Protein AF-A0A3B3TDN0-F1 (afdb_monomer)

Solvent-accessible surface area (backbone atoms only — not comparable to full-atom values): 48874 Å² total; per-residue (Å²): 137,77,86,81,90,76,86,78,76,86,70,89,74,78,90,79,88,88,84,92,84,77,95,64,88,78,55,64,66,62,50,51,54,50,50,52,50,50,50,57,51,49,53,49,51,53,53,50,52,59,52,48,62,58,48,75,76,50,67,83,87,54,47,68,63,51,48,54,54,48,52,52,52,52,51,53,49,54,50,53,52,50,51,54,50,49,53,50,51,52,51,49,53,52,52,49,50,52,49,51,52,51,50,48,53,50,47,51,60,49,67,74,47,90,70,72,96,70,90,81,92,76,87,83,88,84,87,87,84,90,80,89,81,89,84,84,89,84,88,86,84,87,89,83,89,78,87,77,92,88,85,86,58,61,73,60,55,51,49,53,52,53,49,53,50,49,52,51,52,48,52,50,52,54,51,52,52,52,50,54,49,51,54,51,52,52,53,53,51,51,52,51,49,53,51,51,52,51,50,50,54,50,49,50,53,53,50,51,51,50,53,50,52,53,48,53,52,50,51,52,50,50,51,50,51,52,50,49,55,48,50,60,48,49,54,47,51,53,48,51,53,50,50,54,52,48,53,53,47,52,50,50,51,52,51,52,49,53,52,50,53,53,49,52,50,53,52,50,52,51,54,48,52,50,50,53,52,52,50,51,50,54,49,50,51,52,52,50,50,52,51,52,52,50,50,52,51,52,52,51,49,50,50,51,49,51,52,48,49,53,48,50,48,55,45,48,55,52,38,71,73,53,80,81,87,89,90,90,86,91,84,72,77,70,72,57,55,62,54,51,56,55,52,50,53,50,49,52,54,52,50,53,53,50,50,52,52,49,53,50,52,50,50,52,51,51,52,51,52,50,52,50,52,51,50,51,51,51,51,51,50,50,53,52,49,53,50,51,51,51,51,50,51,49,51,52,51,50,51,51,51,53,50,51,52,51,51,51,51,50,53,48,52,51,47,52,53,51,51,52,51,50,49,53,51,51,50,53,50,51,56,62,66,72,49,87,86,80,87,86,88,82,90,85,88,80,90,85,89,86,85,90,81,90,86,82,87,88,83,94,77,69,74,70,65,69,65,69,74,75,78,76,86,89,86,80,89,80,87,82,89,83,86,87,88,87,88,89,77,60,56,68,76,69,56,54,53,54,52,47,53,43,50,55,48,52,50,53,49,52,52,49,51,50,53,56,69,70,62,65,80,98,75,80,81,58,66,69,58,53,54,52,48,53,55,52,51,53,52,40,53,59,57,61,74,70,62,82,88,84,50,48,87,86,85,89,84,89,85,89,54,86,64,47,62,55,53,49,48,50,50,48,50,49,52,48,50,50,50,48,50,50,50,52,51,48,54,53,48,51,52,48,52,50,49,51,50,52,52,49,51,51,49,53,52,52,51,61,66,68,63,77,74,76,90,59,93,74,56,54,59,60,52,49,50,51,51,52,52,48,53,50,48,51,52,52,50,50,52,51,50,52,52,50,50,54,51,51,50,52,52,52,53,49,49,52,52,47,52,56,48,49,52,54,51,48,54,51,46,65,72,61,40,63,67,66,56,56,50,47,48,52,50,50,50,53,36,46,54,52,26,48,51,33,50,48,52,39,50,49,52,49,51,53,49,48,46,68,69,68,42,52,67,56,53,51,51,50,50,53,51,50,54,57,55,71,68,75,60,90,76,71,82,64,60,57,57,58,48,51,57,50,49,54,53,48,50,49,53,47,52,53,51,48,55,54,48,51,56,50,42,55,50,35,49,56,53,25,44,66,50,70,62,82,68,89,79,92,85,78,98,65,85,85,84,81,78,92,68,91,85,80,88,82,88,85,85,83,84,85,82,79,87,75,90,78,91,78,81,85,83,137

InterPro domains:
  IPR019528 Pericentrin/AKAP-450 centrosomal targeting domain [PF10495] (687-768)
  IPR028745 A-kinase anchor protein 9/Pericentrin [PTHR44981] (24-793)
  IPR060214 A-kinase anchor protein 9, C-terminal domain [PF27603] (34-81)

Organism: NCBI:txid1676925

Foldseek 3Di:
DDDDDDDDDPDDDDDDDDDDDDDDPPDVLVVVLVVLVVVLVVVLVVLVVVLVVVLVVDDDPCSVVSVVVSVVVSVVSVVVSVVVSVVVVVVVVVVVVVVVVVVVVVVVVCVVDPDDDDDDDDDDDDDDDDDDDDDDDDDDDDDDDDDDDDPDCPVVVVVVVVVVVVVVVVVVVVVVVVVVVVVVVVVVVVVVVVVVVVVVVVVVVVVVVVVVVVVVVVVVVVVVVVVVVVVVVVVVVVVVVVVVVVVVVVVVVVVVVVVVVVVVVVVVVVVVVVVVVVVVVVVVVVVVVVVVVVVVVVVVVVVVVVVVVVVVVVVVVVVVVVDDDDDDDDDPDPVVVVVVVVVVVVVVVVVVVVVVVVVVVVVVVVVVVVVVVVVVVVVVVVVVVVVVVVVVVVVVVVVVVVVVVVVVVVVVVVVVVVVVVVVVVVVVVVVVVPPDDDDDDDDDDDDDDDDDDDDDDDDDDPVPPVVVPPPPDDDDDDDDDDDDDDDDDWDDDVLVVLVVVLVVLVVVLVVLVVVQVVPDDDDDDPVVSVVVSVVSVVVSVVSVVPDDDDDDDDDDDDDDDPVCVVVVVVVVVVVVVVVVVVVVVVVVVVVVVVVVVVVVVVVVVVVVVVPPPDDDPPVVVVVVVVVVVVVVVVVVVVVVVVVVVVVVVVVVVVVVVVVVVVVVVVVVVVVVPPVVVVVVVVVLVVLVVLLVVLVVVLVVLVVVLCCLVVCVVVVVVVVVVVVVVVVPDDDDPVVVVVVVVVVVVSVVVSVVSNVVSVVVSVVSVVVSCVSVVVDDDDDDPDDDPDPPPPPPDDDDDDDDDDDDDDDDDDDD

Radius of gyration: 64.22 Å; Cα contacts (8 Å, |Δi|>4): 72; chains: 1; bounding box: 139×117×232 Å

Secondary structure (DSSP, 8-state):
-----------------------S---HHHHHHHHHHHHHHHHHHHHHHHHHHHHTTS-TTSHHHHHHHHHHHHHHHHHHHHHHHHHHHHHHHHHHHHHHHHHHHHHHHHHT-SS------------------------------------SSHHHHHHHHHHHHHHHHHHHHHHHHHHHHHHHHHHHHHHHHHHHHHHHHHHHHHHHHHHHHHHHHHHHHHHHHHHHHHHHHHHHHHHHHHHHHHHHHHHHHHHHHHHHHHHHHHHHHHHHHHHHHHHHHHHHHHHHHHHHHHHHHHHHHHHHHHHHHHHHHHHHHHHHSS----------SSHHHHHHHHHHHHHHHHHHHHHHHHHHHHHHHHHHHHHHHHHHHHHHHHHHHHHHHHHHHHHHHHHHHHHHHHHHHHHHHHHHHHHHHHHHHHHHHHHHHSSPP---PPPP-----------------SHHHHTTSSSSS-------------------HHHHHHHHHHHHHHHHHHHHHHHHHTS-SSS---HHHHHHHHHHHHHHHHHHTTPPP-----------STTHHHHHHHHHHHHHHHHHHHHHHHHHHHHHHHHHHHHHHHHHHHHHHHSTTS--TTTHHHHHHHHHHHHHHHHHHHHHHHHHHHHHHHHHHHHHHHHHHHHHHHHHHHHTS-HHHHHHHHHHHHHHHHHHHHHHHHHHHHHHHHHHHTTHHHHHHHHHHHHHHHT-----THHHHHHHHHHHHHHHHHHHHHHHHHHHHHHHHHHHHHHHT--------------SSS----------------------

Mean predicted aligned error: 26.66 Å

Sequence (812 aa):
MDGPHKVMNISVYVFHQSGQSGEGATDWRAELLRAVQQVLVSERGVLKSALYARLEQLDTSDVVVHLNQLERRLSEQEAQHREAVEILRGAERRSLLMEVQQLRSQMQLVQQEPGQIKISVLRPAQSPSPGERDRQEGQGTPSGAGASQDLRGLPADRMVLDELKGELAQTKLELETTLKAQHKYLKALESLRSEVTEKVAEVDRLTEALASEQRKSRELQWAFEKEKCKRDKNEKQEQEELEDLRLALEEQQSRVAQLSESLEQQQGLTAQLQRDVDTGRAQLSRVQSRASELRVQLESARARALELAGALERERETRQQRGAGDPEAEEGAQSTGALLEALQVQLEEKHGRLVHLVEEVERYKLEASQAELQREEDERANRINTQQEQEAQLKVLQAKVKELQRLVLQLQQEKNRLENKVEELQASARHAEAGDPKETPWPIASTQEDPWKGESQPSDRTRDWVLRQKVSDVLTADSGTGSPEAPAGGATPAESQHVAAIVNRLQLIATKIRSMVNRMPVDEVDSKALVWLQGSVQNVISLVQQLPAIPPVPESAMASGPSSSLTERLLRQNAELTGFVSRLTEEKNDLRNSLLRLEEEQRVHRQRCLGMGEQTSRRAMDDQAALSALLSSEREAWARERNRLQKSLRQAEAEVSRLRAEIRTDSLRDVAGPEADTAALKRIYGKYLRAESFRKALIYQKKYLLLLLGGFQECEEATLSLIARMGGRPLHSGLEAISQRRRGFTRFRSAVRVSIALTRMRFLVRRWQRATGSGSSSSSSVNRNGLAQIAGKAAGNRINLRLREVSLSGRE

Structure (mmCIF, N/CA/C/O backbone):
data_AF-A0A3B3TDN0-F1
#
_entry.id   AF-A0A3B3TDN0-F1
#
loop_
_atom_site.group_PDB
_atom_site.id
_atom_site.type_symbol
_atom_site.label_atom_id
_atom_site.label_alt_id
_atom_site.label_comp_id
_atom_site.label_asym_id
_atom_site.label_entity_id
_atom_site.label_seq_id
_atom_site.pdbx_PDB_ins_code
_atom_site.Cartn_x
_atom_site.Cartn_y
_atom_site.Cartn_z
_atom_site.occupancy
_atom_site.B_iso_or_equiv
_atom_site.auth_seq_id
_atom_site.auth_comp_id
_atom_site.auth_asym_id
_atom_site.auth_atom_id
_atom_site.pdbx_PDB_model_num
ATOM 1 N N . MET A 1 1 ? -3.583 56.925 -57.279 1.00 33.59 1 MET A N 1
ATOM 2 C CA . MET A 1 1 ? -3.386 56.294 -58.594 1.00 33.59 1 MET A CA 1
ATOM 3 C C . MET A 1 1 ? -3.416 54.798 -58.375 1.00 33.59 1 MET A C 1
ATOM 5 O O . MET A 1 1 ? -2.425 54.227 -57.949 1.00 33.59 1 MET A O 1
ATOM 9 N N . ASP A 1 2 ? -4.641 54.290 -58.476 1.00 30.94 2 ASP A N 1
ATOM 10 C CA . ASP A 1 2 ? -5.100 52.984 -58.952 1.00 30.94 2 ASP A CA 1
ATOM 11 C C . ASP A 1 2 ? -4.292 51.718 -58.637 1.00 30.94 2 ASP A C 1
ATOM 13 O O . ASP A 1 2 ? -3.135 51.560 -59.014 1.00 30.94 2 ASP A O 1
ATOM 17 N N . GLY A 1 3 ? -4.982 50.774 -57.982 1.00 34.97 3 GLY A N 1
ATOM 18 C CA . GLY A 1 3 ? -4.559 49.380 -57.837 1.00 34.97 3 GLY A CA 1
ATOM 19 C C . GLY A 1 3 ? -4.574 48.600 -59.171 1.00 34.97 3 GLY A C 1
ATOM 20 O O . GLY A 1 3 ? -4.688 49.216 -60.228 1.00 34.97 3 GLY A O 1
ATOM 21 N N . PRO A 1 4 ? -4.510 47.249 -59.163 1.00 49.69 4 PRO A N 1
ATOM 22 C CA . PRO A 1 4 ? -5.375 46.437 -58.311 1.00 49.69 4 PRO A CA 1
ATOM 23 C C . PRO A 1 4 ? -4.741 45.190 -57.667 1.00 49.69 4 PRO A C 1
ATOM 25 O O . PRO A 1 4 ? -3.684 44.682 -58.032 1.00 49.69 4 PRO A O 1
ATOM 28 N N . HIS A 1 5 ? -5.509 44.685 -56.704 1.00 46.38 5 HIS A N 1
ATOM 29 C CA . HIS A 1 5 ? -5.606 43.312 -56.232 1.00 46.38 5 HIS A CA 1
ATOM 30 C C . HIS A 1 5 ? -5.145 42.228 -57.222 1.00 46.38 5 HIS A C 1
ATOM 32 O O . HIS A 1 5 ? -5.687 42.097 -58.319 1.00 46.38 5 HIS A O 1
ATOM 38 N N . LYS A 1 6 ? -4.281 41.325 -56.745 1.00 31.88 6 LYS A N 1
ATOM 39 C CA . LYS A 1 6 ? -4.328 39.912 -57.135 1.00 31.88 6 LYS A CA 1
ATOM 40 C C . LYS A 1 6 ? -4.029 39.033 -55.927 1.00 31.88 6 LYS A C 1
ATOM 42 O O . LYS A 1 6 ? -2.892 38.872 -55.497 1.00 31.88 6 LYS A O 1
ATOM 47 N N . VAL A 1 7 ? -5.111 38.486 -55.385 1.00 43.72 7 VAL A N 1
ATOM 48 C CA . VAL A 1 7 ? -5.113 37.264 -54.584 1.00 43.72 7 VAL A CA 1
ATOM 49 C C . VAL A 1 7 ? -4.435 36.188 -55.429 1.00 43.72 7 VAL A C 1
ATOM 51 O O . VAL A 1 7 ? -4.955 35.825 -56.482 1.00 43.72 7 VAL A O 1
ATOM 54 N N . MET A 1 8 ? -3.268 35.703 -55.009 1.00 33.34 8 MET A N 1
ATOM 55 C CA . MET A 1 8 ? -2.635 34.562 -55.665 1.00 33.34 8 MET A CA 1
ATOM 56 C C . MET A 1 8 ? -3.014 33.303 -54.889 1.00 33.34 8 MET A C 1
ATOM 58 O O . MET A 1 8 ? -2.340 32.885 -53.950 1.00 33.34 8 MET A O 1
ATOM 62 N N . ASN A 1 9 ? -4.157 32.744 -55.289 1.00 31.14 9 ASN A N 1
ATOM 63 C CA . ASN A 1 9 ? -4.504 31.345 -55.084 1.00 31.14 9 ASN A CA 1
ATOM 64 C C . ASN A 1 9 ? -3.333 30.487 -55.574 1.00 31.14 9 ASN A C 1
ATOM 66 O O . ASN A 1 9 ? -3.018 30.502 -56.766 1.00 31.14 9 ASN A O 1
ATOM 70 N N . ILE A 1 10 ? -2.711 29.718 -54.683 1.00 34.72 10 ILE A N 1
ATOM 71 C CA . ILE A 1 10 ? -1.824 28.629 -55.094 1.00 34.72 10 ILE A CA 1
ATOM 72 C C . ILE A 1 10 ? -2.739 27.465 -55.473 1.00 34.72 10 ILE A C 1
ATOM 74 O O . ILE A 1 10 ? -3.035 26.580 -54.676 1.00 34.72 10 ILE A O 1
ATOM 78 N N . SER A 1 11 ? -3.252 27.534 -56.701 1.00 30.80 11 SER A N 1
ATOM 79 C CA . SER A 1 11 ? -3.841 26.387 -57.375 1.00 30.80 11 SER A CA 1
ATOM 80 C C . SER A 1 11 ? -2.695 25.499 -57.831 1.00 30.80 11 SER A C 1
ATOM 82 O O . SER A 1 11 ? -1.856 25.910 -58.632 1.00 30.80 11 SER A O 1
ATOM 84 N N . VAL A 1 12 ? -2.681 24.273 -57.322 1.00 43.91 12 VAL A N 1
ATOM 85 C CA . VAL A 1 12 ? -1.989 23.148 -57.945 1.00 43.91 12 VAL A CA 1
ATOM 86 C C . VAL A 1 12 ? -2.468 23.082 -59.397 1.00 43.91 12 VAL A C 1
ATOM 88 O O . VAL A 1 12 ? -3.653 22.864 -59.640 1.00 43.91 12 VAL A O 1
ATOM 91 N N . TYR A 1 13 ? -1.571 23.318 -60.354 1.00 33.41 13 TYR A N 1
ATOM 92 C CA . TYR A 1 13 ? -1.802 22.989 -61.757 1.00 33.41 13 TYR A CA 1
ATOM 93 C C . TYR A 1 13 ? -0.749 21.987 -62.211 1.00 33.41 13 TYR A C 1
ATOM 95 O O . TYR A 1 13 ? 0.451 22.256 -62.244 1.00 33.41 13 TYR A O 1
ATOM 103 N N . VAL A 1 14 ? -1.271 20.806 -62.519 1.00 38.66 14 VAL A N 1
ATOM 104 C CA . VAL A 1 14 ? -0.655 19.742 -63.300 1.00 38.66 14 VAL A CA 1
ATOM 105 C C . VAL A 1 14 ? -0.284 20.274 -64.689 1.00 38.66 14 VAL A C 1
ATOM 107 O O . VAL A 1 14 ? -0.981 21.125 -65.239 1.00 38.66 14 VAL A O 1
ATOM 110 N N . PHE A 1 15 ? 0.820 19.737 -65.219 1.00 51.97 15 PHE A N 1
ATOM 111 C CA . PHE A 1 15 ? 1.192 19.618 -66.634 1.00 51.97 15 PHE A CA 1
ATOM 112 C C . PHE A 1 15 ? 0.101 20.015 -67.645 1.00 51.97 15 PHE A C 1
ATOM 114 O O . PHE A 1 15 ? -0.956 19.396 -67.623 1.00 51.97 15 PHE A O 1
ATOM 121 N N . HIS A 1 16 ? 0.422 20.900 -68.603 1.00 34.31 16 HIS A N 1
ATOM 122 C CA . HIS A 1 16 ? 0.215 20.708 -70.056 1.00 34.31 16 HIS A CA 1
ATOM 123 C C . HIS A 1 16 ? 0.890 21.838 -70.879 1.00 34.31 16 HIS A C 1
ATOM 125 O O . HIS A 1 16 ? 0.647 23.011 -70.623 1.00 34.31 16 HIS A O 1
ATOM 131 N N . GLN A 1 17 ? 1.778 21.419 -71.802 1.00 41.00 17 GLN A N 1
ATOM 132 C CA . GLN A 1 17 ? 2.079 21.874 -73.188 1.00 41.00 17 GLN A CA 1
ATOM 133 C C . GLN A 1 17 ? 1.726 23.327 -73.612 1.00 41.00 17 GLN A C 1
ATOM 135 O O . GLN A 1 17 ? 0.673 23.834 -73.270 1.00 41.00 17 GLN A O 1
ATOM 140 N N . SER A 1 18 ? 2.471 24.075 -74.443 1.00 34.19 18 SER A N 1
ATOM 141 C CA . SER A 1 18 ? 3.390 23.762 -75.559 1.00 34.19 18 SER A CA 1
ATOM 142 C C . SER A 1 18 ? 3.919 25.076 -76.177 1.00 34.19 18 SER A C 1
ATOM 144 O O . SER A 1 18 ? 3.212 26.082 -76.149 1.00 34.19 18 SER A O 1
ATOM 146 N N . GLY A 1 19 ? 5.088 25.048 -76.832 1.00 29.67 19 GLY A N 1
ATOM 147 C CA . GLY A 1 19 ? 5.581 26.134 -77.694 1.00 29.67 19 GLY A CA 1
ATOM 148 C C . GLY A 1 19 ? 6.834 25.729 -78.478 1.00 29.67 19 GLY A C 1
ATOM 149 O O . GLY A 1 19 ? 7.939 25.801 -77.962 1.00 29.67 19 GLY A O 1
ATOM 150 N N . GLN A 1 20 ? 6.616 25.251 -79.701 1.00 38.94 20 GLN A N 1
ATOM 151 C CA . GLN A 1 20 ? 7.557 24.660 -80.660 1.00 38.94 20 GLN A CA 1
ATOM 152 C C . GLN A 1 20 ? 8.871 25.434 -80.887 1.00 38.94 20 GLN A C 1
ATOM 154 O O . GLN A 1 20 ? 8.855 26.633 -81.160 1.00 38.94 20 GLN A O 1
ATOM 159 N N . SER A 1 21 ? 9.997 24.713 -80.913 1.00 33.91 21 SER A N 1
ATOM 160 C CA . SER A 1 21 ? 11.027 24.813 -81.969 1.00 33.91 21 SER A CA 1
ATOM 161 C C . SER A 1 21 ? 12.118 23.744 -81.777 1.00 33.91 21 SER A C 1
ATOM 163 O O . SER A 1 21 ? 12.799 23.727 -80.758 1.00 33.91 21 SER A O 1
ATOM 165 N N . GLY A 1 22 ? 12.297 22.879 -82.783 1.00 36.19 22 GLY A N 1
ATOM 166 C CA . GLY A 1 22 ? 13.478 22.021 -82.951 1.00 36.19 22 GLY A CA 1
ATOM 167 C C . GLY A 1 22 ? 13.285 20.548 -82.588 1.00 36.19 22 GLY A C 1
ATOM 168 O O . GLY A 1 22 ? 13.274 20.182 -81.419 1.00 36.19 22 GLY A O 1
ATOM 169 N N . GLU A 1 23 ? 13.185 19.701 -83.612 1.00 47.59 23 GLU A N 1
ATOM 170 C CA . GLU A 1 23 ? 13.336 18.248 -83.519 1.00 47.59 23 GLU A CA 1
ATOM 171 C C . GLU A 1 23 ? 14.672 17.876 -82.857 1.00 47.59 23 GLU A C 1
ATOM 173 O O . GLU A 1 23 ? 15.752 18.211 -83.339 1.00 47.59 23 GLU A O 1
ATOM 178 N N . GLY A 1 24 ? 14.590 17.156 -81.746 1.00 46.72 24 GLY A N 1
ATOM 179 C CA . GLY A 1 24 ? 15.723 16.572 -81.043 1.00 46.72 24 GLY A CA 1
ATOM 180 C C . GLY A 1 24 ? 15.198 16.004 -79.737 1.00 46.72 24 GLY A C 1
ATOM 181 O O . GLY A 1 24 ? 14.556 16.730 -78.986 1.00 46.72 24 GLY A O 1
ATOM 182 N N . ALA A 1 25 ? 15.383 14.702 -79.505 1.00 53.53 25 ALA A N 1
ATOM 183 C CA . ALA A 1 25 ? 14.888 14.010 -78.318 1.00 53.53 25 ALA A CA 1
ATOM 184 C C . ALA A 1 25 ? 15.167 14.841 -77.054 1.00 53.53 25 ALA A C 1
ATOM 186 O O . ALA A 1 25 ? 16.323 15.071 -76.698 1.00 53.53 25 ALA A O 1
ATOM 187 N N . THR A 1 26 ? 14.107 15.346 -76.422 1.00 62.06 26 THR A N 1
ATOM 188 C CA . THR A 1 26 ? 14.211 16.225 -75.260 1.00 62.06 26 THR A CA 1
ATOM 189 C C . THR A 1 26 ? 14.842 15.451 -74.113 1.00 62.06 26 THR A C 1
ATOM 191 O O . THR A 1 26 ? 14.266 14.491 -73.596 1.00 62.06 26 THR A O 1
ATOM 194 N N . ASP A 1 27 ? 16.059 15.846 -73.750 1.00 74.62 27 ASP A N 1
ATOM 195 C CA . ASP A 1 27 ? 16.807 15.249 -72.655 1.00 74.62 27 ASP A CA 1
ATOM 196 C C . ASP A 1 27 ? 16.128 15.600 -71.325 1.00 74.62 27 ASP A C 1
ATOM 198 O O . ASP A 1 27 ? 16.313 16.683 -70.760 1.00 74.62 27 ASP A O 1
ATOM 202 N N . TRP A 1 28 ? 15.310 14.669 -70.832 1.00 81.62 28 TRP A N 1
ATOM 203 C CA . TRP A 1 28 ? 14.554 14.809 -69.587 1.00 81.62 28 TRP A CA 1
ATOM 204 C C . TRP A 1 28 ? 15.461 15.106 -68.384 1.00 81.62 28 TRP A C 1
ATOM 206 O O . TRP A 1 28 ? 15.017 15.725 -67.416 1.00 81.62 28 TRP A O 1
ATOM 216 N N . ARG A 1 29 ? 16.742 14.705 -68.438 1.00 78.94 29 ARG A N 1
ATOM 217 C CA . ARG A 1 29 ? 17.719 14.994 -67.379 1.00 78.94 29 ARG A CA 1
ATOM 218 C C . ARG A 1 29 ? 18.102 16.466 -67.384 1.00 78.94 29 ARG A C 1
ATOM 220 O O . ARG A 1 29 ? 18.063 17.118 -66.338 1.00 78.94 29 ARG A O 1
ATOM 227 N N . ALA A 1 30 ? 18.367 17.017 -68.567 1.00 81.31 30 ALA A N 1
ATOM 228 C CA . ALA A 1 30 ? 18.614 18.442 -68.738 1.00 81.31 30 ALA A CA 1
ATOM 229 C C . ALA A 1 30 ? 17.386 19.286 -68.346 1.00 81.31 30 ALA A C 1
ATOM 231 O O . ALA A 1 30 ? 17.536 20.349 -67.741 1.00 81.31 30 ALA A O 1
ATOM 232 N N . GLU A 1 31 ? 16.171 18.816 -68.641 1.00 84.62 31 GLU A N 1
ATOM 233 C CA . GLU A 1 31 ? 14.930 19.478 -68.219 1.00 84.62 31 GLU A CA 1
ATOM 234 C C . GLU A 1 31 ? 14.725 19.447 -66.703 1.00 84.62 31 GLU A C 1
ATOM 236 O O . GLU A 1 31 ? 14.408 20.482 -66.114 1.00 84.62 31 GLU A O 1
ATOM 241 N N . LEU A 1 32 ? 14.981 18.308 -66.053 1.00 82.69 32 LEU A N 1
ATOM 242 C CA . LEU A 1 32 ? 14.891 18.177 -64.600 1.00 82.69 32 LEU A CA 1
ATOM 243 C C . LEU A 1 32 ? 15.882 19.108 -63.892 1.00 82.69 32 LEU A C 1
ATOM 245 O O . LEU A 1 32 ? 15.503 19.832 -62.971 1.00 82.69 32 LEU A O 1
ATOM 249 N N . LEU A 1 33 ? 17.139 19.142 -64.340 1.00 83.69 33 LEU A N 1
ATOM 250 C CA . LEU A 1 33 ? 18.140 20.047 -63.775 1.00 83.69 33 LEU A CA 1
ATOM 251 C C . LEU A 1 33 ? 17.765 21.515 -63.969 1.00 83.69 33 LEU A C 1
ATOM 253 O O . LEU A 1 33 ? 17.946 22.320 -63.053 1.00 83.69 33 LEU A O 1
ATOM 257 N N . ARG A 1 34 ? 17.205 21.864 -65.133 1.00 83.62 34 ARG A N 1
ATOM 258 C CA . ARG A 1 34 ? 16.725 23.220 -65.419 1.00 83.62 34 ARG A CA 1
ATOM 259 C C . ARG A 1 34 ? 15.551 23.600 -64.515 1.00 83.62 34 ARG A C 1
ATOM 261 O O . ARG A 1 34 ? 15.546 24.705 -63.980 1.00 83.62 34 ARG A O 1
ATOM 268 N N . ALA A 1 35 ? 14.607 22.686 -64.293 1.00 85.12 35 ALA A N 1
ATOM 269 C CA . ALA A 1 35 ? 13.467 22.901 -63.405 1.00 85.12 35 ALA A CA 1
ATOM 270 C C . ALA A 1 35 ? 13.910 23.090 -61.946 1.00 85.12 35 ALA A C 1
ATOM 272 O O . ALA A 1 35 ? 13.510 24.058 -61.302 1.00 85.12 35 ALA A O 1
ATOM 273 N N . VAL A 1 36 ? 14.804 22.231 -61.441 1.00 85.62 36 VAL A N 1
ATOM 274 C CA . VAL A 1 36 ? 15.364 22.365 -60.084 1.00 85.62 36 VAL A CA 1
ATOM 275 C C . VAL A 1 36 ? 16.112 23.690 -59.938 1.00 85.62 36 VAL A C 1
ATOM 277 O O . VAL A 1 36 ? 15.922 24.408 -58.957 1.00 85.62 36 VAL A O 1
ATOM 280 N N . GLN A 1 37 ? 16.910 24.076 -60.936 1.00 84.94 37 GLN A N 1
ATOM 281 C CA . GLN A 1 37 ? 17.600 25.363 -60.928 1.00 84.94 37 GLN A CA 1
ATOM 282 C C . GLN A 1 37 ? 16.615 26.544 -60.910 1.00 84.94 37 GLN A C 1
ATOM 284 O O . GLN A 1 37 ? 16.843 27.518 -60.193 1.00 84.94 37 GLN A O 1
ATOM 289 N N . GLN A 1 38 ? 15.506 26.458 -61.649 1.00 86.81 38 GLN A N 1
ATOM 290 C CA . GLN A 1 38 ? 14.473 27.492 -61.678 1.00 86.81 38 GLN A CA 1
ATOM 291 C C . GLN A 1 38 ? 13.756 27.631 -60.329 1.00 86.81 38 GLN A C 1
ATOM 293 O O . GLN A 1 38 ? 13.537 28.755 -59.874 1.00 86.81 38 GLN A O 1
ATOM 298 N N . VAL A 1 39 ? 13.463 26.515 -59.654 1.00 88.38 39 VAL A N 1
ATOM 299 C CA . VAL A 1 39 ? 12.868 26.518 -58.308 1.00 88.38 39 VAL A CA 1
ATOM 300 C C . VAL A 1 39 ? 13.811 27.182 -57.306 1.00 88.38 39 VAL A C 1
ATOM 302 O O . VAL A 1 39 ? 13.409 28.141 -56.652 1.00 88.38 39 VAL A O 1
ATOM 305 N N . LEU A 1 40 ? 15.086 26.789 -57.266 1.00 85.75 40 LEU A N 1
ATOM 306 C CA . LEU A 1 40 ? 16.066 27.377 -56.342 1.00 85.75 40 LEU A CA 1
ATOM 307 C C . LEU A 1 40 ? 16.280 28.883 -56.588 1.00 85.75 40 LEU A C 1
ATOM 309 O O . LEU A 1 40 ? 16.485 29.652 -55.645 1.00 85.75 40 LEU A O 1
ATOM 313 N N . VAL A 1 41 ? 16.214 29.330 -57.848 1.00 86.69 41 VAL A N 1
ATOM 314 C CA . VAL A 1 41 ? 16.260 30.760 -58.200 1.00 86.69 41 VAL A CA 1
ATOM 315 C C . VAL A 1 41 ? 14.989 31.484 -57.749 1.00 86.69 41 VAL A C 1
ATOM 317 O O . VAL A 1 41 ? 15.084 32.606 -57.245 1.00 86.69 41 VAL A O 1
ATOM 320 N N . SER A 1 42 ? 13.819 30.857 -57.889 1.00 86.00 42 SER A N 1
ATOM 321 C CA . SER A 1 42 ? 12.545 31.428 -57.442 1.00 86.00 42 SER A CA 1
ATOM 322 C C . SER A 1 42 ? 12.481 31.570 -55.918 1.00 86.00 42 SER A C 1
ATOM 324 O O . SER A 1 42 ? 12.123 32.636 -55.423 1.00 86.00 42 SER A O 1
ATOM 326 N N . GLU A 1 43 ? 12.951 30.567 -55.173 1.00 85.06 43 GLU A N 1
ATOM 327 C CA . GLU A 1 43 ? 13.051 30.599 -53.711 1.00 85.06 43 GLU A CA 1
ATOM 328 C C . GLU A 1 43 ? 13.976 31.721 -53.242 1.00 85.06 43 GLU A C 1
ATOM 330 O O . GLU A 1 43 ? 13.625 32.485 -52.341 1.00 85.06 43 GLU A O 1
ATOM 335 N N . ARG A 1 44 ? 15.128 31.888 -53.908 1.00 84.12 44 ARG A N 1
ATOM 336 C CA . ARG A 1 44 ? 16.023 33.023 -53.654 1.00 84.12 44 ARG A CA 1
ATOM 337 C C . ARG A 1 44 ? 15.316 34.351 -53.916 1.00 84.12 44 ARG A C 1
ATOM 339 O O . ARG A 1 44 ? 15.471 35.281 -53.131 1.00 84.12 44 ARG A O 1
ATOM 346 N N . GLY A 1 45 ? 14.548 34.452 -55.001 1.00 83.69 45 GLY A N 1
ATOM 347 C CA . GLY A 1 45 ? 13.773 35.646 -55.344 1.00 83.69 45 GLY A CA 1
ATOM 348 C C . GLY A 1 45 ? 12.755 36.018 -54.266 1.00 83.69 45 GLY A C 1
ATOM 349 O O . GLY A 1 45 ? 12.725 37.170 -53.838 1.00 83.69 45 GLY A O 1
ATOM 350 N N . VAL A 1 46 ? 11.994 35.035 -53.776 1.00 86.31 46 VAL A N 1
ATOM 351 C CA . VAL A 1 46 ? 10.979 35.213 -52.725 1.00 86.31 46 VAL A CA 1
ATOM 352 C C . VAL A 1 46 ? 11.615 35.584 -51.388 1.00 86.31 46 VAL A C 1
ATOM 354 O O . VAL A 1 46 ? 11.155 36.504 -50.710 1.00 86.31 46 VAL A O 1
ATOM 357 N N . LEU A 1 47 ? 12.702 34.907 -51.007 1.00 80.81 47 LEU A N 1
ATOM 358 C CA . LEU A 1 47 ? 13.429 35.223 -49.781 1.00 80.81 47 LEU A CA 1
ATOM 359 C C . LEU A 1 47 ? 14.018 36.637 -49.859 1.00 80.81 47 LEU A C 1
ATOM 361 O O . LEU A 1 47 ? 13.858 37.428 -48.932 1.00 80.81 47 LEU A O 1
ATOM 365 N N . LYS A 1 48 ? 14.636 36.983 -50.993 1.00 83.12 48 LYS A N 1
ATOM 366 C CA . LYS A 1 48 ? 15.178 38.316 -51.260 1.00 83.12 48 LYS A CA 1
ATOM 367 C C . LYS A 1 48 ? 14.078 39.376 -51.143 1.00 83.12 48 LYS A C 1
ATOM 369 O O . LYS A 1 48 ? 14.252 40.323 -50.383 1.00 83.12 48 LYS A O 1
ATOM 374 N N . SER A 1 49 ? 12.933 39.206 -51.807 1.00 83.50 49 SER A N 1
ATOM 375 C CA . SER A 1 49 ? 11.824 40.168 -51.732 1.00 83.50 49 SER A CA 1
ATOM 376 C C . SER A 1 49 ? 11.241 40.291 -50.324 1.00 83.50 49 SER A C 1
ATOM 378 O O . SER A 1 49 ? 10.987 41.402 -49.869 1.00 83.50 49 SER A O 1
ATOM 380 N N . ALA A 1 50 ? 11.083 39.179 -49.599 1.00 80.69 50 ALA A N 1
ATOM 381 C CA . ALA A 1 50 ? 10.578 39.191 -48.226 1.00 80.69 50 ALA A CA 1
ATOM 382 C C . ALA A 1 50 ? 11.538 39.905 -47.260 1.00 80.69 50 ALA A C 1
ATOM 384 O O . ALA A 1 50 ? 11.106 40.594 -46.334 1.00 80.69 50 ALA A O 1
ATOM 385 N N . LEU A 1 51 ? 12.847 39.759 -47.479 1.00 72.69 51 LEU A N 1
ATOM 386 C CA . LEU A 1 51 ? 13.869 40.408 -46.666 1.00 72.69 51 LEU A CA 1
ATOM 387 C C . LEU A 1 51 ? 14.022 41.898 -47.008 1.00 72.69 51 LEU A C 1
ATOM 389 O O . LEU A 1 51 ? 14.164 42.696 -46.085 1.00 72.69 51 LEU A O 1
ATOM 393 N N . TYR A 1 52 ? 13.919 42.293 -48.283 1.00 76.44 52 TYR A N 1
ATOM 394 C CA . TYR A 1 52 ? 13.911 43.711 -48.676 1.00 76.44 52 TYR A CA 1
ATOM 395 C C . TYR A 1 52 ? 12.650 44.446 -48.221 1.00 76.44 52 TYR A C 1
ATOM 397 O O . TYR A 1 52 ? 12.777 45.539 -47.683 1.00 76.44 52 TYR A O 1
ATOM 405 N N . ALA A 1 53 ? 11.466 43.832 -48.308 1.00 79.69 53 ALA A N 1
ATOM 406 C CA . ALA A 1 53 ? 10.233 44.417 -47.770 1.00 79.69 53 ALA A CA 1
ATOM 407 C C . ALA A 1 53 ? 10.333 44.684 -46.257 1.00 79.69 53 ALA A C 1
ATOM 409 O O . ALA A 1 53 ? 9.758 45.631 -45.729 1.00 79.69 53 ALA A O 1
ATOM 410 N N . ARG A 1 54 ? 11.108 43.854 -45.548 1.00 70.62 54 ARG A N 1
ATOM 411 C CA . ARG A 1 54 ? 11.398 44.038 -44.125 1.00 70.62 54 ARG A CA 1
ATOM 412 C C . ARG A 1 54 ? 12.461 45.107 -43.862 1.00 70.62 54 ARG A C 1
ATOM 414 O O . ARG A 1 54 ? 12.469 45.679 -42.777 1.00 70.62 54 ARG A O 1
ATOM 421 N N . LEU A 1 55 ? 13.343 45.366 -44.826 1.00 73.00 55 LEU A N 1
ATOM 422 C CA . LEU A 1 55 ? 14.354 46.421 -44.763 1.00 73.00 55 LEU A CA 1
ATOM 423 C C . LEU A 1 55 ? 13.752 47.804 -45.071 1.00 73.00 55 LEU A C 1
ATOM 425 O O . LEU A 1 55 ? 14.116 48.766 -44.410 1.00 73.00 55 LEU A O 1
ATOM 429 N N . GLU A 1 56 ? 12.795 47.897 -46.002 1.00 74.31 56 GLU A N 1
ATOM 430 C CA . GLU A 1 56 ? 12.051 49.134 -46.324 1.00 74.31 56 GLU A CA 1
ATOM 431 C C . GLU A 1 56 ? 11.240 49.682 -45.137 1.00 74.31 56 GLU A C 1
ATOM 433 O O . GLU A 1 56 ? 10.930 50.868 -45.089 1.00 74.31 56 GLU A O 1
ATOM 438 N N . GLN A 1 57 ? 10.917 48.829 -44.161 1.00 72.44 57 GLN A N 1
ATOM 439 C CA . GLN A 1 57 ? 10.196 49.191 -42.935 1.00 72.44 57 GLN A CA 1
ATOM 440 C C . GLN A 1 57 ? 11.117 49.685 -41.802 1.00 72.44 57 GLN A C 1
ATOM 442 O O . GLN A 1 57 ? 10.623 50.002 -40.720 1.00 72.44 57 GLN A O 1
ATOM 447 N N . LEU A 1 58 ? 12.442 49.701 -42.005 1.00 67.94 58 LEU A N 1
ATOM 448 C CA . LEU A 1 58 ? 13.438 50.031 -40.979 1.00 67.94 58 LEU A CA 1
ATOM 449 C C . LEU A 1 58 ? 14.137 51.372 -41.278 1.00 67.94 58 LEU A C 1
ATOM 451 O O . LEU A 1 58 ? 14.584 51.613 -42.397 1.00 67.94 58 LEU A O 1
ATOM 455 N N . ASP A 1 59 ? 14.268 52.226 -40.256 1.00 64.56 59 ASP A N 1
ATOM 456 C CA . ASP A 1 59 ? 14.841 53.578 -40.374 1.00 64.56 59 ASP A CA 1
ATOM 457 C C . ASP A 1 59 ? 16.357 53.589 -40.667 1.00 64.56 59 ASP A C 1
ATOM 459 O O . ASP A 1 59 ? 17.111 52.711 -40.238 1.00 64.56 59 ASP A O 1
ATOM 463 N N . THR A 1 60 ? 16.824 54.649 -41.345 1.00 58.94 60 THR A N 1
ATOM 464 C CA . THR A 1 60 ? 18.126 54.772 -42.043 1.00 58.94 60 THR A CA 1
ATOM 465 C C . THR A 1 60 ? 19.401 54.586 -41.200 1.00 58.94 60 THR A C 1
ATOM 467 O O . THR A 1 60 ? 20.467 54.369 -41.774 1.00 58.94 60 THR A O 1
ATOM 470 N N . SER A 1 61 ? 19.317 54.615 -39.863 1.00 61.50 61 SER A N 1
ATOM 471 C CA . SER A 1 61 ? 20.463 54.519 -38.933 1.00 61.50 61 SER A CA 1
ATOM 472 C C . SER A 1 61 ? 21.163 53.157 -38.952 1.00 61.50 61 SER A C 1
ATOM 474 O O . SER A 1 61 ? 22.390 53.092 -38.923 1.00 61.50 61 SER A O 1
ATOM 476 N N . ASP A 1 62 ? 20.397 52.064 -39.028 1.00 64.81 62 ASP A N 1
ATOM 477 C CA . ASP A 1 62 ? 20.928 50.705 -38.810 1.00 64.81 62 ASP A CA 1
ATOM 478 C C . ASP A 1 62 ? 20.834 49.823 -40.070 1.00 64.81 62 ASP A C 1
ATOM 480 O O . ASP A 1 62 ? 21.162 48.630 -40.056 1.00 64.81 62 ASP A O 1
ATOM 484 N N . VAL A 1 63 ? 20.430 50.424 -41.193 1.00 71.31 63 VAL A N 1
ATOM 485 C CA . VAL A 1 63 ? 20.179 49.742 -42.471 1.00 71.31 63 VAL A CA 1
ATOM 486 C C . VAL A 1 63 ? 21.427 49.022 -42.982 1.00 71.31 63 VAL A C 1
ATOM 488 O O . VAL A 1 63 ? 21.314 47.914 -43.494 1.00 71.31 63 VAL A O 1
ATOM 491 N N . VAL A 1 64 ? 22.628 49.575 -42.775 1.00 75.81 64 VAL A N 1
ATOM 492 C CA . VAL A 1 64 ? 23.892 48.978 -43.252 1.00 75.81 64 VAL A CA 1
ATOM 493 C C . VAL A 1 64 ? 24.260 47.699 -42.489 1.00 75.81 64 VAL A C 1
ATOM 495 O O . VAL A 1 64 ? 24.750 46.739 -43.083 1.00 75.81 64 VAL A O 1
ATOM 498 N N . VAL A 1 65 ? 24.010 47.639 -41.177 1.00 77.62 65 VAL A N 1
ATOM 499 C CA . VAL A 1 65 ? 24.316 46.442 -40.370 1.00 77.62 65 VAL A CA 1
ATOM 500 C C . VAL A 1 65 ? 23.312 45.332 -40.671 1.00 77.62 65 VAL A C 1
ATOM 502 O O . VAL A 1 65 ? 23.695 44.170 -40.823 1.00 77.62 65 VAL A O 1
ATOM 505 N N . HIS A 1 66 ? 22.036 45.690 -40.829 1.00 75.00 66 HIS A N 1
ATOM 506 C CA . HIS A 1 66 ? 21.006 44.739 -41.225 1.00 75.00 66 HIS A CA 1
ATOM 507 C C . HIS A 1 66 ? 21.186 44.257 -42.668 1.00 75.00 66 HIS A C 1
ATOM 509 O O . HIS A 1 66 ? 21.089 43.054 -42.890 1.00 75.00 66 HIS A O 1
ATOM 515 N N . LEU A 1 67 ? 21.562 45.125 -43.614 1.00 79.75 67 LEU A N 1
ATOM 516 C CA . LEU A 1 67 ? 21.944 44.722 -44.974 1.00 79.75 67 LEU A CA 1
ATOM 517 C C . LEU A 1 67 ? 23.081 43.705 -44.963 1.00 79.75 67 LEU A C 1
ATOM 519 O O . LEU A 1 67 ? 22.934 42.647 -45.563 1.00 79.75 67 LEU A O 1
ATOM 523 N N . ASN A 1 68 ? 24.156 43.960 -44.213 1.00 81.38 68 ASN A N 1
ATOM 524 C CA . ASN A 1 68 ? 25.273 43.018 -44.109 1.00 81.38 68 ASN A CA 1
ATOM 525 C C . ASN A 1 68 ? 24.842 41.663 -43.525 1.00 81.38 68 ASN A C 1
ATOM 527 O O . ASN A 1 68 ? 25.326 40.614 -43.945 1.00 81.38 68 ASN A O 1
ATOM 531 N N . GLN A 1 69 ? 23.920 41.649 -42.558 1.00 80.38 69 GLN A N 1
ATOM 532 C CA . GLN A 1 69 ? 23.411 40.400 -41.990 1.00 80.38 69 GLN A CA 1
ATOM 533 C C . GLN A 1 69 ? 22.470 39.656 -42.949 1.00 80.38 69 GLN A C 1
ATOM 535 O O . GLN A 1 69 ? 22.471 38.423 -42.970 1.00 80.38 69 GLN A O 1
ATOM 540 N N . LEU A 1 70 ? 21.693 40.384 -43.754 1.00 78.81 70 LEU A N 1
ATOM 541 C CA . LEU A 1 70 ? 20.873 39.809 -44.818 1.00 78.81 70 LEU A CA 1
ATOM 542 C C . LEU A 1 70 ? 21.744 39.248 -45.945 1.00 78.81 70 LEU A C 1
ATOM 544 O O . LEU A 1 70 ? 21.518 38.118 -46.360 1.00 78.81 70 LEU A O 1
ATOM 548 N N . GLU A 1 71 ? 22.776 39.971 -46.374 1.00 84.75 71 GLU A N 1
ATOM 549 C CA . GLU A 1 71 ? 23.741 39.527 -47.385 1.00 84.75 71 GLU A CA 1
ATOM 550 C C . GLU A 1 71 ? 24.497 38.271 -46.929 1.00 84.75 71 GLU A C 1
ATOM 552 O O . GLU A 1 71 ? 24.685 37.329 -47.702 1.00 84.75 71 GLU A O 1
ATOM 557 N N . ARG A 1 72 ? 24.829 38.180 -45.636 1.00 84.12 72 ARG A N 1
ATOM 558 C CA . ARG A 1 72 ? 25.431 36.971 -45.056 1.00 84.12 72 ARG A CA 1
ATOM 559 C C . ARG A 1 72 ? 24.484 35.772 -45.088 1.00 84.12 72 ARG A C 1
ATOM 561 O O . ARG A 1 72 ? 24.895 34.679 -45.450 1.00 84.12 72 ARG A O 1
ATOM 568 N N . ARG A 1 73 ? 23.200 35.972 -44.780 1.00 80.62 73 ARG A N 1
ATOM 569 C CA . ARG A 1 73 ? 22.202 34.889 -44.843 1.00 80.62 73 ARG A CA 1
ATOM 570 C C . ARG A 1 73 ? 21.868 34.477 -46.272 1.00 80.62 73 ARG A C 1
ATOM 572 O O . ARG A 1 73 ? 21.652 33.297 -46.524 1.00 80.62 73 ARG A O 1
ATOM 579 N N . LEU A 1 74 ? 21.840 35.433 -47.198 1.00 84.50 74 LEU A N 1
ATOM 580 C CA . LEU A 1 74 ? 21.617 35.152 -48.611 1.00 84.50 74 LEU A CA 1
ATOM 581 C C . LEU A 1 74 ? 22.806 34.376 -49.196 1.00 84.50 74 LEU A C 1
ATOM 583 O O . LEU A 1 74 ? 22.600 33.375 -49.870 1.00 84.50 74 LEU A O 1
ATOM 587 N N . SER A 1 75 ? 24.043 34.759 -48.862 1.00 85.19 75 SER A N 1
ATOM 588 C CA . SER A 1 75 ? 25.245 34.032 -49.301 1.00 85.19 75 SER A CA 1
ATOM 589 C C . SER A 1 75 ? 25.381 32.640 -48.666 1.00 85.19 75 SER A C 1
ATOM 591 O O . SER A 1 75 ? 25.804 31.706 -49.348 1.00 85.19 75 SER A O 1
ATOM 593 N N . GLU A 1 76 ? 24.974 32.459 -47.403 1.00 86.31 76 GLU A N 1
ATOM 594 C CA . GLU A 1 76 ? 24.891 31.139 -46.755 1.00 86.31 76 GLU A CA 1
ATOM 595 C C . GLU A 1 76 ? 23.883 30.220 -47.464 1.00 86.31 76 GLU A C 1
ATOM 597 O O . GLU A 1 76 ? 24.199 29.063 -47.746 1.00 86.31 76 GLU A O 1
ATOM 602 N N . GLN A 1 77 ? 22.706 30.734 -47.833 1.00 85.38 77 GLN A N 1
ATOM 603 C CA . GLN A 1 77 ? 21.726 29.970 -48.609 1.00 85.38 77 GLN A CA 1
ATOM 604 C C . GLN A 1 77 ? 22.236 29.663 -50.029 1.00 85.38 77 GLN A C 1
ATOM 606 O O . GLN A 1 77 ? 22.086 28.545 -50.517 1.00 85.38 77 GLN A O 1
ATOM 611 N N . GLU A 1 78 ? 22.900 30.615 -50.691 1.00 84.81 78 GLU A N 1
ATOM 612 C CA . GLU A 1 78 ? 23.507 30.394 -52.009 1.00 84.81 78 GLU A CA 1
ATOM 613 C C . GLU A 1 78 ? 24.642 29.364 -51.973 1.00 84.81 78 GLU A C 1
ATOM 615 O O . GLU A 1 78 ? 24.880 28.676 -52.967 1.00 84.81 78 GLU A O 1
ATOM 620 N N . ALA A 1 79 ? 25.360 29.237 -50.856 1.00 87.88 79 ALA A N 1
ATOM 621 C CA . ALA A 1 79 ? 26.333 28.167 -50.662 1.00 87.88 79 ALA A CA 1
ATOM 622 C C . ALA A 1 79 ? 25.637 26.801 -50.545 1.00 87.88 79 ALA A C 1
ATOM 624 O O . ALA A 1 79 ? 26.012 25.872 -51.256 1.00 87.88 79 ALA A O 1
ATOM 625 N N . GLN A 1 80 ? 24.572 26.709 -49.742 1.00 85.69 80 GLN A N 1
ATOM 626 C CA . GLN A 1 80 ? 23.790 25.477 -49.574 1.00 85.69 80 GLN A CA 1
ATOM 627 C C . GLN A 1 80 ? 23.109 25.034 -50.879 1.00 85.69 80 GLN A C 1
ATOM 629 O O . GLN A 1 80 ? 23.114 23.854 -51.220 1.00 85.69 80 GLN A O 1
ATOM 634 N N . HIS A 1 81 ? 22.568 25.977 -51.655 1.00 87.50 81 HIS A N 1
ATOM 635 C CA . HIS A 1 81 ? 21.961 25.687 -52.956 1.00 87.50 81 HIS A CA 1
ATOM 636 C C . HIS A 1 81 ? 23.003 25.206 -53.973 1.00 87.50 81 HIS A C 1
ATOM 638 O O . HIS A 1 81 ? 22.736 24.275 -54.733 1.00 87.50 81 HIS A O 1
ATOM 644 N N . ARG A 1 82 ? 24.204 25.804 -53.984 1.00 87.75 82 ARG A N 1
ATOM 645 C CA . ARG A 1 82 ? 25.310 25.336 -54.836 1.00 87.75 82 ARG A CA 1
ATOM 646 C C . ARG A 1 82 ? 25.748 23.926 -54.462 1.00 87.75 82 ARG A C 1
ATOM 648 O O . ARG A 1 82 ? 25.869 23.096 -55.356 1.00 87.75 82 ARG A O 1
ATOM 655 N N . GLU A 1 83 ? 25.903 23.641 -53.173 1.00 90.62 83 GLU A N 1
ATOM 656 C CA . GLU A 1 83 ? 26.251 22.305 -52.679 1.00 90.62 83 GLU A CA 1
ATOM 657 C C . GLU A 1 83 ? 25.201 21.260 -53.093 1.00 90.62 83 GLU A C 1
ATOM 659 O O . GLU A 1 83 ? 25.547 20.208 -53.631 1.00 90.62 83 GLU A O 1
ATOM 664 N N . ALA A 1 84 ? 23.909 21.575 -52.958 1.00 86.81 84 ALA A N 1
ATOM 665 C CA . ALA A 1 84 ? 22.829 20.689 -53.391 1.00 86.81 84 ALA A CA 1
ATOM 666 C C . ALA A 1 84 ? 22.872 20.393 -54.905 1.00 86.81 84 ALA A C 1
ATOM 668 O O . ALA A 1 84 ? 22.719 19.242 -55.323 1.00 86.81 84 ALA A O 1
ATOM 669 N N . VAL A 1 85 ? 23.132 21.409 -55.737 1.00 86.12 85 VAL A N 1
ATOM 670 C CA . VAL A 1 85 ? 23.262 21.236 -57.194 1.00 86.12 85 VAL A CA 1
ATOM 671 C C . VAL A 1 85 ? 24.521 20.443 -57.559 1.00 86.12 85 VAL A C 1
ATOM 673 O O . VAL A 1 85 ? 24.475 19.628 -58.480 1.00 86.12 85 VAL A O 1
ATOM 676 N N . GLU A 1 86 ? 25.636 20.624 -56.850 1.00 88.00 86 GLU A N 1
ATOM 677 C CA . GLU A 1 86 ? 26.856 19.835 -57.065 1.00 88.00 86 GLU A CA 1
ATOM 678 C C . GLU A 1 86 ? 26.659 18.358 -56.717 1.00 88.00 86 GLU A C 1
ATOM 680 O O . GLU A 1 86 ? 27.089 17.486 -57.478 1.00 88.00 86 GLU A O 1
ATOM 685 N N . ILE A 1 87 ? 25.942 18.060 -55.630 1.00 89.25 87 ILE A N 1
ATOM 686 C CA . ILE A 1 87 ? 25.568 16.686 -55.271 1.00 89.25 87 ILE A CA 1
ATOM 687 C C . ILE A 1 87 ? 24.709 16.062 -56.379 1.00 89.25 87 ILE A C 1
ATOM 689 O O . ILE A 1 87 ? 24.973 14.928 -56.795 1.00 89.25 87 ILE A O 1
ATOM 693 N N . LEU A 1 88 ? 23.727 16.807 -56.897 1.00 88.44 88 LEU A N 1
ATOM 694 C CA . LEU A 1 88 ? 22.830 16.348 -57.957 1.00 88.44 88 LEU A CA 1
ATOM 695 C C . LEU A 1 88 ? 23.574 16.103 -59.281 1.00 88.44 88 LEU A C 1
ATOM 697 O O . LEU A 1 88 ? 23.449 15.026 -59.861 1.00 88.44 88 LEU A O 1
ATOM 701 N N . ARG A 1 89 ? 24.429 17.038 -59.716 1.00 85.81 89 ARG A N 1
ATOM 702 C CA . ARG A 1 89 ? 25.301 16.868 -60.897 1.00 85.81 89 ARG A CA 1
ATOM 703 C C . ARG A 1 89 ? 26.286 15.715 -60.719 1.00 85.81 89 ARG A C 1
ATOM 705 O O . ARG A 1 89 ? 26.575 14.985 -61.663 1.00 85.81 89 ARG A O 1
ATOM 712 N N . GLY A 1 90 ? 26.793 15.514 -59.503 1.00 89.56 90 GLY A N 1
ATOM 713 C CA . GLY A 1 90 ? 27.624 14.363 -59.165 1.00 89.56 90 GLY A CA 1
ATOM 714 C C . GLY A 1 90 ? 26.870 13.040 -59.318 1.00 89.56 90 GLY A C 1
ATOM 715 O O . GLY A 1 90 ? 27.432 12.069 -59.826 1.00 89.56 90 GLY A O 1
ATOM 716 N N . ALA A 1 91 ? 25.599 12.993 -58.910 1.00 88.19 91 ALA A N 1
ATOM 717 C CA . ALA A 1 91 ? 24.738 11.826 -59.089 1.00 88.19 91 ALA A CA 1
ATOM 718 C C . ALA A 1 91 ? 24.417 11.567 -60.566 1.00 88.19 91 ALA A C 1
ATOM 720 O O . ALA A 1 91 ? 24.533 10.427 -61.016 1.00 88.19 91 ALA A O 1
ATOM 721 N N . GLU A 1 92 ? 24.114 12.611 -61.335 1.00 87.25 92 GLU A N 1
ATOM 722 C CA . GLU A 1 92 ? 23.891 12.510 -62.777 1.00 87.25 92 GLU A CA 1
ATOM 723 C C . GLU A 1 92 ? 25.146 12.025 -63.508 1.00 87.25 92 GLU A C 1
ATOM 725 O O . GLU A 1 92 ? 25.072 11.065 -64.265 1.00 87.25 92 GLU A O 1
ATOM 730 N N . ARG A 1 93 ? 26.326 12.598 -63.232 1.00 88.94 93 ARG A N 1
ATOM 731 C CA . ARG A 1 93 ? 27.587 12.140 -63.836 1.00 88.94 93 ARG A CA 1
ATOM 732 C C . ARG A 1 93 ? 27.847 10.667 -63.540 1.00 88.94 93 ARG A C 1
ATOM 734 O O . ARG A 1 93 ? 28.290 9.944 -64.426 1.00 88.94 93 ARG A O 1
ATOM 741 N N . ARG A 1 94 ? 27.568 10.207 -62.314 1.00 90.56 94 ARG A N 1
ATOM 742 C CA . ARG A 1 94 ? 27.643 8.777 -61.976 1.00 90.56 94 ARG A CA 1
ATOM 743 C C . ARG A 1 94 ? 26.638 7.968 -62.796 1.00 90.56 94 ARG A C 1
ATOM 745 O O . ARG A 1 94 ? 27.029 6.960 -63.366 1.00 90.56 94 ARG A O 1
ATOM 752 N N . SER A 1 95 ? 25.393 8.425 -62.917 1.00 90.44 95 SER A N 1
ATOM 753 C CA . SER A 1 95 ? 24.363 7.768 -63.732 1.00 90.44 95 SER A CA 1
ATOM 754 C C . SER A 1 95 ? 24.745 7.689 -65.215 1.00 90.44 95 SER A C 1
ATOM 756 O O . SER A 1 95 ? 24.636 6.617 -65.799 1.00 90.44 95 SER A O 1
ATOM 758 N N . LEU A 1 96 ? 25.263 8.769 -65.805 1.00 89.06 96 LEU A N 1
ATOM 759 C CA . LEU A 1 96 ? 25.724 8.805 -67.194 1.00 89.06 96 LEU A CA 1
ATOM 760 C C . LEU A 1 96 ? 26.957 7.928 -67.411 1.00 89.06 96 LEU A C 1
ATOM 762 O O . LEU A 1 96 ? 27.054 7.259 -68.430 1.00 89.06 96 LEU A O 1
ATOM 766 N N . LEU A 1 97 ? 27.894 7.884 -66.459 1.00 91.19 97 LEU A N 1
ATOM 767 C CA . LEU A 1 97 ? 29.029 6.960 -66.536 1.00 91.19 97 LEU A CA 1
ATOM 768 C C . LEU A 1 97 ? 28.564 5.500 -66.518 1.00 91.19 97 LEU A C 1
ATOM 770 O O . LEU A 1 97 ? 29.103 4.700 -67.279 1.00 91.19 97 LEU A O 1
ATOM 774 N N . MET A 1 98 ? 27.554 5.167 -65.707 1.00 86.94 98 MET A N 1
ATOM 775 C CA . MET A 1 98 ? 26.942 3.834 -65.710 1.00 86.94 98 MET A CA 1
ATOM 776 C C . MET A 1 98 ? 26.255 3.537 -67.048 1.00 86.94 98 MET A C 1
ATOM 778 O O . MET A 1 98 ? 26.441 2.456 -67.599 1.00 86.94 98 MET A O 1
ATOM 782 N N . GLU A 1 99 ? 25.531 4.506 -67.610 1.00 89.62 99 GLU A N 1
ATOM 783 C CA . GLU A 1 99 ? 24.870 4.370 -68.911 1.00 89.62 99 GLU A CA 1
ATOM 784 C C . GLU A 1 99 ? 25.888 4.225 -70.055 1.00 89.62 99 GLU A C 1
ATOM 786 O O . GLU A 1 99 ? 25.751 3.339 -70.886 1.00 89.62 99 GLU A O 1
ATOM 791 N N . VAL A 1 100 ? 26.984 4.992 -70.063 1.00 88.69 100 VAL A N 1
ATOM 792 C CA . VAL A 1 100 ? 28.078 4.847 -71.041 1.00 88.69 100 VAL A CA 1
ATOM 793 C C . VAL A 1 100 ? 28.796 3.508 -70.883 1.00 88.69 100 VAL A C 1
ATOM 795 O O . VAL A 1 100 ? 29.162 2.897 -71.884 1.00 88.69 100 VAL A O 1
ATOM 798 N N . GLN A 1 101 ? 29.009 3.021 -69.657 1.00 88.56 101 GLN A N 1
ATOM 799 C CA . GLN A 1 101 ? 29.556 1.678 -69.433 1.00 88.56 101 GLN A CA 1
ATOM 800 C C . GLN A 1 101 ? 28.614 0.594 -69.972 1.00 88.56 101 GLN A C 1
ATOM 802 O O . GLN A 1 101 ? 29.079 -0.342 -70.619 1.00 88.56 101 GLN A O 1
ATOM 807 N N . GLN A 1 102 ? 27.304 0.754 -69.773 1.00 88.88 102 GLN A N 1
ATOM 808 C CA . GLN A 1 102 ? 26.277 -0.137 -70.310 1.00 88.88 102 GLN A CA 1
ATOM 809 C C . GLN A 1 102 ? 26.189 -0.070 -71.841 1.00 88.88 102 GLN A C 1
ATOM 811 O O . GLN A 1 102 ? 26.093 -1.097 -72.502 1.00 88.88 102 GLN A O 1
ATOM 816 N N . LEU A 1 103 ? 26.277 1.115 -72.437 1.00 88.50 103 LEU A N 1
ATOM 817 C CA . LEU A 1 103 ? 26.290 1.270 -73.889 1.00 88.50 103 LEU A CA 1
ATOM 818 C C . LEU A 1 103 ? 27.582 0.724 -74.493 1.00 88.50 103 LEU A C 1
ATOM 820 O O . LEU A 1 103 ? 27.533 0.114 -75.549 1.00 88.50 103 LEU A O 1
ATOM 824 N N . ARG A 1 104 ? 28.734 0.867 -73.823 1.00 84.25 104 ARG A N 1
ATOM 825 C CA . ARG A 1 104 ? 29.999 0.242 -74.245 1.00 84.25 104 ARG A CA 1
ATOM 826 C C . ARG A 1 104 ? 29.945 -1.278 -74.164 1.00 84.25 104 ARG A C 1
ATOM 828 O O . ARG A 1 104 ? 30.477 -1.920 -75.062 1.00 84.25 104 ARG A O 1
ATOM 835 N N . SER A 1 105 ? 29.301 -1.853 -73.146 1.00 79.56 105 SER A N 1
ATOM 836 C CA . SER A 1 105 ? 29.102 -3.306 -73.080 1.00 79.56 105 SER A CA 1
ATOM 837 C C . SER A 1 105 ? 28.135 -3.790 -74.163 1.00 79.56 105 SER A C 1
ATOM 839 O O . SER A 1 105 ? 28.406 -4.805 -74.798 1.00 79.56 105 SER A O 1
ATOM 841 N N . GLN A 1 106 ? 27.079 -3.028 -74.466 1.00 81.38 106 GLN A N 1
ATOM 842 C CA . GLN A 1 106 ? 26.178 -3.293 -75.594 1.00 81.38 106 GLN A CA 1
ATOM 843 C C . GLN A 1 106 ? 26.878 -3.131 -76.953 1.00 81.38 106 GLN A C 1
ATOM 845 O O . GLN A 1 106 ? 26.716 -3.974 -77.825 1.00 81.38 106 GLN A O 1
ATOM 850 N N . MET A 1 107 ? 27.714 -2.108 -77.137 1.00 78.19 107 MET A N 1
ATOM 851 C CA . MET A 1 107 ? 28.509 -1.915 -78.352 1.00 78.19 107 MET A CA 1
ATOM 852 C C . MET A 1 107 ? 29.590 -2.978 -78.506 1.00 78.19 107 MET A C 1
ATOM 854 O O . MET A 1 107 ? 29.855 -3.368 -79.628 1.00 78.19 107 MET A O 1
ATOM 858 N N . GLN A 1 108 ? 30.212 -3.457 -77.425 1.00 81.31 108 GLN A N 1
ATOM 859 C CA . GLN A 1 108 ? 31.117 -4.610 -77.477 1.00 81.31 108 GLN A CA 1
ATOM 860 C C . GLN A 1 108 ? 30.366 -5.889 -77.853 1.00 81.31 108 GLN A C 1
ATOM 862 O O . GLN A 1 108 ? 30.919 -6.707 -78.580 1.00 81.31 108 GLN A O 1
ATOM 867 N N . LEU A 1 109 ? 29.108 -6.033 -77.422 1.00 69.88 109 LEU A N 1
ATOM 868 C CA . LEU A 1 109 ? 28.218 -7.117 -77.846 1.00 69.88 109 LEU A CA 1
ATOM 869 C C . LEU A 1 109 ? 27.879 -7.024 -79.347 1.00 69.88 109 LEU A C 1
ATOM 871 O O . LEU A 1 109 ? 27.830 -8.041 -80.023 1.00 69.88 109 LEU A O 1
ATOM 875 N N . VAL A 1 110 ? 27.690 -5.807 -79.872 1.00 70.75 110 VAL A N 1
ATOM 876 C CA . VAL A 1 110 ? 27.368 -5.540 -81.289 1.00 70.75 110 VAL A CA 1
ATOM 877 C C . VAL A 1 110 ? 28.618 -5.515 -82.192 1.00 70.75 110 VAL A C 1
ATOM 879 O O . VAL A 1 110 ? 28.551 -5.935 -83.337 1.00 70.75 110 VAL A O 1
ATOM 882 N N . GLN A 1 111 ? 29.785 -5.078 -81.705 1.00 64.25 111 GLN A N 1
ATOM 883 C CA . GLN A 1 111 ? 31.073 -5.110 -82.425 1.00 64.25 111 GLN A CA 1
ATOM 884 C C . GLN A 1 111 ? 31.697 -6.506 -82.463 1.00 64.25 111 GLN A C 1
ATOM 886 O O . GLN A 1 111 ? 32.500 -6.774 -83.352 1.00 64.25 111 GLN A O 1
ATOM 891 N N . GLN A 1 112 ? 31.332 -7.395 -81.534 1.00 58.19 112 GLN A N 1
ATOM 892 C CA . GLN A 1 112 ? 31.606 -8.830 -81.668 1.00 58.19 112 GLN A CA 1
ATOM 893 C C . GLN A 1 112 ? 30.780 -9.479 -82.796 1.00 58.19 112 GLN A C 1
ATOM 895 O O . GLN A 1 112 ? 31.023 -10.632 -83.132 1.00 58.19 112 GLN A O 1
ATOM 900 N N . GLU A 1 113 ? 29.878 -8.725 -83.433 1.00 51.25 113 GLU A N 1
ATOM 901 C CA . GLU A 1 113 ? 29.010 -9.164 -84.523 1.00 51.25 113 GLU A CA 1
ATOM 902 C C . GLU A 1 113 ? 29.159 -8.287 -85.794 1.00 51.25 113 GLU A C 1
ATOM 904 O O . GLU A 1 113 ? 28.253 -7.531 -86.146 1.00 51.25 113 GLU A O 1
ATOM 909 N N . PRO A 1 114 ? 30.231 -8.420 -86.599 1.00 48.38 114 PRO A N 1
ATOM 910 C CA . PRO A 1 114 ? 30.135 -8.283 -88.043 1.00 48.38 114 PRO A CA 1
ATOM 911 C C . PRO A 1 114 ? 29.974 -9.689 -88.627 1.00 48.38 114 PRO A C 1
ATOM 913 O O . PRO A 1 114 ? 30.867 -10.226 -89.277 1.00 48.38 114 PRO A O 1
ATOM 916 N N . GLY A 1 115 ? 28.829 -10.309 -88.346 1.00 48.50 115 GLY A N 1
ATOM 917 C CA . GLY A 1 115 ? 28.470 -11.590 -88.936 1.00 48.50 115 GLY A CA 1
ATOM 918 C C . GLY A 1 115 ? 27.660 -12.481 -88.009 1.00 48.50 115 GLY A C 1
ATOM 919 O O . GLY A 1 115 ? 28.232 -13.215 -87.219 1.00 48.50 115 GLY A O 1
ATOM 920 N N . GLN A 1 116 ? 26.353 -12.508 -88.270 1.00 39.53 116 GLN A N 1
ATOM 921 C CA . GLN A 1 116 ? 25.399 -13.539 -87.849 1.00 39.53 116 GLN A CA 1
ATOM 922 C C . GLN A 1 116 ? 24.976 -13.494 -86.383 1.00 39.53 116 GLN A C 1
ATOM 924 O O . GLN A 1 116 ? 25.409 -14.294 -85.564 1.00 39.53 116 GLN A O 1
ATOM 929 N N . ILE A 1 117 ? 23.920 -12.723 -86.114 1.00 49.50 117 ILE A N 1
ATOM 930 C CA . ILE A 1 117 ? 22.626 -13.293 -85.695 1.00 49.50 117 ILE A CA 1
ATOM 931 C C . ILE A 1 117 ? 22.662 -14.831 -85.704 1.00 49.50 117 ILE A C 1
ATOM 933 O O . ILE A 1 117 ? 22.439 -15.447 -86.751 1.00 49.50 117 ILE A O 1
ATOM 937 N N . LYS A 1 118 ? 22.889 -15.436 -84.533 1.00 41.97 118 LYS A N 1
ATOM 938 C CA . LYS A 1 118 ? 22.239 -16.677 -84.078 1.00 41.97 118 LYS A CA 1
ATOM 939 C C . LYS A 1 118 ? 22.593 -16.992 -82.620 1.00 41.97 118 LYS A C 1
ATOM 941 O O . LYS A 1 118 ? 23.629 -17.557 -82.310 1.00 41.97 118 LYS A O 1
ATOM 946 N N . ILE A 1 119 ? 21.649 -16.645 -81.746 1.00 43.22 119 ILE A N 1
ATOM 947 C CA . ILE A 1 119 ? 21.044 -17.518 -80.725 1.00 43.22 119 ILE A CA 1
ATOM 948 C C . ILE A 1 119 ? 21.969 -18.620 -80.166 1.00 43.22 119 ILE A C 1
ATOM 950 O O . ILE A 1 119 ? 22.167 -19.639 -80.824 1.00 43.22 119 ILE A O 1
ATOM 954 N N . SER A 1 120 ? 22.367 -18.517 -78.893 1.00 35.31 120 SER A N 1
ATOM 955 C CA . SER A 1 120 ? 21.901 -19.440 -77.835 1.00 35.31 120 SER A CA 1
ATOM 956 C C . SER A 1 120 ? 22.625 -19.245 -76.504 1.00 35.31 120 SER A C 1
ATOM 958 O O . SER A 1 120 ? 23.846 -19.241 -76.397 1.00 35.31 120 SER A O 1
ATOM 960 N N . VAL A 1 121 ? 21.798 -19.163 -75.470 1.00 40.69 121 VAL A N 1
ATOM 961 C CA . VAL A 1 121 ? 22.099 -19.353 -74.054 1.00 40.69 121 VAL A CA 1
ATOM 962 C C . VAL A 1 121 ? 22.614 -20.781 -73.824 1.00 40.69 121 VAL A C 1
ATOM 964 O O . VAL A 1 121 ? 21.962 -21.722 -74.261 1.00 40.69 121 VAL A O 1
ATOM 967 N N . LEU A 1 122 ? 23.750 -20.934 -73.130 1.00 38.28 122 LEU A N 1
ATOM 968 C CA . LEU A 1 122 ? 23.960 -21.767 -71.925 1.00 38.28 122 LEU A CA 1
ATOM 969 C C . LEU A 1 122 ? 25.470 -21.949 -71.626 1.00 38.28 122 LEU A C 1
ATOM 971 O O . LEU A 1 122 ? 26.261 -22.327 -72.478 1.00 38.28 122 LEU A O 1
ATOM 975 N N . ARG A 1 123 ? 25.819 -21.665 -70.363 1.00 34.66 123 ARG A N 1
ATOM 976 C CA . ARG A 1 123 ? 26.977 -22.099 -69.537 1.00 34.66 123 ARG A CA 1
ATOM 977 C C . ARG A 1 123 ? 27.571 -23.497 -69.862 1.00 34.66 123 ARG A C 1
ATOM 979 O O . ARG A 1 123 ? 26.851 -24.293 -70.449 1.00 34.66 123 ARG A O 1
ATOM 986 N N . PRO A 1 124 ? 28.668 -23.954 -69.197 1.00 47.00 124 PRO A N 1
ATOM 987 C CA . PRO A 1 124 ? 29.811 -23.284 -68.538 1.00 47.00 124 PRO A CA 1
ATOM 988 C C . PRO A 1 124 ? 31.186 -23.974 -68.832 1.00 47.00 124 PRO A C 1
ATOM 990 O O . PRO A 1 124 ? 31.244 -25.036 -69.430 1.00 47.00 124 PRO A O 1
ATOM 993 N N . ALA A 1 125 ? 32.260 -23.439 -68.229 1.00 31.81 125 ALA A N 1
ATOM 994 C CA . ALA A 1 125 ? 33.430 -24.171 -67.697 1.00 31.81 125 ALA A CA 1
ATOM 995 C C . ALA A 1 125 ? 34.638 -24.552 -68.604 1.00 31.81 125 ALA A C 1
ATOM 997 O O . ALA A 1 125 ? 34.529 -25.293 -69.566 1.00 31.81 125 ALA A O 1
ATOM 998 N N . GLN A 1 126 ? 35.812 -24.152 -68.080 1.00 33.34 126 GLN A N 1
ATOM 999 C CA . GLN A 1 126 ? 37.138 -24.807 -68.091 1.00 33.34 126 GLN A CA 1
ATOM 1000 C C . GLN A 1 126 ? 38.114 -24.620 -69.280 1.00 33.34 126 GLN A C 1
ATOM 1002 O O . GLN A 1 126 ? 37.914 -25.129 -70.371 1.00 33.34 126 GLN A O 1
ATOM 1007 N N . SER A 1 127 ? 39.230 -23.946 -68.934 1.00 35.44 127 SER A N 1
ATOM 1008 C CA . SER A 1 127 ? 40.646 -24.092 -69.358 1.00 35.44 127 SER A CA 1
ATOM 1009 C C . SER A 1 127 ? 41.030 -24.174 -70.843 1.00 35.44 127 SER A C 1
ATOM 1011 O O . SER A 1 127 ? 40.536 -25.046 -71.547 1.00 35.44 127 SER A O 1
ATOM 1013 N N . PRO A 1 128 ? 42.093 -23.459 -71.268 1.00 39.75 128 PRO A N 1
ATOM 1014 C CA . PRO A 1 128 ? 42.902 -23.881 -72.401 1.00 39.75 128 PRO A CA 1
ATOM 1015 C C . PRO A 1 128 ? 44.290 -24.372 -71.953 1.00 39.75 128 PRO A C 1
ATOM 1017 O O . PRO A 1 128 ? 45.028 -23.673 -71.257 1.00 39.75 128 PRO A O 1
ATOM 1020 N N . SER A 1 129 ? 44.653 -25.572 -72.402 1.00 34.41 129 SER A N 1
ATOM 1021 C CA . SER A 1 129 ? 46.035 -25.948 -72.717 1.00 34.41 129 SER A CA 1
ATOM 1022 C C . SER A 1 129 ? 46.111 -26.284 -74.223 1.00 34.41 129 SER A C 1
ATOM 1024 O O . SER A 1 129 ? 45.063 -26.465 -74.852 1.00 34.41 129 SER A O 1
ATOM 1026 N N . PRO A 1 130 ? 47.313 -26.257 -74.827 1.00 51.88 130 PRO A N 1
ATOM 1027 C CA . PRO A 1 130 ? 47.520 -25.995 -76.248 1.00 51.88 130 PRO A CA 1
ATOM 1028 C C . PRO A 1 130 ? 47.590 -27.273 -77.096 1.00 51.88 130 PRO A C 1
ATOM 1030 O O . PRO A 1 130 ? 48.046 -28.316 -76.636 1.00 51.88 130 PRO A O 1
ATOM 1033 N N . GLY A 1 131 ? 47.182 -27.165 -78.363 1.00 34.62 131 GLY A N 1
ATOM 1034 C CA . GLY A 1 131 ? 47.266 -28.239 -79.350 1.00 34.62 131 GLY A CA 1
ATOM 1035 C C . GLY A 1 131 ? 47.695 -27.707 -80.712 1.00 34.62 131 GLY A C 1
ATOM 1036 O O . GLY A 1 131 ? 46.969 -26.955 -81.356 1.00 34.62 131 GLY A O 1
ATOM 1037 N N . GLU A 1 132 ? 48.893 -28.117 -81.107 1.00 41.09 132 GLU A N 1
ATOM 1038 C CA . GLU A 1 132 ? 49.529 -27.974 -82.412 1.00 41.09 132 GLU A CA 1
ATOM 1039 C C . GLU A 1 132 ? 48.655 -28.519 -83.557 1.00 41.09 132 GLU A C 1
ATOM 1041 O O . GLU A 1 132 ? 47.986 -29.548 -83.400 1.00 41.09 132 GLU A O 1
ATOM 1046 N N . ARG A 1 133 ? 48.754 -27.906 -84.748 1.00 37.53 133 ARG A N 1
ATOM 1047 C CA . ARG A 1 133 ? 48.949 -28.671 -85.990 1.00 37.53 133 ARG A CA 1
ATOM 1048 C C . ARG A 1 133 ? 49.358 -27.811 -87.188 1.00 37.53 133 ARG A C 1
ATOM 1050 O O . ARG A 1 133 ? 48.629 -26.924 -87.625 1.00 37.53 133 ARG A O 1
ATOM 1057 N N . ASP A 1 134 ? 50.513 -28.188 -87.722 1.00 41.03 134 ASP A N 1
ATOM 1058 C CA . ASP A 1 134 ? 51.055 -27.905 -89.046 1.00 41.03 134 ASP A CA 1
ATOM 1059 C C . ASP A 1 134 ? 50.102 -28.225 -90.207 1.00 41.03 134 ASP A C 1
ATOM 1061 O O . ASP A 1 134 ? 49.344 -29.199 -90.151 1.00 41.03 134 ASP A O 1
ATOM 1065 N N . ARG A 1 135 ? 50.269 -27.484 -91.317 1.00 38.81 135 ARG A N 1
ATOM 1066 C CA . ARG A 1 135 ? 50.326 -28.038 -92.689 1.00 38.81 135 ARG A CA 1
ATOM 1067 C C . ARG A 1 135 ? 50.878 -27.028 -93.713 1.00 38.81 135 ARG A C 1
ATOM 1069 O O . ARG A 1 135 ? 50.160 -26.210 -94.271 1.00 38.81 135 ARG A O 1
ATOM 1076 N N . GLN A 1 136 ? 52.199 -27.079 -93.853 1.00 39.34 136 GLN A N 1
ATOM 1077 C CA . GLN A 1 136 ? 53.011 -27.280 -95.063 1.00 39.34 136 GLN A CA 1
ATOM 1078 C C . GLN A 1 136 ? 52.491 -26.883 -96.475 1.00 39.34 136 GLN A C 1
ATOM 1080 O O . GLN A 1 136 ? 51.517 -27.433 -96.976 1.00 39.34 136 GLN A O 1
ATOM 1085 N N . GLU A 1 137 ? 53.303 -26.015 -97.102 1.00 40.03 137 GLU A N 1
ATOM 1086 C CA . GLU A 1 137 ? 53.797 -25.947 -98.499 1.00 40.03 137 GLU A CA 1
ATOM 1087 C C . GLU A 1 137 ? 52.863 -25.793 -99.718 1.00 40.03 137 GLU A C 1
ATOM 1089 O O . GLU A 1 137 ? 52.047 -26.643 -100.059 1.00 40.03 137 GLU A O 1
ATOM 1094 N N . GLY A 1 138 ? 53.165 -24.743 -100.494 1.00 33.50 138 GLY A N 1
ATOM 1095 C CA . GLY A 1 138 ? 52.838 -24.582 -101.910 1.00 33.50 138 GLY A CA 1
ATOM 1096 C C . GLY A 1 138 ? 53.842 -23.625 -102.561 1.00 33.50 138 GLY A C 1
ATOM 1097 O O . GLY A 1 138 ? 53.821 -22.423 -102.314 1.00 33.50 138 GLY A O 1
ATOM 1098 N N . GLN A 1 139 ? 54.767 -24.193 -103.329 1.00 37.38 139 GLN A N 1
ATOM 1099 C CA . GLN A 1 139 ? 55.927 -23.574 -103.971 1.00 37.38 139 GLN A CA 1
ATOM 1100 C C . GLN A 1 139 ? 55.532 -22.846 -105.271 1.00 37.38 139 GLN A C 1
ATOM 1102 O O . GLN A 1 139 ? 54.754 -23.372 -106.062 1.00 37.38 139 GLN A O 1
ATOM 1107 N N . GLY A 1 140 ? 56.107 -21.665 -105.520 1.00 33.00 140 GLY A N 1
ATOM 1108 C CA . GLY A 1 140 ? 55.978 -20.945 -106.790 1.00 33.00 140 GLY A CA 1
ATOM 1109 C C . GLY A 1 140 ? 56.761 -19.628 -106.800 1.00 33.00 140 GLY A C 1
ATOM 1110 O O . GLY A 1 140 ? 56.316 -18.624 -106.258 1.00 33.00 140 GLY A O 1
ATOM 1111 N N . THR A 1 141 ? 57.933 -19.630 -107.425 1.00 41.69 141 THR A N 1
ATOM 1112 C CA . THR A 1 141 ? 58.716 -18.452 -107.856 1.00 41.69 141 THR A CA 1
ATOM 1113 C C . THR A 1 141 ? 58.951 -18.577 -109.376 1.00 41.69 141 THR A C 1
ATOM 1115 O O . THR A 1 141 ? 58.683 -19.664 -109.897 1.00 41.69 141 THR A O 1
ATOM 1118 N N . PRO A 1 142 ? 59.468 -17.570 -110.127 1.00 56.72 142 PRO A N 1
ATOM 1119 C CA . PRO A 1 142 ? 60.110 -16.314 -109.698 1.00 56.72 142 PRO A CA 1
ATOM 1120 C C . PRO A 1 142 ? 59.739 -15.053 -110.526 1.00 56.72 142 PRO A C 1
ATOM 1122 O O . PRO A 1 142 ? 59.089 -15.123 -111.563 1.00 56.72 142 PRO A O 1
ATOM 1125 N N . SER A 1 143 ? 60.286 -13.905 -110.101 1.00 34.75 143 SER A N 1
ATOM 1126 C CA . SER A 1 143 ? 60.960 -12.886 -110.940 1.00 34.75 143 SER A CA 1
ATOM 1127 C C . SER A 1 143 ? 60.475 -11.451 -110.707 1.00 34.75 143 SER A C 1
ATOM 1129 O O . SER A 1 143 ? 59.299 -11.137 -110.851 1.00 34.75 143 SER A O 1
ATOM 1131 N N . GLY A 1 144 ? 61.429 -10.576 -110.376 1.00 31.73 144 GLY A N 1
ATOM 1132 C CA . GLY A 1 144 ? 61.227 -9.142 -110.174 1.00 31.73 144 GLY A CA 1
ATOM 1133 C C . GLY A 1 144 ? 62.217 -8.560 -109.169 1.00 31.73 144 GLY A C 1
ATOM 1134 O O . GLY A 1 144 ? 61.830 -8.157 -108.079 1.00 31.73 144 GLY A O 1
ATOM 1135 N N . ALA A 1 145 ? 63.505 -8.576 -109.512 1.00 40.38 145 ALA A N 1
ATOM 1136 C CA . ALA A 1 145 ? 64.564 -7.928 -108.748 1.00 40.38 145 ALA A CA 1
ATOM 1137 C C . ALA A 1 145 ? 64.492 -6.398 -108.878 1.00 40.38 145 ALA A C 1
ATOM 1139 O O . ALA A 1 145 ? 64.258 -5.882 -109.970 1.00 40.38 145 ALA A O 1
ATOM 1140 N N . GLY A 1 146 ? 64.802 -5.683 -107.796 1.00 34.72 146 GLY A N 1
ATOM 1141 C CA . GLY A 1 146 ? 65.129 -4.262 -107.867 1.00 34.72 146 GLY A CA 1
ATOM 1142 C C . GLY A 1 146 ? 65.200 -3.578 -106.507 1.00 34.72 146 GLY A C 1
ATOM 1143 O O . GLY A 1 146 ? 64.164 -3.170 -106.009 1.00 34.72 146 GLY A O 1
ATOM 1144 N N . ALA A 1 147 ? 66.436 -3.403 -106.012 1.00 42.72 147 ALA A N 1
ATOM 1145 C CA . ALA A 1 147 ? 66.919 -2.272 -105.200 1.00 42.72 147 ALA A CA 1
ATOM 1146 C C . ALA A 1 147 ? 66.267 -2.017 -103.818 1.00 42.72 147 ALA A C 1
ATOM 1148 O O . ALA A 1 147 ? 65.071 -2.137 -103.639 1.00 42.72 147 ALA A O 1
ATOM 1149 N N . SER A 1 148 ? 66.919 -1.558 -102.755 1.00 42.22 148 SER A N 1
ATOM 1150 C CA . SER A 1 148 ? 68.304 -1.293 -102.378 1.00 42.22 148 SER A CA 1
ATOM 1151 C C . SER A 1 148 ? 68.211 -0.853 -100.907 1.00 42.22 148 SER A C 1
ATOM 1153 O O . SER A 1 148 ? 67.377 -0.022 -100.581 1.00 42.22 148 SER A O 1
ATOM 1155 N N . GLN A 1 149 ? 69.086 -1.378 -100.046 1.00 50.38 149 GLN A N 1
ATOM 1156 C CA . GLN A 1 149 ? 69.801 -0.565 -99.052 1.00 50.38 149 GLN A CA 1
ATOM 1157 C C . GLN A 1 149 ? 68.968 0.209 -97.996 1.00 50.38 149 GLN A C 1
ATOM 1159 O O . GLN A 1 149 ? 68.819 1.411 -98.114 1.00 50.38 149 GLN A O 1
ATOM 1164 N N . ASP A 1 150 ? 68.543 -0.473 -96.920 1.00 45.41 150 ASP A N 1
ATOM 1165 C CA . ASP A 1 150 ? 68.313 0.112 -95.575 1.00 45.41 150 ASP A CA 1
ATOM 1166 C C . ASP A 1 150 ? 68.266 -1.001 -94.499 1.00 45.41 150 ASP A C 1
ATOM 1168 O O . ASP A 1 150 ? 67.230 -1.356 -93.946 1.00 45.41 150 ASP A O 1
ATOM 1172 N N . LEU A 1 151 ? 69.406 -1.648 -94.226 1.00 50.72 151 LEU A N 1
ATOM 1173 C CA . LEU A 1 151 ? 69.510 -2.753 -93.251 1.00 50.72 151 LEU A CA 1
ATOM 1174 C C . LEU A 1 151 ? 70.712 -2.579 -92.311 1.00 50.72 151 LEU A C 1
ATOM 1176 O O . LEU A 1 151 ? 71.552 -3.467 -92.177 1.00 50.72 151 LEU A O 1
ATOM 1180 N N . ARG A 1 152 ? 70.811 -1.417 -91.652 1.00 50.06 152 ARG A N 1
ATOM 1181 C CA . ARG A 1 152 ? 71.816 -1.169 -90.594 1.00 50.06 152 ARG A CA 1
ATOM 1182 C C . ARG A 1 152 ? 71.229 -0.653 -89.260 1.00 50.06 152 ARG A C 1
ATOM 1184 O O . ARG A 1 152 ? 72.002 -0.300 -88.381 1.00 50.06 152 ARG A O 1
ATOM 1191 N N . GLY A 1 153 ? 69.899 -0.663 -89.078 1.00 53.97 153 GLY A N 1
ATOM 1192 C CA . GLY A 1 153 ? 69.209 -0.308 -87.811 1.00 53.97 153 GLY A CA 1
ATOM 1193 C C . GLY A 1 153 ? 68.510 -1.469 -87.072 1.00 53.97 153 GLY A C 1
ATOM 1194 O O . GLY A 1 153 ? 68.267 -1.398 -85.872 1.00 53.97 153 GLY A O 1
ATOM 1195 N N . LEU A 1 154 ? 68.277 -2.600 -87.749 1.00 59.41 154 LEU A N 1
ATOM 1196 C CA . LEU A 1 154 ? 67.413 -3.681 -87.251 1.00 59.41 154 LEU A CA 1
ATOM 1197 C C . LEU A 1 154 ? 67.814 -4.406 -85.945 1.00 59.41 154 LEU A C 1
ATOM 1199 O O . LEU A 1 154 ? 66.897 -4.853 -85.258 1.00 59.41 154 LEU A O 1
ATOM 1203 N N . PRO A 1 155 ? 69.096 -4.604 -85.561 1.00 63.38 155 PRO A N 1
ATOM 1204 C CA . PRO A 1 155 ? 69.394 -5.300 -84.305 1.00 63.38 155 PRO A CA 1
ATOM 1205 C C . PRO A 1 155 ? 69.090 -4.434 -83.074 1.00 63.38 155 PRO A C 1
ATOM 1207 O O . PRO A 1 155 ? 68.666 -4.974 -82.057 1.00 63.38 155 PRO A O 1
ATOM 1210 N N . ALA A 1 156 ? 69.246 -3.109 -83.180 1.00 70.62 156 ALA A N 1
ATOM 1211 C CA . ALA A 1 156 ? 68.877 -2.172 -82.120 1.00 70.62 156 ALA A CA 1
ATOM 1212 C C . ALA A 1 156 ? 67.350 -2.068 -82.000 1.00 70.62 156 ALA A C 1
ATOM 1214 O O . ALA A 1 156 ? 66.814 -2.215 -80.906 1.00 70.62 156 ALA A O 1
ATOM 1215 N N . ASP A 1 157 ? 66.647 -1.948 -83.130 1.00 75.19 157 ASP A N 1
ATOM 1216 C CA . ASP A 1 157 ? 65.180 -1.904 -83.148 1.00 75.19 157 ASP A CA 1
ATOM 1217 C C . ASP A 1 157 ? 64.560 -3.215 -82.636 1.00 75.19 157 ASP A C 1
ATOM 1219 O O . ASP A 1 157 ? 63.558 -3.200 -81.924 1.00 75.19 157 ASP A O 1
ATOM 1223 N N . ARG A 1 158 ? 65.174 -4.370 -82.929 1.00 81.44 158 ARG A N 1
ATOM 1224 C CA . ARG A 1 158 ? 64.723 -5.672 -82.414 1.00 81.44 158 ARG A CA 1
ATOM 1225 C C . ARG A 1 158 ? 64.948 -5.816 -80.907 1.00 81.44 158 ARG A C 1
ATOM 1227 O O . ARG A 1 158 ? 64.080 -6.361 -80.234 1.00 81.44 158 ARG A O 1
ATOM 1234 N N . MET A 1 159 ? 66.063 -5.307 -80.385 1.00 82.06 159 MET A N 1
ATOM 1235 C CA . MET A 1 159 ? 66.351 -5.306 -78.947 1.00 82.06 159 MET A CA 1
ATOM 1236 C C . MET A 1 159 ? 65.362 -4.415 -78.183 1.00 82.06 159 MET A C 1
ATOM 1238 O O . MET A 1 159 ? 64.770 -4.869 -77.210 1.00 82.06 159 MET A O 1
ATOM 1242 N N . VAL A 1 160 ? 65.084 -3.210 -78.694 1.00 86.12 160 VAL A N 1
ATOM 1243 C CA . VAL A 1 160 ? 64.067 -2.301 -78.133 1.00 86.12 160 VAL A CA 1
ATOM 1244 C C . VAL A 1 160 ? 62.669 -2.926 -78.191 1.00 86.12 160 VAL A C 1
ATOM 1246 O O . VAL A 1 160 ? 61.899 -2.825 -77.240 1.00 86.12 160 VAL A O 1
ATOM 1249 N N . LEU A 1 161 ? 62.319 -3.622 -79.279 1.00 87.12 161 LEU A N 1
ATOM 1250 C CA . LEU A 1 161 ? 61.041 -4.336 -79.371 1.00 87.12 161 LEU A CA 1
ATOM 1251 C C . LEU A 1 161 ? 60.919 -5.468 -78.345 1.00 87.12 161 LEU A C 1
ATOM 1253 O O . LEU A 1 161 ? 59.826 -5.697 -77.827 1.00 87.12 161 LEU A O 1
ATOM 1257 N N . ASP A 1 162 ? 61.999 -6.193 -78.068 1.00 87.75 162 ASP A N 1
ATOM 1258 C CA . ASP A 1 162 ? 61.985 -7.269 -77.079 1.00 87.75 162 ASP A CA 1
ATOM 1259 C C . ASP A 1 162 ? 61.983 -6.720 -75.636 1.00 87.75 162 ASP A C 1
ATOM 1261 O O . ASP A 1 162 ? 61.284 -7.281 -74.789 1.00 87.75 162 ASP A O 1
ATOM 1265 N N . GLU A 1 163 ? 62.618 -5.570 -75.375 1.00 92.31 163 GLU A N 1
ATOM 1266 C CA . GLU A 1 163 ? 62.480 -4.804 -74.122 1.00 92.31 163 GLU A CA 1
ATOM 1267 C C . GLU A 1 163 ? 61.032 -4.332 -73.906 1.00 92.31 163 GLU A C 1
ATOM 1269 O O . GLU A 1 163 ? 60.435 -4.645 -72.877 1.00 92.31 163 GLU A O 1
ATOM 1274 N N . LEU A 1 164 ? 60.406 -3.701 -74.908 1.00 92.44 164 LEU A N 1
ATOM 1275 C CA . LEU A 1 164 ? 59.006 -3.258 -74.838 1.00 92.44 164 LEU A CA 1
ATOM 1276 C C . LEU A 1 164 ? 58.026 -4.426 -74.643 1.00 92.44 164 LEU A C 1
ATOM 1278 O O . LEU A 1 164 ? 57.018 -4.290 -73.947 1.00 92.44 164 LEU A O 1
ATOM 1282 N N . LYS A 1 165 ? 58.296 -5.599 -75.232 1.00 93.38 165 LYS A N 1
ATOM 1283 C CA . LYS A 1 165 ? 57.510 -6.818 -74.967 1.00 93.38 165 LYS A CA 1
ATOM 1284 C C . LYS A 1 165 ? 57.711 -7.326 -73.540 1.00 93.38 165 LYS A C 1
ATOM 1286 O O . LYS A 1 165 ? 56.742 -7.794 -72.944 1.00 93.38 165 LYS A O 1
ATOM 1291 N N . GLY A 1 166 ? 58.932 -7.246 -73.010 1.00 94.62 166 GLY A N 1
ATOM 1292 C CA . GLY A 1 166 ? 59.253 -7.576 -71.622 1.00 94.62 166 GLY A CA 1
ATOM 1293 C C . GLY A 1 166 ? 58.516 -6.669 -70.637 1.00 94.62 166 GLY A C 1
ATOM 1294 O O . GLY A 1 166 ? 57.827 -7.166 -69.749 1.00 94.62 166 GLY A O 1
ATOM 1295 N N . GLU A 1 167 ? 58.554 -5.356 -70.858 1.00 94.88 167 GLU A N 1
ATOM 1296 C CA . GLU A 1 167 ? 57.812 -4.360 -70.074 1.00 94.88 167 GLU A CA 1
ATOM 1297 C C . GLU A 1 167 ? 56.293 -4.547 -70.199 1.00 94.88 167 GLU A C 1
ATOM 1299 O O . GLU A 1 167 ? 55.559 -4.473 -69.212 1.00 94.88 167 GLU A O 1
ATOM 1304 N N . LEU A 1 168 ? 55.792 -4.868 -71.395 1.00 93.12 168 LEU A N 1
ATOM 1305 C CA . LEU A 1 168 ? 54.380 -5.192 -71.595 1.00 93.12 168 LEU A CA 1
ATOM 1306 C C . LEU A 1 168 ? 53.976 -6.471 -70.844 1.00 93.12 168 LEU A C 1
ATOM 1308 O O . LEU A 1 168 ? 52.882 -6.542 -70.287 1.00 93.12 168 LEU A O 1
ATOM 1312 N N . ALA A 1 169 ? 54.826 -7.497 -70.825 1.00 93.44 169 ALA A N 1
ATOM 1313 C CA . ALA A 1 169 ? 54.577 -8.717 -70.061 1.00 93.44 169 ALA A CA 1
ATOM 1314 C C . ALA A 1 169 ? 54.633 -8.457 -68.545 1.00 93.44 169 ALA A C 1
ATOM 1316 O O . ALA A 1 169 ? 53.788 -8.964 -67.806 1.00 93.44 169 ALA A O 1
ATOM 1317 N N . GLN A 1 170 ? 55.569 -7.620 -68.091 1.00 95.94 170 GLN A N 1
ATOM 1318 C CA . GLN A 1 170 ? 55.691 -7.209 -66.695 1.00 95.94 170 GLN A CA 1
ATOM 1319 C C . GLN A 1 170 ? 54.466 -6.410 -66.236 1.00 95.94 170 GLN A C 1
ATOM 1321 O O . GLN A 1 170 ? 53.831 -6.778 -65.250 1.00 95.94 170 GLN A O 1
ATOM 1326 N N . THR A 1 171 ? 54.070 -5.378 -66.982 1.00 94.38 171 THR A N 1
ATOM 1327 C CA . THR A 1 171 ? 52.874 -4.577 -66.672 1.00 94.38 171 THR A CA 1
ATOM 1328 C C . THR A 1 171 ? 51.600 -5.422 -66.707 1.00 94.38 171 THR A C 1
ATOM 1330 O O . THR A 1 171 ? 50.734 -5.252 -65.850 1.00 94.38 171 THR A O 1
ATOM 1333 N N . LYS A 1 172 ? 51.482 -6.395 -67.624 1.00 95.19 172 LYS A N 1
ATOM 1334 C CA . LYS A 1 172 ? 50.379 -7.376 -67.611 1.00 95.19 172 LYS A CA 1
ATOM 1335 C C . LYS A 1 172 ? 50.353 -8.194 -66.321 1.00 95.19 172 LYS A C 1
ATOM 1337 O O . LYS A 1 172 ? 49.295 -8.311 -65.708 1.00 95.19 172 LYS A O 1
ATOM 1342 N N . LEU A 1 173 ? 51.494 -8.718 -65.875 1.00 96.38 173 LEU A N 1
ATOM 1343 C CA . LEU A 1 173 ? 51.578 -9.479 -64.626 1.00 96.38 173 LEU A CA 1
ATOM 1344 C C . LEU A 1 173 ? 51.265 -8.606 -63.395 1.00 96.38 173 LEU A C 1
ATOM 1346 O O . LEU A 1 173 ? 50.556 -9.039 -62.483 1.00 96.38 173 LEU A O 1
ATOM 1350 N N . GLU A 1 174 ? 51.745 -7.365 -63.365 1.00 96.81 174 GLU A N 1
ATOM 1351 C CA . GLU A 1 174 ? 51.430 -6.386 -62.317 1.00 96.81 174 GLU A CA 1
ATOM 1352 C C . GLU A 1 174 ? 49.925 -6.061 -62.284 1.00 96.81 174 GLU A C 1
ATOM 1354 O O . GLU A 1 174 ? 49.300 -6.056 -61.220 1.00 96.81 174 GLU A O 1
ATOM 1359 N N . LEU A 1 175 ? 49.288 -5.892 -63.445 1.00 95.25 175 LEU A N 1
ATOM 1360 C CA . LEU A 1 175 ? 47.837 -5.712 -63.543 1.00 95.25 175 LEU A CA 1
ATOM 1361 C C . LEU A 1 175 ? 47.066 -6.959 -63.084 1.00 95.25 175 LEU A C 1
ATOM 1363 O O . LEU A 1 175 ? 46.080 -6.846 -62.360 1.00 95.25 175 LEU A O 1
ATOM 1367 N N . GLU A 1 176 ? 47.520 -8.162 -63.429 1.00 96.56 176 GLU A N 1
ATOM 1368 C CA . GLU A 1 176 ? 46.884 -9.401 -62.972 1.00 96.56 176 GLU A CA 1
ATOM 1369 C C . GLU A 1 176 ? 47.007 -9.609 -61.457 1.00 96.56 176 GLU A C 1
ATOM 1371 O O . GLU A 1 176 ? 46.060 -10.052 -60.799 1.00 96.56 176 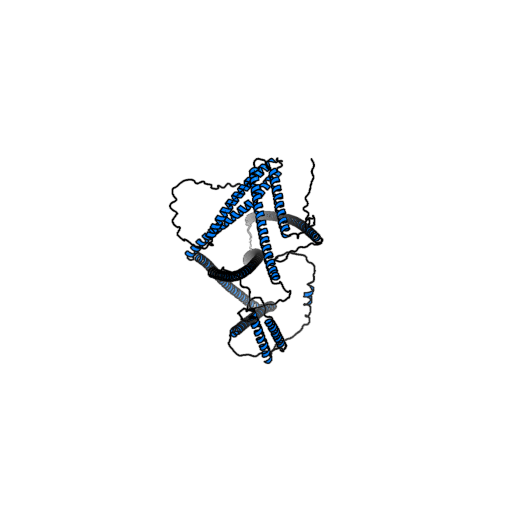GLU A O 1
ATOM 1376 N N . THR A 1 177 ? 48.170 -9.310 -60.879 1.00 95.38 177 THR A N 1
ATOM 1377 C CA . THR A 1 177 ? 48.400 -9.436 -59.433 1.00 95.38 177 THR A CA 1
ATOM 1378 C C . THR A 1 177 ? 47.617 -8.386 -58.647 1.00 95.38 177 THR A C 1
ATOM 1380 O O . THR A 1 177 ? 46.993 -8.735 -57.640 1.00 95.38 177 THR A O 1
ATOM 1383 N N . THR A 1 178 ? 47.550 -7.142 -59.132 1.00 96.12 178 THR A N 1
ATOM 1384 C CA . THR A 1 178 ? 46.711 -6.089 -58.534 1.00 96.12 178 THR A CA 1
ATOM 1385 C C . THR A 1 178 ? 45.221 -6.398 -58.669 1.00 96.12 178 THR A C 1
ATOM 1387 O O . THR A 1 178 ? 44.494 -6.245 -57.689 1.00 96.12 178 THR A O 1
ATOM 1390 N N . LEU A 1 179 ? 44.758 -6.942 -59.800 1.00 96.06 179 LEU A N 1
ATOM 1391 C CA . LEU A 1 179 ? 43.375 -7.403 -59.970 1.00 96.06 179 LEU A CA 1
ATOM 1392 C C . LEU A 1 179 ? 43.027 -8.530 -58.983 1.00 96.06 179 LEU A C 1
ATOM 1394 O O . LEU A 1 179 ? 41.988 -8.488 -58.320 1.00 96.06 179 LEU A O 1
ATOM 1398 N N . LYS A 1 180 ? 43.914 -9.524 -58.825 1.00 97.12 180 LYS A N 1
ATOM 1399 C CA . LYS A 1 180 ? 43.750 -10.603 -57.834 1.00 97.12 180 LYS A CA 1
ATOM 1400 C C . LYS A 1 180 ? 43.720 -10.055 -56.404 1.00 97.12 180 LYS A C 1
ATOM 1402 O O . LYS A 1 180 ? 42.922 -10.531 -55.596 1.00 97.12 180 LYS A O 1
ATOM 1407 N N . ALA A 1 181 ? 44.553 -9.064 -56.080 1.00 95.94 181 ALA A N 1
ATOM 1408 C CA . ALA A 1 181 ? 44.537 -8.398 -54.779 1.00 95.94 181 ALA A CA 1
ATOM 1409 C C . ALA A 1 181 ? 43.223 -7.631 -54.551 1.00 95.94 181 ALA A C 1
ATOM 1411 O O . ALA A 1 181 ? 42.586 -7.814 -53.516 1.00 95.94 181 ALA A O 1
ATOM 1412 N N . GLN A 1 182 ? 42.753 -6.861 -55.538 1.00 95.81 182 GLN A N 1
ATOM 1413 C CA . GLN A 1 182 ? 41.465 -6.164 -55.479 1.00 95.81 182 GLN A CA 1
ATOM 1414 C C . GLN A 1 182 ? 40.297 -7.130 -55.270 1.00 95.81 182 GLN A C 1
ATOM 1416 O O . GLN A 1 182 ? 39.453 -6.890 -54.412 1.00 95.81 182 GLN A O 1
ATOM 1421 N N . HIS A 1 183 ? 40.276 -8.265 -55.970 1.00 97.44 183 HIS A N 1
ATOM 1422 C CA . HIS A 1 183 ? 39.240 -9.278 -55.775 1.00 97.44 183 HIS A CA 1
ATOM 1423 C C . HIS A 1 183 ? 39.264 -9.888 -54.359 1.00 97.44 183 HIS A C 1
ATOM 1425 O O . HIS A 1 183 ? 38.208 -10.144 -53.782 1.00 97.44 183 HIS A O 1
ATOM 1431 N N . LYS A 1 184 ? 40.451 -10.077 -53.760 1.00 97.75 184 LYS A N 1
ATOM 1432 C CA . LYS A 1 184 ? 40.575 -10.493 -52.349 1.00 97.75 184 LYS A CA 1
ATOM 1433 C C . LYS A 1 184 ? 40.027 -9.429 -51.393 1.00 97.75 184 LYS A C 1
ATOM 1435 O O . LYS A 1 184 ? 39.306 -9.781 -50.464 1.00 97.75 184 LYS A O 1
ATOM 1440 N N . TYR A 1 185 ? 40.320 -8.148 -51.632 1.00 97.25 185 TYR A N 1
ATOM 1441 C CA . TYR A 1 185 ? 39.780 -7.054 -50.819 1.00 97.25 185 TYR A CA 1
ATOM 1442 C C . TYR A 1 185 ? 38.259 -6.929 -50.945 1.00 97.25 185 TYR A C 1
ATOM 1444 O O . TYR A 1 185 ? 37.591 -6.730 -49.935 1.00 97.25 185 TYR A O 1
ATOM 1452 N N . LEU A 1 186 ? 37.696 -7.104 -52.145 1.00 96.81 186 LEU A N 1
ATOM 1453 C CA . LEU A 1 186 ? 36.244 -7.107 -52.348 1.00 96.81 186 LEU A CA 1
ATOM 1454 C C . LEU A 1 186 ? 35.563 -8.234 -51.562 1.00 96.81 186 LEU A C 1
ATOM 1456 O O . LEU A 1 186 ? 34.599 -7.967 -50.853 1.00 96.81 186 LEU A O 1
ATOM 1460 N N . LYS A 1 187 ? 36.119 -9.451 -51.582 1.00 97.94 187 LYS A N 1
ATOM 1461 C CA . LYS A 1 187 ? 35.610 -10.575 -50.775 1.00 97.94 187 LYS A CA 1
ATOM 1462 C C . LYS A 1 187 ? 35.661 -10.304 -49.271 1.00 97.94 187 LYS A C 1
ATOM 1464 O O . LYS A 1 187 ? 34.712 -10.617 -48.562 1.00 97.94 187 LYS A O 1
ATOM 1469 N N . ALA A 1 188 ? 36.748 -9.706 -48.782 1.00 97.75 188 ALA A N 1
ATOM 1470 C CA . ALA A 1 188 ? 36.861 -9.321 -47.375 1.00 97.75 188 ALA A CA 1
ATOM 1471 C C . ALA A 1 188 ? 35.869 -8.203 -46.995 1.00 97.75 188 ALA A C 1
ATOM 1473 O O . ALA A 1 188 ? 35.331 -8.190 -45.892 1.00 97.75 188 ALA A O 1
ATOM 1474 N N . LEU A 1 189 ? 35.587 -7.264 -47.906 1.00 97.31 189 LEU A N 1
ATOM 1475 C CA . LEU A 1 189 ? 34.552 -6.249 -47.694 1.00 97.31 189 LEU A CA 1
ATOM 1476 C C . LEU A 1 189 ? 33.146 -6.858 -47.681 1.00 97.31 189 LEU A C 1
ATOM 1478 O O . LEU A 1 189 ? 32.313 -6.420 -46.893 1.00 97.31 189 LEU A O 1
ATOM 1482 N N . GLU A 1 190 ? 32.870 -7.850 -48.527 1.00 97.00 190 GLU A N 1
ATOM 1483 C CA . GLU A 1 190 ? 31.602 -8.588 -48.526 1.00 97.00 190 GLU A CA 1
ATOM 1484 C C . GLU A 1 190 ? 31.400 -9.360 -47.216 1.00 97.00 190 GLU A C 1
ATOM 1486 O O . GLU A 1 190 ? 30.326 -9.252 -46.625 1.00 97.00 190 GLU A O 1
ATOM 1491 N N . SER A 1 191 ? 32.433 -10.043 -46.704 1.00 97.38 191 SER A N 1
ATOM 1492 C CA . SER A 1 191 ? 32.345 -10.745 -45.415 1.00 97.38 191 SER A CA 1
ATOM 1493 C C . SER A 1 191 ? 32.118 -9.777 -44.249 1.00 97.38 191 SER A C 1
ATOM 1495 O O . SER A 1 191 ? 31.216 -9.985 -43.438 1.00 97.38 191 SER A O 1
ATOM 1497 N N . LEU A 1 192 ? 32.849 -8.657 -44.210 1.00 97.38 192 LEU A N 1
ATOM 1498 C CA . LEU A 1 192 ? 32.642 -7.617 -43.197 1.00 97.38 192 LEU A CA 1
ATOM 1499 C C . LEU A 1 192 ? 31.245 -6.992 -43.289 1.00 97.38 192 LEU A C 1
ATOM 1501 O O . LEU A 1 192 ? 30.639 -6.692 -42.265 1.00 97.38 192 LEU A O 1
ATOM 1505 N N . ARG A 1 193 ? 30.699 -6.806 -44.497 1.00 97.81 193 ARG A N 1
ATOM 1506 C CA . ARG A 1 193 ? 29.316 -6.337 -44.668 1.00 97.81 193 ARG A CA 1
ATOM 1507 C C . ARG A 1 193 ? 28.318 -7.341 -44.100 1.00 97.81 193 ARG A C 1
ATOM 1509 O O . ARG A 1 193 ? 27.420 -6.906 -43.385 1.00 97.81 193 ARG A O 1
ATOM 1516 N N . SER A 1 194 ? 28.488 -8.642 -44.357 1.00 96.81 194 SER A N 1
ATOM 1517 C CA . SER A 1 194 ? 27.613 -9.664 -43.767 1.00 96.81 194 SER A CA 1
ATOM 1518 C C . SER A 1 194 ? 27.708 -9.709 -42.238 1.00 96.81 194 SER A C 1
ATOM 1520 O O . SER A 1 194 ? 26.680 -9.756 -41.566 1.00 96.81 194 SER A O 1
ATOM 1522 N N . GLU A 1 195 ? 28.912 -9.580 -41.675 1.00 97.81 195 GLU A N 1
ATOM 1523 C CA . GLU A 1 195 ? 29.107 -9.507 -40.221 1.00 97.81 195 GLU A CA 1
ATOM 1524 C C . GLU A 1 195 ? 28.437 -8.263 -39.624 1.00 97.81 195 GLU A C 1
ATOM 1526 O O . GLU A 1 195 ? 27.761 -8.348 -38.601 1.00 97.81 195 GLU A O 1
ATOM 1531 N N . VAL A 1 196 ? 28.559 -7.099 -40.274 1.00 98.00 196 VAL A N 1
ATOM 1532 C CA . VAL A 1 196 ? 27.867 -5.877 -39.838 1.00 98.00 196 VAL A CA 1
ATOM 1533 C C . VAL A 1 196 ? 26.351 -6.066 -39.890 1.00 98.00 196 VAL A C 1
ATOM 1535 O O . VAL A 1 196 ? 25.673 -5.677 -38.942 1.00 98.00 196 VAL A O 1
ATOM 1538 N N . THR A 1 197 ? 25.804 -6.692 -40.937 1.00 97.62 197 THR A N 1
ATOM 1539 C CA . THR A 1 197 ? 24.359 -6.969 -41.001 1.00 97.62 197 THR A CA 1
ATOM 1540 C C . THR A 1 197 ? 23.898 -7.940 -39.915 1.00 97.62 197 THR A C 1
ATOM 1542 O O . THR A 1 197 ? 22.850 -7.717 -39.312 1.00 97.62 197 THR A O 1
ATOM 1545 N N . GLU A 1 198 ? 24.695 -8.961 -39.592 1.00 97.69 198 GLU A N 1
ATOM 1546 C CA . GLU A 1 198 ? 24.401 -9.888 -38.495 1.00 97.69 198 GLU A CA 1
ATOM 1547 C C . GLU A 1 198 ? 24.433 -9.171 -37.138 1.00 97.69 198 GLU A C 1
ATOM 1549 O O . GLU A 1 198 ? 23.548 -9.367 -36.304 1.00 97.69 198 GLU A O 1
ATOM 1554 N N . LYS A 1 199 ? 25.405 -8.274 -36.929 1.00 97.56 199 LYS A N 1
ATOM 1555 C CA . LYS A 1 199 ? 25.499 -7.467 -35.706 1.00 97.56 199 LYS A CA 1
ATOM 1556 C C . LYS A 1 199 ? 24.349 -6.476 -35.568 1.00 97.56 199 LYS A C 1
ATOM 1558 O O . LYS A 1 199 ? 23.873 -6.280 -34.454 1.00 97.56 199 LYS A O 1
ATOM 1563 N N . VAL A 1 200 ? 23.869 -5.891 -36.665 1.00 97.81 200 VAL A N 1
ATOM 1564 C CA . VAL A 1 200 ? 22.653 -5.060 -36.655 1.00 97.81 200 VAL A CA 1
ATOM 1565 C C . VAL A 1 200 ? 21.441 -5.900 -36.242 1.00 97.81 200 VAL A C 1
ATOM 1567 O O . VAL A 1 200 ? 20.753 -5.530 -35.295 1.00 97.81 200 VAL A O 1
ATOM 1570 N N . ALA A 1 201 ? 21.251 -7.081 -36.838 1.00 97.12 201 ALA A N 1
ATOM 1571 C CA . ALA A 1 201 ? 20.160 -7.983 -36.460 1.00 97.12 201 ALA A CA 1
ATOM 1572 C C . ALA A 1 201 ? 20.255 -8.454 -34.993 1.00 97.12 201 ALA A C 1
ATOM 1574 O O . ALA A 1 201 ? 19.244 -8.626 -34.311 1.00 97.12 201 ALA A O 1
ATOM 1575 N N . GLU A 1 202 ? 21.469 -8.656 -34.474 1.00 98.00 202 GLU A N 1
ATOM 1576 C CA . GLU A 1 202 ? 21.696 -8.964 -33.062 1.00 98.00 202 GLU A CA 1
ATOM 1577 C C . GLU A 1 202 ? 21.304 -7.804 -32.139 1.00 98.00 202 GLU A C 1
ATOM 1579 O O . GLU A 1 202 ? 20.639 -8.030 -31.125 1.00 98.00 202 GLU A O 1
ATOM 1584 N N . VAL A 1 203 ? 21.651 -6.567 -32.502 1.00 97.38 203 VAL A N 1
ATOM 1585 C CA . VAL A 1 203 ? 21.234 -5.365 -31.768 1.00 97.38 203 VAL A CA 1
ATOM 1586 C C . VAL A 1 203 ? 19.713 -5.211 -31.781 1.00 97.38 203 VAL A C 1
ATOM 1588 O O . VAL A 1 203 ? 19.138 -4.914 -30.733 1.00 97.38 203 VAL A O 1
ATOM 1591 N N . ASP A 1 204 ? 19.047 -5.476 -32.904 1.00 97.38 204 ASP A N 1
ATOM 1592 C CA . ASP A 1 204 ? 17.584 -5.410 -32.996 1.00 97.38 204 ASP A CA 1
ATOM 1593 C C . ASP A 1 204 ? 16.922 -6.452 -32.083 1.00 97.38 204 ASP A C 1
ATOM 1595 O O . ASP A 1 204 ? 16.033 -6.116 -31.296 1.00 97.38 204 ASP A O 1
ATOM 1599 N N . ARG A 1 205 ? 17.421 -7.700 -32.079 1.00 98.00 205 ARG A N 1
ATOM 1600 C CA . ARG A 1 205 ? 16.947 -8.746 -31.152 1.00 98.00 205 ARG A CA 1
ATOM 1601 C C . ARG A 1 205 ? 17.125 -8.353 -29.686 1.00 98.00 205 ARG A C 1
ATOM 1603 O O . ARG A 1 205 ? 16.223 -8.576 -28.881 1.00 98.00 205 ARG A O 1
ATOM 1610 N N . LEU A 1 206 ? 18.275 -7.783 -29.320 1.00 97.12 206 LEU A N 1
ATOM 1611 C CA . LEU A 1 206 ? 18.530 -7.320 -27.951 1.00 97.12 206 LEU A CA 1
ATOM 1612 C C . LEU A 1 206 ? 17.651 -6.121 -27.577 1.00 97.12 206 LEU A C 1
ATOM 1614 O O . LEU A 1 206 ? 17.223 -6.010 -26.428 1.00 97.12 206 LEU A O 1
ATOM 1618 N N . THR A 1 207 ? 17.353 -5.248 -28.536 1.00 96.88 207 THR A N 1
ATOM 1619 C CA . THR A 1 207 ? 16.475 -4.091 -28.339 1.00 96.88 207 THR A CA 1
ATOM 1620 C C . THR A 1 207 ? 15.033 -4.533 -28.090 1.00 96.88 207 THR A C 1
ATOM 1622 O O . THR A 1 207 ? 14.410 -4.054 -27.141 1.00 96.88 207 THR A O 1
ATOM 1625 N N . GLU A 1 208 ? 14.526 -5.503 -28.856 1.00 97.81 208 GLU A N 1
ATOM 1626 C CA . GLU A 1 208 ? 13.196 -6.086 -28.628 1.00 97.81 208 GLU A CA 1
ATOM 1627 C C . GLU A 1 208 ? 13.132 -6.846 -27.293 1.00 97.81 208 GLU A C 1
ATOM 1629 O O . GLU A 1 208 ? 12.183 -6.680 -26.523 1.00 97.81 208 GLU A O 1
ATOM 1634 N N . ALA A 1 209 ? 14.175 -7.612 -26.949 1.00 97.00 209 ALA A N 1
ATOM 1635 C CA . ALA A 1 209 ? 14.263 -8.278 -25.651 1.00 97.00 209 ALA A CA 1
ATOM 1636 C C . ALA A 1 209 ? 14.222 -7.265 -24.493 1.00 97.00 209 ALA A C 1
ATOM 1638 O O . ALA A 1 209 ? 13.423 -7.425 -23.568 1.00 97.00 209 ALA A O 1
ATOM 1639 N N . LEU A 1 210 ? 15.001 -6.180 -24.572 1.00 96.31 210 LEU A N 1
ATOM 1640 C CA . LEU A 1 210 ? 14.980 -5.096 -23.588 1.00 96.31 210 LEU A CA 1
ATOM 1641 C C . LEU A 1 210 ? 13.595 -4.439 -23.490 1.00 96.31 210 LEU A C 1
ATOM 1643 O O . LEU A 1 210 ? 13.125 -4.170 -22.384 1.00 96.31 210 LEU A O 1
ATOM 1647 N N . ALA A 1 211 ? 12.924 -4.196 -24.618 1.00 96.56 211 ALA A N 1
ATOM 1648 C CA . ALA A 1 211 ? 11.573 -3.641 -24.634 1.00 96.56 211 ALA A CA 1
ATOM 1649 C C . ALA A 1 211 ? 10.557 -4.582 -23.963 1.00 96.56 211 ALA A C 1
ATOM 1651 O O . ALA A 1 211 ? 9.700 -4.121 -23.203 1.00 96.56 211 ALA A O 1
ATOM 1652 N N . SER A 1 212 ? 10.678 -5.893 -24.189 1.00 95.56 212 SER A N 1
ATOM 1653 C CA . SER A 1 212 ? 9.832 -6.905 -23.550 1.00 95.56 212 SER A CA 1
ATOM 1654 C C . SER A 1 212 ? 10.061 -6.994 -22.036 1.00 95.56 212 SER A C 1
ATOM 1656 O O . SER A 1 212 ? 9.094 -7.040 -21.279 1.00 95.56 212 SER A O 1
ATOM 1658 N N . GLU A 1 213 ? 11.309 -6.911 -21.567 1.00 96.00 213 GLU A N 1
ATOM 1659 C CA . GLU A 1 213 ? 11.628 -6.881 -20.133 1.00 96.00 213 GLU A CA 1
ATOM 1660 C C . GLU A 1 213 ? 11.131 -5.594 -19.466 1.00 96.00 213 GLU A C 1
ATOM 1662 O O . GLU A 1 213 ? 10.594 -5.624 -18.360 1.00 96.00 213 GLU A O 1
ATOM 1667 N N . GLN A 1 214 ? 11.212 -4.452 -20.155 1.00 95.94 214 GLN A N 1
ATOM 1668 C CA . GLN A 1 214 ? 10.609 -3.211 -19.668 1.00 95.94 214 GLN A CA 1
ATOM 1669 C C . GLN A 1 214 ? 9.079 -3.298 -19.576 1.00 95.94 214 GLN A C 1
ATOM 1671 O O . GLN A 1 214 ? 8.504 -2.744 -18.640 1.00 95.94 214 GLN A O 1
ATOM 1676 N N . ARG A 1 215 ? 8.408 -3.975 -20.518 1.00 97.88 215 ARG A N 1
ATOM 1677 C CA . ARG A 1 215 ? 6.959 -4.243 -20.440 1.00 97.88 215 ARG A CA 1
ATOM 1678 C C . ARG A 1 215 ? 6.625 -5.109 -19.226 1.00 97.88 215 ARG A C 1
ATOM 1680 O O . ARG A 1 215 ? 5.868 -4.652 -18.374 1.00 97.88 215 ARG A O 1
ATOM 1687 N N . LYS A 1 216 ? 7.300 -6.251 -19.061 1.00 97.75 216 LYS A N 1
ATOM 1688 C CA . LYS A 1 216 ? 7.145 -7.127 -17.884 1.00 97.75 216 LYS A CA 1
ATOM 1689 C C . LYS A 1 216 ? 7.394 -6.384 -16.571 1.00 97.75 216 LYS A C 1
ATOM 1691 O O . LYS A 1 216 ? 6.649 -6.552 -15.613 1.00 97.75 216 LYS A O 1
ATOM 1696 N N . SER A 1 217 ? 8.407 -5.517 -16.515 1.00 92.75 217 SER A N 1
ATOM 1697 C CA . SER A 1 217 ? 8.684 -4.713 -15.320 1.00 92.75 217 SER A CA 1
ATOM 1698 C C . SER A 1 217 ? 7.540 -3.754 -14.978 1.00 92.75 217 SER A C 1
ATOM 1700 O O . SER A 1 217 ? 7.258 -3.580 -13.794 1.00 92.75 217 SER A O 1
ATOM 1702 N N . ARG A 1 218 ? 6.884 -3.137 -15.972 1.00 97.12 218 ARG A N 1
ATOM 1703 C CA . ARG A 1 218 ? 5.714 -2.269 -15.747 1.00 97.12 218 ARG A CA 1
ATOM 1704 C C . ARG A 1 218 ? 4.486 -3.077 -15.332 1.00 97.12 218 ARG A C 1
ATOM 1706 O O . ARG A 1 218 ? 3.782 -2.663 -14.420 1.00 97.12 218 ARG A O 1
ATOM 1713 N N . GLU A 1 219 ? 4.265 -4.238 -15.943 1.00 97.50 219 GLU A N 1
ATOM 1714 C CA . GLU A 1 219 ? 3.179 -5.156 -15.572 1.00 97.50 219 GLU A CA 1
ATOM 1715 C C . GLU A 1 219 ? 3.324 -5.641 -14.123 1.00 97.50 219 GLU A C 1
ATOM 1717 O O . GLU A 1 219 ? 2.358 -5.614 -13.364 1.00 97.50 219 GLU A O 1
ATOM 1722 N N . LEU A 1 220 ? 4.539 -6.010 -13.703 1.00 97.00 220 LEU A N 1
ATOM 1723 C CA . LEU A 1 220 ? 4.830 -6.386 -12.317 1.00 97.00 220 LEU A CA 1
ATOM 1724 C C . LEU A 1 220 ? 4.654 -5.212 -11.349 1.00 97.00 220 LEU A C 1
ATOM 1726 O O . LEU A 1 220 ? 4.113 -5.403 -10.262 1.00 97.00 220 LEU A O 1
ATOM 1730 N N . GLN A 1 221 ? 5.076 -4.001 -11.728 1.00 96.31 221 GLN A N 1
ATOM 1731 C CA . GLN A 1 221 ? 4.836 -2.793 -10.928 1.00 96.31 221 GLN A CA 1
ATOM 1732 C C . GLN A 1 221 ? 3.341 -2.530 -10.751 1.00 96.31 221 GLN A C 1
ATOM 1734 O O . GLN A 1 221 ? 2.886 -2.320 -9.630 1.00 96.31 221 GLN A O 1
ATOM 1739 N N . TRP A 1 222 ? 2.567 -2.611 -11.831 1.00 97.81 222 TRP A N 1
ATOM 1740 C CA . TRP A 1 222 ? 1.121 -2.443 -11.778 1.00 97.81 222 TRP A CA 1
ATOM 1741 C C . TRP A 1 222 ? 0.443 -3.539 -10.947 1.00 97.81 222 TRP A C 1
ATOM 1743 O O . TRP A 1 222 ? -0.416 -3.240 -10.121 1.00 97.81 222 TRP A O 1
ATOM 1753 N N . ALA A 1 223 ? 0.857 -4.802 -11.092 1.00 97.25 223 ALA A N 1
ATOM 1754 C CA . ALA A 1 223 ? 0.342 -5.907 -10.285 1.00 97.25 223 ALA A CA 1
ATOM 1755 C C . ALA A 1 223 ? 0.655 -5.715 -8.792 1.00 97.25 223 ALA A C 1
ATOM 1757 O O . ALA A 1 223 ? -0.217 -5.923 -7.949 1.00 97.25 223 ALA A O 1
ATOM 1758 N N . PHE A 1 224 ? 1.867 -5.258 -8.467 1.00 95.50 224 PHE A N 1
ATOM 1759 C CA . PHE A 1 224 ? 2.261 -4.918 -7.104 1.00 95.50 224 PHE A CA 1
ATOM 1760 C C . PHE A 1 224 ? 1.420 -3.769 -6.533 1.00 95.50 224 PHE A C 1
ATOM 1762 O O . PHE A 1 224 ? 0.916 -3.878 -5.418 1.00 95.50 224 PHE A O 1
ATOM 1769 N N . GLU A 1 225 ? 1.219 -2.684 -7.285 1.00 97.44 225 GLU A N 1
ATOM 1770 C CA . GLU A 1 225 ? 0.376 -1.559 -6.859 1.00 97.44 225 GLU A CA 1
ATOM 1771 C C . GLU A 1 225 ? -1.093 -1.966 -6.702 1.00 97.44 225 GLU A C 1
ATOM 1773 O O . GLU A 1 225 ? -1.746 -1.566 -5.738 1.00 97.44 225 GLU A O 1
ATOM 1778 N N . LYS A 1 226 ? -1.609 -2.811 -7.600 1.00 96.94 226 LYS A N 1
ATOM 1779 C CA . LYS A 1 226 ? -2.958 -3.381 -7.511 1.00 96.94 226 LYS A CA 1
ATOM 1780 C C . LYS A 1 226 ? -3.118 -4.210 -6.243 1.00 96.94 226 LYS A C 1
ATOM 1782 O O . LYS A 1 226 ? -4.116 -4.052 -5.543 1.00 96.94 226 LYS A O 1
ATOM 1787 N N . GLU A 1 227 ? -2.143 -5.057 -5.929 1.00 93.75 227 GLU A N 1
ATOM 1788 C CA . GLU A 1 227 ? -2.177 -5.883 -4.724 1.00 93.75 227 GLU A CA 1
ATOM 1789 C C . GLU A 1 227 ? -2.018 -5.044 -3.454 1.00 93.75 227 GLU A C 1
ATOM 1791 O O . GLU A 1 227 ? -2.754 -5.244 -2.492 1.00 93.75 227 GLU A O 1
ATOM 1796 N N . LYS A 1 228 ? -1.160 -4.020 -3.478 1.00 97.31 228 LYS A N 1
ATOM 1797 C CA . LYS A 1 228 ? -1.045 -3.045 -2.391 1.00 97.31 228 LYS A CA 1
ATOM 1798 C C . LYS A 1 228 ? -2.370 -2.323 -2.138 1.00 97.31 228 LYS A C 1
ATOM 1800 O O . LYS A 1 228 ? -2.822 -2.270 -1.003 1.00 97.31 228 LYS A O 1
ATOM 1805 N N . CYS A 1 229 ? -3.039 -1.845 -3.186 1.00 96.00 229 CYS A N 1
ATOM 1806 C CA . CYS A 1 229 ? -4.350 -1.206 -3.072 1.00 96.00 229 CYS A CA 1
ATOM 1807 C C . CYS A 1 229 ? -5.432 -2.148 -2.528 1.00 96.00 229 CYS A C 1
ATOM 1809 O O . CYS A 1 229 ? -6.321 -1.690 -1.815 1.00 96.00 229 CYS A O 1
ATOM 1811 N N . LYS A 1 230 ? -5.402 -3.445 -2.866 1.00 96.88 230 LYS A N 1
ATOM 1812 C CA . LYS A 1 230 ? -6.314 -4.432 -2.265 1.00 96.88 230 LYS A CA 1
ATOM 1813 C C . LYS A 1 230 ? -5.997 -4.646 -0.792 1.00 96.88 230 LYS A C 1
ATOM 1815 O O . LYS A 1 230 ? -6.905 -4.587 0.023 1.00 96.88 230 LYS A O 1
ATOM 1820 N N . ARG A 1 231 ? -4.721 -4.832 -0.451 1.00 96.69 231 ARG A N 1
ATOM 1821 C CA . ARG A 1 231 ? -4.266 -5.009 0.929 1.00 96.69 231 ARG A CA 1
ATOM 1822 C C . ARG A 1 231 ? -4.665 -3.819 1.799 1.00 96.69 231 ARG A C 1
ATOM 1824 O O . ARG A 1 231 ? -5.245 -4.019 2.850 1.00 96.69 231 ARG A O 1
ATOM 1831 N N . ASP A 1 232 ? -4.454 -2.598 1.314 1.00 96.94 232 ASP A N 1
ATOM 1832 C CA . ASP A 1 232 ? -4.821 -1.374 2.032 1.00 96.94 232 ASP A CA 1
ATOM 1833 C C . ASP A 1 232 ? -6.353 -1.202 2.153 1.00 96.94 232 ASP A C 1
ATOM 1835 O O . ASP A 1 232 ? -6.825 -0.535 3.069 1.00 96.94 232 ASP A O 1
ATOM 1839 N N . LYS A 1 233 ? -7.155 -1.780 1.243 1.00 97.44 233 LYS A N 1
ATOM 1840 C CA . LYS A 1 233 ? -8.623 -1.840 1.386 1.00 97.44 233 LYS A CA 1
ATOM 1841 C C . LYS A 1 233 ? -9.043 -2.883 2.418 1.00 97.44 233 LYS A C 1
ATOM 1843 O O . LYS A 1 233 ? -9.882 -2.566 3.249 1.00 97.44 233 LYS A O 1
ATOM 1848 N N . ASN A 1 234 ? -8.447 -4.072 2.383 1.00 97.06 234 ASN A N 1
ATOM 1849 C CA . ASN A 1 234 ? -8.717 -5.128 3.355 1.00 97.06 234 ASN A CA 1
ATOM 1850 C C . ASN A 1 234 ? -8.317 -4.683 4.766 1.00 97.06 234 ASN A C 1
ATOM 1852 O O . ASN A 1 234 ? -9.104 -4.836 5.682 1.00 97.06 234 ASN A O 1
ATOM 1856 N N . GLU A 1 235 ? -7.158 -4.039 4.937 1.00 97.56 235 GLU A N 1
ATOM 1857 C CA . GLU A 1 235 ? -6.747 -3.492 6.238 1.00 97.56 235 GLU A CA 1
ATOM 1858 C C . GLU A 1 235 ? -7.727 -2.449 6.774 1.00 97.56 235 GLU A C 1
ATOM 1860 O O . GLU A 1 235 ? -7.950 -2.390 7.977 1.00 97.56 235 GLU A O 1
ATOM 1865 N N . LYS A 1 236 ? -8.313 -1.617 5.905 1.00 97.31 236 LYS A N 1
ATOM 1866 C CA . LYS A 1 236 ? -9.349 -0.662 6.318 1.00 97.31 236 LYS A CA 1
ATOM 1867 C C . LYS A 1 236 ? -10.638 -1.367 6.718 1.00 97.31 236 LYS A C 1
ATOM 1869 O O . LYS A 1 236 ? -11.201 -1.011 7.738 1.00 97.31 236 LYS A O 1
ATOM 1874 N N . GLN A 1 237 ? -11.059 -2.378 5.961 1.00 97.06 237 GLN A N 1
ATOM 1875 C CA . GLN A 1 237 ? -12.221 -3.199 6.312 1.00 97.06 237 GLN A CA 1
ATOM 1876 C C . GLN A 1 237 ? -12.009 -3.913 7.652 1.00 97.06 237 GLN A C 1
ATOM 1878 O O . GLN A 1 237 ? -12.867 -3.842 8.519 1.00 97.06 237 GLN A O 1
ATOM 1883 N N . GLU A 1 238 ? -10.838 -4.514 7.869 1.00 97.88 238 GLU A N 1
ATOM 1884 C CA . GLU A 1 238 ? -10.473 -5.136 9.145 1.00 97.88 238 GLU A CA 1
ATOM 1885 C C . GLU A 1 238 ? -10.432 -4.108 10.289 1.00 97.88 238 GLU A C 1
ATOM 1887 O O . GLU A 1 238 ? -10.854 -4.408 11.402 1.00 97.88 238 GLU A O 1
ATOM 1892 N N . GLN A 1 239 ? -9.943 -2.888 10.044 1.00 97.69 239 GLN A N 1
ATOM 1893 C CA . GLN A 1 239 ? -9.970 -1.807 11.037 1.00 97.69 239 GLN A CA 1
ATOM 1894 C C . GLN A 1 239 ? -11.399 -1.386 11.386 1.00 97.69 239 GLN A C 1
ATOM 1896 O O . GLN A 1 239 ? -11.703 -1.273 12.569 1.00 97.69 239 GLN A O 1
ATOM 1901 N N . GLU A 1 240 ? -12.261 -1.205 10.386 1.00 97.75 240 GLU A N 1
ATOM 1902 C CA . GLU A 1 240 ? -13.680 -0.877 10.563 1.00 97.75 240 GLU A CA 1
ATOM 1903 C C . GLU A 1 240 ? -14.401 -1.986 11.355 1.00 97.75 240 GLU A C 1
ATOM 1905 O O . GLU A 1 240 ? -15.038 -1.703 12.366 1.00 97.75 240 GLU A O 1
ATOM 1910 N N . GLU A 1 241 ? -14.207 -3.261 10.996 1.00 97.56 241 GLU A N 1
ATOM 1911 C CA . GLU A 1 241 ? -14.773 -4.405 11.729 1.00 97.56 241 GLU A CA 1
ATOM 1912 C C . GLU A 1 241 ? -14.277 -4.469 13.183 1.00 97.56 241 GLU A C 1
ATOM 1914 O O . GLU A 1 241 ? -15.040 -4.766 14.106 1.00 97.56 241 GLU A O 1
ATOM 1919 N N . LEU A 1 242 ? -12.995 -4.177 13.423 1.00 97.75 242 LEU A N 1
ATOM 1920 C CA . LEU A 1 242 ? -12.440 -4.121 14.775 1.00 97.75 242 LEU A CA 1
ATOM 1921 C C . LEU A 1 242 ? -12.988 -2.941 15.581 1.00 97.75 242 LEU A C 1
ATOM 1923 O O . LEU A 1 242 ? -13.161 -3.075 16.793 1.00 97.75 242 LEU A O 1
ATOM 1927 N N . GLU A 1 243 ? -13.231 -1.794 14.951 1.00 97.88 243 GLU A N 1
ATOM 1928 C CA . GLU A 1 243 ? -13.866 -0.638 15.586 1.00 97.88 243 GLU A CA 1
ATOM 1929 C C . GLU A 1 243 ? -15.319 -0.949 15.963 1.00 97.88 243 GLU A C 1
ATOM 1931 O O . GLU A 1 243 ? -15.697 -0.724 17.114 1.00 97.88 243 GLU A O 1
ATOM 1936 N N . ASP A 1 244 ? -16.085 -1.585 15.077 1.00 97.94 244 ASP A N 1
ATOM 1937 C CA . ASP A 1 244 ? -17.456 -2.025 15.358 1.00 97.94 244 ASP A CA 1
ATOM 1938 C C . ASP A 1 244 ? -17.507 -3.029 16.520 1.00 97.94 244 ASP A C 1
ATOM 1940 O O . ASP A 1 244 ? -18.317 -2.898 17.444 1.00 97.94 244 ASP A O 1
ATOM 1944 N N . LEU A 1 245 ? -16.602 -4.015 16.530 1.00 98.12 245 LEU A N 1
ATOM 1945 C CA . LEU A 1 245 ? -16.505 -4.985 17.623 1.00 98.12 245 LEU A CA 1
ATOM 1946 C C . LEU A 1 245 ? -16.083 -4.337 18.947 1.00 98.12 245 LEU A C 1
ATOM 1948 O O . LEU A 1 245 ? -16.554 -4.753 20.008 1.00 98.12 245 LEU A O 1
ATOM 1952 N N . ARG A 1 246 ? -15.211 -3.322 18.913 1.00 98.44 246 ARG A N 1
ATOM 1953 C CA . ARG A 1 246 ? -14.834 -2.551 20.108 1.00 98.44 246 ARG A CA 1
ATOM 1954 C C . ARG A 1 246 ? -16.017 -1.768 20.656 1.00 98.44 246 ARG A C 1
ATOM 1956 O O . ARG A 1 246 ? -16.276 -1.871 21.850 1.00 98.44 246 ARG A O 1
ATOM 1963 N N . LEU A 1 247 ? -16.759 -1.066 19.802 1.00 98.19 247 LEU A N 1
ATOM 1964 C CA . LEU A 1 247 ? -17.960 -0.333 20.208 1.00 98.19 247 LEU A CA 1
ATOM 1965 C C . LEU A 1 247 ? -19.013 -1.279 20.800 1.00 98.19 247 LEU A C 1
ATOM 1967 O O . LEU A 1 247 ? -19.570 -0.995 21.859 1.00 98.19 247 LEU A O 1
ATOM 1971 N N . ALA A 1 248 ? -19.233 -2.446 20.186 1.00 98.00 248 ALA A N 1
ATOM 1972 C CA . ALA A 1 248 ? -20.137 -3.461 20.725 1.00 98.00 248 ALA A CA 1
ATOM 1973 C C . ALA A 1 248 ? -19.665 -3.998 22.089 1.00 98.00 248 ALA A C 1
ATOM 1975 O O . ALA A 1 248 ? -20.480 -4.217 22.987 1.00 98.00 248 ALA A O 1
ATOM 1976 N N . LEU A 1 249 ? -18.355 -4.199 22.270 1.00 97.94 249 LEU A N 1
ATOM 1977 C CA . LEU A 1 249 ? -17.782 -4.623 23.548 1.00 97.94 249 LEU A CA 1
ATOM 1978 C C . LEU A 1 249 ? -17.948 -3.549 24.630 1.00 97.94 249 LEU A C 1
ATOM 1980 O O . LEU A 1 249 ? -18.336 -3.885 25.747 1.00 97.94 249 LEU A O 1
ATOM 1984 N N . GLU A 1 250 ? -17.682 -2.283 24.313 1.00 98.44 250 GLU A N 1
ATOM 1985 C CA . GLU A 1 250 ? -17.898 -1.145 25.216 1.00 98.44 250 GLU A CA 1
ATOM 1986 C C . GLU A 1 250 ? -19.377 -1.029 25.608 1.00 98.44 250 GLU A C 1
ATOM 1988 O O . GLU A 1 250 ? -19.699 -0.851 26.786 1.00 98.44 250 GLU A O 1
ATOM 1993 N N . GLU A 1 251 ? -20.293 -1.242 24.660 1.00 98.12 251 GLU A N 1
ATOM 1994 C CA . GLU A 1 251 ? -21.724 -1.292 24.947 1.00 98.12 251 GLU A CA 1
ATOM 1995 C C . GLU A 1 251 ? -22.060 -2.442 25.912 1.00 98.12 251 GLU A C 1
ATOM 1997 O O . GLU A 1 251 ? -22.740 -2.219 26.916 1.00 98.12 251 GLU A O 1
ATOM 2002 N N . GLN A 1 252 ? -21.541 -3.656 25.688 1.00 97.06 252 GLN A N 1
ATOM 2003 C CA . GLN A 1 252 ? -21.746 -4.768 26.627 1.00 97.06 252 GLN A CA 1
ATOM 2004 C C . GLN A 1 252 ? -21.146 -4.484 28.009 1.00 97.06 252 GLN A C 1
ATOM 2006 O O . GLN A 1 252 ? -21.778 -4.790 29.019 1.00 97.06 252 GLN A O 1
ATOM 2011 N N . GLN A 1 253 ? -19.963 -3.870 28.082 1.00 98.12 253 GLN A N 1
ATOM 2012 C CA . GLN A 1 253 ? -19.348 -3.472 29.350 1.00 98.12 253 GLN A CA 1
ATOM 2013 C C . GLN A 1 253 ? -20.216 -2.456 30.097 1.00 98.12 253 GLN A C 1
ATOM 2015 O O . GLN A 1 253 ? -20.422 -2.608 31.301 1.00 98.12 253 GLN A O 1
ATOM 2020 N N . SER A 1 254 ? -20.786 -1.476 29.391 1.00 97.56 254 SER A N 1
ATOM 2021 C CA . SER A 1 254 ? -21.706 -0.503 29.987 1.00 97.56 254 SER A CA 1
ATOM 2022 C C . SER A 1 254 ? -22.979 -1.167 30.530 1.00 97.56 254 SER A C 1
ATOM 2024 O O . SER A 1 254 ? -23.392 -0.871 31.650 1.00 97.56 254 SER A O 1
ATOM 2026 N N . ARG A 1 255 ? -23.551 -2.141 29.805 1.00 98.06 255 ARG A N 1
ATOM 2027 C CA . ARG A 1 255 ? -24.719 -2.917 30.257 1.00 98.06 255 ARG A CA 1
ATOM 2028 C C . ARG A 1 255 ? -24.396 -3.758 31.493 1.00 98.06 255 ARG A C 1
ATOM 2030 O O . ARG A 1 255 ? -25.186 -3.797 32.431 1.00 98.06 255 ARG A O 1
ATOM 2037 N N . VAL A 1 256 ? -23.231 -4.408 31.525 1.00 98.00 256 VAL A N 1
ATOM 2038 C CA . VAL A 1 256 ? -22.771 -5.178 32.695 1.00 98.00 256 VAL A CA 1
ATOM 2039 C C . VAL A 1 256 ? -22.544 -4.263 33.899 1.00 98.00 256 VAL A C 1
ATOM 2041 O O . VAL A 1 256 ? -22.926 -4.630 35.009 1.00 98.00 256 VAL A O 1
ATOM 2044 N N . ALA A 1 257 ? -21.977 -3.072 33.698 1.00 98.06 257 ALA A N 1
ATOM 2045 C CA . ALA A 1 257 ? -21.813 -2.088 34.764 1.00 98.06 257 ALA A CA 1
ATOM 2046 C C . ALA A 1 257 ? -23.175 -1.641 35.326 1.00 98.06 257 ALA A C 1
ATOM 2048 O O . ALA A 1 257 ? -23.370 -1.695 36.536 1.00 98.06 257 ALA A O 1
ATOM 2049 N N . GLN A 1 258 ? -24.144 -1.320 34.461 1.00 98.31 258 GLN A N 1
ATOM 2050 C CA . GLN A 1 258 ? -25.509 -0.954 34.872 1.00 98.31 258 GLN A CA 1
ATOM 2051 C C . GLN A 1 258 ? -26.207 -2.075 35.657 1.00 98.31 258 GLN A C 1
ATOM 2053 O O . GLN A 1 258 ? -26.828 -1.827 36.690 1.00 98.31 258 GLN A O 1
ATOM 2058 N N . LEU A 1 259 ? -26.094 -3.326 35.196 1.00 97.94 259 LEU A N 1
ATOM 2059 C CA . LEU A 1 259 ? -26.646 -4.482 35.909 1.00 97.94 259 LEU A CA 1
ATOM 2060 C C . LEU A 1 259 ? -25.949 -4.719 37.253 1.00 97.94 259 LEU A C 1
ATOM 2062 O O . LEU A 1 259 ? -26.609 -5.114 38.211 1.00 97.94 259 LEU A O 1
ATOM 2066 N N . SER A 1 260 ? -24.640 -4.470 37.335 1.00 97.50 260 SER A N 1
ATOM 2067 C CA . SER A 1 260 ? -23.881 -4.594 38.584 1.00 97.50 260 SER A CA 1
ATOM 2068 C C . SER A 1 260 ? -24.309 -3.532 39.594 1.00 97.50 260 SER A C 1
ATOM 2070 O O . SER A 1 260 ? -24.578 -3.871 40.740 1.00 97.50 260 SER A O 1
ATOM 2072 N N . GLU A 1 261 ? -24.478 -2.281 39.159 1.00 98.31 261 GLU A N 1
ATOM 2073 C CA . GLU A 1 261 ? -24.989 -1.200 40.008 1.00 98.31 261 GLU A CA 1
ATOM 2074 C C . GLU A 1 261 ? -26.413 -1.502 40.500 1.00 98.31 261 GLU A C 1
ATOM 2076 O O . GLU A 1 261 ? -26.704 -1.384 41.689 1.00 98.31 261 GLU A O 1
ATOM 2081 N N . SER A 1 262 ? -27.298 -1.976 39.616 1.00 97.44 262 SER A N 1
ATOM 2082 C CA . SER A 1 262 ? -28.649 -2.391 40.009 1.00 97.44 262 SER A CA 1
ATOM 2083 C C . SER A 1 262 ? -28.623 -3.549 41.012 1.00 97.44 262 SER A C 1
ATOM 2085 O O . SER A 1 262 ? -29.365 -3.537 41.996 1.00 97.44 262 SER A O 1
ATOM 2087 N N . LEU A 1 263 ? -27.739 -4.532 40.816 1.00 97.88 263 LEU A N 1
ATOM 2088 C CA . LEU A 1 263 ? -27.563 -5.638 41.753 1.00 97.88 263 LEU A CA 1
ATOM 2089 C C . LEU A 1 263 ? -27.066 -5.148 43.119 1.00 97.88 263 LEU A C 1
ATOM 2091 O O . LEU A 1 263 ? -27.598 -5.579 44.140 1.00 97.88 263 LEU A O 1
ATOM 2095 N N . GLU A 1 264 ? -26.093 -4.239 43.155 1.00 97.75 264 GLU A N 1
ATOM 2096 C CA . GLU A 1 264 ? -25.596 -3.624 44.391 1.00 97.75 264 GLU A CA 1
ATOM 2097 C C . GLU A 1 264 ? -26.694 -2.829 45.111 1.00 97.75 264 GLU A C 1
ATOM 2099 O O . GLU A 1 264 ? -26.846 -2.955 46.327 1.00 97.75 264 GLU A O 1
ATOM 2104 N N . GLN A 1 265 ? -27.529 -2.089 44.374 1.00 97.75 265 GLN A N 1
ATOM 2105 C CA . GLN A 1 265 ? -28.699 -1.404 44.932 1.00 97.75 265 GLN A CA 1
ATOM 2106 C C . GLN A 1 265 ? -29.688 -2.402 45.559 1.00 97.75 265 GLN A C 1
ATOM 2108 O O . GLN A 1 265 ? -30.118 -2.209 46.698 1.00 97.75 265 GLN A O 1
ATOM 2113 N N . GLN A 1 266 ? -30.013 -3.503 44.868 1.00 95.81 266 GLN A N 1
ATOM 2114 C CA . GLN A 1 266 ? -30.894 -4.551 45.405 1.00 95.81 266 GLN A CA 1
ATOM 2115 C C . GLN A 1 266 ? -30.292 -5.236 46.641 1.00 95.81 266 GLN A C 1
ATOM 2117 O O . GLN A 1 266 ? -31.000 -5.486 47.620 1.00 95.81 266 GLN A O 1
ATOM 2122 N N . GLN A 1 267 ? -28.984 -5.504 46.641 1.00 96.75 267 GLN A N 1
ATOM 2123 C CA . GLN A 1 267 ? -28.275 -6.038 47.806 1.00 96.75 267 GLN A CA 1
ATOM 2124 C C . GLN A 1 267 ? -28.308 -5.053 48.983 1.00 96.75 267 GLN A C 1
ATOM 2126 O O . GLN A 1 267 ? -28.551 -5.468 50.118 1.00 96.75 267 GLN A O 1
ATOM 2131 N N . GLY A 1 268 ? -28.138 -3.754 48.722 1.00 97.19 268 GLY A N 1
ATOM 2132 C CA . GLY A 1 268 ? -28.249 -2.689 49.718 1.00 97.19 268 GLY A CA 1
ATOM 2133 C C . GLY A 1 268 ? -29.638 -2.614 50.355 1.00 97.19 268 GLY A C 1
ATOM 2134 O O . GLY A 1 268 ? -29.747 -2.602 51.583 1.00 97.19 268 GLY A O 1
ATOM 2135 N N . LEU A 1 269 ? -30.698 -2.648 49.540 1.00 97.56 269 LEU A N 1
ATOM 2136 C CA . LEU A 1 269 ? -32.090 -2.680 50.007 1.00 97.56 269 LEU A CA 1
ATOM 2137 C C . LEU A 1 269 ? -32.400 -3.954 50.801 1.00 97.56 269 LEU A C 1
ATOM 2139 O O . LEU A 1 269 ? -33.026 -3.890 51.856 1.00 97.56 269 LEU A O 1
ATOM 2143 N N . THR A 1 270 ? -31.915 -5.109 50.343 1.00 97.25 270 THR A N 1
ATOM 2144 C CA . THR A 1 270 ? -32.096 -6.382 51.056 1.00 97.25 270 THR A CA 1
ATOM 2145 C C . THR A 1 270 ? -31.401 -6.348 52.418 1.00 97.25 270 THR A C 1
ATOM 2147 O O . THR A 1 270 ? -31.983 -6.757 53.420 1.00 97.25 270 THR A O 1
ATOM 2150 N N . ALA A 1 271 ? -30.182 -5.804 52.488 1.00 97.44 271 ALA A N 1
ATOM 2151 C CA . ALA A 1 271 ? -29.470 -5.621 53.749 1.00 97.44 271 ALA A CA 1
ATOM 2152 C C . ALA A 1 271 ? -30.184 -4.626 54.682 1.00 97.44 271 ALA A C 1
ATOM 2154 O O . ALA A 1 271 ? -30.200 -4.842 55.891 1.00 97.44 271 ALA A O 1
ATOM 2155 N N . GLN A 1 272 ? -30.788 -3.561 54.144 1.00 97.69 272 GLN A N 1
ATOM 2156 C CA . GLN A 1 272 ? -31.618 -2.620 54.905 1.00 97.69 272 GLN A CA 1
ATOM 2157 C C . GLN A 1 272 ? -32.828 -3.329 55.524 1.00 97.69 272 GLN A C 1
ATOM 2159 O O . GLN A 1 272 ? -32.986 -3.308 56.741 1.00 97.69 272 GLN A O 1
ATOM 2164 N N . LEU A 1 273 ? -33.613 -4.035 54.705 1.00 97.06 273 LEU A N 1
ATOM 2165 C CA . LEU A 1 273 ? -34.781 -4.790 55.159 1.00 97.06 273 LEU A CA 1
ATOM 2166 C C . LEU A 1 273 ? -34.402 -5.854 56.191 1.00 97.06 273 LEU A C 1
ATOM 2168 O O . LEU A 1 273 ? -35.116 -6.037 57.172 1.00 97.06 273 LEU A O 1
ATOM 2172 N N . GLN A 1 274 ? -33.262 -6.526 56.018 1.00 96.44 274 GLN A N 1
ATOM 2173 C CA . GLN A 1 274 ? -32.766 -7.488 56.998 1.00 96.44 274 GLN A CA 1
ATOM 2174 C C . GLN A 1 274 ? -32.468 -6.816 58.348 1.00 96.44 274 GLN A C 1
ATOM 2176 O O . GLN A 1 274 ? -32.872 -7.340 59.385 1.00 96.44 274 GLN A O 1
ATOM 2181 N N . ARG A 1 275 ? -31.836 -5.631 58.353 1.00 96.50 275 ARG A N 1
ATOM 2182 C CA . ARG A 1 275 ? -31.626 -4.846 59.585 1.00 96.50 275 ARG A CA 1
ATOM 2183 C C . ARG A 1 275 ? -32.952 -4.416 60.215 1.00 96.50 275 ARG A C 1
ATOM 2185 O O . ARG A 1 275 ? -33.085 -4.484 61.435 1.00 96.50 275 ARG A O 1
ATOM 2192 N N . ASP A 1 276 ? -33.938 -4.016 59.419 1.00 96.38 276 ASP A N 1
ATOM 2193 C CA . ASP A 1 276 ? -35.266 -3.633 59.917 1.00 96.38 276 ASP A CA 1
ATOM 2194 C C . ASP A 1 276 ? -36.004 -4.836 60.533 1.00 96.38 276 ASP A C 1
ATOM 2196 O O . ASP A 1 276 ? -36.601 -4.737 61.606 1.00 96.38 276 ASP A O 1
ATOM 2200 N N . VAL A 1 277 ? -35.891 -6.018 59.921 1.00 96.50 277 VAL A N 1
ATOM 2201 C CA . VAL A 1 277 ? -36.415 -7.274 60.478 1.00 96.50 277 VAL A CA 1
ATOM 2202 C C . VAL A 1 277 ? -35.694 -7.650 61.773 1.00 96.50 277 VAL A C 1
ATOM 2204 O O . VAL A 1 277 ? -36.351 -8.032 62.743 1.00 96.50 277 VAL A O 1
ATOM 2207 N N . ASP A 1 278 ? -34.367 -7.533 61.829 1.00 95.44 278 ASP A N 1
ATOM 2208 C CA . ASP A 1 278 ? -33.580 -7.869 63.020 1.00 95.44 278 ASP A CA 1
ATOM 2209 C C . ASP A 1 278 ? -33.850 -6.890 64.175 1.00 95.44 278 ASP A C 1
ATOM 2211 O O . ASP A 1 278 ? -34.007 -7.310 65.327 1.00 95.44 278 ASP A O 1
ATOM 2215 N N . THR A 1 279 ? -33.990 -5.593 63.883 1.00 95.94 279 THR A N 1
ATOM 2216 C CA . THR A 1 279 ? -34.396 -4.584 64.875 1.00 95.94 279 THR A CA 1
ATOM 2217 C C . THR A 1 279 ? -35.830 -4.810 65.350 1.00 95.94 279 THR A C 1
ATOM 2219 O O . THR A 1 279 ? -36.066 -4.801 66.560 1.00 95.94 279 THR A O 1
ATOM 2222 N N . GLY A 1 280 ? -36.773 -5.109 64.452 1.00 95.38 280 GLY A N 1
ATOM 2223 C CA . GLY A 1 280 ? -38.143 -5.492 64.802 1.00 95.38 280 GLY A CA 1
ATOM 2224 C C . GLY A 1 280 ? -38.199 -6.765 65.655 1.00 95.38 280 GLY A C 1
ATOM 2225 O O . GLY A 1 280 ? -38.909 -6.815 66.661 1.00 95.38 280 GLY A O 1
ATOM 2226 N N . ARG A 1 281 ? -37.380 -7.776 65.337 1.00 96.50 281 ARG A N 1
ATOM 2227 C CA . ARG A 1 281 ? -37.234 -9.001 66.140 1.00 96.50 281 ARG A CA 1
ATOM 2228 C C . ARG A 1 281 ? -36.688 -8.699 67.537 1.00 96.50 281 ARG A C 1
ATOM 2230 O O . ARG A 1 281 ? -37.195 -9.249 68.514 1.00 96.50 281 ARG A O 1
ATOM 2237 N N . ALA A 1 282 ? -35.699 -7.813 67.653 1.00 95.25 282 ALA A N 1
ATOM 2238 C CA . ALA A 1 282 ? -35.158 -7.375 68.940 1.00 95.25 282 ALA A CA 1
ATOM 2239 C C . ALA A 1 282 ? -36.167 -6.547 69.762 1.00 95.25 282 ALA A C 1
ATOM 2241 O O . ALA A 1 282 ? -36.197 -6.631 70.989 1.00 95.25 282 ALA A O 1
ATOM 2242 N N . GLN A 1 283 ? -37.019 -5.753 69.111 1.00 95.94 283 GLN A N 1
ATOM 2243 C CA . GLN A 1 283 ? -38.114 -5.048 69.782 1.00 95.94 283 GLN A CA 1
ATOM 2244 C C . GLN A 1 283 ? -39.183 -6.025 70.283 1.00 95.94 283 GLN A C 1
ATOM 2246 O O . GLN A 1 283 ? -39.602 -5.933 71.437 1.00 95.94 283 GLN A O 1
ATOM 2251 N N . LEU A 1 284 ? -39.578 -7.000 69.458 1.00 96.25 284 LEU A N 1
ATOM 2252 C CA . LEU A 1 284 ? -40.519 -8.053 69.845 1.00 96.25 284 LEU A CA 1
ATOM 2253 C C . LEU A 1 284 ? -40.004 -8.863 71.038 1.00 96.25 284 LEU A C 1
ATOM 2255 O O . LEU A 1 284 ? -40.767 -9.097 71.973 1.00 96.25 284 LEU A O 1
ATOM 2259 N N . SER A 1 285 ? -38.721 -9.237 71.057 1.00 94.88 285 SER A N 1
ATOM 2260 C CA . SER A 1 285 ? -38.142 -9.964 72.194 1.00 94.88 285 SER A CA 1
ATOM 2261 C C . SER A 1 285 ? -38.141 -9.131 73.483 1.00 94.88 285 SER A C 1
ATOM 2263 O O . SER A 1 285 ? -38.472 -9.664 74.540 1.00 94.88 285 SER A O 1
ATOM 2265 N N . ARG A 1 286 ? -37.879 -7.816 73.408 1.00 96.62 286 ARG A N 1
ATOM 2266 C CA . ARG A 1 286 ? -38.007 -6.890 74.555 1.00 96.62 286 ARG A CA 1
ATOM 2267 C C . ARG A 1 286 ? -39.446 -6.757 75.057 1.00 96.62 286 ARG A C 1
ATOM 2269 O O . ARG A 1 286 ? -39.682 -6.706 76.262 1.00 96.62 286 ARG A O 1
ATOM 2276 N N . VAL A 1 287 ? -40.426 -6.678 74.157 1.00 96.00 287 VAL A N 1
ATOM 2277 C CA . VAL A 1 287 ? -41.844 -6.622 74.552 1.00 96.00 287 VAL A CA 1
ATOM 2278 C C . VAL A 1 287 ? -42.268 -7.944 75.188 1.00 96.00 287 VAL A C 1
ATOM 2280 O O . VAL A 1 287 ? -42.950 -7.935 76.211 1.00 96.00 287 VAL A O 1
ATOM 2283 N N . GLN A 1 288 ? -41.828 -9.078 74.638 1.00 95.94 288 GLN A N 1
ATOM 2284 C CA . GLN A 1 288 ? -42.085 -10.399 75.211 1.00 95.94 288 GLN A CA 1
ATOM 2285 C C . GLN A 1 288 ? -41.456 -10.559 76.600 1.00 95.94 288 GLN A C 1
ATOM 2287 O O . GLN A 1 288 ? -42.138 -11.050 77.500 1.00 95.94 288 GLN A O 1
ATOM 2292 N N . SER A 1 289 ? -40.213 -10.107 76.813 1.00 95.44 289 SER A N 1
ATOM 2293 C CA . SER A 1 289 ? -39.575 -10.161 78.135 1.00 95.44 289 SER A CA 1
ATOM 2294 C C . SER A 1 289 ? -40.349 -9.320 79.150 1.00 95.44 289 SER A C 1
ATOM 2296 O O . SER A 1 289 ? -40.738 -9.832 80.198 1.00 95.44 289 SER A O 1
ATOM 2298 N N . ARG A 1 290 ? -40.720 -8.084 78.798 1.00 97.19 290 ARG A N 1
ATOM 2299 C CA . ARG A 1 290 ? -41.532 -7.219 79.665 1.00 97.19 290 ARG A CA 1
ATOM 2300 C C . ARG A 1 290 ? -42.923 -7.796 79.942 1.00 97.19 290 ARG A C 1
ATOM 2302 O O . ARG A 1 290 ? -43.413 -7.714 81.063 1.00 97.19 290 ARG A O 1
ATOM 2309 N N . ALA A 1 291 ? -43.563 -8.410 78.948 1.00 95.38 291 ALA A N 1
ATOM 2310 C CA . ALA A 1 291 ? -44.838 -9.098 79.141 1.00 95.38 291 ALA A CA 1
ATOM 2311 C C . ALA A 1 291 ? -44.697 -10.302 80.087 1.00 95.38 291 ALA A C 1
ATOM 2313 O O . ALA A 1 291 ? -45.582 -10.539 80.909 1.00 95.38 291 ALA A O 1
ATOM 2314 N N . SER A 1 292 ? -43.588 -11.047 80.004 1.00 94.50 292 SER A N 1
ATOM 2315 C CA . SER A 1 292 ? -43.295 -12.146 80.930 1.00 94.50 292 SER A CA 1
ATOM 2316 C C . SER A 1 292 ? -43.038 -11.651 82.359 1.00 94.50 292 SER A C 1
ATOM 2318 O O . SER A 1 292 ? -43.600 -12.211 83.295 1.00 94.50 292 SER A O 1
ATOM 2320 N N . GLU A 1 293 ? -42.312 -10.542 82.534 1.00 96.50 293 GLU A N 1
ATOM 2321 C CA . GLU A 1 293 ? -42.110 -9.892 83.837 1.00 96.50 293 GLU A CA 1
ATOM 2322 C C . GLU A 1 293 ? -43.440 -9.439 84.451 1.00 96.50 293 GLU A C 1
ATOM 2324 O O . GLU A 1 293 ? -43.719 -9.730 85.614 1.00 96.50 293 GLU A O 1
ATOM 2329 N N . LEU A 1 294 ? -44.300 -8.781 83.664 1.00 95.75 294 LEU A N 1
ATOM 2330 C CA . LEU A 1 294 ? -45.627 -8.352 84.113 1.00 95.75 294 LEU A CA 1
ATOM 2331 C C . LEU A 1 294 ? -46.524 -9.538 84.492 1.00 95.75 294 LEU A C 1
ATOM 2333 O O . LEU A 1 294 ? -47.267 -9.445 85.468 1.00 95.75 294 LEU A O 1
ATOM 2337 N N . ARG A 1 295 ? -46.448 -10.666 83.770 1.00 95.75 295 ARG A N 1
ATOM 2338 C CA . ARG A 1 295 ? -47.160 -11.900 84.152 1.00 95.75 295 ARG A CA 1
ATOM 2339 C C . ARG A 1 295 ? -46.711 -12.401 85.520 1.00 95.75 295 ARG A C 1
ATOM 2341 O O . ARG A 1 295 ? -47.564 -12.634 86.369 1.00 95.75 295 ARG A O 1
ATOM 2348 N N . VAL A 1 296 ? -45.403 -12.473 85.764 1.00 96.56 296 VAL A N 1
ATOM 2349 C CA . VAL A 1 296 ? -44.851 -12.884 87.068 1.00 96.56 296 VAL A CA 1
ATOM 2350 C C . VAL A 1 296 ? -45.253 -11.903 88.178 1.00 96.56 296 VAL A C 1
ATOM 2352 O O . VAL A 1 296 ? -45.628 -12.314 89.279 1.00 96.56 296 VAL A O 1
ATOM 2355 N N . GLN A 1 297 ? -45.246 -10.593 87.910 1.00 94.56 297 GLN A N 1
ATOM 2356 C CA . GLN A 1 297 ? -45.724 -9.588 88.868 1.00 94.56 297 GLN A CA 1
ATOM 2357 C C . GLN A 1 297 ? -47.208 -9.770 89.199 1.00 94.56 297 GLN A C 1
ATOM 2359 O O . GLN A 1 297 ? -47.598 -9.678 90.362 1.00 94.56 297 GLN A O 1
ATOM 2364 N N . LEU A 1 298 ? -48.031 -10.072 88.199 1.00 95.19 298 LEU A N 1
ATOM 2365 C CA . LEU A 1 298 ? -49.459 -10.287 88.377 1.00 95.19 298 LEU A CA 1
ATOM 2366 C C . LEU A 1 298 ? -49.755 -11.602 89.115 1.00 95.19 298 LEU A C 1
ATOM 2368 O O . LEU A 1 298 ? -50.608 -11.623 89.998 1.00 95.19 298 LEU A O 1
ATOM 2372 N N . GLU A 1 299 ? -49.024 -12.676 88.822 1.00 95.62 299 GLU A N 1
ATOM 2373 C CA . GLU A 1 299 ? -49.090 -13.946 89.556 1.00 95.62 299 GLU A CA 1
ATOM 2374 C C . GLU A 1 299 ? -48.649 -13.785 91.015 1.00 95.62 299 GLU A C 1
ATOM 2376 O O . GLU A 1 299 ? -49.354 -14.236 91.917 1.00 95.62 299 GLU A O 1
ATOM 2381 N N . SER A 1 300 ? -47.554 -13.065 91.278 1.00 93.50 300 SER A N 1
ATOM 2382 C CA . SER A 1 300 ? -47.109 -12.784 92.652 1.00 93.50 300 SER A CA 1
ATOM 2383 C C . SER A 1 300 ? -48.078 -11.874 93.415 1.00 93.50 300 SER A C 1
ATOM 2385 O O . SER A 1 300 ? -48.311 -12.084 94.601 1.00 93.50 300 SER A O 1
ATOM 2387 N N . ALA A 1 301 ? -48.696 -10.885 92.760 1.00 91.69 301 ALA A N 1
ATOM 2388 C CA . ALA A 1 301 ? -49.736 -10.060 93.370 1.00 91.69 301 ALA A CA 1
ATOM 2389 C C . ALA A 1 301 ? -51.007 -10.865 93.666 1.00 91.69 301 ALA A C 1
ATOM 2391 O O . ALA A 1 301 ? -51.583 -10.698 94.737 1.00 91.69 301 ALA A O 1
ATOM 2392 N N . ARG A 1 302 ? -51.413 -11.771 92.764 1.00 95.44 302 ARG A N 1
ATOM 2393 C CA . ARG A 1 302 ? -52.503 -12.726 93.013 1.00 95.44 302 ARG A CA 1
ATOM 2394 C C . ARG A 1 302 ? -52.185 -13.633 94.199 1.00 95.44 302 ARG A C 1
ATOM 2396 O O . ARG A 1 302 ? -53.045 -13.794 95.054 1.00 95.44 302 ARG A O 1
ATOM 2403 N N . ALA A 1 303 ? -50.966 -14.167 94.288 1.00 93.12 303 ALA A N 1
ATOM 2404 C CA . ALA A 1 303 ? -50.529 -14.969 95.430 1.00 93.12 303 ALA A CA 1
ATOM 2405 C C . ALA A 1 303 ? -50.602 -14.170 96.741 1.00 93.12 303 ALA A C 1
ATOM 2407 O O . ALA A 1 303 ? -51.254 -14.612 97.679 1.00 93.12 303 ALA A O 1
ATOM 2408 N N . ARG A 1 304 ? -50.060 -12.944 96.773 1.00 94.00 304 ARG A N 1
ATOM 2409 C CA . ARG A 1 304 ? -50.172 -12.041 97.935 1.00 94.00 304 ARG A CA 1
ATOM 2410 C C . ARG A 1 304 ? -51.620 -11.701 98.290 1.00 94.00 304 ARG A C 1
ATOM 2412 O O . ARG A 1 304 ? -51.961 -11.634 99.463 1.00 94.00 304 ARG A O 1
ATOM 2419 N N . ALA A 1 305 ? -52.485 -11.479 97.302 1.00 91.88 305 ALA A N 1
ATOM 2420 C CA . ALA A 1 305 ? -53.902 -11.212 97.539 1.00 91.88 305 ALA A CA 1
ATOM 2421 C C . ALA A 1 305 ? -54.617 -12.435 98.129 1.00 91.88 305 ALA A C 1
ATOM 2423 O O . ALA A 1 305 ? -55.448 -12.268 99.013 1.00 91.88 305 ALA A O 1
ATOM 2424 N N . LEU A 1 306 ? -54.272 -13.651 97.689 1.00 94.19 306 LEU A N 1
ATOM 2425 C CA . LEU A 1 306 ? -54.762 -14.896 98.286 1.00 94.19 306 LEU A CA 1
ATOM 2426 C C . LEU A 1 306 ? -54.229 -15.087 99.714 1.00 94.19 306 LEU A C 1
ATOM 2428 O O . LEU A 1 306 ? -54.988 -15.476 100.597 1.00 94.19 306 LEU A O 1
ATOM 2432 N N . GLU A 1 307 ? -52.958 -14.767 99.968 1.00 93.56 307 GLU A N 1
ATOM 2433 C CA . GLU A 1 307 ? -52.372 -14.779 101.314 1.00 93.56 307 GLU A CA 1
ATOM 2434 C C . GLU A 1 307 ? -53.081 -13.790 102.247 1.00 93.56 307 GLU A C 1
ATOM 2436 O O . GLU A 1 307 ? -53.458 -14.166 103.356 1.00 93.56 307 GLU A O 1
ATOM 2441 N N . LEU A 1 308 ? -53.312 -12.554 101.789 1.00 92.06 308 LEU A N 1
ATOM 2442 C CA . LEU A 1 308 ? -54.047 -11.522 102.523 1.00 92.06 308 LEU A CA 1
ATOM 2443 C C . LEU A 1 308 ? -55.518 -11.886 102.709 1.00 92.06 308 LEU A C 1
ATOM 2445 O O . LEU A 1 308 ? -56.040 -11.679 103.795 1.00 92.06 308 LEU A O 1
ATOM 2449 N N . ALA A 1 309 ? -56.190 -12.442 101.698 1.00 90.00 309 ALA A N 1
ATOM 2450 C CA . ALA A 1 309 ? -57.561 -12.929 101.825 1.00 90.00 309 ALA A CA 1
ATOM 2451 C C . ALA A 1 309 ? -57.642 -14.032 102.885 1.00 90.00 309 ALA A C 1
ATOM 2453 O O . ALA A 1 309 ? -58.472 -13.946 103.783 1.00 90.00 309 ALA A O 1
ATOM 2454 N N . GLY A 1 310 ? -56.711 -14.990 102.868 1.00 90.00 310 GLY A N 1
ATOM 2455 C CA . GLY A 1 310 ? -56.602 -15.998 103.919 1.00 90.00 310 GLY A CA 1
ATOM 2456 C C . GLY A 1 310 ? -56.228 -15.405 105.285 1.00 90.00 310 GLY A C 1
ATOM 2457 O O . GLY A 1 310 ? -56.653 -15.912 106.317 1.00 90.00 310 GLY A O 1
ATOM 2458 N N . ALA A 1 311 ? -55.419 -14.344 105.348 1.00 87.44 311 ALA A N 1
ATOM 2459 C CA . ALA A 1 311 ? -55.105 -13.647 106.599 1.00 87.44 311 ALA A CA 1
ATOM 2460 C C . ALA A 1 311 ? -56.319 -12.883 107.143 1.00 87.44 311 ALA A C 1
ATOM 2462 O O . ALA A 1 311 ? -56.566 -12.934 108.341 1.00 87.44 311 ALA A O 1
ATOM 2463 N N . LEU A 1 312 ? -57.100 -12.243 106.272 1.00 86.06 312 LEU A N 1
ATOM 2464 C CA . LEU A 1 312 ? -58.363 -11.587 106.597 1.00 86.06 312 LEU A CA 1
ATOM 2465 C C . LEU A 1 312 ? -59.441 -12.594 106.989 1.00 86.06 312 LEU A C 1
ATOM 2467 O O . LEU A 1 312 ? -60.256 -12.279 107.841 1.00 86.06 312 LEU A O 1
ATOM 2471 N N . GLU A 1 313 ? -59.474 -13.791 106.406 1.00 84.38 313 GLU A N 1
ATOM 2472 C CA . GLU A 1 313 ? -60.348 -14.880 106.855 1.00 84.38 313 GLU A CA 1
ATOM 2473 C C . GLU A 1 313 ? -59.959 -15.338 108.260 1.00 84.38 313 GLU A C 1
ATOM 2475 O O . GLU A 1 313 ? -60.811 -15.329 109.141 1.00 84.38 313 GLU A O 1
ATOM 2480 N N . ARG A 1 314 ? -58.668 -15.580 108.527 1.00 83.44 314 ARG A N 1
ATOM 2481 C CA . ARG A 1 314 ? -58.171 -15.850 109.891 1.00 83.44 314 ARG A CA 1
ATOM 2482 C C . ARG A 1 314 ? -58.442 -14.680 110.851 1.00 83.44 314 ARG A C 1
ATOM 2484 O O . ARG A 1 314 ? -58.779 -14.889 112.015 1.00 83.44 314 ARG A O 1
ATOM 2491 N N . GLU A 1 315 ? -58.334 -13.433 110.391 1.00 77.88 315 GLU A N 1
ATOM 2492 C CA . GLU A 1 315 ? -58.676 -12.243 111.179 1.00 77.88 315 GLU A CA 1
ATOM 2493 C C . GLU A 1 315 ? -60.187 -12.158 111.429 1.00 77.88 315 GLU A C 1
ATOM 2495 O O . GLU A 1 315 ? -60.613 -11.836 112.526 1.00 77.88 315 GLU A O 1
ATOM 2500 N N . ARG A 1 316 ? -61.029 -12.473 110.445 1.00 80.00 316 ARG A N 1
ATOM 2501 C CA . ARG A 1 316 ? -62.488 -12.526 110.600 1.00 80.00 316 ARG A CA 1
ATOM 2502 C C . ARG A 1 316 ? -62.905 -13.653 111.522 1.00 80.00 316 ARG A C 1
ATOM 2504 O O . ARG A 1 316 ? -63.795 -13.427 112.323 1.00 80.00 316 ARG A O 1
ATOM 2511 N N . GLU A 1 317 ? -62.250 -14.804 111.471 1.00 76.81 317 GLU A N 1
ATOM 2512 C CA . GLU A 1 317 ? -62.444 -15.898 112.421 1.00 76.81 317 GLU A CA 1
ATOM 2513 C C . GLU A 1 317 ? -62.046 -15.455 113.837 1.00 76.81 317 GLU A C 1
ATOM 2515 O O . GLU A 1 317 ? -62.808 -15.657 114.778 1.00 76.81 317 GLU A O 1
ATOM 2520 N N . THR A 1 318 ? -60.919 -14.750 113.998 1.00 65.25 318 THR A N 1
ATOM 2521 C CA . THR A 1 318 ? -60.495 -14.195 115.301 1.00 65.25 318 THR A CA 1
ATOM 2522 C C . THR A 1 318 ? -61.323 -12.983 115.764 1.00 65.25 318 THR A C 1
ATOM 2524 O O . THR A 1 318 ? -61.504 -12.811 116.965 1.00 65.25 318 THR A O 1
ATOM 2527 N N . ARG A 1 319 ? -61.889 -12.167 114.861 1.00 61.31 319 ARG A N 1
ATOM 2528 C CA . ARG A 1 319 ? -62.841 -11.067 115.143 1.00 61.31 319 ARG A CA 1
ATOM 2529 C C . ARG A 1 319 ? -64.259 -11.573 115.389 1.00 61.31 319 ARG A C 1
ATOM 2531 O O . ARG A 1 319 ? -64.951 -11.021 116.230 1.00 61.31 319 ARG A O 1
ATOM 2538 N N . GLN A 1 320 ? -64.698 -12.645 114.738 1.00 59.69 320 GLN A N 1
ATOM 2539 C CA . GLN A 1 320 ? -65.928 -13.359 115.101 1.00 59.69 320 GLN A CA 1
ATOM 2540 C C . GLN A 1 320 ? -65.773 -14.048 116.459 1.00 59.69 320 GLN A C 1
ATOM 2542 O O . GLN A 1 320 ? -66.736 -14.108 117.215 1.00 59.69 320 GLN A O 1
ATOM 2547 N N . GLN A 1 321 ? -64.556 -14.465 116.824 1.00 52.91 321 GLN A N 1
ATOM 2548 C CA . GLN A 1 321 ? -64.207 -14.844 118.199 1.00 52.91 321 GLN A CA 1
ATOM 2549 C C . GLN A 1 321 ? -64.072 -13.631 119.150 1.00 52.91 321 GLN A C 1
ATOM 2551 O O . GLN A 1 321 ? -64.066 -13.813 120.365 1.00 52.91 321 GLN A O 1
ATOM 2556 N N . ARG A 1 322 ? -63.992 -12.396 118.629 1.00 49.38 322 ARG A N 1
ATOM 2557 C CA . ARG A 1 322 ? -63.741 -11.143 119.365 1.00 49.38 322 ARG A CA 1
ATOM 2558 C C . ARG A 1 322 ? -64.703 -10.027 118.928 1.00 49.38 322 ARG A C 1
ATOM 2560 O O . ARG A 1 322 ? -64.288 -9.003 118.395 1.00 49.38 322 ARG A O 1
ATOM 2567 N N . GLY A 1 323 ? -66.002 -10.217 119.133 1.00 38.81 323 GLY A N 1
ATOM 2568 C CA . GLY A 1 323 ? -66.983 -9.146 118.948 1.00 38.81 323 GLY A CA 1
ATOM 2569 C C . GLY A 1 323 ? -67.027 -8.195 120.149 1.00 38.81 323 GLY A C 1
ATOM 2570 O O . GLY A 1 323 ? -67.508 -8.614 121.197 1.00 38.81 323 GLY A O 1
ATOM 2571 N N . ALA A 1 324 ? -66.542 -6.950 119.981 1.00 41.97 324 ALA A N 1
ATOM 2572 C CA . ALA A 1 324 ? -67.069 -5.686 120.550 1.00 41.97 324 ALA A CA 1
ATOM 2573 C C . ALA A 1 324 ? -66.106 -4.482 120.318 1.00 41.97 324 ALA A C 1
ATOM 2575 O O . ALA A 1 324 ? -64.974 -4.527 120.793 1.00 41.97 324 ALA A O 1
ATOM 2576 N N . GLY A 1 325 ? -66.594 -3.396 119.685 1.00 37.72 325 GLY A N 1
ATOM 2577 C CA . GLY A 1 325 ? -66.157 -1.997 119.920 1.00 37.72 325 GLY A CA 1
ATOM 2578 C C . GLY A 1 325 ? -65.244 -1.268 118.900 1.00 37.72 325 GLY A C 1
ATOM 2579 O O . GLY A 1 325 ? -64.038 -1.469 118.933 1.00 37.72 325 GLY A O 1
ATOM 2580 N N . ASP A 1 326 ? -65.851 -0.349 118.125 1.00 41.78 326 ASP A N 1
ATOM 2581 C CA . ASP A 1 326 ? -65.448 1.049 117.784 1.00 41.78 326 ASP A CA 1
ATOM 2582 C C . ASP A 1 326 ? -64.244 1.460 116.869 1.00 41.78 326 ASP A C 1
ATOM 2584 O O . ASP A 1 326 ? -63.373 0.640 116.581 1.00 41.78 326 ASP A O 1
ATOM 2588 N N . PRO A 1 327 ? -64.264 2.711 116.307 1.00 59.09 327 PRO A N 1
ATOM 2589 C CA . PRO A 1 327 ? -63.685 3.107 115.004 1.00 59.09 327 PRO A CA 1
ATOM 2590 C C . PRO A 1 327 ? -62.439 4.021 115.086 1.00 59.09 327 PRO A C 1
ATOM 2592 O O . PRO A 1 327 ? -62.172 4.568 116.145 1.00 59.09 327 PRO A O 1
ATOM 2595 N N . GLU A 1 328 ? -61.740 4.247 113.956 1.00 46.50 328 GLU A N 1
ATOM 2596 C CA . GLU A 1 328 ? -61.091 5.527 113.559 1.00 46.50 328 GLU A CA 1
ATOM 2597 C C . GLU A 1 328 ? -60.286 5.403 112.243 1.00 46.50 328 GLU A C 1
ATOM 2599 O O . GLU A 1 328 ? -59.677 4.361 112.000 1.00 46.50 328 GLU A O 1
ATOM 2604 N N . ALA A 1 329 ? -60.294 6.462 111.408 1.00 41.28 329 ALA A N 1
ATOM 2605 C CA . ALA A 1 329 ? -59.121 7.051 110.721 1.00 41.28 329 ALA A CA 1
ATOM 2606 C C . ALA A 1 329 ? -59.530 7.950 109.524 1.00 41.28 329 ALA A C 1
ATOM 2608 O O . ALA A 1 329 ? -59.635 7.493 108.384 1.00 41.28 329 ALA A O 1
ATOM 2609 N N . GLU A 1 330 ? -59.704 9.252 109.776 1.00 49.19 330 GLU A N 1
ATOM 2610 C CA . GLU A 1 330 ? -59.572 10.313 108.768 1.00 49.19 330 GLU A CA 1
ATOM 2611 C C . GLU A 1 330 ? -58.142 10.878 108.830 1.00 49.19 330 GLU A C 1
ATOM 2613 O O . GLU A 1 330 ? -57.814 11.551 109.796 1.00 49.19 330 GLU A O 1
ATOM 2618 N N . GLU A 1 331 ? -57.288 10.634 107.823 1.00 51.78 331 GLU A N 1
ATOM 2619 C CA . GLU A 1 331 ? -56.018 11.389 107.656 1.00 51.78 331 GLU A CA 1
ATOM 2620 C C . GLU A 1 331 ? -55.416 11.355 106.222 1.00 51.78 331 GLU A C 1
ATOM 2622 O O . GLU A 1 331 ? -54.281 11.763 105.990 1.00 51.78 331 GLU A O 1
ATOM 2627 N N . GLY A 1 332 ? -56.162 10.901 105.202 1.00 53.75 332 GLY A N 1
ATOM 2628 C CA . GLY A 1 332 ? -55.619 10.635 103.852 1.00 53.75 332 GLY A CA 1
ATOM 2629 C C . GLY A 1 332 ? -55.791 11.727 102.780 1.00 53.75 332 GLY A C 1
ATOM 2630 O O . GLY A 1 332 ? -55.313 11.555 101.661 1.00 53.75 332 GLY A O 1
ATOM 2631 N N . ALA A 1 333 ? -56.479 12.836 103.066 1.00 53.78 333 ALA A N 1
ATOM 2632 C CA . ALA A 1 333 ? -57.007 13.719 102.014 1.00 53.78 333 ALA A CA 1
ATOM 2633 C C . ALA A 1 333 ? -56.000 14.717 101.393 1.00 53.78 333 ALA A C 1
ATOM 2635 O O . ALA A 1 333 ? -56.256 15.245 100.314 1.00 53.78 333 ALA A O 1
ATOM 2636 N N . GLN A 1 334 ? -54.852 14.990 102.027 1.00 54.59 334 GLN A N 1
ATOM 2637 C CA . GLN A 1 334 ? -53.914 16.030 101.555 1.00 54.59 334 GLN A CA 1
ATOM 2638 C C . GLN A 1 334 ? -52.793 15.493 100.643 1.00 54.59 334 GLN A C 1
ATOM 2640 O O . GLN A 1 334 ? -52.269 16.226 99.808 1.00 54.59 334 GLN A O 1
ATOM 2645 N N . SER A 1 335 ? -52.465 14.199 100.722 1.00 58.91 335 SER A N 1
ATOM 2646 C CA . SER A 1 335 ? -51.421 13.577 99.886 1.00 58.91 335 SER A CA 1
ATOM 2647 C C . SER A 1 335 ? -51.873 13.304 98.444 1.00 58.91 335 SER A C 1
ATOM 2649 O O . SER A 1 335 ? -51.036 13.123 97.560 1.00 58.91 335 SER A O 1
ATOM 2651 N N . THR A 1 336 ? -53.179 13.251 98.187 1.00 63.16 336 THR A N 1
ATOM 2652 C CA . THR A 1 336 ? -53.740 12.939 96.864 1.00 63.16 336 THR A CA 1
ATOM 2653 C C . THR A 1 336 ? -53.797 14.156 95.941 1.00 63.16 336 THR A C 1
ATOM 2655 O O . THR A 1 336 ? -53.689 13.995 94.729 1.00 63.16 336 THR A O 1
ATOM 2658 N N . GLY A 1 337 ? -53.909 15.371 96.491 1.00 70.88 337 GLY A N 1
ATOM 2659 C CA . GLY A 1 337 ? -53.958 16.613 95.708 1.00 70.88 337 GLY A CA 1
ATOM 2660 C C . GLY A 1 337 ? -52.635 16.932 95.005 1.00 70.88 337 GLY A C 1
ATOM 2661 O O . GLY A 1 337 ? -52.613 17.144 93.796 1.00 70.88 337 GLY A O 1
ATOM 2662 N N . ALA A 1 338 ? -51.518 16.855 95.735 1.00 72.69 338 ALA A N 1
ATOM 2663 C CA . ALA A 1 338 ? -50.187 17.135 95.186 1.00 72.69 338 ALA A CA 1
ATOM 2664 C C . ALA A 1 338 ? -49.769 16.152 94.070 1.00 72.69 338 ALA A C 1
ATOM 2666 O O . ALA A 1 338 ? -49.063 16.522 93.133 1.00 72.69 338 ALA A O 1
ATOM 2667 N N . LEU A 1 339 ? -50.225 14.896 94.140 1.00 80.00 339 LEU A N 1
ATOM 2668 C CA . LEU A 1 339 ? -49.963 13.888 93.109 1.00 80.00 339 LEU A CA 1
ATOM 2669 C C . LEU A 1 339 ? -50.697 14.207 91.794 1.00 80.00 339 LEU A C 1
ATOM 2671 O O . LEU A 1 339 ? -50.147 14.001 90.713 1.00 80.00 339 LEU A O 1
ATOM 2675 N N . LEU A 1 340 ? -51.931 14.709 91.880 1.00 81.44 340 LEU A N 1
ATOM 2676 C CA . LEU A 1 340 ? -52.738 15.043 90.706 1.00 81.44 340 LEU A CA 1
ATOM 2677 C C . LEU A 1 340 ? -52.185 16.264 89.965 1.00 81.44 340 LEU A C 1
ATOM 2679 O O . LEU A 1 340 ? -52.080 16.222 88.742 1.00 81.44 340 LEU A O 1
ATOM 2683 N N . GLU A 1 341 ? -51.749 17.302 90.683 1.00 81.50 341 GLU A N 1
ATOM 2684 C CA . GLU A 1 341 ? -51.094 18.465 90.066 1.00 81.50 341 GLU A CA 1
ATOM 2685 C C . GLU A 1 341 ? -49.782 18.081 89.365 1.00 81.50 341 GLU A C 1
ATOM 2687 O O . GLU A 1 341 ? -49.537 18.501 88.234 1.00 81.50 341 GLU A O 1
ATOM 2692 N N . ALA A 1 342 ? -48.966 17.213 89.972 1.00 81.75 342 ALA A N 1
ATOM 2693 C CA . ALA A 1 342 ? -47.737 16.727 89.342 1.00 81.75 342 ALA A CA 1
ATOM 2694 C C . ALA A 1 342 ? -48.008 15.930 88.050 1.00 81.75 342 ALA A C 1
ATOM 2696 O O . ALA A 1 342 ? -47.269 16.059 87.069 1.00 81.75 342 ALA A O 1
ATOM 2697 N N . LEU A 1 343 ? -49.078 15.128 88.020 1.00 87.50 343 LEU A N 1
ATOM 2698 C CA . LEU A 1 343 ? -49.497 14.401 86.819 1.00 87.50 343 LEU A CA 1
ATOM 2699 C C . LEU A 1 343 ? -50.046 15.338 85.734 1.00 87.50 343 LEU A C 1
ATOM 2701 O O . LEU A 1 343 ? -49.772 15.108 84.558 1.00 87.50 343 LEU A O 1
ATOM 2705 N N . GLN A 1 344 ? -50.759 16.403 86.109 1.00 87.44 344 GLN A N 1
ATOM 2706 C CA . GLN A 1 344 ? -51.259 17.429 85.188 1.00 87.44 344 GLN A CA 1
ATOM 2707 C C . GLN A 1 344 ? -50.103 18.140 84.467 1.00 87.44 344 GLN A C 1
ATOM 2709 O O . GLN A 1 344 ? -50.087 18.201 83.239 1.00 87.44 344 GLN A O 1
ATOM 2714 N N . VAL A 1 345 ? -49.086 18.583 85.216 1.00 89.44 345 VAL A N 1
ATOM 2715 C CA . VAL A 1 345 ? -47.894 19.248 84.658 1.00 89.44 345 VAL A CA 1
ATOM 2716 C C . VAL A 1 345 ? -47.119 18.309 83.731 1.00 89.44 345 VAL A C 1
ATOM 2718 O O . VAL A 1 345 ? -46.694 18.714 82.649 1.00 89.44 345 VAL A O 1
ATOM 2721 N N . GLN A 1 346 ? -46.975 17.030 84.094 1.00 91.94 346 GLN A N 1
ATOM 2722 C CA . GLN A 1 346 ? -46.361 16.048 83.197 1.00 91.94 346 GLN A CA 1
ATOM 2723 C C . GLN A 1 346 ? -47.186 15.825 81.931 1.00 91.94 346 GLN A C 1
ATOM 2725 O O . GLN A 1 346 ? -46.615 15.652 80.856 1.00 91.94 346 GLN A O 1
ATOM 2730 N N . LEU A 1 347 ? -48.515 15.832 82.031 1.00 91.56 347 LEU A N 1
ATOM 2731 C CA . LEU A 1 347 ? -49.380 15.720 80.868 1.00 91.56 347 LEU A CA 1
ATOM 2732 C C . LEU A 1 347 ? -49.170 16.920 79.939 1.00 91.56 347 LEU A C 1
ATOM 2734 O O . LEU A 1 347 ? -48.951 16.722 78.748 1.00 91.56 347 LEU A O 1
ATOM 2738 N N . GLU A 1 348 ? -49.172 18.142 80.467 1.00 88.75 348 GLU A N 1
ATOM 2739 C CA . GLU A 1 348 ? -48.948 19.379 79.706 1.00 88.75 348 GLU A CA 1
ATOM 2740 C C . GLU A 1 348 ? -47.564 19.407 79.044 1.00 88.75 348 GLU A C 1
ATOM 2742 O O . GLU A 1 348 ? -47.451 19.725 77.860 1.00 88.75 348 GLU A O 1
ATOM 2747 N N . GLU A 1 349 ? -46.515 18.964 79.743 1.00 91.69 349 GLU A N 1
ATOM 2748 C CA . GLU A 1 349 ? -45.170 18.850 79.172 1.00 91.69 349 GLU A CA 1
ATOM 2749 C C . GLU A 1 349 ? -45.116 17.818 78.032 1.00 91.69 349 GLU A C 1
ATOM 2751 O O . GLU A 1 349 ? -44.476 18.035 76.998 1.00 91.69 349 GLU A O 1
ATOM 2756 N N . LYS A 1 350 ? -45.814 16.684 78.182 1.00 90.50 350 LYS A N 1
ATOM 2757 C CA . LYS A 1 350 ? -45.923 15.673 77.119 1.00 90.50 350 LYS A CA 1
ATOM 2758 C C . LYS A 1 350 ? -46.729 16.191 75.930 1.00 90.50 350 LYS A C 1
ATOM 2760 O O . LYS A 1 350 ? -46.334 15.914 74.800 1.00 90.50 350 LYS A O 1
ATOM 2765 N N . HIS A 1 351 ? -47.789 16.965 76.165 1.00 89.38 351 HIS A N 1
ATOM 2766 C CA . HIS A 1 351 ? -48.558 17.619 75.106 1.00 89.38 351 HIS A CA 1
ATOM 2767 C C . HIS A 1 351 ? -47.711 18.657 74.362 1.00 89.38 351 HIS A C 1
ATOM 2769 O O . HIS A 1 351 ? -47.681 18.627 73.136 1.00 89.38 351 HIS A O 1
ATOM 2775 N N . GLY A 1 352 ? -46.943 19.496 75.065 1.00 91.75 352 GLY A N 1
ATOM 2776 C CA . GLY A 1 352 ? -46.036 20.465 74.438 1.00 91.75 352 GLY A CA 1
ATOM 2777 C C . GLY A 1 352 ? -44.967 19.804 73.561 1.00 91.75 352 GLY A C 1
ATOM 2778 O O . GLY A 1 352 ? -44.725 20.234 72.435 1.00 91.75 352 GLY A O 1
ATOM 2779 N N . ARG A 1 353 ? -44.379 18.691 74.021 1.00 93.25 353 ARG A N 1
ATOM 2780 C CA . ARG A 1 353 ? -43.431 17.895 73.216 1.00 93.25 353 ARG A CA 1
ATOM 2781 C C . ARG A 1 353 ? -44.091 17.265 71.986 1.00 93.25 353 ARG A C 1
ATOM 2783 O O . ARG A 1 353 ? -43.465 17.209 70.932 1.00 93.25 353 ARG A O 1
ATOM 2790 N N . LEU A 1 354 ? -45.333 16.793 72.113 1.00 92.12 354 LEU A N 1
ATOM 2791 C CA . LEU A 1 354 ? -46.109 16.254 70.992 1.00 92.12 354 LEU A CA 1
ATOM 2792 C C . LEU A 1 354 ? -46.387 17.328 69.937 1.00 92.12 354 LEU A C 1
ATOM 2794 O O . LEU A 1 354 ? -46.190 17.064 68.757 1.00 92.12 354 LEU A O 1
ATOM 2798 N N . VAL A 1 355 ? -46.782 18.533 70.354 1.00 95.19 355 VAL A N 1
ATOM 2799 C CA . VAL A 1 355 ? -47.027 19.662 69.443 1.00 95.19 355 VAL A CA 1
ATOM 2800 C C . VAL A 1 355 ? -45.751 20.050 68.696 1.00 95.19 355 VAL A C 1
ATOM 2802 O O . VAL A 1 355 ? -45.779 20.126 67.474 1.00 95.19 355 VAL A O 1
ATOM 2805 N N . HIS A 1 356 ? -44.616 20.189 69.387 1.00 94.38 356 HIS A N 1
ATOM 2806 C CA . HIS A 1 356 ? -43.343 20.490 68.722 1.00 94.38 356 HIS A CA 1
ATOM 2807 C C . HIS A 1 356 ? -42.924 19.420 67.710 1.00 94.38 356 HIS A C 1
ATOM 2809 O O . HIS A 1 356 ? -42.496 19.758 66.610 1.00 94.38 356 HIS A O 1
ATOM 2815 N N . LEU A 1 357 ? -43.087 18.134 68.038 1.00 93.69 357 LEU A N 1
ATOM 2816 C CA . LEU A 1 357 ? -42.753 17.061 67.102 1.00 93.69 357 LEU A CA 1
ATOM 2817 C C . LEU A 1 357 ? -43.692 17.055 65.884 1.00 93.69 357 LEU A C 1
ATOM 2819 O O . LEU A 1 357 ? -43.256 16.758 64.775 1.00 93.69 357 LEU A O 1
ATOM 2823 N N . VAL A 1 358 ? -44.971 17.402 66.068 1.00 93.00 358 VAL A N 1
ATOM 2824 C CA . VAL A 1 358 ? -45.921 17.569 64.957 1.00 93.00 358 VAL A CA 1
ATOM 2825 C C . VAL A 1 358 ? -45.522 18.754 64.077 1.00 93.00 358 VAL A C 1
ATOM 2827 O O . VAL A 1 358 ? -45.460 18.583 62.864 1.00 93.00 358 VAL A O 1
ATOM 2830 N N . GLU A 1 359 ? -45.161 19.902 64.654 1.00 93.31 359 GLU A N 1
ATOM 2831 C CA . GLU A 1 359 ? -44.672 21.067 63.900 1.00 93.31 359 GLU A CA 1
ATOM 2832 C C . GLU A 1 359 ? -43.386 20.758 63.115 1.00 93.31 359 GLU A C 1
ATOM 2834 O O . GLU A 1 359 ? -43.244 21.176 61.966 1.00 93.31 359 GLU A O 1
ATOM 2839 N N . GLU A 1 360 ? -42.443 20.013 63.700 1.00 94.19 360 GLU A N 1
ATOM 2840 C CA . GLU A 1 360 ? -41.225 19.569 63.009 1.00 94.19 360 GLU A CA 1
ATOM 2841 C C . GLU A 1 360 ? -41.552 18.627 61.848 1.00 94.19 360 GLU A C 1
ATOM 2843 O O . GLU A 1 360 ? -41.052 18.813 60.739 1.00 94.19 360 GLU A O 1
ATOM 2848 N N . VAL A 1 361 ? -42.437 17.650 62.062 1.00 93.75 361 VAL A N 1
ATOM 2849 C CA . VAL A 1 361 ? -42.884 16.734 61.005 1.00 93.75 361 VAL A CA 1
ATOM 2850 C C . VAL A 1 361 ? -43.626 17.484 59.898 1.00 93.75 361 VAL A C 1
ATOM 2852 O O . VAL A 1 361 ? -43.446 17.164 58.725 1.00 93.75 361 VAL A O 1
ATOM 2855 N N . GLU A 1 362 ? -44.444 18.479 60.230 1.00 90.50 362 GLU A N 1
ATOM 2856 C CA . GLU A 1 362 ? -45.121 19.327 59.247 1.00 90.50 362 GLU A CA 1
ATOM 2857 C C . GLU A 1 362 ? -44.129 20.175 58.449 1.00 90.50 362 GLU A C 1
ATOM 2859 O O . GLU A 1 362 ? -44.232 20.215 57.223 1.00 90.50 362 GLU A O 1
ATOM 2864 N N . ARG A 1 363 ? -43.115 20.768 59.095 1.00 94.06 363 ARG A N 1
ATOM 2865 C CA . ARG A 1 363 ? -42.026 21.468 58.393 1.00 94.06 363 ARG A CA 1
ATOM 2866 C C . ARG A 1 363 ? -41.281 20.538 57.443 1.00 94.06 363 ARG A C 1
ATOM 2868 O O . ARG A 1 363 ? -41.169 20.866 56.267 1.00 94.06 363 ARG A O 1
ATOM 2875 N N . TYR A 1 364 ? -40.871 19.352 57.894 1.00 91.25 364 TYR A N 1
ATOM 2876 C CA . TYR A 1 364 ? -40.194 18.381 57.028 1.00 91.25 364 TYR A CA 1
ATOM 2877 C C . TYR A 1 364 ? -41.073 17.905 55.870 1.00 91.25 364 TYR A C 1
ATOM 2879 O O . TYR A 1 364 ? -40.580 17.732 54.759 1.00 91.25 364 TYR A O 1
ATOM 2887 N N . LYS A 1 365 ? -42.380 17.716 56.091 1.00 91.00 365 LYS A N 1
ATOM 2888 C CA . LYS A 1 365 ? -43.323 17.367 55.018 1.00 91.00 365 LYS A CA 1
ATOM 2889 C C . LYS A 1 365 ? -43.455 18.488 53.991 1.00 91.00 365 LYS A C 1
ATOM 2891 O O . LYS A 1 365 ? -43.492 18.201 52.796 1.00 91.00 365 LYS A O 1
ATOM 2896 N N . LEU A 1 366 ? -43.515 19.745 54.432 1.00 91.81 366 LEU A N 1
ATOM 2897 C CA . LEU A 1 366 ? -43.573 20.902 53.538 1.00 91.81 366 LEU A CA 1
ATOM 2898 C C . LEU A 1 366 ? -42.265 21.078 52.762 1.00 91.81 366 LEU A C 1
ATOM 2900 O O . LEU A 1 366 ? -42.313 21.278 51.554 1.00 91.81 366 LEU A O 1
ATOM 2904 N N . GLU A 1 367 ? -41.113 20.938 53.417 1.00 93.38 367 GLU A N 1
ATOM 2905 C CA . GLU A 1 367 ? -39.796 20.992 52.771 1.00 93.38 367 GLU A CA 1
ATOM 2906 C C . GLU A 1 367 ? -39.610 19.851 51.762 1.00 93.38 367 GLU A C 1
ATOM 2908 O O . GLU A 1 367 ? -39.150 20.088 50.646 1.00 93.38 367 GLU A O 1
ATOM 2913 N N . ALA A 1 368 ? -40.030 18.628 52.102 1.00 89.31 368 ALA A N 1
ATOM 2914 C CA . ALA A 1 368 ? -40.006 17.494 51.182 1.00 89.31 368 ALA A CA 1
ATOM 2915 C C . ALA A 1 368 ? -40.914 17.737 49.967 1.00 89.31 368 ALA A C 1
ATOM 2917 O O . ALA A 1 368 ? -40.471 17.547 48.837 1.00 89.31 368 ALA A O 1
ATOM 2918 N N . SER A 1 369 ? -42.134 18.241 50.188 1.00 85.31 369 SER A N 1
ATOM 2919 C CA . SER A 1 369 ? -43.085 18.553 49.110 1.00 85.31 369 SER A CA 1
ATOM 2920 C C . SER A 1 369 ? -42.578 19.682 48.203 1.00 85.31 369 SER A C 1
ATOM 2922 O O . SER A 1 369 ? -42.730 19.623 46.986 1.00 85.31 369 SER A O 1
ATOM 2924 N N . GLN A 1 370 ? -41.942 20.711 48.775 1.00 89.88 370 GLN A N 1
ATOM 2925 C CA . GLN A 1 370 ? -41.321 21.796 48.008 1.00 89.88 370 GLN A CA 1
ATOM 2926 C C . GLN A 1 370 ? -40.122 21.298 47.194 1.00 89.88 370 GLN A C 1
ATOM 2928 O O . GLN A 1 370 ? -39.987 21.658 46.027 1.00 89.88 370 GLN A O 1
ATOM 2933 N N . ALA A 1 371 ? -39.280 20.438 47.773 1.00 91.69 371 ALA A N 1
ATOM 2934 C CA . ALA A 1 371 ? -38.145 19.848 47.071 1.00 91.69 371 ALA A CA 1
ATOM 2935 C C . ALA A 1 371 ? -38.585 18.886 45.952 1.00 91.69 371 ALA A C 1
ATOM 2937 O O . ALA A 1 371 ? -37.924 18.804 44.921 1.00 91.69 371 ALA A O 1
ATOM 2938 N N . GLU A 1 372 ? -39.683 18.148 46.130 1.00 88.50 372 GLU A N 1
ATOM 2939 C CA . GLU A 1 372 ? -40.288 17.332 45.069 1.00 88.50 372 GLU A CA 1
ATOM 2940 C C . GLU A 1 372 ? -40.822 18.198 43.926 1.00 88.50 372 GLU A C 1
ATOM 2942 O O . GLU A 1 372 ? -40.484 17.937 42.774 1.00 88.50 372 GLU A O 1
ATOM 2947 N N . LEU A 1 373 ? -41.552 19.276 44.230 1.00 94.06 373 LEU A N 1
ATOM 2948 C CA . LEU A 1 373 ? -42.043 20.204 43.208 1.00 94.06 373 LEU A CA 1
ATOM 2949 C C . LEU A 1 373 ? -40.893 20.825 42.398 1.00 94.06 373 LEU A C 1
ATOM 2951 O O . LEU A 1 373 ? -40.970 20.878 41.175 1.00 94.06 373 LEU A O 1
ATOM 2955 N N . GLN A 1 374 ? -39.808 21.237 43.061 1.00 90.44 374 GLN A N 1
ATOM 2956 C CA . GLN A 1 374 ? -38.617 21.769 42.388 1.00 90.44 374 GLN A CA 1
ATOM 2957 C C . GLN A 1 374 ? -37.953 20.731 41.481 1.00 90.44 374 GLN A C 1
ATOM 2959 O O . GLN A 1 374 ? -37.624 21.039 40.340 1.00 90.44 374 GLN A O 1
ATOM 2964 N N . ARG A 1 375 ? -37.809 19.482 41.945 1.00 88.00 375 ARG A N 1
ATOM 2965 C CA . ARG A 1 375 ? -37.274 18.398 41.108 1.00 88.00 375 ARG A CA 1
ATOM 2966 C C . ARG A 1 375 ? -38.160 18.138 39.898 1.00 88.00 375 ARG A C 1
ATOM 2968 O O . ARG A 1 375 ? -37.639 17.953 38.804 1.00 88.00 375 ARG A O 1
ATOM 2975 N N . GLU A 1 376 ? -39.480 18.160 40.064 1.00 93.06 376 GLU A N 1
ATOM 2976 C CA . GLU A 1 376 ? -40.400 18.031 38.936 1.00 93.06 376 GLU A CA 1
ATOM 2977 C C . GLU A 1 376 ? -40.283 19.201 37.951 1.00 93.06 376 GLU A C 1
ATOM 2979 O O . GLU A 1 376 ? -40.340 18.982 36.741 1.00 93.06 376 GLU A O 1
ATOM 2984 N N . GLU A 1 377 ? -40.121 20.436 38.428 1.00 93.06 377 GLU A N 1
ATOM 2985 C CA . GLU A 1 377 ? -39.889 21.607 37.576 1.00 93.06 377 GLU A CA 1
ATOM 2986 C C . GLU A 1 377 ? -38.562 21.504 36.814 1.00 93.06 377 GLU A C 1
ATOM 2988 O O . GLU A 1 377 ? -38.544 21.721 35.599 1.00 93.06 377 GLU A O 1
ATOM 2993 N N . ASP A 1 378 ? -37.486 21.079 37.477 1.00 90.44 378 ASP A N 1
ATOM 2994 C CA . ASP A 1 378 ? -36.175 20.847 36.864 1.00 90.44 378 ASP A CA 1
ATOM 2995 C C . ASP A 1 378 ? -36.225 19.706 35.839 1.00 90.44 378 ASP A C 1
ATOM 2997 O O . ASP A 1 378 ? -35.689 19.816 34.734 1.00 90.44 378 ASP A O 1
ATOM 3001 N N . GLU A 1 379 ? -36.922 18.612 36.150 1.00 90.81 379 GLU A N 1
ATOM 3002 C CA . GLU A 1 379 ? -37.153 17.519 35.207 1.00 90.81 379 GLU A CA 1
ATOM 3003 C C . GLU A 1 379 ? -37.962 17.981 33.995 1.00 90.81 379 GLU A C 1
ATOM 3005 O O . GLU A 1 379 ? -37.647 17.607 32.862 1.00 90.81 379 GLU A O 1
ATOM 3010 N N . ARG A 1 380 ? -38.998 18.803 34.200 1.00 93.00 380 ARG A N 1
ATOM 3011 C CA . ARG A 1 380 ? -39.785 19.391 33.107 1.00 93.00 380 ARG A CA 1
ATOM 3012 C C . ARG A 1 380 ? -38.920 20.320 32.255 1.00 93.00 380 ARG A C 1
ATOM 3014 O O . ARG A 1 380 ? -38.969 20.213 31.030 1.00 93.00 380 ARG A O 1
ATOM 3021 N N . ALA A 1 381 ? -38.090 21.164 32.865 1.00 92.75 381 ALA A N 1
ATOM 3022 C CA . ALA A 1 381 ? -37.157 22.038 32.156 1.00 92.75 381 ALA A CA 1
ATOM 3023 C C . ALA A 1 381 ? -36.127 21.234 31.344 1.00 92.75 381 ALA A C 1
ATOM 3025 O O . ALA A 1 381 ? -35.899 21.526 30.170 1.00 92.75 381 ALA A O 1
ATOM 3026 N N . ASN A 1 382 ? -35.577 20.160 31.914 1.00 92.06 382 ASN A N 1
ATOM 3027 C CA . ASN A 1 382 ? -34.643 19.268 31.227 1.00 92.06 382 ASN A CA 1
ATOM 3028 C C . ASN A 1 382 ? -35.302 18.524 30.057 1.00 92.06 382 ASN A C 1
ATOM 3030 O O . ASN A 1 382 ? -34.705 18.402 28.984 1.00 92.06 382 ASN A O 1
ATOM 3034 N N . ARG A 1 383 ? -36.552 18.067 30.209 1.00 94.00 383 ARG A N 1
ATOM 3035 C CA . ARG A 1 383 ? -37.324 17.466 29.105 1.00 94.00 383 ARG A CA 1
ATOM 3036 C C . ARG A 1 383 ? -37.546 18.466 27.969 1.00 94.00 383 ARG A C 1
ATOM 3038 O O . ARG A 1 383 ? -37.368 18.106 26.811 1.00 94.00 383 ARG A O 1
ATOM 3045 N N . ILE A 1 384 ? -37.878 19.718 28.282 1.00 94.12 384 ILE A N 1
ATOM 3046 C CA . ILE A 1 384 ? -38.054 20.769 27.268 1.00 94.12 384 ILE A CA 1
ATOM 3047 C C . ILE A 1 384 ? -36.720 21.087 26.576 1.00 94.12 384 ILE A C 1
ATOM 3049 O O . ILE A 1 384 ? -36.678 21.154 25.350 1.00 94.12 384 ILE A O 1
ATOM 3053 N N . ASN A 1 385 ? -35.622 21.222 27.324 1.00 91.94 385 ASN A N 1
ATOM 3054 C CA . ASN A 1 385 ? -34.301 21.502 26.752 1.00 91.94 385 ASN A CA 1
ATOM 3055 C C . ASN A 1 385 ? -33.817 20.368 25.838 1.00 91.94 385 ASN A C 1
ATOM 3057 O O . ASN A 1 385 ? -33.407 20.623 24.709 1.00 91.94 385 ASN A O 1
ATOM 3061 N N . THR A 1 386 ? -33.930 19.112 26.275 1.00 91.19 386 THR A N 1
ATOM 3062 C CA . THR A 1 386 ? -33.553 17.950 25.448 1.00 91.19 386 THR A CA 1
ATOM 3063 C C . THR A 1 386 ? -34.405 17.845 24.183 1.00 91.19 386 THR A C 1
ATOM 3065 O O . THR A 1 386 ? -33.873 17.559 23.111 1.00 91.19 386 THR A O 1
ATOM 3068 N N . GLN A 1 387 ? -35.707 18.143 24.260 1.00 92.25 387 GLN A N 1
ATOM 3069 C CA . GLN A 1 387 ? -36.568 18.238 23.077 1.00 92.25 387 GLN A CA 1
ATOM 3070 C C . GLN A 1 387 ? -36.114 19.358 22.130 1.00 92.25 387 GLN A C 1
ATOM 3072 O O . GLN A 1 387 ? -35.994 19.126 20.928 1.00 92.25 387 GLN A O 1
ATOM 3077 N N . GLN A 1 388 ? -35.795 20.548 22.644 1.00 92.69 388 GLN A N 1
ATOM 3078 C CA . GLN A 1 388 ? -35.293 21.660 21.828 1.00 92.69 388 GLN A CA 1
ATOM 3079 C C . GLN A 1 388 ? -33.947 21.340 21.162 1.00 92.69 388 GLN A C 1
ATOM 3081 O O . GLN A 1 388 ? -33.739 21.691 19.999 1.00 92.69 388 GLN A O 1
ATOM 3086 N N . GLU A 1 389 ? -33.044 20.642 21.855 1.00 91.88 389 GLU A N 1
ATOM 3087 C CA . GLU A 1 389 ? -31.776 20.171 21.290 1.00 91.88 389 GLU A CA 1
ATOM 3088 C C . GLU A 1 389 ? -32.001 19.155 20.167 1.00 91.88 389 GLU A C 1
ATOM 3090 O O . GLU A 1 389 ? -31.404 19.280 19.094 1.00 91.88 389 GLU A O 1
ATOM 3095 N N . GLN A 1 390 ? -32.907 18.192 20.363 1.00 89.00 390 GLN A N 1
ATOM 3096 C CA . GLN A 1 390 ? -33.298 17.238 19.322 1.00 89.00 390 GLN A CA 1
ATOM 3097 C C . GLN A 1 390 ? -33.918 17.952 18.113 1.00 89.00 390 GLN A C 1
ATOM 3099 O O . GLN A 1 390 ? -33.547 17.676 16.971 1.00 89.00 390 GLN A O 1
ATOM 3104 N N . GLU A 1 391 ? -34.805 18.925 18.329 1.00 93.19 391 GLU A N 1
ATOM 3105 C CA . GLU A 1 391 ? -35.387 19.732 17.254 1.00 93.19 391 GLU A CA 1
ATOM 3106 C C . GLU A 1 391 ? -34.339 20.569 16.508 1.00 93.19 391 GLU A C 1
ATOM 3108 O O . GLU A 1 391 ? -34.397 20.693 15.280 1.00 93.19 391 GLU A O 1
ATOM 3113 N N . ALA A 1 392 ? -33.361 21.138 17.216 1.00 93.69 392 ALA A N 1
ATOM 3114 C CA . ALA A 1 392 ? -32.254 21.866 16.604 1.00 93.69 392 ALA A CA 1
ATOM 3115 C C . ALA A 1 392 ? -31.376 20.935 15.754 1.00 93.69 392 ALA A C 1
ATOM 3117 O O . ALA A 1 392 ? -31.043 21.274 14.614 1.00 93.69 392 ALA A O 1
ATOM 3118 N N . GLN A 1 393 ? -31.064 19.735 16.252 1.00 92.94 393 GLN A N 1
ATOM 3119 C CA . GLN A 1 393 ? -30.335 18.712 15.497 1.00 92.94 393 GLN A CA 1
ATOM 3120 C C . GLN A 1 393 ? -31.106 18.281 14.244 1.00 92.94 393 GLN A C 1
ATOM 3122 O O . GLN A 1 393 ? -30.523 18.218 13.158 1.00 92.94 393 GLN A O 1
ATOM 3127 N N . LEU A 1 394 ? -32.423 18.072 14.348 1.00 92.69 394 LEU A N 1
ATOM 3128 C CA . LEU A 1 394 ? -33.278 17.762 13.200 1.00 92.69 394 LEU A CA 1
ATOM 3129 C C . LEU A 1 394 ? -33.280 18.895 12.167 1.00 92.69 394 LEU A C 1
ATOM 3131 O O . LEU A 1 394 ? -33.160 18.620 10.975 1.00 92.69 394 LEU A O 1
ATOM 3135 N N . LYS A 1 395 ? -33.339 20.167 12.587 1.00 93.88 395 LYS A N 1
ATOM 3136 C CA . LYS A 1 395 ? -33.241 21.323 11.673 1.00 93.88 395 LYS A CA 1
ATOM 3137 C C . LYS A 1 395 ? -31.892 21.371 10.949 1.00 93.88 395 LYS A C 1
ATOM 3139 O O . LYS A 1 395 ? -31.858 21.629 9.745 1.00 93.88 395 LYS A O 1
ATOM 3144 N N . VAL A 1 396 ? -30.788 21.075 11.639 1.00 95.25 396 VAL A N 1
ATOM 3145 C CA . VAL A 1 396 ? -29.447 21.000 11.027 1.00 95.25 396 VAL A CA 1
ATOM 3146 C C . VAL A 1 396 ? -29.359 19.845 10.030 1.00 95.25 396 VAL A C 1
ATOM 3148 O O . VAL A 1 396 ? -28.866 20.032 8.917 1.00 95.25 396 VAL A O 1
ATOM 3151 N N . LEU A 1 397 ? -29.862 18.660 10.385 1.00 92.50 397 LEU A N 1
ATOM 3152 C CA . LEU A 1 397 ? -29.904 17.515 9.474 1.00 92.50 397 LEU A CA 1
ATOM 3153 C C . LEU A 1 397 ? -30.779 17.807 8.249 1.00 92.50 397 LEU A C 1
ATOM 3155 O O . LEU A 1 397 ? -30.364 17.527 7.128 1.00 92.50 397 LEU A O 1
ATOM 3159 N N . GLN A 1 398 ? -31.934 18.451 8.426 1.00 94.00 398 GLN A N 1
ATOM 3160 C CA . GLN A 1 398 ? -32.779 18.897 7.316 1.00 94.00 398 GLN A CA 1
ATOM 3161 C C . GLN A 1 398 ? -32.063 19.904 6.406 1.00 94.00 398 GLN A C 1
ATOM 3163 O O . GLN A 1 398 ? -32.194 19.818 5.185 1.00 94.00 398 GLN A O 1
ATOM 3168 N N . ALA A 1 399 ? -31.285 20.839 6.962 1.00 94.25 399 ALA A N 1
ATOM 3169 C CA . ALA A 1 399 ? -30.475 21.765 6.170 1.00 94.25 399 ALA A CA 1
ATOM 3170 C C . ALA A 1 399 ? -29.398 21.025 5.357 1.00 94.25 399 ALA A C 1
ATOM 3172 O O . ALA A 1 399 ? -29.271 21.273 4.158 1.00 94.25 399 ALA A O 1
ATOM 3173 N N . LYS A 1 400 ? -28.701 20.053 5.966 1.00 93.62 400 LYS A N 1
ATOM 3174 C CA . LYS A 1 400 ? -27.730 19.191 5.268 1.00 93.62 400 LYS A CA 1
ATOM 3175 C C . LYS A 1 400 ? -28.384 18.377 4.152 1.00 93.62 400 LYS A C 1
A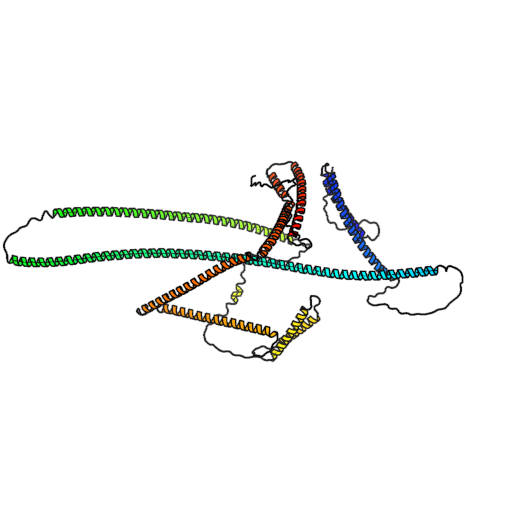TOM 3177 O O . LYS A 1 400 ? -27.835 18.296 3.060 1.00 93.62 400 LYS A O 1
ATOM 3182 N N . VAL A 1 401 ? -29.573 17.818 4.384 1.00 94.94 401 VAL A N 1
ATOM 3183 C CA . VAL A 1 401 ? -30.327 17.091 3.350 1.00 94.94 401 VAL A CA 1
ATOM 3184 C C . VAL A 1 401 ? -30.689 18.015 2.185 1.00 94.94 401 VAL A C 1
ATOM 3186 O O . VAL A 1 401 ? -30.493 17.631 1.035 1.00 94.94 401 VAL A O 1
ATOM 3189 N N . LYS A 1 402 ? -31.149 19.245 2.449 1.00 92.94 402 LYS A N 1
ATOM 3190 C CA . LYS A 1 402 ? -31.425 20.238 1.392 1.00 92.94 402 LYS A CA 1
ATOM 3191 C C . LYS A 1 402 ? -30.164 20.623 0.613 1.00 92.94 402 LYS A C 1
ATOM 3193 O O . LYS A 1 402 ? -30.220 20.788 -0.604 1.00 92.94 402 LYS A O 1
ATOM 3198 N N . GLU A 1 403 ? -29.023 20.748 1.286 1.00 95.12 403 GLU A N 1
ATOM 3199 C CA . GLU A 1 403 ? -27.741 21.017 0.631 1.00 95.12 403 GLU A CA 1
ATOM 3200 C C . GLU A 1 403 ? -27.294 19.847 -0.254 1.00 95.12 403 GLU A C 1
ATOM 3202 O O . GLU A 1 403 ? -26.938 20.062 -1.414 1.00 95.12 403 GLU A O 1
ATOM 3207 N N . LEU A 1 404 ? -27.395 18.611 0.244 1.00 93.38 404 LEU A N 1
ATOM 3208 C CA . LEU A 1 404 ? -27.124 17.403 -0.536 1.00 93.38 404 LEU A CA 1
ATOM 3209 C C . LEU A 1 404 ? -28.063 17.295 -1.744 1.00 93.38 404 LEU A C 1
ATOM 3211 O O . LEU A 1 404 ? -27.598 17.011 -2.843 1.00 93.38 404 LEU A O 1
ATOM 3215 N N . GLN A 1 405 ? -29.354 17.600 -1.588 1.00 92.44 405 GLN A N 1
ATOM 3216 C CA . GLN A 1 405 ? -30.303 17.661 -2.707 1.00 92.44 405 GLN A CA 1
ATOM 3217 C C . GLN A 1 405 ? -29.881 18.696 -3.760 1.00 92.44 405 GLN A C 1
ATOM 3219 O O . GLN A 1 405 ? -29.936 18.412 -4.957 1.00 92.44 405 GLN A O 1
ATOM 3224 N N . ARG A 1 406 ? -29.402 19.877 -3.342 1.00 94.75 406 ARG A N 1
ATOM 3225 C CA . ARG A 1 406 ? -28.882 20.901 -4.262 1.00 94.75 406 ARG A CA 1
ATOM 3226 C C . ARG A 1 406 ? -27.634 20.415 -5.003 1.00 94.75 406 ARG A C 1
ATOM 3228 O O . ARG A 1 406 ? -27.530 20.642 -6.205 1.00 94.75 406 ARG A O 1
ATOM 3235 N N . LEU A 1 407 ? -26.710 19.745 -4.313 1.00 95.94 407 LEU A N 1
ATOM 3236 C CA . LEU A 1 407 ? -25.501 19.176 -4.921 1.00 95.94 407 LEU A CA 1
ATOM 3237 C C . LEU A 1 407 ? -25.837 18.069 -5.924 1.00 95.94 407 LEU A C 1
ATOM 3239 O O . LEU A 1 407 ? -25.291 18.063 -7.023 1.00 95.94 407 LEU A O 1
ATOM 3243 N N . VAL A 1 408 ? -26.778 17.183 -5.593 1.00 93.94 408 VAL A N 1
ATOM 3244 C CA . VAL A 1 408 ? -27.261 16.144 -6.515 1.00 93.94 408 VAL A CA 1
ATOM 3245 C C . VAL A 1 408 ? -27.874 16.772 -7.767 1.00 93.94 408 VAL A C 1
ATOM 3247 O O . VAL A 1 408 ? -27.526 16.366 -8.872 1.00 93.94 408 VAL A O 1
ATOM 3250 N N . LEU A 1 409 ? -28.710 17.808 -7.627 1.00 95.81 409 LEU A N 1
ATOM 3251 C CA . LEU A 1 409 ? -29.265 18.530 -8.778 1.00 95.81 409 LEU A CA 1
ATOM 3252 C C . LEU A 1 409 ? -28.176 19.190 -9.637 1.00 95.81 409 LEU A C 1
ATOM 3254 O O . LEU A 1 409 ? -28.274 19.163 -10.862 1.00 95.81 409 LEU A O 1
ATOM 3258 N N . GLN A 1 410 ? -27.131 19.756 -9.026 1.00 94.88 410 GLN A N 1
ATOM 3259 C CA . GLN A 1 410 ? -25.995 20.319 -9.765 1.00 94.88 410 GLN A CA 1
ATOM 3260 C C . GLN A 1 410 ? -25.232 19.244 -10.541 1.00 94.88 410 GLN A C 1
ATOM 3262 O O . GLN A 1 410 ? -25.006 19.412 -11.738 1.00 94.88 410 GLN A O 1
ATOM 3267 N N . LEU A 1 411 ? -24.904 18.123 -9.897 1.00 94.50 411 LEU A N 1
ATOM 3268 C CA . LEU A 1 411 ? -24.237 16.996 -10.550 1.00 94.50 411 LEU A CA 1
ATOM 3269 C C . LEU A 1 411 ? -25.092 16.406 -11.674 1.00 94.50 411 LEU A C 1
ATOM 3271 O O . LEU A 1 411 ? -24.563 16.028 -12.714 1.00 94.50 411 LEU A O 1
ATOM 3275 N N . GLN A 1 412 ? -26.414 16.375 -11.511 1.00 93.62 412 GLN A N 1
ATOM 3276 C CA . GLN A 1 412 ? -27.326 15.914 -12.553 1.00 93.62 412 GLN A CA 1
ATOM 3277 C C . GLN A 1 412 ? -27.382 16.886 -13.741 1.00 93.62 412 GLN A C 1
ATOM 3279 O O . GLN A 1 412 ? -27.383 16.449 -14.889 1.00 93.62 412 GLN A O 1
ATOM 3284 N N . GLN A 1 413 ? -27.352 18.200 -13.500 1.00 93.50 413 GLN A N 1
ATOM 3285 C CA . GLN A 1 413 ? -27.221 19.191 -14.574 1.00 93.50 413 GLN A CA 1
ATOM 3286 C C . GLN A 1 413 ? -25.875 19.080 -15.301 1.00 93.50 413 GLN A C 1
ATOM 3288 O O . GLN A 1 413 ? -25.834 19.202 -16.524 1.00 93.50 413 GLN A O 1
ATOM 3293 N N . GLU A 1 414 ? -24.776 18.846 -14.581 1.00 92.50 414 GLU A N 1
ATOM 3294 C CA . GLU A 1 414 ? -23.458 18.617 -15.184 1.00 92.50 414 GLU A CA 1
ATOM 3295 C C . GLU A 1 414 ? -23.418 17.327 -15.998 1.00 92.50 414 GLU A C 1
ATOM 3297 O O . GLU A 1 414 ? -22.936 17.347 -17.129 1.00 92.50 414 GLU A O 1
ATOM 3302 N N . LYS A 1 415 ? -23.994 16.239 -15.476 1.00 93.38 415 LYS A N 1
ATOM 3303 C CA . LYS A 1 415 ? -24.159 14.980 -16.204 1.00 93.38 415 LYS A CA 1
ATOM 3304 C C . LYS A 1 415 ? -24.904 15.209 -17.519 1.00 93.38 415 LYS A C 1
ATOM 3306 O O . LYS A 1 415 ? -24.354 14.890 -18.565 1.00 93.38 415 LYS A O 1
ATOM 3311 N N . ASN A 1 416 ? -26.071 15.854 -17.486 1.00 92.44 416 ASN A N 1
ATOM 3312 C CA . ASN A 1 416 ? -26.850 16.129 -18.697 1.00 92.44 416 ASN A CA 1
ATOM 3313 C C . ASN A 1 416 ? -26.085 17.029 -19.689 1.00 92.44 416 ASN A C 1
ATOM 3315 O O . ASN A 1 416 ? -26.169 16.842 -20.898 1.00 92.44 416 ASN A O 1
ATOM 3319 N N . ARG A 1 417 ? -25.304 18.008 -19.204 1.00 94.94 417 ARG A N 1
ATOM 3320 C CA . ARG A 1 417 ? -24.442 18.837 -20.070 1.00 94.94 417 ARG A CA 1
ATOM 3321 C C . ARG A 1 417 ? -23.362 18.011 -20.761 1.00 94.94 417 ARG A C 1
ATOM 3323 O O . ARG A 1 417 ? -23.074 18.257 -21.929 1.00 94.94 417 ARG A O 1
ATOM 3330 N N . LEU A 1 418 ? -22.739 17.085 -20.036 1.00 92.50 418 LEU A N 1
ATOM 3331 C CA . LEU A 1 418 ? -21.726 16.192 -20.588 1.00 92.50 418 LEU A CA 1
ATOM 3332 C C . LEU A 1 418 ? -22.348 15.194 -21.567 1.00 92.50 418 LEU A C 1
ATOM 3334 O O . LEU A 1 418 ? -21.780 14.994 -22.633 1.00 92.50 418 LEU A O 1
ATOM 3338 N N . GLU A 1 419 ? -23.521 14.640 -21.255 1.00 91.75 419 GLU A N 1
ATOM 3339 C CA . GLU A 1 419 ? -24.285 13.763 -22.152 1.00 91.75 419 GLU A CA 1
ATOM 3340 C C . GLU A 1 419 ? -24.635 14.478 -23.462 1.00 91.75 419 GLU A C 1
ATOM 3342 O O . GLU A 1 419 ? -24.260 13.987 -24.523 1.00 91.75 419 GLU A O 1
ATOM 3347 N N . ASN A 1 420 ? -25.194 15.693 -23.409 1.00 92.94 420 ASN A N 1
ATOM 3348 C CA . ASN A 1 420 ? -25.461 16.494 -24.612 1.00 92.94 420 ASN A CA 1
ATOM 3349 C C . ASN A 1 420 ? -24.187 16.755 -25.429 1.00 92.94 420 ASN A C 1
ATOM 3351 O O . ASN A 1 420 ? -24.205 16.717 -26.655 1.00 92.94 420 ASN A O 1
ATOM 3355 N N . LYS A 1 421 ? -23.053 17.000 -24.762 1.00 92.56 421 LYS A N 1
ATOM 3356 C CA . LYS A 1 421 ? -21.770 17.227 -25.440 1.00 92.56 421 LYS A CA 1
ATOM 3357 C C . LYS A 1 421 ? -21.235 15.959 -26.102 1.00 92.56 421 LYS A C 1
ATOM 3359 O O . LYS A 1 421 ? -20.630 16.029 -27.168 1.00 92.56 421 LYS A O 1
ATOM 3364 N N . VAL A 1 422 ? -21.452 14.804 -25.477 1.00 91.69 422 VAL A N 1
ATOM 3365 C CA . VAL A 1 422 ? -21.148 13.497 -26.066 1.00 91.69 422 VAL A CA 1
ATOM 3366 C C . VAL A 1 422 ? -22.044 13.249 -27.278 1.00 91.69 422 VAL A C 1
ATOM 3368 O O . VAL A 1 422 ? -21.525 12.849 -28.316 1.00 91.69 422 VAL A O 1
ATOM 3371 N N . GLU A 1 423 ? -23.341 13.547 -27.199 1.00 90.25 423 GLU A N 1
ATOM 3372 C CA . GLU A 1 423 ? -24.270 13.436 -28.330 1.00 90.25 423 GLU A CA 1
ATOM 3373 C C . GLU A 1 423 ? -23.893 14.371 -29.491 1.00 90.25 423 GLU A C 1
ATOM 3375 O O . GLU A 1 423 ? -23.864 13.929 -30.638 1.00 90.25 423 GLU A O 1
ATOM 3380 N N . GLU A 1 424 ? -23.515 15.626 -29.218 1.00 89.56 424 GLU A N 1
ATOM 3381 C CA . GLU A 1 424 ? -23.008 16.571 -30.227 1.00 89.56 424 GLU A CA 1
ATOM 3382 C C . GLU A 1 424 ? -21.747 16.042 -30.927 1.00 89.56 424 GLU A C 1
ATOM 3384 O O . GLU A 1 424 ? -21.636 16.096 -32.155 1.00 89.56 424 GLU A O 1
ATOM 3389 N N . LEU A 1 425 ? -20.794 15.502 -30.160 1.00 86.25 425 LEU A N 1
ATOM 3390 C CA . LEU A 1 425 ? -19.571 14.911 -30.706 1.00 86.25 425 LEU A CA 1
ATOM 3391 C C . LEU A 1 425 ? -19.866 13.643 -31.515 1.00 86.25 425 LEU A C 1
ATOM 3393 O O . LEU A 1 425 ? -19.270 13.449 -32.573 1.00 86.25 425 LEU A O 1
ATOM 3397 N N . GLN A 1 426 ? -20.802 12.808 -31.063 1.00 82.69 426 GLN A N 1
ATOM 3398 C CA . GLN A 1 426 ? -21.249 11.623 -31.795 1.00 82.69 426 GLN A CA 1
ATOM 3399 C C . GLN A 1 426 ? -21.987 11.994 -33.087 1.00 82.69 426 GLN A C 1
ATOM 3401 O O . GLN A 1 426 ? -21.769 11.352 -34.112 1.00 82.69 426 GLN A O 1
ATOM 3406 N N . ALA A 1 427 ? -22.819 13.037 -33.080 1.00 83.12 427 ALA A N 1
ATOM 3407 C CA . ALA A 1 427 ? -23.473 13.549 -34.281 1.00 83.12 427 ALA A CA 1
ATOM 3408 C C . ALA A 1 427 ? -22.446 14.120 -35.270 1.00 83.12 427 ALA A C 1
ATOM 3410 O O . ALA A 1 427 ? -22.496 13.801 -36.455 1.00 83.12 427 ALA A O 1
ATOM 3411 N N . SER A 1 428 ? -21.465 14.886 -34.783 1.00 77.38 428 SER A N 1
ATOM 3412 C CA . SER A 1 428 ? -20.352 15.403 -35.590 1.00 77.38 428 SER A CA 1
ATOM 3413 C C . SER A 1 428 ? -19.511 14.276 -36.208 1.00 77.38 428 SER A C 1
ATOM 3415 O O . SER A 1 428 ? -19.181 14.331 -37.392 1.00 77.38 428 SER A O 1
ATOM 3417 N N . ALA A 1 429 ? -19.243 13.204 -35.453 1.00 75.38 429 ALA A N 1
ATOM 3418 C CA . ALA A 1 429 ? -18.567 12.010 -35.960 1.00 75.38 429 ALA A CA 1
ATOM 3419 C C . ALA A 1 429 ? -19.396 11.285 -37.036 1.00 75.38 429 ALA A C 1
ATOM 3421 O O . ALA A 1 429 ? -18.873 10.966 -38.098 1.00 75.38 429 ALA A O 1
ATOM 3422 N N . ARG A 1 430 ? -20.707 11.111 -36.825 1.00 75.12 430 ARG A N 1
ATOM 3423 C CA . ARG A 1 430 ? -21.611 10.515 -37.826 1.00 75.12 430 ARG A CA 1
ATOM 3424 C C . ARG A 1 430 ? -21.721 11.360 -39.098 1.00 75.12 430 ARG A C 1
ATOM 3426 O O . ARG A 1 430 ? -21.814 10.810 -40.190 1.00 75.12 430 ARG A O 1
ATOM 3433 N N . HIS A 1 431 ? -21.685 12.688 -38.983 1.00 65.62 431 HIS A N 1
ATOM 3434 C CA . HIS A 1 431 ? -21.634 13.588 -40.138 1.00 65.62 431 HIS A CA 1
ATOM 3435 C C . HIS A 1 431 ? -20.289 13.530 -40.873 1.00 65.62 431 HIS A C 1
ATOM 3437 O O . HIS A 1 431 ? -20.273 13.658 -42.095 1.00 65.62 431 HIS A O 1
ATOM 3443 N N . ALA A 1 432 ? -19.184 13.299 -40.160 1.00 66.38 432 ALA A N 1
ATOM 3444 C CA . ALA A 1 432 ? -17.876 13.060 -40.767 1.00 66.38 432 ALA A CA 1
ATOM 3445 C C . ALA A 1 432 ? -17.806 11.703 -41.498 1.00 66.38 432 ALA A C 1
ATOM 3447 O O . ALA A 1 432 ? -17.103 11.596 -42.497 1.00 66.38 432 ALA A O 1
ATOM 3448 N N . GLU A 1 433 ? -18.560 10.697 -41.043 1.00 58.59 433 GLU A N 1
ATOM 3449 C CA . GLU A 1 433 ? -18.643 9.364 -41.665 1.00 58.59 433 GLU A CA 1
ATOM 3450 C C . GLU A 1 433 ? -19.638 9.279 -42.840 1.00 58.59 433 GLU A C 1
ATOM 3452 O O . GLU A 1 433 ? -19.490 8.417 -43.702 1.00 58.59 433 GLU A O 1
ATOM 3457 N N . ALA A 1 434 ? -20.633 10.173 -42.919 1.00 56.41 434 ALA A N 1
ATOM 3458 C CA . ALA A 1 434 ? -21.597 10.232 -44.028 1.00 56.41 434 ALA A CA 1
ATOM 3459 C C . ALA A 1 434 ? -21.095 11.017 -45.264 1.00 56.41 434 ALA A C 1
ATOM 3461 O O . ALA A 1 434 ? -21.813 11.127 -46.260 1.00 56.41 434 ALA A O 1
ATOM 3462 N N . GLY A 1 435 ? -19.881 11.576 -45.210 1.00 45.59 435 GLY A N 1
ATOM 3463 C CA . GLY A 1 435 ? -19.172 12.101 -46.377 1.00 45.59 435 GLY A CA 1
ATOM 3464 C C . GLY A 1 435 ? -18.384 10.991 -47.078 1.00 45.59 435 GLY A C 1
ATOM 3465 O O . GLY A 1 435 ? -17.556 10.337 -46.455 1.00 45.59 435 GLY A O 1
ATOM 3466 N N . ASP A 1 436 ? -18.646 10.785 -48.368 1.00 36.50 436 ASP A N 1
ATOM 3467 C CA . ASP A 1 436 ? -18.037 9.747 -49.219 1.00 36.50 436 ASP A CA 1
ATOM 3468 C C . ASP A 1 436 ? -16.480 9.776 -49.184 1.00 36.50 436 ASP A C 1
ATOM 3470 O O . ASP A 1 436 ? -15.886 10.862 -49.128 1.00 36.50 436 ASP A O 1
ATOM 3474 N N . PRO A 1 437 ? -15.778 8.620 -49.199 1.00 54.62 437 PRO A N 1
ATOM 3475 C CA . PRO A 1 437 ? -14.429 8.498 -48.655 1.00 54.62 437 PRO A CA 1
ATOM 3476 C C . PRO A 1 437 ? -13.328 8.731 -49.700 1.00 54.62 437 PRO A C 1
ATOM 3478 O O . PRO A 1 437 ? -13.378 8.227 -50.822 1.00 54.62 437 PRO A O 1
ATOM 3481 N N . LYS A 1 438 ? -12.245 9.408 -49.295 1.00 38.69 438 LYS A N 1
ATOM 3482 C CA . LYS A 1 438 ? -10.946 9.335 -49.982 1.00 38.69 438 LYS A CA 1
ATOM 3483 C C . LYS A 1 438 ? -9.812 9.077 -48.986 1.00 38.69 438 LYS A C 1
ATOM 3485 O O . LYS A 1 438 ? -9.398 9.952 -48.238 1.00 38.69 438 LYS A O 1
ATOM 3490 N N . GLU A 1 439 ? -9.399 7.814 -49.004 1.00 39.00 439 GLU A N 1
ATOM 3491 C CA . GLU A 1 439 ? -8.157 7.163 -48.573 1.00 39.00 439 GLU A CA 1
ATOM 3492 C C . GLU A 1 439 ? -7.052 8.028 -47.925 1.00 39.00 439 GLU A C 1
ATOM 3494 O O . GLU A 1 439 ? -6.432 8.872 -48.568 1.00 39.00 439 GLU A O 1
ATOM 3499 N N . THR A 1 440 ? -6.650 7.686 -46.695 1.00 36.72 440 THR A N 1
ATOM 3500 C CA . THR A 1 440 ? -5.414 6.900 -46.469 1.00 36.72 440 THR A CA 1
ATOM 3501 C C . THR A 1 440 ? -5.279 6.411 -45.006 1.00 36.72 440 THR A C 1
ATOM 3503 O O . THR A 1 440 ? -5.860 7.010 -44.101 1.00 36.72 440 THR A O 1
ATOM 3506 N N . PRO A 1 441 ? -4.564 5.287 -44.773 1.00 40.41 441 PRO A N 1
ATOM 3507 C CA . PRO A 1 441 ? -4.757 4.389 -43.627 1.00 40.41 441 PRO A CA 1
ATOM 3508 C C . PRO A 1 441 ? -3.843 4.639 -42.417 1.00 40.41 441 PRO A C 1
ATOM 3510 O O . PRO A 1 441 ? -2.658 4.939 -42.550 1.00 40.41 441 PRO A O 1
ATOM 3513 N N . TRP A 1 442 ? -4.389 4.367 -41.231 1.00 30.25 442 TRP A N 1
ATOM 3514 C CA . TRP A 1 442 ? -3.656 4.133 -39.984 1.00 30.25 442 TRP A CA 1
ATOM 3515 C C . TRP A 1 442 ? -3.415 2.628 -39.776 1.00 30.25 442 TRP A C 1
ATOM 3517 O O . TRP A 1 442 ? -4.321 1.841 -40.058 1.00 30.25 442 TRP A O 1
ATOM 3527 N N . PRO A 1 443 ? -2.282 2.201 -39.186 1.00 38.91 443 PRO A N 1
ATOM 3528 C CA . PRO A 1 443 ? -2.190 0.913 -38.511 1.00 38.91 443 PRO A CA 1
ATOM 3529 C C . PRO A 1 443 ? -2.652 1.032 -37.050 1.00 38.91 443 PRO A C 1
ATOM 3531 O O . PRO A 1 443 ? -2.194 1.892 -36.297 1.00 38.91 443 PRO A O 1
ATOM 3534 N N . ILE A 1 444 ? -3.558 0.131 -36.674 1.00 31.58 444 ILE A N 1
ATOM 3535 C CA . ILE A 1 444 ? -4.080 -0.118 -35.325 1.00 31.58 444 ILE A CA 1
ATOM 3536 C C . ILE A 1 444 ? -3.170 -1.112 -34.578 1.00 31.58 444 ILE A C 1
ATOM 3538 O O . ILE A 1 444 ? -2.544 -1.964 -35.206 1.00 31.58 444 ILE A O 1
ATOM 3542 N N . ALA A 1 445 ? -3.254 -1.040 -33.242 1.00 28.94 445 ALA A N 1
ATOM 3543 C CA . ALA A 1 445 ? -3.001 -2.067 -32.215 1.00 28.94 445 ALA A CA 1
ATOM 3544 C C . ALA A 1 445 ? -1.709 -1.835 -31.398 1.00 28.94 445 ALA A C 1
ATOM 3546 O O . ALA A 1 445 ? -0.642 -1.618 -31.951 1.00 28.94 445 ALA A O 1
ATOM 3547 N N . SER A 1 446 ? -1.704 -1.871 -30.061 1.00 28.88 446 SER A N 1
ATOM 3548 C CA . SER A 1 446 ? -2.662 -2.492 -29.138 1.00 28.88 446 SER A CA 1
ATOM 3549 C C . SER A 1 446 ? -2.361 -2.083 -27.685 1.00 28.88 446 SER A C 1
ATOM 3551 O O . SER A 1 446 ? -1.200 -2.037 -27.291 1.00 28.88 446 SER A O 1
ATOM 3553 N N . THR A 1 447 ? -3.442 -1.874 -26.924 1.00 28.64 447 THR A N 1
ATOM 3554 C CA . THR A 1 447 ? -3.727 -2.479 -25.604 1.00 28.64 447 THR A CA 1
ATOM 3555 C C . THR A 1 447 ? -2.834 -2.137 -24.403 1.00 28.64 447 THR A C 1
ATOM 3557 O O . THR A 1 447 ? -1.721 -2.636 -24.295 1.00 28.64 447 THR A O 1
ATOM 3560 N N . GLN A 1 448 ? -3.401 -1.424 -23.417 1.00 25.72 448 GLN A N 1
ATOM 3561 C CA . GLN A 1 448 ? -3.842 -2.049 -22.155 1.00 25.72 448 GLN A CA 1
ATOM 3562 C C . GLN A 1 448 ? -4.744 -1.094 -21.350 1.00 25.72 448 GLN A C 1
ATOM 3564 O O . GLN A 1 448 ? -4.341 0.010 -20.987 1.00 25.72 448 GLN A O 1
ATOM 3569 N N . GLU A 1 449 ? -5.974 -1.546 -21.108 1.00 29.88 449 GLU A N 1
ATOM 3570 C CA . GLU A 1 449 ? -6.940 -0.979 -20.167 1.00 29.88 449 GLU A CA 1
ATOM 3571 C C . GLU A 1 449 ? -6.683 -1.471 -18.739 1.00 29.88 449 GLU A C 1
ATOM 3573 O O . GLU A 1 449 ? -6.122 -2.550 -18.547 1.00 29.88 449 GLU A O 1
ATOM 3578 N N . ASP A 1 450 ? -7.163 -0.690 -17.765 1.00 32.22 450 ASP A N 1
ATOM 3579 C CA . ASP A 1 450 ? -7.963 -1.138 -16.610 1.00 32.22 450 ASP A CA 1
ATOM 3580 C C . ASP A 1 450 ? -8.378 0.130 -15.785 1.00 32.22 450 ASP A C 1
ATOM 3582 O O . ASP A 1 450 ? -7.643 1.119 -15.815 1.00 32.22 450 ASP A O 1
ATOM 3586 N N . PRO A 1 451 ? -9.387 0.135 -14.881 1.00 45.25 451 PRO A N 1
ATOM 3587 C CA . PRO A 1 451 ? -10.737 -0.444 -14.987 1.00 45.25 451 PRO A CA 1
ATOM 3588 C C . PRO A 1 451 ? -11.878 0.295 -14.178 1.00 45.25 451 PRO A C 1
ATOM 3590 O O . PRO A 1 451 ? -11.623 0.983 -13.191 1.00 45.25 451 PRO A O 1
ATOM 3593 N N . TRP A 1 452 ? -13.153 0.013 -14.522 1.00 29.00 452 TRP A N 1
ATOM 3594 C CA . TRP A 1 452 ? -14.441 0.183 -13.769 1.00 29.00 452 TRP A CA 1
ATOM 3595 C C . TRP A 1 452 ? -15.121 1.566 -13.597 1.00 29.00 452 TRP A C 1
ATOM 3597 O O . TRP A 1 452 ? -14.651 2.412 -12.843 1.00 29.00 452 TRP A O 1
ATOM 3607 N N . LYS A 1 453 ? -16.360 1.710 -14.113 1.00 26.78 453 LYS A N 1
ATOM 3608 C CA . LYS A 1 453 ? -17.679 1.525 -13.426 1.00 26.78 453 LYS A CA 1
ATOM 3609 C C . LYS A 1 453 ? -18.815 1.731 -14.457 1.00 26.78 453 LYS A C 1
ATOM 3611 O O . LYS A 1 453 ? -18.724 2.659 -15.244 1.00 26.78 453 LYS A O 1
ATOM 3616 N N . GLY A 1 454 ? -19.756 0.791 -14.626 1.00 27.98 454 GLY A N 1
ATOM 3617 C CA . GLY A 1 454 ? -21.105 0.796 -14.013 1.00 27.98 454 GLY A CA 1
ATOM 3618 C C . GLY A 1 454 ? -22.057 1.719 -14.802 1.00 27.98 454 GLY A C 1
ATOM 3619 O O . GLY A 1 454 ? -21.721 2.870 -15.009 1.00 27.98 454 GLY A O 1
ATOM 3620 N N . GLU A 1 455 ? -23.243 1.364 -15.287 1.00 30.92 455 GLU A N 1
ATOM 3621 C CA . GLU A 1 455 ? -24.202 0.319 -14.936 1.00 30.92 455 GLU A CA 1
ATOM 3622 C C . GLU A 1 455 ? -25.407 0.539 -15.876 1.00 30.92 455 GLU A C 1
ATOM 3624 O O . GLU A 1 455 ? -25.791 1.688 -16.080 1.00 30.92 455 GLU A O 1
ATOM 3629 N N . SER A 1 456 ? -25.991 -0.505 -16.469 1.00 29.00 456 SER A N 1
ATOM 3630 C CA . SER A 1 456 ? -27.368 -0.491 -17.005 1.00 29.00 456 SER A CA 1
ATOM 3631 C C . SER A 1 456 ? -27.789 -1.922 -17.352 1.00 29.00 456 SER A C 1
ATOM 3633 O O . SER A 1 456 ? -27.485 -2.438 -18.424 1.00 29.00 456 SER A O 1
ATOM 3635 N N . GLN A 1 457 ? -28.476 -2.582 -16.419 1.00 28.77 457 GLN A N 1
ATOM 3636 C CA . GLN A 1 457 ? -29.413 -3.668 -16.737 1.00 28.77 457 GLN A CA 1
ATOM 3637 C C . GLN A 1 457 ? -30.654 -3.045 -17.407 1.00 28.77 457 GLN A C 1
ATOM 3639 O O . GLN A 1 457 ? -31.018 -1.933 -17.023 1.00 28.77 457 GLN A O 1
ATOM 3644 N N . PRO A 1 458 ? -31.316 -3.716 -18.376 1.00 41.72 458 PRO A N 1
ATOM 3645 C CA . PRO A 1 458 ? -32.018 -4.971 -18.089 1.00 41.72 458 PRO A CA 1
ATOM 3646 C C . PRO A 1 458 ? -32.033 -5.997 -19.241 1.00 41.72 458 PRO A C 1
ATOM 3648 O O . PRO A 1 458 ? -32.282 -5.658 -20.393 1.00 41.72 458 PRO A O 1
ATOM 3651 N N . SER A 1 459 ? -31.865 -7.283 -18.921 1.00 29.67 459 SER A N 1
ATOM 3652 C CA . SER A 1 459 ? -32.722 -8.368 -19.433 1.00 29.67 459 SER A CA 1
ATOM 3653 C C . SER A 1 459 ? -32.288 -9.717 -18.869 1.00 29.67 459 SER A C 1
ATOM 3655 O O . SER A 1 459 ? -31.148 -10.160 -18.994 1.00 29.67 459 SER A O 1
ATOM 3657 N N . ASP A 1 460 ? -33.269 -10.338 -18.239 1.00 44.44 460 ASP A N 1
ATOM 3658 C CA . ASP A 1 460 ? -33.281 -11.598 -17.524 1.00 44.44 460 ASP A CA 1
ATOM 3659 C C . ASP A 1 460 ? -33.314 -12.766 -18.529 1.00 44.44 460 ASP A C 1
ATOM 3661 O O . ASP A 1 460 ? -34.336 -13.019 -19.167 1.00 44.44 460 ASP A O 1
ATOM 3665 N N . ARG A 1 461 ? -32.183 -13.453 -18.752 1.00 44.25 461 ARG A N 1
ATOM 3666 C CA . ARG A 1 461 ? -32.141 -14.617 -19.668 1.00 44.25 461 ARG A CA 1
ATOM 3667 C C . ARG A 1 461 ? -31.267 -15.792 -19.226 1.00 44.25 461 ARG A C 1
ATOM 3669 O O . ARG A 1 461 ? -31.192 -16.789 -19.936 1.00 44.25 461 ARG A O 1
ATOM 3676 N N . THR A 1 462 ? -30.675 -15.727 -18.032 1.00 43.41 462 THR A N 1
ATOM 3677 C CA . THR A 1 462 ? -29.781 -16.788 -17.516 1.00 43.41 462 THR A CA 1
ATOM 3678 C C . THR A 1 462 ? -30.302 -17.450 -16.231 1.00 43.41 462 THR A C 1
ATOM 3680 O O . THR A 1 462 ? -29.722 -18.427 -15.763 1.00 43.41 462 THR A O 1
ATOM 3683 N N . ARG A 1 463 ? -31.452 -17.013 -15.692 1.00 42.44 463 ARG A N 1
ATOM 3684 C CA . ARG A 1 463 ? -32.156 -17.728 -14.606 1.00 42.44 463 ARG A CA 1
ATOM 3685 C C . ARG A 1 463 ? -32.799 -19.053 -15.053 1.00 42.44 463 ARG A C 1
ATOM 3687 O O . ARG A 1 463 ? -33.026 -19.919 -14.214 1.00 42.44 463 ARG A O 1
ATOM 3694 N N . ASP A 1 464 ? -32.993 -19.258 -16.357 1.00 42.88 464 ASP A N 1
ATOM 3695 C CA . ASP A 1 464 ? -33.726 -20.408 -16.913 1.00 42.88 464 ASP A CA 1
ATOM 3696 C C . ASP A 1 464 ? -32.887 -21.673 -17.180 1.00 42.88 464 ASP A C 1
ATOM 3698 O O . ASP A 1 464 ? -33.451 -22.740 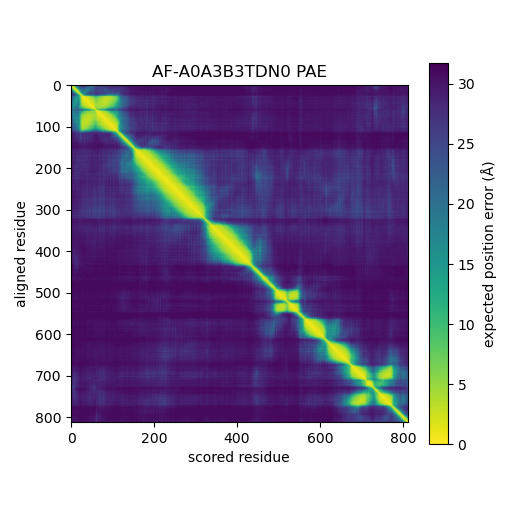-17.423 1.00 42.88 464 ASP A O 1
ATOM 3702 N N . TRP A 1 465 ? -31.552 -21.607 -17.106 1.00 44.06 465 TRP A N 1
ATOM 3703 C CA . TRP A 1 465 ? -30.709 -22.793 -17.342 1.00 44.06 465 TRP A CA 1
ATOM 3704 C C . TRP A 1 465 ? -30.375 -23.556 -16.051 1.00 44.06 465 TRP A C 1
ATOM 3706 O O . TRP A 1 465 ? -30.327 -24.783 -16.044 1.00 44.06 465 TRP A O 1
ATOM 3716 N N . VAL A 1 466 ? -30.227 -22.850 -14.924 1.00 42.09 466 VAL A N 1
ATOM 3717 C CA . VAL A 1 466 ? -29.814 -23.463 -13.644 1.00 42.09 466 VAL A CA 1
ATOM 3718 C C . VAL A 1 466 ? -31.003 -24.033 -12.855 1.00 42.09 466 VAL A C 1
ATOM 3720 O O . VAL A 1 466 ? -30.837 -24.992 -12.104 1.00 42.09 466 VAL A O 1
ATOM 3723 N N . LEU A 1 467 ? -32.227 -23.545 -13.090 1.00 42.47 467 LEU A N 1
ATOM 3724 C CA . LEU A 1 467 ? -33.451 -24.126 -12.516 1.00 42.47 467 LEU A CA 1
ATOM 3725 C C . LEU A 1 467 ? -33.929 -25.400 -13.244 1.00 42.47 467 LEU A C 1
ATOM 3727 O O . LEU A 1 467 ? -34.788 -26.105 -12.724 1.00 42.47 467 LEU A O 1
ATOM 3731 N N . ARG A 1 468 ? -33.346 -25.750 -14.402 1.00 39.06 468 ARG A N 1
ATOM 3732 C CA . ARG A 1 468 ? -33.717 -26.949 -15.182 1.00 39.06 468 ARG A CA 1
ATOM 3733 C C . ARG A 1 468 ? -32.919 -28.216 -14.857 1.00 39.06 468 ARG A C 1
ATOM 3735 O O . ARG A 1 468 ? -33.312 -29.283 -15.308 1.00 39.06 468 ARG A O 1
ATOM 3742 N N . GLN A 1 469 ? -31.853 -28.138 -14.057 1.00 35.28 469 GLN A N 1
ATOM 3743 C CA . GLN A 1 469 ? -31.083 -29.324 -13.635 1.00 35.28 469 GLN A CA 1
ATOM 3744 C C . GLN A 1 469 ? -31.351 -29.782 -12.195 1.00 35.28 469 GLN A C 1
ATOM 3746 O O . GLN A 1 469 ? -30.790 -30.784 -11.766 1.00 35.28 469 GLN A O 1
ATOM 3751 N N . LYS A 1 470 ? -32.214 -29.087 -11.442 1.00 36.84 470 LYS A N 1
ATOM 3752 C CA . LYS A 1 470 ? -32.441 -29.373 -10.014 1.00 36.84 470 LYS A CA 1
ATOM 3753 C C . LYS A 1 470 ? -33.904 -29.659 -9.658 1.00 36.84 470 LYS A C 1
ATOM 3755 O O . LYS A 1 470 ? -34.334 -29.344 -8.554 1.00 36.84 470 LYS A O 1
ATOM 3760 N N . VAL A 1 471 ? -34.653 -30.249 -10.598 1.00 33.97 471 VAL A N 1
ATOM 3761 C CA . VAL A 1 471 ? -36.041 -30.724 -10.390 1.00 33.97 471 VAL A CA 1
ATOM 3762 C C . VAL A 1 471 ? -36.315 -32.085 -11.062 1.00 33.97 471 VAL A C 1
ATOM 3764 O O . VAL A 1 471 ? -37.459 -32.429 -11.336 1.00 33.97 471 VAL A O 1
ATOM 3767 N N . SER A 1 472 ? -35.287 -32.900 -11.299 1.00 35.69 472 SER A N 1
ATOM 3768 C CA . SER A 1 472 ? -35.485 -34.328 -11.567 1.00 35.69 472 SER A CA 1
ATOM 3769 C C . SER A 1 472 ? -34.735 -35.116 -10.506 1.00 35.69 472 SER A C 1
ATOM 3771 O O . SER A 1 472 ? -33.527 -34.966 -10.359 1.00 35.69 472 SER A O 1
ATOM 3773 N N . ASP A 1 473 ? -35.511 -35.908 -9.773 1.00 28.47 473 ASP A N 1
ATOM 3774 C CA . ASP A 1 473 ? -35.097 -36.997 -8.888 1.00 28.47 473 ASP A CA 1
ATOM 3775 C C . ASP A 1 473 ? -34.839 -36.642 -7.418 1.00 28.47 473 ASP A C 1
ATOM 3777 O O . ASP A 1 473 ? -33.790 -36.918 -6.847 1.00 28.47 473 ASP A O 1
ATOM 3781 N N . VAL A 1 474 ? -35.886 -36.140 -6.757 1.00 29.88 474 VAL A N 1
ATOM 3782 C CA . VAL A 1 474 ? -36.272 -36.663 -5.436 1.00 29.88 474 VAL A CA 1
ATOM 3783 C C . VAL A 1 474 ? -37.784 -36.843 -5.427 1.00 29.88 474 VAL A C 1
ATOM 3785 O O . VAL A 1 474 ? -38.499 -35.876 -5.210 1.00 29.88 474 VAL A O 1
ATOM 3788 N N . LEU A 1 475 ? -38.252 -38.072 -5.652 1.00 31.67 475 LEU A N 1
ATOM 3789 C CA . LEU A 1 475 ? -39.346 -38.708 -4.911 1.00 31.67 475 LEU A CA 1
ATOM 3790 C C . LEU A 1 475 ? -39.281 -40.216 -5.183 1.00 31.67 475 LEU A C 1
ATOM 3792 O O . LEU A 1 475 ? -39.741 -40.666 -6.221 1.00 31.67 475 LEU A O 1
ATOM 3796 N N . THR A 1 476 ? -38.707 -40.969 -4.248 1.00 30.48 476 THR A N 1
ATOM 3797 C CA . THR A 1 476 ? -39.402 -42.051 -3.529 1.00 30.48 476 THR A CA 1
ATOM 3798 C C . THR A 1 476 ? -38.477 -42.572 -2.436 1.00 30.48 476 THR A C 1
ATOM 3800 O O . THR A 1 476 ? -37.354 -42.995 -2.696 1.00 30.48 476 THR A O 1
ATOM 3803 N N . ALA A 1 477 ? -38.967 -42.497 -1.203 1.00 29.50 477 ALA A N 1
ATOM 3804 C CA . ALA A 1 477 ? -38.454 -43.238 -0.066 1.00 29.50 477 ALA A CA 1
ATOM 3805 C C . ALA A 1 477 ? -38.474 -44.750 -0.358 1.00 29.50 477 ALA A C 1
ATOM 3807 O O . ALA A 1 477 ? -39.392 -45.219 -1.026 1.00 29.50 477 ALA A O 1
ATOM 3808 N N . ASP A 1 478 ? -37.511 -45.512 0.157 1.00 25.95 478 ASP A N 1
ATOM 3809 C CA . ASP A 1 478 ? -37.673 -46.292 1.395 1.00 25.95 478 ASP A CA 1
ATOM 3810 C C . ASP A 1 478 ? -36.551 -47.351 1.545 1.00 25.95 478 ASP A C 1
ATOM 3812 O O . ASP A 1 478 ? -36.120 -47.960 0.573 1.00 25.95 478 ASP A O 1
ATOM 3816 N N . SER A 1 479 ? -36.123 -47.549 2.796 1.00 29.97 479 SER A N 1
ATOM 3817 C CA . SER A 1 479 ? -35.584 -48.773 3.415 1.00 29.97 479 SER A CA 1
ATOM 3818 C C . SER A 1 479 ? -34.357 -49.536 2.864 1.00 29.97 479 SER A C 1
ATOM 3820 O O . SER A 1 479 ? -34.366 -50.111 1.784 1.00 29.97 479 SER A O 1
ATOM 3822 N N . GLY A 1 480 ? -33.388 -49.762 3.770 1.00 28.77 480 GLY A N 1
ATOM 3823 C CA . GLY A 1 480 ? -32.842 -51.113 3.992 1.00 28.77 480 GLY A CA 1
ATOM 3824 C C . GLY A 1 480 ? -31.355 -51.374 3.699 1.00 28.77 480 GLY A C 1
ATOM 3825 O O . GLY A 1 480 ? -30.976 -51.621 2.567 1.00 28.77 480 GLY A O 1
ATOM 3826 N N . THR A 1 481 ? -30.559 -51.428 4.775 1.00 32.00 481 THR A N 1
ATOM 3827 C CA . THR A 1 481 ? -29.571 -52.480 5.133 1.00 32.00 481 THR A CA 1
ATOM 3828 C C . THR A 1 481 ? -28.625 -53.100 4.082 1.00 32.00 481 THR A C 1
ATOM 3830 O O . THR A 1 481 ? -29.068 -53.774 3.162 1.00 32.00 481 THR A O 1
ATOM 3833 N N . GLY A 1 482 ? -27.315 -53.096 4.391 1.00 26.34 482 GLY A N 1
ATOM 3834 C CA . GLY A 1 482 ? -26.409 -54.213 4.058 1.00 26.34 482 GLY A CA 1
ATOM 3835 C C . GLY A 1 482 ? -25.077 -53.859 3.379 1.00 26.34 482 GLY A C 1
ATOM 3836 O O . GLY A 1 482 ? -25.035 -53.536 2.202 1.00 26.34 482 GLY A O 1
ATOM 3837 N N . SER A 1 483 ? -23.976 -54.003 4.122 1.00 29.62 483 SER A N 1
ATOM 3838 C CA . SER A 1 483 ? -22.650 -54.408 3.595 1.00 29.62 483 SER A CA 1
ATOM 3839 C C . SER A 1 483 ? -22.689 -55.919 3.236 1.00 29.62 483 SER A C 1
ATOM 3841 O O . SER A 1 483 ? -23.673 -56.542 3.651 1.00 29.62 483 SER A O 1
ATOM 3843 N N . PRO A 1 484 ? -21.662 -56.594 2.654 1.00 54.50 484 PRO A N 1
ATOM 3844 C CA . PRO A 1 484 ? -20.350 -56.171 2.118 1.00 54.50 484 PRO A CA 1
ATOM 3845 C C . PRO A 1 484 ? -19.988 -56.839 0.745 1.00 54.50 484 PRO A C 1
ATOM 3847 O O . PRO A 1 484 ? -20.833 -57.463 0.116 1.00 54.50 484 PRO A O 1
ATOM 3850 N N . GLU A 1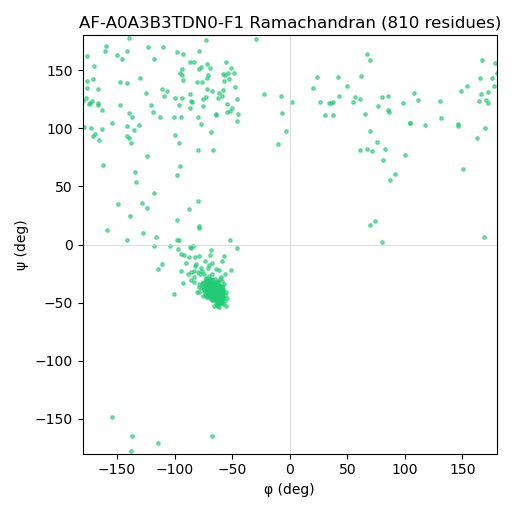 485 ? -18.698 -56.763 0.358 1.00 26.88 485 GLU A N 1
ATOM 3851 C CA . GLU A 1 485 ? -17.899 -57.731 -0.449 1.00 26.88 485 GLU A CA 1
ATOM 3852 C C . GLU A 1 485 ? -17.446 -57.352 -1.890 1.00 26.88 485 GLU A C 1
ATOM 3854 O O . GLU A 1 485 ? -18.228 -57.015 -2.773 1.00 26.88 485 GLU A O 1
ATOM 3859 N N . ALA A 1 486 ? -16.122 -57.434 -2.108 1.00 33.12 486 ALA A N 1
ATOM 3860 C CA . ALA A 1 486 ? -15.404 -57.479 -3.400 1.00 33.12 486 ALA A CA 1
ATOM 3861 C C . ALA A 1 486 ? -15.185 -58.963 -3.810 1.00 33.12 486 ALA A C 1
ATOM 3863 O O . ALA A 1 486 ? -15.289 -59.788 -2.898 1.00 33.12 486 ALA A O 1
ATOM 3864 N N . PRO A 1 487 ? -14.836 -59.366 -5.072 1.00 46.38 487 PRO A N 1
ATOM 3865 C CA . PRO A 1 487 ? -13.450 -59.236 -5.605 1.00 46.38 487 PRO A CA 1
ATOM 3866 C C . PRO A 1 487 ? -13.205 -59.275 -7.165 1.00 46.38 487 PRO A C 1
ATOM 3868 O O . PRO A 1 487 ? -14.059 -59.670 -7.945 1.00 46.38 487 PRO A O 1
ATOM 3871 N N . ALA A 1 488 ? -11.975 -58.873 -7.566 1.00 36.31 488 ALA A N 1
ATOM 3872 C CA . ALA A 1 488 ? -10.990 -59.351 -8.595 1.00 36.31 488 ALA A CA 1
ATOM 3873 C C . ALA A 1 488 ? -11.308 -59.839 -10.057 1.00 36.31 488 ALA A C 1
ATOM 3875 O O . ALA A 1 488 ? -12.208 -60.640 -10.272 1.00 36.31 488 ALA A O 1
ATOM 3876 N N . GLY A 1 489 ? -10.400 -59.532 -11.028 1.00 36.31 489 GLY A N 1
ATOM 3877 C CA . GLY A 1 489 ? -10.099 -60.367 -12.238 1.00 36.31 489 GLY A CA 1
ATOM 3878 C C . GLY A 1 489 ? -9.536 -59.671 -13.518 1.00 36.31 489 GLY A C 1
ATOM 3879 O O . GLY A 1 489 ? -10.041 -58.618 -13.880 1.00 36.31 489 GLY A O 1
ATOM 3880 N N . GLY A 1 490 ? -8.506 -60.243 -14.195 1.00 37.00 490 GLY A N 1
ATOM 3881 C CA . GLY A 1 490 ? -7.601 -59.618 -15.205 1.00 37.00 490 GLY A CA 1
ATOM 3882 C C . GLY A 1 490 ? -7.540 -60.023 -16.694 1.00 37.00 490 GLY A C 1
ATOM 3883 O O . GLY A 1 490 ? -8.375 -60.786 -17.153 1.00 37.00 490 GLY A O 1
ATOM 3884 N N . ALA A 1 491 ? -6.541 -59.494 -17.432 1.00 33.84 491 ALA A N 1
ATOM 3885 C CA . ALA A 1 491 ? -6.344 -59.483 -18.899 1.00 33.84 491 ALA A CA 1
ATOM 3886 C C . ALA A 1 491 ? -4.844 -59.571 -19.318 1.00 33.84 491 ALA A C 1
ATOM 3888 O O . ALA A 1 491 ? -3.927 -59.332 -18.537 1.00 33.84 491 ALA A O 1
ATOM 3889 N N . THR A 1 492 ? -4.613 -59.990 -20.572 1.00 40.72 492 THR A N 1
ATOM 3890 C CA . THR A 1 492 ? -3.535 -60.901 -21.044 1.00 40.72 492 THR A CA 1
ATOM 3891 C C . THR A 1 492 ? -2.249 -60.280 -21.674 1.00 40.72 492 THR A C 1
ATOM 3893 O O . THR A 1 492 ? -2.265 -59.130 -22.103 1.00 40.72 492 THR A O 1
ATOM 3896 N N . PRO A 1 493 ? -1.137 -61.050 -21.847 1.00 51.88 493 PRO A N 1
ATOM 3897 C CA . PRO A 1 493 ? 0.200 -60.571 -22.279 1.00 51.88 493 PRO A CA 1
ATOM 3898 C C . PRO A 1 493 ? 0.351 -60.051 -23.725 1.00 51.88 493 PRO A C 1
ATOM 3900 O O . PRO A 1 493 ? 1.356 -59.405 -24.037 1.00 51.88 493 PRO A O 1
ATOM 3903 N N . ALA A 1 494 ? -0.599 -60.330 -24.625 1.00 51.16 494 ALA A N 1
ATOM 3904 C CA . ALA A 1 494 ? -0.520 -59.896 -26.027 1.00 51.16 494 ALA A CA 1
ATOM 3905 C C . ALA A 1 494 ? -0.716 -58.375 -26.171 1.00 51.16 494 ALA A C 1
ATOM 3907 O O . ALA A 1 494 ? -0.051 -57.724 -26.980 1.00 51.16 494 ALA A O 1
ATOM 3908 N N . GLU A 1 495 ? -1.551 -57.782 -25.316 1.00 50.78 495 GLU A N 1
ATOM 3909 C CA . GLU A 1 495 ? -1.811 -56.341 -25.293 1.00 50.78 495 GLU A CA 1
ATOM 3910 C C . GLU A 1 495 ? -0.573 -55.557 -24.817 1.00 50.78 495 GLU A C 1
ATOM 3912 O O . GLU A 1 495 ? -0.245 -54.511 -25.379 1.00 50.78 495 GLU A O 1
ATOM 3917 N N . SER A 1 496 ? 0.215 -56.107 -23.881 1.00 55.31 496 SER A N 1
ATOM 3918 C CA . SER A 1 496 ? 1.480 -55.499 -23.436 1.00 55.31 496 SER A CA 1
ATOM 3919 C C . SER A 1 496 ? 2.546 -55.427 -24.530 1.00 55.31 496 SER A C 1
ATOM 3921 O O . SER A 1 496 ? 3.294 -54.451 -24.559 1.00 55.31 496 SER A O 1
ATOM 3923 N N . GLN A 1 497 ? 2.629 -56.400 -25.446 1.00 63.09 497 GLN A N 1
ATOM 3924 C CA . GLN A 1 497 ? 3.576 -56.316 -26.567 1.00 63.09 497 GLN A CA 1
ATOM 3925 C C . GLN A 1 497 ? 3.157 -55.262 -27.594 1.00 63.09 497 GLN A C 1
ATOM 3927 O O . GLN A 1 497 ? 4.010 -54.511 -28.070 1.00 63.09 497 GLN A O 1
ATOM 3932 N N . HIS A 1 498 ? 1.861 -55.147 -27.894 1.00 65.12 498 HIS A N 1
ATOM 3933 C CA . HIS A 1 498 ? 1.354 -54.105 -28.789 1.00 65.12 498 HIS A CA 1
ATOM 3934 C C . HIS A 1 498 ? 1.536 -52.705 -28.189 1.00 65.12 498 HIS A C 1
ATOM 3936 O O . HIS A 1 498 ? 2.045 -51.812 -28.869 1.00 65.12 498 HIS A O 1
ATOM 3942 N N . VAL A 1 499 ? 1.240 -52.526 -26.897 1.00 68.50 499 VAL A N 1
ATOM 3943 C CA . VAL A 1 499 ? 1.489 -51.265 -26.179 1.00 68.50 499 VAL A CA 1
ATOM 3944 C C . VAL A 1 499 ? 2.987 -50.958 -26.098 1.00 68.50 499 VAL A C 1
ATOM 3946 O O . VAL A 1 499 ? 3.385 -49.825 -26.358 1.00 68.50 499 VAL A O 1
ATOM 3949 N N . ALA A 1 500 ? 3.849 -51.945 -25.834 1.00 72.31 500 ALA A N 1
ATOM 3950 C CA . ALA A 1 500 ? 5.299 -51.745 -25.838 1.00 72.31 500 ALA A CA 1
ATOM 3951 C C . ALA A 1 500 ? 5.831 -51.367 -27.232 1.00 72.31 500 ALA A C 1
ATOM 3953 O O . ALA A 1 500 ? 6.681 -50.483 -27.347 1.00 72.31 500 ALA A O 1
ATOM 3954 N N . ALA A 1 501 ? 5.307 -51.970 -28.304 1.00 74.94 501 ALA A N 1
ATOM 3955 C CA . ALA A 1 501 ? 5.657 -51.613 -29.678 1.00 74.94 501 ALA A CA 1
ATOM 3956 C C . ALA A 1 501 ? 5.218 -50.180 -30.028 1.00 74.94 501 ALA A C 1
ATOM 3958 O O . ALA A 1 501 ? 5.978 -49.441 -30.660 1.00 74.94 501 ALA A O 1
ATOM 3959 N N . ILE A 1 502 ? 4.035 -49.760 -29.567 1.00 79.19 502 ILE A N 1
ATOM 3960 C CA . ILE A 1 502 ? 3.532 -48.384 -29.698 1.00 79.19 502 ILE A CA 1
ATOM 3961 C C . ILE A 1 502 ? 4.433 -47.404 -28.941 1.00 79.19 502 ILE A C 1
ATOM 3963 O O . ILE A 1 502 ? 4.881 -46.412 -29.518 1.00 79.19 502 ILE A O 1
ATOM 3967 N N . VAL A 1 503 ? 4.744 -47.692 -27.675 1.00 79.62 503 VAL A N 1
ATOM 3968 C CA . VAL A 1 503 ? 5.573 -46.832 -26.819 1.00 79.62 503 VAL A CA 1
ATOM 3969 C C . VAL A 1 503 ? 6.987 -46.704 -27.380 1.00 79.62 503 VAL A C 1
ATOM 3971 O O . VAL A 1 503 ? 7.483 -45.586 -27.510 1.00 79.62 503 VAL A O 1
ATOM 3974 N N . ASN A 1 504 ? 7.613 -47.805 -27.801 1.00 80.38 504 ASN A N 1
ATOM 3975 C CA . ASN A 1 504 ? 8.944 -47.775 -28.413 1.00 80.38 504 ASN A CA 1
ATOM 3976 C C . ASN A 1 504 ? 8.960 -46.933 -29.696 1.00 80.38 504 ASN A C 1
ATOM 3978 O O . ASN A 1 504 ? 9.902 -46.178 -29.947 1.00 80.38 504 ASN A O 1
ATOM 3982 N N . ARG A 1 505 ? 7.897 -47.004 -30.503 1.00 81.12 505 ARG A N 1
ATOM 3983 C CA . ARG A 1 505 ? 7.803 -46.234 -31.748 1.00 81.12 505 ARG A CA 1
ATOM 3984 C C . ARG A 1 505 ? 7.526 -44.754 -31.495 1.00 81.12 505 ARG A C 1
ATOM 3986 O O . ARG A 1 505 ? 8.138 -43.911 -32.146 1.00 81.12 505 ARG A O 1
ATOM 3993 N N . LEU A 1 506 ? 6.698 -44.424 -30.505 1.00 82.50 506 LEU A N 1
ATOM 3994 C CA . LEU A 1 506 ? 6.496 -43.049 -30.038 1.00 82.50 506 LEU A CA 1
ATOM 3995 C C . LEU A 1 506 ? 7.777 -42.447 -29.453 1.00 82.50 506 LEU A C 1
ATOM 3997 O O . LEU A 1 506 ? 8.080 -41.284 -29.710 1.00 82.50 506 LEU A O 1
ATOM 4001 N N . GLN A 1 507 ? 8.575 -43.236 -28.734 1.00 81.62 507 GLN A N 1
ATOM 4002 C CA . GLN A 1 507 ? 9.889 -42.807 -28.254 1.00 81.62 507 GLN A CA 1
ATOM 4003 C C . GLN A 1 507 ? 10.870 -42.565 -29.410 1.00 81.62 507 GLN A C 1
ATOM 4005 O O . GLN A 1 507 ? 11.608 -41.577 -29.389 1.00 81.62 507 GLN A O 1
ATOM 4010 N N . LEU A 1 508 ? 10.850 -43.396 -30.458 1.00 84.62 508 LEU A N 1
ATOM 4011 C CA . LEU A 1 508 ? 11.644 -43.166 -31.670 1.00 84.62 508 LEU A CA 1
ATOM 4012 C C . LEU A 1 508 ? 11.214 -41.881 -32.403 1.00 84.62 508 LEU A C 1
ATOM 4014 O O . LEU A 1 508 ? 12.055 -41.103 -32.849 1.00 84.62 508 LEU A O 1
ATOM 4018 N N . ILE A 1 509 ? 9.909 -41.613 -32.474 1.00 84.12 509 ILE A N 1
ATOM 4019 C CA . ILE A 1 509 ? 9.371 -40.362 -33.021 1.00 84.12 509 ILE A CA 1
ATOM 4020 C C . ILE A 1 509 ? 9.833 -39.172 -32.171 1.00 84.12 509 ILE A C 1
ATOM 4022 O O . ILE A 1 509 ? 10.372 -38.209 -32.710 1.00 84.12 509 ILE A O 1
ATOM 4026 N N . ALA A 1 510 ? 9.698 -39.243 -30.846 1.00 79.62 510 ALA A N 1
ATOM 4027 C CA . ALA A 1 510 ? 10.077 -38.165 -29.935 1.00 79.62 510 ALA A CA 1
ATOM 4028 C C . ALA A 1 510 ? 11.583 -37.861 -29.976 1.00 79.62 510 ALA A C 1
ATOM 4030 O O . ALA A 1 510 ? 11.981 -36.696 -29.982 1.00 79.62 510 ALA A O 1
ATOM 4031 N N . THR A 1 511 ? 12.429 -38.891 -30.044 1.00 80.19 511 THR A N 1
ATOM 4032 C CA . THR A 1 511 ? 13.882 -38.722 -30.202 1.00 80.19 511 THR A CA 1
ATOM 4033 C C . THR A 1 511 ? 14.235 -38.143 -31.567 1.00 80.19 511 THR A C 1
ATOM 4035 O O . THR A 1 511 ? 15.100 -37.270 -31.643 1.00 80.19 511 THR A O 1
ATOM 4038 N N . LYS A 1 512 ? 13.531 -38.534 -32.638 1.00 80.12 512 LYS A N 1
ATOM 4039 C CA . LYS A 1 512 ? 13.733 -37.961 -33.972 1.00 80.12 512 LYS A CA 1
ATOM 4040 C C . LYS A 1 512 ? 13.276 -36.503 -34.057 1.00 80.12 512 LYS A C 1
ATOM 4042 O O . LYS A 1 512 ? 14.032 -35.691 -34.578 1.00 80.12 512 LYS A O 1
ATOM 4047 N N . ILE A 1 513 ? 12.127 -36.146 -33.475 1.00 77.56 513 ILE A N 1
ATOM 4048 C CA . ILE A 1 513 ? 11.662 -34.752 -33.343 1.00 77.56 513 ILE A CA 1
ATOM 4049 C C . ILE A 1 513 ? 12.680 -33.948 -32.544 1.00 77.56 513 ILE A C 1
ATOM 4051 O O . ILE A 1 513 ? 13.107 -32.891 -32.987 1.00 77.56 513 ILE A O 1
ATOM 4055 N N . ARG A 1 514 ? 13.138 -34.460 -31.399 1.00 76.94 514 ARG A N 1
ATOM 4056 C CA . ARG A 1 514 ? 14.152 -33.786 -30.580 1.00 76.94 514 ARG A CA 1
ATOM 4057 C C . ARG A 1 514 ? 15.471 -33.616 -31.330 1.00 76.94 514 ARG A C 1
ATOM 4059 O O . ARG A 1 514 ? 16.112 -32.584 -31.196 1.00 76.94 514 ARG A O 1
ATOM 4066 N N . SER A 1 515 ? 15.857 -34.588 -32.155 1.00 73.38 515 SER A N 1
ATOM 4067 C CA . SER A 1 515 ? 17.019 -34.477 -33.041 1.00 73.38 515 SER A CA 1
ATOM 4068 C C . SER A 1 515 ? 16.814 -33.464 -34.168 1.00 73.38 515 SER A C 1
ATOM 4070 O O . SER A 1 515 ? 17.799 -32.864 -34.587 1.00 73.38 515 SER A O 1
ATOM 4072 N N . MET A 1 516 ? 15.593 -33.291 -34.678 1.00 68.62 516 MET A N 1
ATOM 4073 C CA . MET A 1 516 ? 15.273 -32.240 -35.649 1.00 68.62 516 MET A CA 1
ATOM 4074 C C . MET A 1 516 ? 15.297 -30.862 -34.978 1.00 68.62 516 MET A C 1
ATOM 4076 O O . MET A 1 516 ? 15.902 -29.942 -35.507 1.00 68.62 516 MET A O 1
ATOM 4080 N N . VAL A 1 517 ? 14.737 -30.748 -33.772 1.00 66.69 517 VAL A N 1
ATOM 4081 C CA . VAL A 1 517 ? 14.693 -29.513 -32.971 1.00 66.69 517 VAL A CA 1
ATOM 4082 C C . VAL A 1 517 ? 16.086 -29.090 -32.487 1.00 66.69 517 VAL A C 1
ATOM 4084 O O . VAL A 1 517 ? 16.389 -27.903 -32.446 1.00 66.69 517 VAL A O 1
ATOM 4087 N N . ASN A 1 518 ? 16.967 -30.045 -32.169 1.00 67.50 518 ASN A N 1
ATOM 4088 C CA . ASN A 1 518 ? 18.332 -29.756 -31.718 1.00 67.50 518 ASN A CA 1
ATOM 4089 C C . ASN A 1 518 ? 19.319 -29.478 -32.868 1.00 67.50 518 ASN A C 1
ATOM 4091 O O . ASN A 1 518 ? 20.435 -29.034 -32.602 1.00 67.50 518 ASN A O 1
ATOM 4095 N N . ARG A 1 519 ? 18.946 -29.718 -34.135 1.00 57.19 519 ARG A N 1
ATOM 4096 C CA . ARG A 1 519 ? 19.774 -29.403 -35.315 1.00 57.19 519 ARG A CA 1
ATOM 4097 C C . ARG A 1 519 ? 19.363 -28.066 -35.960 1.00 57.19 519 ARG A C 1
ATOM 4099 O O . ARG A 1 519 ? 19.104 -28.027 -37.151 1.00 57.19 519 ARG A O 1
ATOM 4106 N N . MET A 1 520 ? 19.453 -26.996 -35.157 1.00 45.44 520 MET A N 1
ATOM 4107 C CA . MET A 1 520 ? 19.745 -25.595 -35.547 1.00 45.44 520 MET A CA 1
ATOM 4108 C C . MET A 1 520 ? 18.691 -24.829 -36.399 1.00 45.44 520 MET A C 1
ATOM 4110 O O . MET A 1 520 ? 17.702 -25.422 -36.816 1.00 45.44 520 MET A O 1
ATOM 4114 N N . PRO A 1 521 ? 18.783 -23.477 -36.485 1.00 49.88 521 PRO A N 1
ATOM 4115 C CA . PRO A 1 521 ? 17.634 -22.588 -36.624 1.00 49.88 521 PRO A CA 1
ATOM 4116 C C . PRO A 1 521 ? 17.083 -22.532 -38.051 1.00 49.88 521 PRO A C 1
ATOM 4118 O O . PRO A 1 521 ? 17.816 -22.698 -39.016 1.00 49.88 521 PRO A O 1
ATOM 4121 N N . VAL A 1 522 ? 15.776 -22.266 -38.098 1.00 51.94 522 VAL A N 1
ATOM 4122 C CA . VAL A 1 522 ? 14.907 -21.860 -39.215 1.00 51.94 522 VAL A CA 1
ATOM 4123 C C . VAL A 1 522 ? 15.652 -21.476 -40.501 1.00 51.94 522 VAL A C 1
ATOM 4125 O O . VAL A 1 522 ? 15.939 -20.309 -40.723 1.00 51.94 522 VAL A O 1
ATOM 4128 N N . ASP A 1 523 ? 15.944 -22.468 -41.337 1.00 51.41 523 ASP A N 1
ATOM 4129 C CA . ASP A 1 523 ? 15.514 -22.493 -42.736 1.00 51.41 523 ASP A CA 1
ATOM 4130 C C . ASP A 1 523 ? 15.722 -23.902 -43.319 1.00 51.41 523 ASP A C 1
ATOM 4132 O O . ASP A 1 523 ? 16.737 -24.551 -43.088 1.00 51.41 523 ASP A O 1
ATOM 4136 N N . GLU A 1 524 ? 14.692 -24.379 -44.022 1.00 55.62 524 GLU A N 1
ATOM 4137 C CA . GLU A 1 524 ? 14.508 -25.725 -44.597 1.00 55.62 524 GLU A CA 1
ATOM 4138 C C . GLU A 1 524 ? 14.339 -26.889 -43.600 1.00 55.62 524 GLU A C 1
ATOM 4140 O O . GLU A 1 524 ? 15.222 -27.704 -43.331 1.00 55.62 524 GLU A O 1
ATOM 4145 N N . VAL A 1 525 ? 13.098 -27.043 -43.119 1.00 59.53 525 VAL A N 1
ATOM 4146 C CA . VAL A 1 525 ? 12.626 -28.312 -42.551 1.00 59.53 525 VAL A CA 1
ATOM 4147 C C . VAL A 1 525 ? 12.632 -29.368 -43.659 1.00 59.53 525 VAL A C 1
ATOM 4149 O O . VAL A 1 525 ? 11.822 -29.308 -44.584 1.00 59.53 525 VAL A O 1
ATOM 4152 N N . ASP A 1 526 ? 13.531 -30.346 -43.544 1.00 64.12 526 ASP A N 1
ATOM 4153 C CA . ASP A 1 526 ? 13.653 -31.496 -44.445 1.00 64.12 526 ASP A CA 1
ATOM 4154 C C . ASP A 1 526 ? 12.268 -32.115 -44.727 1.00 64.12 526 ASP A C 1
ATOM 4156 O O . ASP A 1 526 ? 11.681 -32.800 -43.880 1.00 64.12 526 ASP A O 1
ATOM 4160 N N . SER A 1 527 ? 11.721 -31.911 -45.931 1.00 66.06 527 SER A N 1
ATOM 4161 C CA . SER A 1 527 ? 10.373 -32.386 -46.300 1.00 66.06 527 SER A CA 1
ATOM 4162 C C . SER A 1 527 ? 10.268 -33.912 -46.177 1.00 66.06 527 SER A C 1
ATOM 4164 O O . SER A 1 527 ? 9.219 -34.462 -45.847 1.00 66.06 527 SER A O 1
ATOM 4166 N N . LYS A 1 528 ? 11.398 -34.609 -46.345 1.00 71.50 528 LYS A N 1
ATOM 4167 C CA . LYS A 1 528 ? 11.539 -36.056 -46.132 1.00 71.50 528 LYS A CA 1
ATOM 4168 C C . LYS A 1 528 ? 11.390 -36.459 -44.662 1.00 71.50 528 LYS A C 1
ATOM 4170 O O . LYS A 1 528 ? 10.835 -37.519 -44.380 1.00 71.50 528 LYS A O 1
ATOM 4175 N N . ALA A 1 529 ? 11.854 -35.630 -43.726 1.00 69.00 529 ALA A N 1
ATOM 4176 C CA . ALA A 1 529 ? 11.720 -35.890 -42.297 1.00 69.00 529 ALA A CA 1
ATOM 4177 C C . ALA A 1 529 ? 10.269 -35.709 -41.828 1.00 69.00 529 ALA A C 1
ATOM 4179 O O . ALA A 1 529 ? 9.790 -36.517 -41.033 1.00 69.00 529 ALA A O 1
ATOM 4180 N N . LEU A 1 530 ? 9.548 -34.725 -42.380 1.00 76.69 530 LEU A N 1
ATOM 4181 C CA . LEU A 1 530 ? 8.114 -34.533 -42.129 1.00 76.69 530 LEU A CA 1
ATOM 4182 C C . LEU A 1 530 ? 7.259 -35.673 -42.702 1.00 76.69 530 LEU A C 1
ATOM 4184 O O . LEU A 1 530 ? 6.399 -36.190 -41.993 1.00 76.69 530 LEU A O 1
ATOM 4188 N N . VAL A 1 531 ? 7.534 -36.130 -43.931 1.00 80.44 531 VAL A N 1
ATOM 4189 C CA . VAL A 1 531 ? 6.832 -37.282 -44.536 1.00 80.44 531 VAL A CA 1
ATOM 4190 C C . VAL A 1 531 ? 7.078 -38.569 -43.737 1.00 80.44 531 VAL A C 1
ATOM 4192 O O . VAL A 1 531 ? 6.153 -39.349 -43.505 1.00 80.44 531 VAL A O 1
ATOM 4195 N N . TRP A 1 532 ? 8.299 -38.778 -43.235 1.00 85.75 532 TRP A N 1
ATOM 4196 C CA . TRP A 1 532 ? 8.609 -39.913 -42.360 1.00 85.75 532 TRP A CA 1
ATOM 4197 C C . TRP A 1 532 ? 7.887 -39.830 -41.005 1.00 85.75 532 TRP A C 1
ATOM 4199 O O . TRP A 1 532 ? 7.402 -40.845 -40.496 1.00 85.75 532 TRP A O 1
ATOM 4209 N N . LEU A 1 533 ? 7.779 -38.628 -40.431 1.00 83.50 533 LEU A N 1
ATOM 4210 C CA . LEU A 1 533 ? 7.033 -38.359 -39.200 1.00 83.50 533 LEU A CA 1
ATOM 4211 C C . LEU A 1 533 ? 5.542 -38.644 -39.373 1.00 83.50 533 LEU A C 1
ATOM 4213 O O . LEU A 1 533 ? 4.963 -39.361 -38.560 1.00 83.50 533 LEU A O 1
ATOM 4217 N N . GLN A 1 534 ? 4.949 -38.164 -40.465 1.00 80.88 534 GLN A N 1
ATOM 4218 C CA . GLN A 1 534 ? 3.551 -38.417 -40.798 1.00 80.88 534 GLN A CA 1
ATOM 4219 C C . GLN A 1 534 ? 3.281 -39.920 -40.973 1.00 80.88 534 GLN A C 1
ATOM 4221 O O . GLN A 1 534 ? 2.350 -40.452 -40.369 1.00 80.88 534 GLN A O 1
ATOM 4226 N N . GLY A 1 535 ? 4.139 -40.637 -41.708 1.00 83.06 535 GLY A N 1
ATOM 4227 C CA . GLY A 1 535 ? 4.029 -42.092 -41.863 1.00 83.06 535 GLY A CA 1
ATOM 4228 C C . GLY A 1 535 ? 4.230 -42.863 -40.552 1.00 83.06 535 GLY A C 1
ATOM 4229 O O . GLY A 1 535 ? 3.584 -43.883 -40.317 1.00 83.06 535 GLY A O 1
ATOM 4230 N N . SER A 1 536 ? 5.091 -42.377 -39.658 1.00 81.12 536 SER A N 1
ATOM 4231 C CA . SER A 1 536 ? 5.336 -43.013 -38.357 1.00 81.12 536 SER A CA 1
ATOM 4232 C C . SER A 1 536 ? 4.185 -42.794 -37.374 1.00 81.12 536 SER A C 1
ATOM 4234 O O . SER A 1 536 ? 3.817 -43.730 -36.666 1.00 81.12 536 SER A O 1
ATOM 4236 N N . VAL A 1 537 ? 3.574 -41.606 -37.368 1.00 82.69 537 VAL A N 1
ATOM 4237 C CA . VAL A 1 537 ? 2.376 -41.307 -36.569 1.00 82.69 537 VAL A CA 1
ATOM 4238 C C . VAL A 1 537 ? 1.175 -42.109 -37.072 1.00 82.69 537 VAL A C 1
ATOM 4240 O O . VAL A 1 537 ? 0.473 -42.709 -36.261 1.00 82.69 537 VAL A O 1
ATOM 4243 N N . GLN A 1 538 ? 0.989 -42.229 -38.391 1.00 81.19 538 GLN A N 1
ATOM 4244 C CA . GLN A 1 538 ? -0.099 -43.035 -38.956 1.00 81.19 538 GLN A CA 1
ATOM 4245 C C . GLN A 1 538 ? 0.024 -44.526 -38.590 1.00 81.19 538 GLN A C 1
ATOM 4247 O O . GLN A 1 538 ? -0.978 -45.165 -38.281 1.00 81.19 538 GLN A O 1
ATOM 4252 N N . ASN A 1 539 ? 1.251 -45.059 -38.536 1.00 79.12 539 ASN A N 1
ATOM 4253 C CA . ASN A 1 539 ? 1.518 -46.424 -38.069 1.00 79.12 539 ASN A CA 1
ATOM 4254 C C . ASN A 1 539 ? 1.201 -46.622 -36.575 1.00 79.12 539 ASN A C 1
ATOM 4256 O O . ASN A 1 539 ? 0.749 -47.692 -36.171 1.00 79.12 539 ASN A O 1
ATOM 4260 N N . VAL A 1 540 ? 1.437 -45.608 -35.737 1.00 80.75 540 VAL A N 1
ATOM 4261 C CA . VAL A 1 540 ? 1.065 -45.665 -34.316 1.00 80.75 540 VAL A CA 1
ATOM 4262 C C . VAL A 1 540 ? -0.454 -45.648 -34.158 1.00 80.75 540 VAL A C 1
ATOM 4264 O O . VAL A 1 540 ? -0.981 -46.434 -33.379 1.00 80.75 540 VAL A O 1
ATOM 4267 N N . ILE A 1 541 ? -1.165 -44.829 -34.936 1.00 77.06 541 ILE A N 1
ATOM 4268 C CA . ILE A 1 541 ? -2.634 -44.779 -34.914 1.00 77.06 541 ILE A CA 1
ATOM 4269 C C . ILE A 1 541 ? -3.230 -46.138 -35.310 1.00 77.06 541 ILE A C 1
ATOM 4271 O O . ILE A 1 541 ? -4.128 -46.624 -34.626 1.00 77.06 541 ILE A O 1
ATOM 4275 N N . SER A 1 542 ? -2.686 -46.801 -36.338 1.00 76.31 542 SER A N 1
ATOM 4276 C CA . SER A 1 542 ? -3.142 -48.146 -36.721 1.00 76.31 542 SER A CA 1
ATOM 4277 C C . SER A 1 542 ? -2.847 -49.213 -35.663 1.00 76.31 542 SER A C 1
ATOM 4279 O O . SER A 1 542 ? -3.638 -50.135 -35.508 1.00 76.31 542 SER A O 1
ATOM 4281 N N . LEU A 1 543 ? -1.742 -49.090 -34.916 1.00 73.81 543 LEU A N 1
ATOM 4282 C CA . LEU A 1 543 ? -1.410 -50.017 -33.826 1.00 73.81 543 LEU A CA 1
ATOM 4283 C C . LEU A 1 543 ? -2.290 -49.787 -32.586 1.00 73.81 543 LEU A C 1
ATOM 4285 O O . LEU A 1 543 ? -2.681 -50.745 -31.929 1.00 73.81 543 LEU A O 1
ATOM 4289 N N . VAL A 1 544 ? -2.633 -48.532 -32.278 1.00 66.44 544 VAL A N 1
ATOM 4290 C CA . VAL A 1 544 ? -3.513 -48.167 -31.151 1.00 66.44 544 VAL A CA 1
ATOM 4291 C C . VAL A 1 544 ? -4.956 -48.610 -31.404 1.00 66.44 544 VAL A C 1
ATOM 4293 O O . VAL A 1 544 ? -5.630 -49.045 -30.477 1.00 66.44 544 VAL A O 1
ATOM 4296 N N . GLN A 1 545 ? -5.423 -48.562 -32.654 1.00 67.38 545 GLN A N 1
ATOM 4297 C CA . GLN A 1 545 ? -6.763 -49.032 -33.030 1.00 67.38 545 GLN A CA 1
ATOM 4298 C C . GLN A 1 545 ? -6.941 -50.561 -32.943 1.00 67.38 545 GLN A C 1
ATOM 4300 O O . GLN A 1 545 ? -8.065 -51.038 -33.065 1.00 67.38 545 GLN A O 1
ATOM 4305 N N . GLN A 1 546 ? -5.866 -51.330 -32.730 1.00 64.25 546 GLN A N 1
ATOM 4306 C CA . GLN A 1 546 ? -5.892 -52.799 -32.694 1.00 64.25 546 GLN A CA 1
ATOM 4307 C C . GLN A 1 546 ? -5.949 -53.409 -31.277 1.00 64.25 546 GLN A C 1
ATOM 4309 O O . GLN A 1 546 ? -5.925 -54.631 -31.157 1.00 64.25 546 GLN A O 1
ATOM 4314 N N . LEU A 1 547 ? -6.042 -52.611 -30.206 1.00 56.75 547 LEU A N 1
ATOM 4315 C CA . LEU A 1 547 ? -6.063 -53.107 -28.818 1.00 56.75 547 LEU A CA 1
ATOM 4316 C C . LEU A 1 547 ? -7.492 -53.174 -28.218 1.00 56.75 547 LEU A C 1
ATOM 4318 O O . LEU A 1 547 ? -8.173 -52.146 -28.212 1.00 56.75 547 LEU A O 1
ATOM 4322 N N . PRO A 1 548 ? -7.951 -54.331 -27.683 1.00 49.69 548 PRO A N 1
ATOM 4323 C CA . PRO A 1 548 ? -9.172 -54.452 -26.871 1.00 49.69 548 PRO A CA 1
ATOM 4324 C C . PRO A 1 548 ? -8.972 -53.991 -25.406 1.00 49.69 548 PRO A C 1
ATOM 4326 O O . PRO A 1 548 ? -7.854 -53.760 -24.958 1.00 49.69 548 PRO A O 1
ATOM 4329 N N . ALA A 1 549 ? -10.069 -53.795 -24.661 1.00 38.44 549 ALA A N 1
ATOM 4330 C CA . ALA A 1 549 ? -10.096 -53.171 -23.330 1.00 38.44 549 ALA A CA 1
ATOM 4331 C C . ALA A 1 549 ? -9.846 -54.137 -22.129 1.00 38.44 549 ALA A C 1
ATOM 4333 O O . ALA A 1 549 ? -10.662 -55.022 -21.896 1.00 38.44 549 ALA A O 1
ATOM 4334 N N . ILE A 1 550 ? -8.745 -53.901 -21.381 1.00 35.81 550 ILE A N 1
ATOM 4335 C CA . ILE A 1 550 ? -8.433 -53.922 -19.905 1.00 35.81 550 ILE A CA 1
ATOM 4336 C C . ILE A 1 550 ? -9.396 -54.731 -18.976 1.00 35.81 550 ILE A C 1
ATOM 4338 O O . ILE A 1 550 ? -10.594 -54.450 -19.070 1.00 35.81 550 ILE A O 1
ATOM 4342 N N . PRO A 1 551 ? -8.968 -55.593 -17.983 1.00 41.00 551 PRO A N 1
ATOM 4343 C CA . PRO A 1 551 ? -8.202 -55.197 -16.757 1.00 41.00 551 PRO A CA 1
ATOM 4344 C C . PRO A 1 551 ? -7.269 -56.282 -16.061 1.00 41.00 551 PRO A C 1
ATOM 4346 O O . PRO A 1 551 ? -6.655 -56.994 -16.815 1.00 41.00 551 PRO A O 1
ATOM 4349 N N . PRO A 1 552 ? -6.994 -56.377 -14.715 1.00 44.25 552 PRO A N 1
ATOM 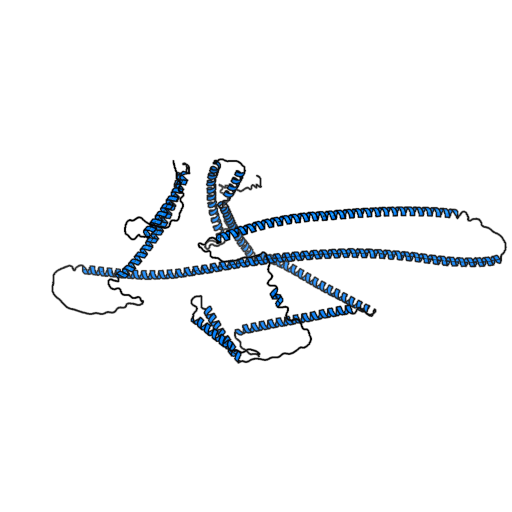4350 C CA . PRO A 1 552 ? -6.003 -57.156 -13.892 1.00 44.25 552 PRO A CA 1
ATOM 4351 C C . PRO A 1 552 ? -4.530 -57.509 -14.196 1.00 44.25 552 PRO A C 1
ATOM 4353 O O . PRO A 1 552 ? -4.270 -58.471 -14.904 1.00 44.25 552 PRO A O 1
ATOM 4356 N N . VAL A 1 553 ? -3.612 -56.903 -13.429 1.00 42.06 553 VAL A N 1
ATOM 4357 C CA . VAL A 1 553 ? -2.187 -57.216 -13.129 1.00 42.06 553 VAL A CA 1
ATOM 4358 C C . VAL A 1 553 ? -2.018 -58.454 -12.199 1.00 42.06 553 VAL A C 1
ATOM 4360 O O . VAL A 1 553 ? -2.940 -58.739 -11.432 1.00 42.06 553 VAL A O 1
ATOM 4363 N N . PRO A 1 554 ? -0.866 -59.175 -12.214 1.00 40.91 554 PRO A N 1
ATOM 4364 C CA . PRO A 1 554 ? 0.041 -59.130 -11.048 1.00 40.91 554 PRO A CA 1
ATOM 4365 C C . PRO A 1 554 ? 1.564 -59.107 -11.360 1.00 40.91 554 PRO A C 1
ATOM 4367 O O . PRO A 1 554 ? 2.073 -59.790 -12.241 1.00 40.91 554 PRO A O 1
ATOM 4370 N N . GLU A 1 555 ? 2.243 -58.272 -10.570 1.00 30.94 555 GLU A N 1
ATOM 4371 C CA . GLU A 1 555 ? 3.575 -58.326 -9.934 1.00 30.94 555 GLU A CA 1
ATOM 4372 C C . GLU A 1 555 ? 4.836 -58.995 -10.552 1.00 30.94 555 GLU A C 1
ATOM 4374 O O . GLU A 1 555 ? 4.970 -60.208 -10.643 1.00 30.94 555 GLU A O 1
ATOM 4379 N N . SER A 1 556 ? 5.856 -58.122 -10.678 1.00 37.72 556 SER A N 1
ATOM 4380 C CA . SER A 1 556 ? 7.263 -58.248 -10.223 1.00 37.72 556 SER A CA 1
ATOM 4381 C C . SER A 1 556 ? 8.319 -58.956 -11.094 1.00 37.72 556 SER A C 1
ATOM 4383 O O . SER A 1 556 ? 8.294 -60.167 -11.267 1.00 37.72 556 SER A O 1
ATOM 4385 N N . ALA A 1 557 ? 9.337 -58.196 -11.546 1.00 32.03 557 ALA A N 1
ATOM 4386 C CA . ALA A 1 557 ? 10.741 -58.309 -11.087 1.00 32.03 557 ALA A CA 1
ATOM 4387 C C . ALA A 1 557 ? 11.764 -57.597 -12.020 1.00 32.03 557 ALA A C 1
ATOM 4389 O O . ALA A 1 557 ? 11.890 -57.920 -13.193 1.00 32.03 557 ALA A O 1
ATOM 4390 N N . MET A 1 558 ? 12.537 -56.679 -11.418 1.00 31.09 558 MET A N 1
ATOM 4391 C CA . MET A 1 558 ? 13.945 -56.283 -11.668 1.00 31.09 558 MET A CA 1
ATOM 4392 C C . MET A 1 558 ? 14.452 -55.831 -13.059 1.00 31.09 558 MET A C 1
ATOM 4394 O O . MET A 1 558 ? 14.541 -56.623 -13.986 1.00 31.09 558 MET A O 1
ATOM 4398 N N . ALA A 1 559 ? 15.015 -54.609 -13.130 1.00 33.69 559 ALA A N 1
ATOM 4399 C CA . ALA A 1 559 ? 16.449 -54.373 -13.412 1.00 33.69 559 ALA A CA 1
ATOM 4400 C C . ALA A 1 559 ? 16.827 -52.872 -13.438 1.00 33.69 559 ALA A C 1
ATOM 4402 O O . ALA A 1 559 ? 16.053 -52.000 -13.821 1.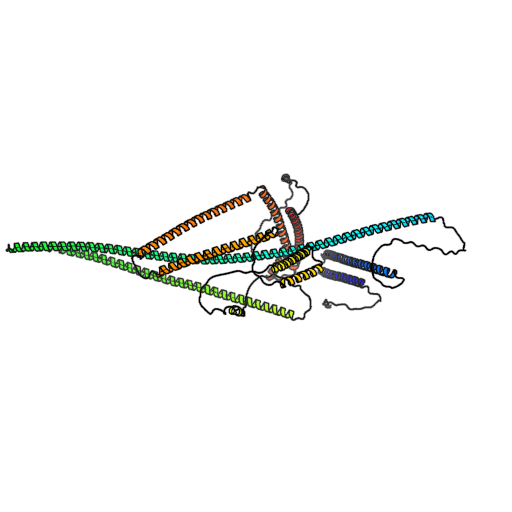00 33.69 559 ALA A O 1
ATOM 4403 N N . SER A 1 560 ? 18.060 -52.611 -13.008 1.00 43.75 560 SER A N 1
ATOM 4404 C CA . SER A 1 560 ? 18.720 -51.322 -12.791 1.00 43.75 560 SER A CA 1
ATOM 4405 C C . SER A 1 560 ? 19.168 -50.624 -14.090 1.00 43.75 560 SER A C 1
ATOM 4407 O O . SER A 1 560 ? 19.699 -51.260 -14.996 1.00 43.75 560 SER A O 1
ATOM 4409 N N . GLY A 1 561 ? 18.992 -49.301 -14.152 1.00 41.62 561 GLY A N 1
ATOM 4410 C CA . GLY A 1 561 ? 19.402 -48.377 -15.224 1.00 41.62 561 GLY A CA 1
ATOM 4411 C C . GLY A 1 561 ? 18.699 -47.026 -15.008 1.00 41.62 561 GLY A C 1
ATOM 4412 O O . GLY A 1 561 ? 17.693 -47.036 -14.324 1.00 41.62 561 GLY A O 1
ATOM 4413 N N . PRO A 1 562 ? 19.153 -45.870 -15.531 1.00 49.62 562 PRO A N 1
ATOM 4414 C CA . PRO A 1 562 ? 18.784 -44.508 -15.075 1.00 49.62 562 PRO A CA 1
ATOM 4415 C C . PRO A 1 562 ? 17.281 -44.137 -15.069 1.00 49.62 562 PRO A C 1
ATOM 4417 O O . PRO A 1 562 ? 16.898 -43.135 -14.455 1.00 49.62 562 PRO A O 1
ATOM 4420 N N . SER A 1 563 ? 16.419 -44.972 -15.652 1.00 44.78 563 SER A N 1
ATOM 4421 C CA . SER A 1 563 ? 14.965 -44.998 -15.423 1.00 44.78 563 SER A CA 1
ATOM 4422 C C . SER A 1 563 ? 14.570 -45.364 -13.981 1.00 44.78 563 SER A C 1
ATOM 4424 O O . SER A 1 563 ? 13.484 -44.992 -13.544 1.00 44.78 563 SER A O 1
ATOM 4426 N N . SER A 1 564 ? 15.464 -46.014 -13.226 1.00 51.88 564 SER A N 1
ATOM 4427 C CA . SER A 1 564 ? 15.333 -46.377 -11.815 1.00 51.88 564 SER A CA 1
ATOM 4428 C C . SER A 1 564 ? 15.119 -45.147 -10.954 1.00 51.88 564 SER A C 1
ATOM 4430 O O . SER A 1 564 ? 14.290 -45.187 -10.064 1.00 51.88 564 SER A O 1
ATOM 4432 N N . SER A 1 565 ? 15.777 -44.026 -11.263 1.00 63.66 565 SER A N 1
ATOM 4433 C CA . SER A 1 565 ? 15.613 -42.781 -10.507 1.00 63.66 565 SER A CA 1
ATOM 4434 C C . SER A 1 565 ? 14.207 -42.188 -10.646 1.00 63.66 565 SER A C 1
ATOM 4436 O O . SER A 1 565 ? 13.679 -41.621 -9.691 1.00 63.66 565 SER A O 1
ATOM 4438 N N . LEU A 1 566 ? 13.577 -42.334 -11.818 1.00 74.81 566 LEU A N 1
ATOM 4439 C CA . LEU A 1 566 ? 12.227 -41.839 -12.074 1.00 74.81 566 LEU A CA 1
ATOM 4440 C C . LEU A 1 566 ? 11.177 -42.800 -11.518 1.00 74.81 566 LEU A C 1
ATOM 4442 O O . LEU A 1 566 ? 10.229 -42.342 -10.890 1.00 74.81 566 LEU A O 1
ATOM 4446 N N . THR A 1 567 ? 11.365 -44.112 -11.669 1.00 81.31 567 THR A N 1
ATOM 4447 C CA . THR A 1 567 ? 10.492 -45.103 -11.025 1.00 81.31 567 THR A CA 1
ATOM 4448 C C . THR A 1 567 ? 10.621 -45.052 -9.506 1.00 81.31 567 THR A C 1
ATOM 4450 O O . THR A 1 567 ? 9.614 -45.094 -8.820 1.00 81.31 567 THR A O 1
ATOM 4453 N N . GLU A 1 568 ? 11.822 -44.870 -8.958 1.00 79.94 568 GLU A N 1
ATOM 4454 C CA . GLU A 1 568 ? 12.060 -44.707 -7.519 1.00 79.94 568 GLU A CA 1
ATOM 4455 C C . GLU A 1 568 ? 11.466 -43.388 -7.013 1.00 79.94 568 GLU A C 1
ATOM 4457 O O . GLU A 1 568 ? 10.865 -43.367 -5.944 1.00 79.94 568 GLU A O 1
ATOM 4462 N N . ARG A 1 569 ? 11.542 -42.295 -7.787 1.00 86.31 569 ARG A N 1
ATOM 4463 C CA . ARG A 1 569 ? 10.874 -41.029 -7.440 1.00 86.31 569 ARG A CA 1
ATOM 4464 C C . ARG A 1 569 ? 9.352 -41.141 -7.508 1.00 86.31 569 ARG A C 1
ATOM 4466 O O . ARG A 1 569 ? 8.692 -40.636 -6.611 1.00 86.31 569 ARG A O 1
ATOM 4473 N N . LEU A 1 570 ? 8.795 -41.816 -8.512 1.00 89.19 570 LEU A N 1
ATOM 4474 C CA . LEU A 1 570 ? 7.353 -42.057 -8.615 1.00 89.19 570 LEU A CA 1
ATOM 4475 C C . LEU A 1 570 ? 6.847 -43.012 -7.535 1.00 89.19 570 LEU A C 1
ATOM 4477 O O . LEU A 1 570 ? 5.751 -42.812 -7.025 1.00 89.19 570 LEU A O 1
ATOM 4481 N N . LEU A 1 571 ? 7.630 -44.025 -7.159 1.00 91.06 571 LEU A N 1
ATOM 4482 C CA . LEU A 1 571 ? 7.314 -44.911 -6.040 1.00 91.06 571 LEU A CA 1
ATOM 4483 C C . LEU A 1 571 ? 7.420 -44.169 -4.705 1.00 91.06 571 LEU A C 1
ATOM 4485 O O . LEU A 1 571 ? 6.545 -44.344 -3.868 1.00 91.06 571 LEU A O 1
ATOM 4489 N N . ARG A 1 572 ? 8.415 -43.286 -4.524 1.00 90.81 572 ARG A N 1
ATOM 4490 C CA . ARG A 1 572 ? 8.489 -42.382 -3.362 1.00 90.81 572 ARG A CA 1
ATOM 4491 C C . ARG A 1 572 ? 7.293 -41.440 -3.306 1.00 90.81 572 ARG A C 1
ATOM 4493 O O . ARG A 1 572 ? 6.651 -41.369 -2.271 1.00 90.81 572 ARG A O 1
ATOM 4500 N N . GLN A 1 573 ? 6.937 -40.793 -4.413 1.00 93.12 573 GLN A N 1
ATOM 4501 C CA . GLN A 1 573 ? 5.766 -39.916 -4.479 1.00 93.12 573 GLN A CA 1
ATOM 4502 C C . GLN A 1 573 ? 4.459 -40.684 -4.258 1.00 93.12 573 GLN A C 1
ATOM 4504 O O . GLN A 1 573 ? 3.586 -40.188 -3.561 1.00 93.12 573 GLN A O 1
ATOM 4509 N N . A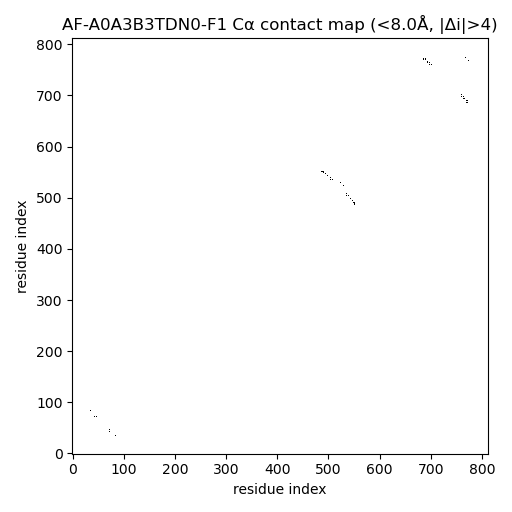SN A 1 574 ? 4.318 -41.907 -4.778 1.00 88.31 574 ASN A N 1
ATOM 4510 C CA . ASN A 1 574 ? 3.167 -42.760 -4.471 1.00 88.31 574 ASN A CA 1
ATOM 4511 C C . ASN A 1 574 ? 3.145 -43.191 -3.005 1.00 88.31 574 ASN A C 1
ATOM 4513 O O . ASN A 1 574 ? 2.076 -43.199 -2.407 1.00 88.31 574 ASN A O 1
ATOM 4517 N N . ALA A 1 575 ? 4.290 -43.520 -2.404 1.00 93.31 575 ALA A N 1
ATOM 4518 C CA . ALA A 1 575 ? 4.379 -43.848 -0.984 1.00 93.31 575 ALA A CA 1
ATOM 4519 C C . ALA A 1 575 ? 4.053 -42.629 -0.105 1.00 93.31 575 ALA A C 1
ATOM 4521 O O . ALA A 1 575 ? 3.333 -42.758 0.880 1.00 93.31 575 ALA A O 1
ATOM 4522 N N . GLU A 1 576 ? 4.508 -41.437 -0.491 1.00 94.19 576 GLU A N 1
ATOM 4523 C CA . GLU A 1 576 ? 4.181 -40.170 0.164 1.00 94.19 576 GLU A CA 1
ATOM 4524 C C . GLU A 1 576 ? 2.696 -39.836 0.025 1.00 94.19 576 GLU A C 1
ATOM 4526 O O . GLU A 1 576 ? 2.059 -39.533 1.027 1.00 94.19 576 GLU A O 1
ATOM 4531 N N . LEU A 1 577 ? 2.118 -39.947 -1.176 1.00 93.38 577 LEU A N 1
ATOM 4532 C CA . LEU A 1 577 ? 0.682 -39.769 -1.414 1.00 93.38 577 LEU A CA 1
ATOM 4533 C C . LEU A 1 577 ? -0.145 -40.799 -0.649 1.00 93.38 577 LEU A C 1
ATOM 4535 O O . LEU A 1 577 ? -1.130 -40.427 -0.026 1.00 93.38 577 LEU A O 1
ATOM 4539 N N . THR A 1 578 ? 0.281 -42.060 -0.615 1.00 95.00 578 THR A N 1
ATOM 4540 C CA . THR A 1 578 ? -0.364 -43.107 0.191 1.00 95.00 578 THR A CA 1
ATOM 4541 C C . THR A 1 578 ? -0.273 -42.773 1.678 1.00 95.00 578 THR A C 1
ATOM 4543 O O . THR A 1 578 ? -1.257 -42.930 2.389 1.00 95.00 578 THR A O 1
ATOM 4546 N N . GLY A 1 579 ? 0.857 -42.229 2.138 1.00 95.50 579 GLY A N 1
ATOM 4547 C CA . GLY A 1 579 ? 1.031 -41.732 3.503 1.00 95.50 579 GLY A CA 1
ATOM 4548 C C . GLY A 1 579 ? 0.200 -40.481 3.814 1.00 95.50 579 GLY A C 1
ATOM 4549 O O . GLY A 1 579 ? -0.288 -40.316 4.928 1.00 95.50 579 GLY A O 1
ATOM 4550 N N . PHE A 1 580 ? 0.000 -39.582 2.847 1.00 96.25 580 PHE A N 1
ATOM 4551 C CA . PHE A 1 580 ? -0.917 -38.449 2.990 1.00 96.25 580 PHE A CA 1
ATOM 4552 C C . PHE A 1 580 ? -2.364 -38.920 3.045 1.00 96.25 580 PHE A C 1
ATOM 4554 O O . PHE A 1 580 ? -3.106 -38.461 3.903 1.00 96.25 580 PHE A O 1
ATOM 4561 N N . VAL A 1 581 ? -2.752 -39.861 2.186 1.00 95.19 581 VAL A N 1
ATOM 4562 C CA . VAL A 1 581 ? -4.084 -40.464 2.207 1.00 95.19 581 VAL A CA 1
ATOM 4563 C C . VAL A 1 581 ? -4.301 -41.212 3.518 1.00 95.19 581 VAL A C 1
ATOM 4565 O O . VAL A 1 581 ? -5.346 -41.015 4.124 1.00 95.19 581 VAL A O 1
ATOM 4568 N N . SER A 1 582 ? -3.326 -41.985 4.010 1.00 93.69 582 SER A N 1
ATOM 4569 C CA . SER A 1 582 ? -3.452 -42.704 5.282 1.00 93.69 582 SER A CA 1
ATOM 4570 C C . SER A 1 582 ? -3.610 -41.741 6.460 1.00 93.69 582 SER A C 1
ATOM 4572 O O . SER A 1 582 ? -4.535 -41.909 7.249 1.00 93.69 582 SER A O 1
ATOM 4574 N N . ARG A 1 583 ? -2.793 -40.679 6.528 1.00 94.44 583 ARG A N 1
ATOM 4575 C CA . ARG A 1 583 ? -2.929 -39.618 7.541 1.00 94.44 583 ARG A CA 1
ATOM 4576 C C . ARG A 1 583 ? -4.269 -38.900 7.444 1.00 94.44 583 ARG A C 1
ATOM 4578 O O . ARG A 1 583 ? -4.944 -38.754 8.448 1.00 94.44 583 ARG A O 1
ATOM 4585 N N . LEU A 1 584 ? -4.709 -38.528 6.243 1.00 92.62 584 LEU A N 1
ATOM 4586 C CA . LEU A 1 584 ? -6.021 -37.907 6.042 1.00 92.62 584 LEU A CA 1
ATOM 4587 C C . LEU A 1 584 ? -7.167 -38.853 6.416 1.00 92.62 584 LEU A C 1
ATOM 4589 O O . LEU A 1 584 ? -8.195 -38.404 6.916 1.00 92.62 584 LEU A O 1
ATOM 4593 N N . THR A 1 585 ? -7.027 -40.162 6.185 1.00 94.44 585 THR A N 1
ATOM 4594 C CA . THR A 1 585 ? -8.027 -41.144 6.624 1.00 94.44 585 THR A CA 1
ATOM 4595 C C . THR A 1 585 ? -8.017 -41.346 8.133 1.00 94.44 585 THR A C 1
ATOM 4597 O O . THR A 1 585 ? -9.088 -41.521 8.708 1.00 94.44 585 THR A O 1
ATOM 4600 N N . GLU A 1 586 ? -6.849 -41.285 8.768 1.00 94.88 586 GLU A N 1
ATOM 4601 C CA . GLU A 1 586 ? -6.687 -41.331 10.220 1.00 94.88 586 GLU A CA 1
ATOM 4602 C C . GLU A 1 586 ? -7.305 -40.085 10.859 1.00 94.88 586 GLU A C 1
ATOM 4604 O O . GLU A 1 586 ? -8.253 -40.221 11.621 1.00 94.88 586 GLU A O 1
ATOM 4609 N N . GLU A 1 587 ? -6.927 -38.884 10.414 1.00 94.50 587 GLU A N 1
ATOM 4610 C CA . GLU A 1 587 ? -7.515 -37.612 10.853 1.00 94.50 587 GLU A CA 1
ATOM 4611 C C . GLU A 1 587 ? -9.034 -37.578 10.632 1.00 94.50 587 GLU A C 1
ATOM 4613 O O . GLU A 1 587 ? -9.797 -37.181 11.511 1.00 94.50 587 GLU A O 1
ATOM 4618 N N . LYS A 1 588 ? -9.521 -38.053 9.479 1.00 94.06 588 LYS A N 1
ATOM 4619 C CA . LYS A 1 588 ? -10.962 -38.175 9.212 1.00 94.06 588 LYS A CA 1
ATOM 4620 C C . LYS A 1 588 ? -11.649 -39.134 10.187 1.00 94.06 588 LYS A C 1
ATOM 4622 O O . LYS A 1 588 ? -12.790 -38.882 10.574 1.00 94.06 588 LYS A O 1
ATOM 4627 N N . ASN A 1 589 ? -11.010 -40.243 10.548 1.00 94.31 589 ASN A N 1
ATOM 4628 C CA . ASN A 1 589 ? -11.556 -41.196 11.512 1.00 94.31 589 ASN A CA 1
ATOM 4629 C C . ASN A 1 589 ? -11.499 -40.646 12.941 1.00 94.31 589 ASN A C 1
ATOM 4631 O O . ASN A 1 589 ? -12.470 -40.802 13.676 1.00 94.31 589 ASN A O 1
ATOM 4635 N N . ASP A 1 590 ? -10.445 -39.926 13.307 1.00 94.75 590 ASP A N 1
ATOM 4636 C CA . ASP A 1 590 ? -10.329 -39.244 14.594 1.00 94.75 590 ASP A CA 1
ATOM 4637 C C . ASP A 1 590 ? -11.394 -38.161 14.752 1.00 94.75 590 ASP A C 1
ATOM 4639 O O . ASP A 1 590 ? -12.043 -38.085 15.795 1.00 94.75 590 ASP A O 1
ATOM 4643 N N . LEU A 1 591 ? -11.657 -37.386 13.696 1.00 91.19 591 LEU A N 1
ATOM 4644 C CA . LEU A 1 591 ? -12.746 -36.408 13.667 1.00 91.19 591 LEU A CA 1
ATOM 4645 C C . LEU A 1 591 ? -14.124 -37.070 13.751 1.00 91.19 591 LEU A C 1
ATOM 4647 O O . LEU A 1 591 ? -15.019 -36.557 14.414 1.00 91.19 591 LEU A O 1
ATOM 4651 N N . ARG A 1 592 ? -14.318 -38.229 13.114 1.00 92.06 592 ARG A N 1
ATOM 4652 C CA . ARG A 1 592 ? -15.556 -39.009 13.273 1.00 92.06 592 ARG A CA 1
ATOM 4653 C C . ARG A 1 592 ? -15.722 -39.515 14.703 1.00 92.06 592 ARG A C 1
ATOM 4655 O O . ARG A 1 592 ? -16.820 -39.445 15.240 1.00 92.06 592 ARG A O 1
ATOM 4662 N N . ASN A 1 593 ? -14.646 -39.984 15.329 1.00 91.75 593 ASN A N 1
ATOM 4663 C CA . ASN A 1 593 ? -14.660 -40.464 16.709 1.00 91.75 593 ASN A CA 1
ATOM 4664 C C . ASN A 1 593 ? -14.893 -39.326 17.711 1.00 91.75 593 ASN A C 1
ATOM 4666 O O . ASN A 1 593 ? -15.627 -39.511 18.681 1.00 91.75 593 ASN A O 1
ATOM 4670 N N . SER A 1 594 ? -14.303 -38.149 17.491 1.00 88.38 594 SER A N 1
ATOM 4671 C CA . SER A 1 594 ? -14.549 -36.971 18.327 1.00 88.38 594 SER A CA 1
ATOM 4672 C C . SER A 1 594 ? -15.980 -36.460 18.166 1.00 88.38 594 SER A C 1
ATOM 4674 O O . SER A 1 594 ? -16.620 -36.150 19.166 1.00 88.38 594 SER A O 1
ATOM 4676 N N . LEU A 1 595 ? -16.520 -36.469 16.944 1.00 87.75 595 LEU A N 1
ATOM 4677 C CA . LEU A 1 595 ? -17.916 -36.130 16.676 1.00 87.75 595 LEU A CA 1
ATOM 4678 C C . LEU A 1 595 ? -18.867 -37.116 17.365 1.00 87.75 595 LEU A C 1
ATOM 4680 O O . LEU A 1 595 ? -19.780 -36.678 18.054 1.00 87.75 595 LEU A O 1
ATOM 4684 N N . LEU A 1 596 ? -18.606 -38.426 17.280 1.00 90.25 596 LEU A N 1
ATOM 4685 C CA . LEU A 1 596 ? -19.379 -39.444 18.003 1.00 90.25 596 LEU A CA 1
ATOM 4686 C C . LEU A 1 596 ? -19.344 -39.233 19.524 1.00 90.25 596 LEU A C 1
ATOM 4688 O O . LEU A 1 596 ? -20.375 -39.361 20.176 1.00 90.25 596 LEU A O 1
ATOM 4692 N N . ARG A 1 597 ? -18.187 -38.876 20.099 1.00 92.25 597 ARG A N 1
ATOM 4693 C CA . ARG A 1 597 ? -18.080 -38.556 21.534 1.00 92.25 597 ARG A CA 1
ATOM 4694 C C . ARG A 1 597 ? -18.883 -37.314 21.908 1.00 92.25 597 ARG A C 1
ATOM 4696 O O . ARG A 1 597 ? -19.609 -37.358 22.891 1.00 92.25 597 ARG A O 1
ATOM 4703 N N . LEU A 1 598 ? -18.804 -36.247 21.113 1.00 85.06 598 LEU A N 1
ATOM 4704 C CA . LEU A 1 598 ? -19.563 -35.016 21.356 1.00 85.06 598 LEU A CA 1
ATOM 4705 C C . LEU A 1 598 ? -21.073 -35.229 21.191 1.00 85.06 598 LEU A C 1
ATOM 4707 O O . LEU A 1 598 ? -21.865 -34.668 21.945 1.00 85.06 598 LEU A O 1
ATOM 4711 N N . GLU A 1 599 ? -21.490 -36.057 20.234 1.00 84.69 599 GLU A N 1
ATOM 4712 C CA . GLU A 1 599 ? -22.889 -36.459 20.083 1.00 84.69 599 GLU A CA 1
ATOM 4713 C C . GLU A 1 599 ? -23.375 -37.302 21.265 1.00 84.69 599 GLU A C 1
ATOM 4715 O O . GLU A 1 599 ? -24.508 -37.120 21.713 1.00 84.69 599 GLU A O 1
ATOM 4720 N N . GLU A 1 600 ? -22.539 -38.201 21.787 1.00 86.88 600 GLU A N 1
ATOM 4721 C CA . GLU A 1 600 ? -22.853 -38.998 22.974 1.00 86.88 600 GLU A CA 1
ATOM 4722 C C . GLU A 1 600 ? -22.932 -38.119 24.227 1.00 86.88 600 GLU A C 1
ATOM 4724 O O . GLU A 1 600 ? -23.900 -38.207 24.979 1.00 86.88 600 GLU A O 1
ATOM 4729 N N . GLU A 1 601 ? -21.999 -37.183 24.410 1.00 83.69 601 GLU A N 1
ATOM 4730 C CA . GLU A 1 601 ? -22.058 -36.166 25.464 1.00 83.69 601 GLU A CA 1
ATOM 4731 C C . GLU A 1 601 ? -23.342 -35.335 25.344 1.00 83.69 601 GLU A C 1
ATOM 4733 O O . GLU A 1 601 ? -24.063 -35.156 26.326 1.00 83.69 601 GLU A O 1
ATOM 4738 N N . GLN A 1 602 ? -23.710 -34.900 24.135 1.00 68.56 602 GLN A N 1
ATOM 4739 C CA . GLN A 1 602 ? -24.948 -34.162 23.895 1.00 68.56 602 GLN A CA 1
ATOM 4740 C C . GLN A 1 602 ? -26.197 -35.010 24.183 1.00 68.56 602 GLN A C 1
ATOM 4742 O O . GLN A 1 602 ? -27.170 -34.491 24.741 1.00 68.56 602 GLN A O 1
ATOM 4747 N N . ARG A 1 603 ? -26.196 -36.305 23.835 1.00 78.81 603 ARG A N 1
ATOM 4748 C CA . ARG A 1 603 ? -27.275 -37.241 24.190 1.00 78.81 603 ARG A CA 1
ATOM 4749 C C . ARG A 1 603 ? -27.377 -37.408 25.700 1.00 78.81 603 ARG A C 1
ATOM 4751 O O . ARG A 1 603 ? -28.474 -37.258 26.229 1.00 78.81 603 ARG A O 1
ATOM 4758 N N . VAL A 1 604 ? -26.265 -37.618 26.398 1.00 77.94 604 VAL A N 1
ATOM 4759 C CA . VAL A 1 604 ? -26.217 -37.757 27.861 1.00 77.94 604 VAL A CA 1
ATOM 4760 C C . VAL A 1 604 ? -26.678 -36.473 28.556 1.00 77.94 604 VAL A C 1
ATOM 4762 O O . VAL A 1 604 ? -27.453 -36.541 29.510 1.00 77.94 604 VAL A O 1
ATOM 4765 N N . HIS A 1 605 ? -26.283 -35.296 28.064 1.00 69.88 605 HIS A N 1
ATOM 4766 C CA . HIS A 1 605 ? -26.769 -34.012 28.573 1.00 69.88 605 HIS A CA 1
ATOM 4767 C C . HIS A 1 605 ? -28.277 -33.843 28.351 1.00 69.88 605 HIS A C 1
ATOM 4769 O O . HIS A 1 605 ? -28.993 -33.489 29.287 1.00 69.88 605 HIS A O 1
ATOM 4775 N N . ARG A 1 606 ? -28.792 -34.170 27.158 1.00 68.31 606 ARG A N 1
ATOM 4776 C CA . ARG A 1 606 ? -30.239 -34.143 26.876 1.00 68.31 606 ARG A CA 1
ATOM 4777 C C . ARG A 1 606 ? -31.016 -35.139 27.742 1.00 68.31 606 ARG A C 1
ATOM 4779 O O . ARG A 1 606 ? -32.088 -34.806 28.237 1.00 68.31 606 ARG A O 1
ATOM 4786 N N . GLN A 1 607 ? -30.478 -36.335 27.965 1.00 61.53 607 GLN A N 1
ATOM 4787 C CA . GLN A 1 607 ? -31.125 -37.392 28.743 1.00 61.53 607 GLN A CA 1
ATOM 4788 C C . GLN A 1 607 ? -31.117 -37.086 30.251 1.00 61.53 607 GLN A C 1
ATOM 4790 O O . GLN A 1 607 ? -32.119 -37.328 30.922 1.00 61.53 607 GLN A O 1
ATOM 4795 N N . ARG A 1 608 ? -30.056 -36.448 30.773 1.00 59.38 608 ARG A N 1
ATOM 4796 C CA . ARG A 1 608 ? -30.028 -35.895 32.142 1.00 59.38 608 ARG A CA 1
ATOM 4797 C C . ARG A 1 608 ? -31.024 -34.750 32.342 1.00 59.38 608 ARG A C 1
ATOM 4799 O O . ARG A 1 608 ? -31.609 -34.657 33.414 1.00 59.38 608 ARG A O 1
ATOM 4806 N N . CYS A 1 609 ? -31.265 -33.916 31.327 1.00 48.06 609 CYS A N 1
ATOM 4807 C CA . CYS A 1 609 ? -32.273 -32.851 31.400 1.00 48.06 609 CYS A CA 1
ATOM 4808 C C . CYS A 1 609 ? -33.721 -33.373 31.346 1.00 48.06 609 CYS A C 1
ATOM 4810 O O . CYS A 1 609 ? -34.601 -32.759 31.939 1.00 48.06 609 CYS A O 1
ATOM 4812 N N . LEU A 1 610 ? -33.975 -34.498 30.668 1.00 51.66 610 LEU A N 1
ATOM 4813 C CA . LEU A 1 610 ? -35.322 -35.071 30.514 1.00 51.66 610 LEU A CA 1
ATOM 4814 C C . LEU A 1 610 ? -35.713 -36.065 31.628 1.00 51.66 610 LEU A C 1
ATOM 4816 O O . LEU A 1 610 ? -36.895 -36.344 31.793 1.00 51.66 610 LEU A O 1
ATOM 4820 N N . GLY A 1 611 ? -34.756 -36.573 32.415 1.00 51.66 611 GLY A N 1
ATOM 4821 C CA . GLY A 1 611 ? -35.007 -37.470 33.558 1.00 51.66 611 GLY A CA 1
ATOM 4822 C C . GLY A 1 611 ? -35.330 -36.772 34.889 1.00 51.66 611 GLY A C 1
ATOM 4823 O O . GLY A 1 611 ? -35.617 -37.443 35.875 1.00 51.66 611 GLY A O 1
ATOM 4824 N N . MET A 1 612 ? -35.304 -35.436 34.936 1.00 49.78 612 MET A N 1
ATOM 4825 C CA . MET A 1 612 ? -35.494 -34.612 36.147 1.00 49.78 612 MET A CA 1
ATOM 4826 C C . MET A 1 612 ? -36.980 -34.301 36.425 1.00 49.78 612 MET A C 1
ATOM 4828 O O . MET A 1 612 ? -37.327 -33.224 36.899 1.00 49.78 612 MET A O 1
ATOM 4832 N N . GLY A 1 613 ? -37.877 -35.212 36.039 1.00 49.31 613 GLY A N 1
ATOM 4833 C CA . GLY A 1 613 ? -39.325 -35.009 36.125 1.00 49.31 613 GLY A CA 1
ATOM 4834 C C . GLY A 1 613 ? -39.972 -35.685 37.325 1.00 49.31 613 GLY A C 1
ATOM 4835 O O . GLY A 1 613 ? -40.823 -35.091 37.977 1.00 49.31 613 GLY A O 1
ATOM 4836 N N . GLU A 1 614 ? -39.592 -36.920 37.652 1.00 45.84 614 GLU A N 1
ATOM 4837 C CA . GLU A 1 614 ? -40.376 -37.707 38.600 1.00 45.84 614 GLU A CA 1
ATOM 4838 C C . GLU A 1 614 ? -39.487 -38.646 39.427 1.00 45.84 614 GLU A C 1
ATOM 4840 O O . GLU A 1 614 ? -38.869 -39.566 38.905 1.00 45.84 614 GLU A O 1
ATOM 4845 N N . GLN A 1 615 ? -39.537 -38.435 40.750 1.00 44.94 615 GLN A N 1
ATOM 4846 C CA . GLN A 1 615 ? -39.199 -39.362 41.843 1.00 44.94 615 GLN A CA 1
ATOM 4847 C C . GLN A 1 615 ? -37.802 -39.238 42.504 1.00 44.94 615 GLN A C 1
ATOM 4849 O O . GLN A 1 615 ? -36.754 -39.497 41.927 1.00 44.94 615 GLN A O 1
ATOM 4854 N N . THR A 1 616 ? -37.859 -39.007 43.828 1.00 39.53 616 THR A N 1
ATOM 4855 C CA . THR A 1 616 ? -36.860 -39.281 44.891 1.00 39.53 616 THR A CA 1
ATOM 4856 C C . THR A 1 616 ? -35.966 -38.133 45.405 1.00 39.53 616 THR A C 1
ATOM 4858 O O . THR A 1 616 ? -34.749 -38.091 45.244 1.00 39.53 616 THR A O 1
ATOM 4861 N N . SER A 1 617 ? -36.585 -37.293 46.243 1.00 51.44 617 SER A N 1
ATOM 4862 C CA . SER A 1 617 ? -36.019 -36.246 47.123 1.00 51.44 617 SER A CA 1
ATOM 4863 C C . SER A 1 617 ? -34.873 -36.665 48.078 1.00 51.44 617 SER A C 1
ATOM 4865 O O . SER A 1 617 ? -34.437 -35.846 48.885 1.00 51.44 617 SER A O 1
ATOM 4867 N N . ARG A 1 618 ? -34.371 -37.908 48.038 1.00 52.66 618 ARG A N 1
ATOM 4868 C CA . ARG A 1 618 ? -33.210 -38.346 48.842 1.00 52.66 618 ARG A CA 1
ATOM 4869 C C . ARG A 1 618 ? -31.968 -38.720 48.024 1.00 52.66 618 ARG A C 1
ATOM 4871 O O . ARG A 1 618 ? -30.887 -38.640 48.582 1.00 52.66 618 ARG A O 1
ATOM 4878 N N . ARG A 1 619 ? -32.085 -39.041 46.726 1.00 51.28 619 ARG A N 1
ATOM 4879 C CA . ARG A 1 619 ? -30.922 -39.200 45.818 1.00 51.28 619 ARG A CA 1
ATOM 4880 C C . ARG A 1 619 ? -30.498 -37.887 45.159 1.00 51.28 619 ARG A C 1
ATOM 4882 O O . ARG A 1 619 ? -29.324 -37.695 44.883 1.00 51.28 619 ARG A O 1
ATOM 4889 N N . ALA A 1 620 ? -31.431 -36.944 45.023 1.00 50.75 620 ALA A N 1
ATOM 4890 C CA . ALA A 1 620 ? -31.173 -35.630 44.438 1.00 50.75 620 ALA A CA 1
ATOM 4891 C C . ALA A 1 620 ? -30.113 -34.797 45.190 1.00 50.75 620 ALA A C 1
ATOM 4893 O O . ALA A 1 620 ? -29.424 -34.008 44.561 1.00 50.75 620 ALA A O 1
ATOM 4894 N N . MET A 1 621 ? -29.949 -34.966 46.510 1.00 52.84 621 MET A N 1
ATOM 4895 C CA . MET A 1 621 ? -28.911 -34.250 47.277 1.00 52.84 621 MET A CA 1
ATOM 4896 C C . MET A 1 621 ? -27.503 -34.807 47.020 1.00 52.84 621 MET A C 1
ATOM 4898 O O . MET A 1 621 ? -26.567 -34.025 46.864 1.00 52.84 621 MET A O 1
ATOM 4902 N N . ASP A 1 622 ? -27.364 -36.131 46.911 1.00 56.31 622 ASP A N 1
ATOM 4903 C CA . ASP A 1 622 ? -26.084 -36.784 46.603 1.00 56.31 622 ASP A CA 1
ATOM 4904 C C . ASP A 1 622 ? -25.674 -36.537 45.140 1.00 56.31 622 ASP A C 1
ATOM 4906 O O . ASP A 1 622 ? -24.508 -36.251 44.864 1.00 56.31 622 ASP A O 1
ATOM 4910 N N . ASP A 1 623 ? -26.638 -36.530 44.211 1.00 58.28 623 ASP A N 1
ATOM 4911 C CA . ASP A 1 623 ? -26.404 -36.194 42.802 1.00 58.28 623 ASP A CA 1
ATOM 4912 C C . ASP A 1 623 ? -26.094 -34.697 42.608 1.00 58.28 623 ASP A C 1
ATOM 4914 O O . ASP A 1 623 ? -25.204 -34.355 41.831 1.00 58.28 623 ASP A O 1
ATOM 4918 N N . GLN A 1 624 ? -26.743 -33.791 43.353 1.00 62.69 624 GLN A N 1
ATOM 4919 C CA . GLN A 1 624 ? -26.426 -32.354 43.353 1.00 62.69 624 GLN A CA 1
ATOM 4920 C C . GLN A 1 624 ? -25.022 -32.089 43.919 1.00 62.69 624 GLN A C 1
ATOM 4922 O O . GLN A 1 624 ? -24.280 -31.267 43.376 1.00 62.69 624 GLN A O 1
ATOM 4927 N N . ALA A 1 625 ? -24.632 -32.800 44.983 1.00 67.81 625 ALA A N 1
ATOM 4928 C CA . ALA A 1 625 ? -23.290 -32.728 45.553 1.00 67.81 625 ALA A CA 1
ATOM 4929 C C . ALA A 1 625 ? -22.236 -33.255 44.566 1.00 67.81 625 ALA A C 1
ATOM 4931 O O . ALA A 1 625 ? -21.228 -32.582 44.337 1.00 67.81 625 ALA A O 1
ATOM 4932 N N . ALA A 1 626 ? -22.494 -34.384 43.902 1.00 70.25 626 ALA A N 1
ATOM 4933 C CA . ALA A 1 626 ? -21.616 -34.931 42.869 1.00 70.25 626 ALA A CA 1
ATOM 4934 C C . ALA A 1 626 ? -21.468 -33.984 41.663 1.00 70.25 626 ALA A C 1
ATOM 4936 O O . ALA A 1 626 ? -20.357 -33.767 41.182 1.00 70.25 626 ALA A O 1
ATOM 4937 N N . LEU A 1 627 ? -22.559 -33.357 41.212 1.00 74.50 627 LEU A N 1
ATOM 4938 C CA . LEU A 1 627 ? -22.550 -32.391 40.107 1.00 74.50 627 LEU A CA 1
ATOM 4939 C C . LEU A 1 627 ? -21.827 -31.093 40.500 1.00 74.50 627 LEU A C 1
ATOM 4941 O O . LEU A 1 627 ? -21.069 -30.539 39.705 1.00 74.50 627 LEU A O 1
ATOM 4945 N N . SER A 1 628 ? -21.975 -30.650 41.753 1.00 73.81 628 SER A N 1
ATOM 4946 C CA . SER A 1 628 ? -21.226 -29.509 42.291 1.00 73.81 628 SER A CA 1
ATOM 4947 C C . SER A 1 628 ? -19.720 -29.786 42.405 1.00 73.81 628 SER A C 1
ATOM 4949 O O . SER A 1 628 ? -18.923 -28.910 42.069 1.00 73.81 628 SER A O 1
ATOM 4951 N N . ALA A 1 629 ? -19.329 -31.010 42.780 1.00 75.12 629 ALA A N 1
ATOM 4952 C CA . ALA A 1 629 ? -17.935 -31.453 42.843 1.00 75.12 629 ALA A CA 1
ATOM 4953 C C . ALA A 1 629 ? -17.304 -31.612 41.446 1.00 75.12 629 ALA A C 1
ATOM 4955 O O . ALA A 1 629 ? -16.111 -31.373 41.252 1.00 75.12 629 ALA A O 1
ATOM 4956 N N . LEU A 1 630 ? -18.106 -31.982 40.446 1.00 82.62 630 LEU A N 1
ATOM 4957 C CA . LEU A 1 630 ? -17.666 -32.091 39.057 1.00 82.62 630 LEU A CA 1
ATOM 4958 C C . LEU A 1 630 ? -17.469 -30.700 38.434 1.00 82.62 630 LEU A C 1
ATOM 4960 O O . LEU A 1 630 ? -16.422 -30.435 37.851 1.00 82.62 630 LEU A O 1
ATOM 4964 N N . LEU A 1 631 ? -18.396 -29.766 38.674 1.00 78.62 631 LEU A N 1
ATOM 4965 C CA . LEU A 1 631 ? -18.246 -28.362 38.271 1.00 78.62 631 LEU A CA 1
ATOM 4966 C C . LEU A 1 631 ? -17.081 -27.663 38.988 1.00 78.62 631 LEU A C 1
ATOM 4968 O O . LEU A 1 631 ? -16.407 -26.824 38.388 1.00 78.62 631 LEU A O 1
ATOM 4972 N N . SER A 1 632 ? -16.810 -27.985 40.259 1.00 79.56 632 SER A N 1
ATOM 4973 C CA . SER A 1 632 ? -15.622 -27.465 40.948 1.00 79.56 632 SER A CA 1
ATOM 4974 C C . SER A 1 632 ? -14.336 -28.052 40.364 1.00 79.56 632 SER A C 1
ATOM 4976 O O . SER A 1 632 ? -13.395 -27.302 40.113 1.00 79.56 632 SER A O 1
ATOM 4978 N N . SER A 1 633 ? -14.318 -29.351 40.048 1.00 85.31 633 SER A N 1
ATOM 4979 C CA . SER A 1 633 ? -13.192 -30.013 39.377 1.00 85.31 633 SER A CA 1
ATOM 4980 C C . SER A 1 633 ? -12.904 -29.419 37.992 1.00 85.31 633 SER A C 1
ATOM 4982 O O . SER A 1 633 ? -11.746 -29.149 37.662 1.00 85.31 633 SER A O 1
ATOM 4984 N N . GLU A 1 634 ? -13.942 -29.130 37.203 1.00 84.44 634 GLU A N 1
ATOM 4985 C CA . GLU A 1 634 ? -13.813 -28.469 35.900 1.00 84.44 634 GLU A CA 1
ATOM 4986 C C . GLU A 1 634 ? -13.308 -27.030 36.027 1.00 84.44 634 GLU A C 1
ATOM 4988 O O . GLU A 1 634 ? -12.417 -26.621 35.280 1.00 84.44 634 GLU A O 1
ATOM 4993 N N . ARG A 1 635 ? -13.799 -26.264 37.009 1.00 86.12 635 ARG A N 1
ATOM 4994 C CA . ARG A 1 635 ? -13.298 -24.907 37.289 1.00 86.12 635 ARG A CA 1
ATOM 4995 C C . ARG A 1 635 ? -11.829 -24.920 37.701 1.00 86.12 635 ARG A C 1
ATOM 4997 O O . ARG A 1 635 ? -11.061 -24.068 37.256 1.00 86.12 635 ARG A O 1
ATOM 5004 N N . GLU A 1 636 ? -11.417 -25.892 38.507 1.00 86.25 636 GLU A N 1
ATOM 5005 C CA . GLU A 1 636 ? -10.020 -26.082 38.898 1.00 86.25 636 GLU A CA 1
ATOM 5006 C C . GLU A 1 636 ? -9.145 -26.531 37.720 1.00 86.25 636 GLU A C 1
ATOM 5008 O O . GLU A 1 636 ? -8.012 -26.066 37.581 1.00 86.25 636 GLU A O 1
ATOM 5013 N N . ALA A 1 637 ? -9.653 -27.403 36.845 1.00 86.81 637 ALA A N 1
ATOM 5014 C CA . ALA A 1 637 ? -8.971 -27.809 35.618 1.00 86.81 637 ALA A CA 1
ATOM 5015 C C . ALA A 1 637 ? -8.782 -26.630 34.660 1.00 86.81 637 ALA A C 1
ATOM 5017 O O . ALA A 1 637 ? -7.673 -26.400 34.174 1.00 86.81 637 ALA A O 1
ATOM 5018 N N . TRP A 1 638 ? -9.826 -25.827 34.473 1.00 88.94 638 TRP A N 1
ATOM 5019 C CA . TRP A 1 638 ? -9.775 -24.618 33.667 1.00 88.94 638 TRP A CA 1
ATOM 5020 C C . TRP A 1 638 ? -8.826 -23.573 34.266 1.00 88.94 638 TRP A C 1
ATOM 5022 O O . TRP A 1 638 ? -8.023 -22.980 33.549 1.00 88.94 638 TRP A O 1
ATOM 5032 N N . ALA A 1 639 ? -8.823 -23.397 35.592 1.00 89.12 639 ALA A N 1
ATOM 5033 C CA . ALA A 1 639 ? -7.878 -22.512 36.271 1.00 89.12 639 ALA A CA 1
ATOM 5034 C C . ALA A 1 639 ? -6.421 -22.978 36.101 1.00 89.12 639 ALA A C 1
ATOM 5036 O O . ALA A 1 639 ? -5.530 -22.151 35.883 1.00 89.12 639 ALA A O 1
ATOM 5037 N N . ARG A 1 640 ? -6.166 -24.293 36.158 1.00 93.19 640 ARG A N 1
ATOM 5038 C CA . ARG A 1 640 ? -4.845 -24.883 35.890 1.00 93.19 640 ARG A CA 1
ATOM 5039 C C . ARG A 1 640 ? -4.397 -24.632 34.453 1.00 93.19 640 ARG A C 1
ATOM 5041 O O . ARG A 1 640 ? -3.266 -24.187 34.256 1.00 93.19 640 ARG A O 1
ATOM 5048 N N . GLU A 1 641 ? -5.275 -24.850 33.479 1.00 89.94 641 GLU A N 1
ATOM 5049 C CA . GLU A 1 641 ? -4.954 -24.647 32.065 1.00 89.94 641 GLU A CA 1
ATOM 5050 C C . GLU A 1 641 ? -4.745 -23.165 31.742 1.00 89.94 641 GLU A C 1
ATOM 5052 O O . GLU A 1 641 ? -3.730 -22.793 31.159 1.00 89.94 641 GLU A O 1
ATOM 5057 N N . ARG A 1 642 ? -5.607 -22.279 32.254 1.00 93.06 642 ARG A N 1
ATOM 5058 C CA . ARG A 1 642 ? -5.418 -20.826 32.164 1.00 93.06 642 ARG A CA 1
ATOM 5059 C C . ARG A 1 642 ? -4.061 -20.401 32.728 1.00 93.06 642 ARG A C 1
ATOM 5061 O O . ARG A 1 642 ? -3.340 -19.637 32.093 1.00 93.06 642 ARG A O 1
ATOM 5068 N N . ASN A 1 643 ? -3.680 -20.910 33.901 1.00 93.25 643 ASN A N 1
ATOM 5069 C CA . ASN A 1 643 ? -2.389 -20.592 34.514 1.00 93.25 643 ASN A CA 1
ATOM 5070 C C . ASN A 1 643 ? -1.205 -21.149 33.699 1.00 93.25 643 ASN A C 1
ATOM 5072 O O . ASN A 1 643 ? -0.148 -20.516 33.646 1.00 93.25 643 ASN A O 1
ATOM 5076 N N . ARG A 1 644 ? -1.357 -22.314 33.058 1.00 96.62 644 ARG A N 1
ATOM 5077 C CA . ARG A 1 644 ? -0.352 -22.897 32.155 1.00 96.62 644 ARG A CA 1
ATOM 5078 C C . ARG A 1 644 ? -0.172 -22.043 30.901 1.00 96.62 644 ARG A C 1
ATOM 5080 O O . ARG A 1 644 ? 0.961 -21.688 30.576 1.00 96.62 644 ARG A O 1
ATOM 5087 N N . LEU A 1 645 ? -1.269 -21.653 30.259 1.00 92.62 645 LEU A N 1
ATOM 5088 C CA . LEU A 1 645 ? -1.266 -20.778 29.086 1.00 92.62 645 LEU A CA 1
ATOM 5089 C C . LEU A 1 645 ? -0.681 -19.405 29.419 1.00 92.62 645 LEU A C 1
ATOM 5091 O O . LEU A 1 645 ? 0.163 -18.901 28.688 1.00 92.62 645 LEU A O 1
ATOM 5095 N N . GLN A 1 646 ? -1.019 -18.840 30.578 1.00 95.00 646 GLN A N 1
ATOM 5096 C CA . GLN A 1 646 ? -0.461 -17.566 31.027 1.00 95.00 646 GLN A CA 1
ATOM 5097 C C . GLN A 1 646 ? 1.055 -17.641 31.284 1.00 95.00 646 GLN A C 1
ATOM 5099 O O . GLN A 1 646 ? 1.775 -16.676 31.030 1.00 95.00 646 GLN A O 1
ATOM 5104 N N . LYS A 1 647 ? 1.573 -18.779 31.768 1.00 96.06 647 LYS A N 1
ATOM 5105 C CA . LYS A 1 647 ? 3.025 -19.009 31.887 1.00 96.06 647 LYS A CA 1
ATOM 5106 C C . LYS A 1 647 ? 3.694 -19.136 30.517 1.00 96.06 647 LYS A C 1
ATOM 5108 O O . LYS A 1 647 ? 4.746 -18.537 30.318 1.00 96.06 647 LYS A O 1
ATOM 5113 N N . SER A 1 648 ? 3.081 -19.869 29.587 1.00 91.38 648 SER A N 1
ATOM 5114 C CA . SER A 1 648 ? 3.582 -20.012 28.214 1.00 91.38 648 SER A CA 1
ATOM 5115 C C . SER A 1 648 ? 3.602 -18.674 27.470 1.00 91.38 648 SER A C 1
ATOM 5117 O O . SER A 1 648 ? 4.600 -18.352 26.831 1.00 91.38 648 SER A O 1
ATOM 5119 N N . LEU A 1 649 ? 2.564 -17.850 27.640 1.00 89.44 649 LEU A N 1
ATOM 5120 C CA . LEU A 1 649 ? 2.504 -16.500 27.084 1.00 89.44 649 LEU A CA 1
ATOM 5121 C C . LEU A 1 649 ? 3.665 -15.642 27.592 1.00 89.44 649 LEU A C 1
ATOM 5123 O O . LEU A 1 649 ? 4.402 -15.080 26.792 1.00 89.44 649 LEU A O 1
ATOM 5127 N N . ARG A 1 650 ? 3.901 -15.619 28.910 1.00 96.69 650 ARG A N 1
ATOM 5128 C CA . ARG A 1 650 ? 5.031 -14.878 29.495 1.00 96.69 650 ARG A CA 1
ATOM 5129 C C . ARG A 1 650 ? 6.388 -15.366 28.984 1.00 96.69 650 ARG A C 1
ATOM 5131 O O . ARG A 1 650 ? 7.296 -14.562 28.804 1.00 96.69 650 ARG A O 1
ATOM 5138 N N . GLN A 1 651 ? 6.544 -16.669 28.750 1.00 94.44 651 GLN A N 1
ATOM 5139 C CA . GLN A 1 651 ? 7.766 -17.229 28.160 1.00 94.44 651 GLN A CA 1
ATOM 5140 C C . GLN A 1 651 ? 7.947 -16.776 26.706 1.00 94.44 651 GLN A C 1
ATOM 5142 O O . GLN A 1 651 ? 9.045 -16.372 26.331 1.00 94.44 651 GLN A O 1
ATOM 5147 N N . ALA A 1 652 ? 6.877 -16.775 25.910 1.00 90.31 652 ALA A N 1
ATOM 5148 C CA . ALA A 1 652 ? 6.906 -16.271 24.541 1.00 90.31 652 ALA A CA 1
ATOM 5149 C C . ALA A 1 652 ? 7.190 -14.758 24.491 1.00 90.31 652 ALA A C 1
ATOM 5151 O O . ALA A 1 652 ? 8.010 -14.313 23.695 1.00 90.31 652 ALA A O 1
ATOM 5152 N N . GLU A 1 653 ? 6.585 -13.965 25.378 1.00 93.94 653 GLU A N 1
ATOM 5153 C CA . GLU A 1 653 ? 6.845 -12.525 25.511 1.00 93.94 653 GLU A CA 1
ATOM 5154 C C . GLU A 1 653 ? 8.301 -12.232 25.909 1.00 93.94 653 GLU A C 1
ATOM 5156 O O . GLU A 1 653 ? 8.923 -11.306 25.373 1.00 93.94 653 GLU A O 1
ATOM 5161 N N . ALA A 1 654 ? 8.872 -13.036 26.812 1.00 94.69 654 ALA A N 1
ATOM 5162 C CA . ALA A 1 654 ? 10.279 -12.947 27.191 1.00 94.69 654 ALA A CA 1
ATOM 5163 C C . ALA A 1 654 ? 11.202 -13.294 26.014 1.00 94.69 654 ALA A C 1
ATOM 5165 O O . ALA A 1 654 ? 12.172 -12.576 25.771 1.00 94.69 654 ALA A O 1
ATOM 5166 N N . GLU A 1 655 ? 10.873 -14.329 25.240 1.00 94.81 655 GLU A N 1
ATOM 5167 C CA . GLU A 1 655 ? 11.652 -14.736 24.069 1.00 94.81 655 GLU A CA 1
ATOM 5168 C C . GLU A 1 655 ? 11.576 -13.697 22.943 1.00 94.81 655 GLU A C 1
ATOM 5170 O O . GLU A 1 655 ? 12.595 -13.330 22.362 1.00 94.81 655 GLU A O 1
ATOM 5175 N N . VAL A 1 656 ? 10.400 -13.114 22.696 1.00 90.81 656 VAL A N 1
ATOM 5176 C CA . VAL A 1 656 ? 10.244 -11.981 21.770 1.00 90.81 656 VAL A CA 1
ATOM 5177 C C . VAL A 1 656 ? 11.070 -10.785 22.237 1.00 90.81 656 VAL A C 1
ATOM 5179 O O . VAL A 1 656 ? 11.728 -10.133 21.426 1.00 90.81 656 VAL A O 1
ATOM 5182 N N . SER A 1 657 ? 11.079 -10.491 23.537 1.00 92.06 657 SER A N 1
ATOM 5183 C CA . SER A 1 657 ? 11.899 -9.411 24.095 1.00 92.06 657 SER A CA 1
ATOM 5184 C C . SER A 1 657 ? 13.398 -9.694 23.946 1.00 92.06 657 SER A C 1
ATOM 5186 O O . SER A 1 657 ? 14.152 -8.779 23.598 1.00 92.06 657 SER A O 1
ATOM 5188 N N . ARG A 1 658 ? 13.823 -10.952 24.133 1.00 96.38 658 ARG A N 1
ATOM 5189 C CA . ARG A 1 658 ? 15.199 -11.429 23.927 1.00 96.38 658 ARG A CA 1
ATOM 5190 C C . ARG A 1 658 ? 15.619 -11.283 22.468 1.00 96.38 658 ARG A C 1
ATOM 5192 O O . ARG A 1 658 ? 16.610 -10.613 22.201 1.00 96.38 658 ARG A O 1
ATOM 5199 N N . LEU A 1 659 ? 14.831 -11.805 21.531 1.00 90.75 659 LEU A N 1
ATOM 5200 C CA . LEU A 1 659 ? 15.091 -11.702 20.092 1.00 90.75 659 LEU A CA 1
ATOM 5201 C C . LEU A 1 659 ? 15.087 -10.245 19.618 1.00 90.75 659 LEU A C 1
ATOM 5203 O O . LEU A 1 659 ? 15.942 -9.844 18.838 1.00 90.75 659 LEU A O 1
ATOM 5207 N N . ARG A 1 660 ? 14.195 -9.394 20.140 1.00 90.50 660 ARG A N 1
ATOM 5208 C CA . ARG A 1 660 ? 14.228 -7.944 19.870 1.00 90.50 660 ARG A CA 1
ATOM 5209 C C . ARG A 1 660 ? 15.493 -7.275 20.409 1.00 90.50 660 ARG A C 1
ATOM 5211 O O . ARG A 1 660 ? 15.923 -6.271 19.846 1.00 90.50 660 ARG A O 1
ATOM 5218 N N . ALA A 1 661 ? 16.059 -7.756 21.516 1.00 86.06 661 ALA A N 1
ATOM 5219 C CA . ALA A 1 661 ? 17.344 -7.278 22.024 1.00 86.06 661 ALA A CA 1
ATOM 5220 C C . ALA A 1 661 ? 18.510 -7.771 21.165 1.00 86.06 661 ALA A C 1
ATOM 5222 O O . ALA A 1 661 ? 19.375 -6.970 20.829 1.00 86.06 661 ALA A O 1
ATOM 5223 N N . GLU A 1 662 ? 18.468 -9.033 20.748 1.00 86.94 662 GLU A N 1
ATOM 5224 C CA . GLU A 1 662 ? 19.454 -9.667 19.875 1.00 86.94 662 GLU A CA 1
ATOM 5225 C C . GLU A 1 662 ? 19.500 -8.994 18.497 1.00 86.94 662 GLU A C 1
ATOM 5227 O O . GLU A 1 662 ? 20.567 -8.590 18.056 1.00 86.94 662 GLU A O 1
ATOM 5232 N N . ILE A 1 663 ? 18.345 -8.700 17.888 1.00 80.44 663 ILE A N 1
ATOM 5233 C CA . ILE A 1 663 ? 18.244 -7.917 16.644 1.00 80.44 663 ILE A CA 1
ATOM 5234 C C . ILE A 1 663 ? 18.832 -6.517 16.824 1.00 80.44 663 ILE A C 1
ATOM 5236 O O . ILE A 1 663 ? 19.505 -6.013 15.927 1.00 80.44 663 ILE A O 1
ATOM 5240 N N . ARG A 1 664 ? 18.602 -5.864 17.972 1.00 82.94 664 ARG A N 1
ATOM 5241 C CA . ARG A 1 664 ? 19.206 -4.554 18.257 1.00 82.94 664 ARG A CA 1
ATOM 5242 C C . ARG A 1 664 ? 20.725 -4.660 18.368 1.00 82.94 664 ARG A C 1
ATOM 5244 O O . ARG A 1 664 ? 21.415 -3.798 17.835 1.00 82.94 664 ARG A O 1
ATOM 5251 N N . THR A 1 665 ? 21.255 -5.694 19.017 1.00 76.19 665 THR A N 1
ATOM 5252 C CA . THR A 1 665 ? 22.705 -5.902 19.133 1.00 76.19 665 THR A CA 1
ATOM 5253 C C . THR A 1 665 ? 23.347 -6.346 17.824 1.00 76.19 665 THR A C 1
ATOM 5255 O O . THR A 1 665 ? 24.422 -5.853 17.509 1.00 76.19 665 THR A O 1
ATOM 5258 N N . ASP A 1 666 ? 22.686 -7.184 17.027 1.00 72.25 666 ASP A N 1
ATOM 5259 C CA . ASP A 1 666 ? 23.150 -7.600 15.701 1.00 72.25 666 ASP A CA 1
ATOM 5260 C C . ASP A 1 666 ? 23.089 -6.447 14.706 1.00 72.25 666 ASP A C 1
ATOM 5262 O O . ASP A 1 666 ? 24.043 -6.238 13.970 1.00 72.25 666 ASP A O 1
ATOM 5266 N N . SER A 1 667 ? 22.055 -5.603 14.762 1.00 66.44 667 SER A N 1
ATOM 5267 C CA . SER A 1 667 ? 22.014 -4.356 13.986 1.00 66.44 667 SER A CA 1
ATOM 5268 C C . SER A 1 667 ? 23.171 -3.425 14.364 1.00 66.44 667 SER A C 1
ATOM 5270 O O . SER A 1 667 ? 23.752 -2.771 13.503 1.00 66.44 667 SER A O 1
ATOM 5272 N N . LEU A 1 668 ? 23.546 -3.368 15.648 1.00 62.78 668 LEU A N 1
ATOM 5273 C CA . LEU A 1 668 ? 24.729 -2.626 16.093 1.00 62.78 668 LEU A CA 1
ATOM 5274 C C . LEU A 1 668 ? 26.037 -3.307 15.659 1.00 62.78 668 LEU A C 1
ATOM 5276 O O . LEU A 1 668 ? 27.008 -2.608 15.377 1.00 62.78 668 LEU A O 1
ATOM 5280 N N . ARG A 1 669 ? 26.064 -4.640 15.564 1.00 63.59 669 ARG A N 1
ATOM 5281 C CA . ARG A 1 669 ? 27.211 -5.438 15.107 1.00 63.59 669 ARG A CA 1
ATOM 5282 C C . ARG A 1 669 ? 27.436 -5.322 13.599 1.00 63.59 669 ARG A C 1
ATOM 5284 O O . ARG A 1 669 ? 28.583 -5.204 13.189 1.00 63.59 669 ARG A O 1
ATOM 5291 N N . ASP A 1 670 ? 26.370 -5.247 12.807 1.00 57.75 670 ASP A N 1
ATOM 5292 C CA . ASP A 1 670 ? 26.396 -4.933 11.372 1.00 57.75 670 ASP A CA 1
ATOM 5293 C C . ASP A 1 670 ? 26.862 -3.492 11.121 1.00 57.75 670 ASP A C 1
ATOM 5295 O O . ASP A 1 670 ? 27.642 -3.223 10.205 1.00 57.75 670 ASP A O 1
ATOM 5299 N N . VAL A 1 671 ? 26.460 -2.547 11.980 1.00 58.22 671 VAL A N 1
ATOM 5300 C CA . VAL A 1 671 ? 26.978 -1.167 11.955 1.00 58.22 671 VAL A CA 1
ATOM 5301 C C . VAL A 1 671 ? 28.447 -1.100 12.408 1.00 58.22 671 VAL A C 1
ATOM 5303 O O . VAL A 1 671 ? 29.183 -0.217 11.961 1.00 58.22 671 VAL A O 1
ATOM 5306 N N . ALA A 1 672 ? 28.890 -2.047 13.240 1.00 55.06 672 ALA A N 1
ATOM 5307 C CA . ALA A 1 672 ? 30.269 -2.233 13.696 1.00 55.06 672 ALA A CA 1
ATOM 5308 C C . ALA A 1 672 ? 31.044 -3.311 12.904 1.00 55.06 672 ALA A C 1
ATOM 5310 O O . ALA A 1 672 ? 32.052 -3.828 13.393 1.00 55.06 672 ALA A O 1
ATOM 5311 N N . GLY A 1 673 ? 30.607 -3.649 11.681 1.00 63.66 673 GLY A N 1
ATOM 5312 C CA . GLY A 1 673 ? 31.416 -4.416 10.729 1.00 63.66 673 GLY A CA 1
ATOM 5313 C C . GLY A 1 673 ? 32.766 -3.724 10.478 1.00 63.66 673 GLY A C 1
ATOM 5314 O O . GLY A 1 673 ? 32.872 -2.513 10.714 1.00 63.66 673 GLY A O 1
ATOM 5315 N N . PRO A 1 674 ? 33.803 -4.468 10.028 1.00 57.53 674 PRO A N 1
ATOM 5316 C CA . PRO A 1 674 ? 35.204 -4.046 10.082 1.00 57.53 674 PRO A CA 1
ATOM 5317 C C . PRO A 1 674 ? 35.328 -2.607 9.595 1.00 57.53 674 PRO A C 1
ATOM 5319 O O . PRO A 1 674 ? 34.856 -2.289 8.509 1.00 57.53 674 PRO A O 1
ATOM 5322 N N . GLU A 1 675 ? 35.923 -1.719 10.396 1.00 56.53 675 GLU A N 1
ATOM 5323 C CA . GLU A 1 675 ? 35.940 -0.268 10.139 1.00 56.53 675 GLU A CA 1
ATOM 5324 C C . GLU A 1 675 ? 36.403 0.103 8.715 1.00 56.53 675 GLU A C 1
ATOM 5326 O O . GLU A 1 675 ? 36.069 1.167 8.195 1.00 56.53 675 GLU A O 1
ATOM 5331 N N . ALA A 1 676 ? 37.142 -0.794 8.053 1.00 58.03 676 ALA A N 1
ATOM 5332 C CA . ALA A 1 676 ? 37.509 -0.728 6.645 1.00 58.03 676 ALA A CA 1
ATOM 5333 C C . ALA A 1 676 ? 36.304 -0.700 5.684 1.00 58.03 676 ALA A C 1
ATOM 5335 O O . ALA A 1 676 ? 36.326 0.095 4.741 1.00 58.03 676 ALA A O 1
ATOM 5336 N N . ASP A 1 677 ? 35.259 -1.490 5.935 1.00 63.72 677 ASP A N 1
ATOM 5337 C CA . ASP A 1 677 ? 34.043 -1.588 5.123 1.00 63.72 677 ASP A CA 1
ATOM 5338 C C . ASP A 1 677 ? 33.100 -0.424 5.396 1.00 63.72 677 ASP A C 1
ATOM 5340 O O . ASP A 1 677 ? 32.609 0.194 4.455 1.00 63.72 677 ASP A O 1
ATOM 5344 N N . THR A 1 678 ? 32.936 -0.004 6.653 1.00 71.06 678 THR A N 1
ATOM 5345 C CA . THR A 1 678 ? 32.201 1.231 6.970 1.00 71.06 678 THR A CA 1
ATOM 5346 C C . THR A 1 678 ? 32.939 2.476 6.465 1.00 71.06 678 THR A C 1
ATOM 5348 O O . THR A 1 678 ? 32.298 3.409 5.978 1.00 71.06 678 THR A O 1
ATOM 5351 N N . ALA A 1 679 ? 34.276 2.513 6.477 1.00 69.88 679 ALA A N 1
ATOM 5352 C CA . ALA A 1 679 ? 35.060 3.587 5.859 1.00 69.88 679 ALA A CA 1
ATOM 5353 C C . ALA A 1 679 ? 35.054 3.522 4.322 1.00 69.88 679 ALA A C 1
ATOM 5355 O O . ALA A 1 679 ? 35.045 4.568 3.663 1.00 69.88 679 ALA A O 1
ATOM 5356 N N . ALA A 1 680 ? 35.058 2.329 3.722 1.00 74.56 680 ALA A N 1
ATOM 5357 C CA . ALA A 1 680 ? 34.894 2.135 2.282 1.00 74.56 680 ALA A CA 1
ATOM 5358 C C . ALA A 1 680 ? 33.500 2.564 1.832 1.00 74.56 680 ALA A C 1
ATOM 5360 O O . ALA A 1 680 ? 33.387 3.330 0.877 1.00 74.56 680 ALA A O 1
ATOM 5361 N N . LEU A 1 681 ? 32.467 2.183 2.578 1.00 76.06 681 LEU A N 1
ATOM 5362 C CA . LEU A 1 681 ? 31.087 2.580 2.359 1.00 76.06 681 LEU A CA 1
ATOM 5363 C C . LEU A 1 681 ? 30.926 4.089 2.527 1.00 76.06 681 LEU A C 1
ATOM 5365 O O . LEU A 1 681 ? 30.401 4.728 1.627 1.00 76.06 681 LEU A O 1
ATOM 5369 N N . LYS A 1 682 ? 31.477 4.710 3.579 1.00 79.75 682 LYS A N 1
ATOM 5370 C CA . LYS A 1 682 ? 31.504 6.181 3.730 1.00 79.75 682 LYS A CA 1
ATOM 5371 C C . LYS A 1 682 ? 32.247 6.867 2.576 1.00 79.75 682 LYS A C 1
ATOM 5373 O O . LYS A 1 682 ? 31.806 7.913 2.100 1.00 79.75 682 LYS A O 1
ATOM 5378 N N . ARG A 1 683 ? 33.341 6.285 2.063 1.00 80.25 683 ARG A N 1
ATOM 5379 C CA . ARG A 1 683 ? 34.067 6.800 0.883 1.00 80.25 683 ARG A CA 1
ATOM 5380 C C . ARG A 1 683 ? 33.256 6.671 -0.404 1.00 80.25 683 ARG A C 1
ATOM 5382 O O . ARG A 1 683 ? 33.231 7.618 -1.192 1.00 80.25 683 ARG A O 1
ATOM 5389 N N . ILE A 1 684 ? 32.615 5.529 -0.636 1.00 79.25 684 ILE A N 1
ATOM 5390 C CA . ILE A 1 684 ? 31.779 5.264 -1.813 1.00 79.25 684 ILE A CA 1
ATOM 5391 C C . ILE A 1 684 ? 30.520 6.129 -1.751 1.00 79.25 684 ILE A C 1
ATOM 5393 O O . ILE A 1 684 ? 30.220 6.829 -2.713 1.00 79.25 684 ILE A O 1
ATOM 5397 N N . TYR A 1 685 ? 29.868 6.204 -0.596 1.00 83.88 685 TYR A N 1
ATOM 5398 C CA . TYR A 1 685 ? 28.731 7.076 -0.333 1.00 83.88 685 TYR A CA 1
ATOM 5399 C C . TYR A 1 685 ? 29.104 8.556 -0.487 1.00 83.88 685 TYR A C 1
ATOM 5401 O O . TYR A 1 685 ? 28.382 9.316 -1.119 1.00 83.88 685 TYR A O 1
ATOM 5409 N N . GLY A 1 686 ? 30.291 8.976 -0.042 1.00 81.44 686 GLY A N 1
ATOM 5410 C CA . GLY A 1 686 ? 30.807 10.326 -0.288 1.00 81.44 686 GLY A CA 1
ATOM 5411 C C . GLY A 1 686 ? 31.135 10.614 -1.762 1.00 81.44 686 GLY A C 1
ATOM 5412 O O . GLY A 1 686 ? 31.043 11.761 -2.209 1.00 81.44 686 GLY A O 1
ATOM 5413 N N . LYS A 1 687 ? 31.523 9.608 -2.558 1.00 82.19 687 LYS A N 1
ATOM 5414 C CA . LYS A 1 687 ? 31.635 9.735 -4.026 1.00 82.19 687 LYS A CA 1
ATOM 5415 C C . LYS A 1 687 ? 30.250 9.829 -4.667 1.00 82.19 687 LYS A C 1
ATOM 5417 O O . LYS A 1 687 ? 30.048 10.707 -5.501 1.00 82.19 687 LYS A O 1
ATOM 5422 N N . TYR A 1 688 ? 29.306 9.007 -4.215 1.00 86.81 688 TYR A N 1
ATOM 5423 C CA . TYR A 1 688 ? 27.917 9.014 -4.659 1.00 86.81 688 TYR A CA 1
ATOM 5424 C C . TYR A 1 688 ? 27.238 10.353 -4.368 1.00 86.81 688 TYR A C 1
ATOM 5426 O O . TYR A 1 688 ? 26.743 10.974 -5.293 1.00 86.81 688 TYR A O 1
ATOM 5434 N N . LEU A 1 689 ? 27.307 10.882 -3.144 1.00 86.75 689 LEU A N 1
ATOM 5435 C CA . LEU A 1 689 ? 26.738 12.188 -2.790 1.00 86.75 689 LEU A CA 1
ATOM 5436 C C . LEU A 1 689 ? 27.339 13.332 -3.619 1.00 86.75 689 LEU A C 1
ATOM 5438 O O . LEU A 1 689 ? 26.633 14.251 -4.040 1.00 86.75 689 LEU A O 1
ATOM 5442 N N . ARG A 1 690 ? 28.645 13.281 -3.907 1.00 81.44 690 ARG A N 1
ATOM 5443 C CA . ARG A 1 690 ? 29.290 14.256 -4.800 1.00 81.44 690 ARG A CA 1
ATOM 5444 C C . ARG A 1 690 ? 28.815 14.105 -6.245 1.00 81.44 690 ARG A C 1
ATOM 5446 O O . ARG A 1 690 ? 28.491 15.106 -6.874 1.00 81.44 690 ARG A O 1
ATOM 5453 N N . ALA A 1 691 ? 28.715 12.888 -6.768 1.00 80.44 691 ALA A N 1
ATOM 5454 C CA . ALA A 1 691 ? 28.144 12.649 -8.090 1.00 80.44 691 ALA A CA 1
ATOM 5455 C C . ALA A 1 691 ? 26.667 13.082 -8.155 1.00 80.44 691 ALA A C 1
ATOM 5457 O O . ALA A 1 691 ? 26.265 13.761 -9.094 1.00 80.44 691 ALA A O 1
ATOM 5458 N N . GLU A 1 692 ? 25.881 12.784 -7.127 1.00 85.25 692 GLU A N 1
ATOM 5459 C CA . GLU A 1 692 ? 24.459 13.096 -7.037 1.00 85.25 692 GLU A CA 1
ATOM 5460 C C . GLU A 1 692 ? 24.217 14.601 -6.902 1.00 85.25 692 GLU A C 1
ATOM 5462 O O . GLU A 1 692 ? 23.328 15.142 -7.551 1.00 85.25 692 GLU A O 1
ATOM 5467 N N . SER A 1 693 ? 25.050 15.323 -6.148 1.00 86.31 693 SER A N 1
ATOM 5468 C CA . SER A 1 693 ? 25.010 16.791 -6.115 1.00 86.31 693 SER A CA 1
ATOM 5469 C C . SER A 1 693 ? 25.369 17.412 -7.468 1.00 86.31 693 SER A C 1
ATOM 5471 O O . SER A 1 693 ? 24.711 18.369 -7.873 1.00 86.31 693 SER A O 1
ATOM 5473 N N . PHE A 1 694 ? 26.326 16.857 -8.225 1.00 87.31 694 PHE A N 1
ATOM 5474 C CA . PHE A 1 694 ? 26.590 17.313 -9.598 1.00 87.31 694 PHE A CA 1
ATOM 5475 C C . PHE A 1 694 ? 25.448 16.975 -10.553 1.00 87.31 694 PHE A C 1
ATOM 5477 O O . PHE A 1 694 ? 25.088 17.821 -11.370 1.00 87.31 694 PHE A O 1
ATOM 5484 N N . ARG A 1 695 ? 24.839 15.792 -10.425 1.00 89.75 695 ARG A N 1
ATOM 5485 C CA . ARG A 1 695 ? 23.655 15.391 -11.194 1.00 89.75 695 ARG A CA 1
ATOM 5486 C C . ARG A 1 695 ? 22.483 16.325 -10.909 1.00 89.75 695 ARG A C 1
ATOM 5488 O O . ARG A 1 695 ? 21.896 16.865 -11.841 1.00 89.75 695 ARG A O 1
ATOM 5495 N N . LYS A 1 696 ? 22.186 16.587 -9.633 1.00 90.00 696 LYS A N 1
ATOM 5496 C CA . LYS A 1 696 ? 21.151 17.533 -9.199 1.00 90.00 696 LYS A CA 1
ATOM 5497 C C . LYS A 1 696 ? 21.458 18.941 -9.693 1.00 90.00 696 LYS A C 1
ATOM 5499 O O . LYS A 1 696 ? 20.597 19.537 -10.325 1.00 90.00 696 LYS A O 1
ATOM 5504 N N . ALA A 1 697 ? 22.676 19.453 -9.509 1.00 88.06 697 ALA A N 1
ATOM 5505 C CA . ALA A 1 697 ? 23.074 20.766 -10.022 1.00 88.06 697 ALA A CA 1
ATOM 5506 C C . ALA A 1 697 ? 22.928 20.861 -11.549 1.00 88.06 697 ALA A C 1
ATOM 5508 O O . ALA A 1 697 ? 22.491 21.890 -12.059 1.00 88.06 697 ALA A O 1
ATOM 5509 N N . LEU A 1 698 ? 23.236 19.785 -12.279 1.00 88.94 698 LEU A N 1
ATOM 5510 C CA . LEU A 1 698 ? 23.033 19.702 -13.722 1.00 88.94 698 LEU A CA 1
ATOM 5511 C C . LEU A 1 698 ? 21.542 19.727 -14.082 1.00 88.94 698 LEU A C 1
ATOM 5513 O O . LEU A 1 698 ? 21.159 20.439 -15.004 1.00 88.94 698 LEU A O 1
ATOM 5517 N N . ILE A 1 699 ? 20.697 18.996 -13.352 1.00 87.81 699 ILE A N 1
ATOM 5518 C CA . ILE A 1 699 ? 19.238 19.008 -13.531 1.00 87.81 699 ILE A CA 1
ATOM 5519 C C . ILE A 1 699 ? 18.672 20.397 -13.229 1.00 87.81 699 ILE A C 1
ATOM 5521 O O . ILE A 1 699 ? 17.884 20.901 -14.022 1.00 87.81 699 ILE A O 1
ATOM 5525 N N . TYR A 1 700 ? 19.099 21.048 -12.145 1.00 91.12 700 TYR A N 1
ATOM 5526 C CA . TYR A 1 700 ? 18.701 22.419 -11.819 1.00 91.12 700 TYR A CA 1
ATOM 5527 C C . TYR A 1 700 ? 19.135 23.402 -12.904 1.00 91.12 700 TYR A C 1
ATOM 5529 O O . TYR A 1 700 ? 18.320 24.194 -13.359 1.00 91.12 700 TYR A O 1
ATOM 5537 N N . GLN A 1 701 ? 20.383 23.321 -13.372 1.00 85.69 701 GLN A N 1
ATOM 5538 C CA . GLN A 1 701 ? 20.880 24.143 -14.478 1.00 85.69 701 GLN A CA 1
ATOM 5539 C C . GLN A 1 701 ? 20.054 23.914 -15.755 1.00 85.69 701 GLN A C 1
ATOM 5541 O O . GLN A 1 701 ? 19.680 24.884 -16.409 1.00 85.69 701 GLN A O 1
ATOM 5546 N N . LYS A 1 702 ? 19.724 22.659 -16.095 1.00 86.06 702 LYS A N 1
ATOM 5547 C CA . LYS A 1 702 ? 18.885 22.310 -17.255 1.00 86.06 702 LYS A CA 1
ATOM 5548 C C . LYS A 1 702 ? 17.457 22.830 -17.119 1.00 86.06 702 LYS A C 1
ATOM 5550 O O . LYS A 1 702 ? 16.952 23.431 -18.057 1.00 86.06 702 LYS A O 1
ATOM 5555 N N . LYS A 1 703 ? 16.824 22.641 -15.959 1.00 84.25 703 LYS A N 1
ATOM 5556 C CA . LYS A 1 703 ? 15.473 23.145 -15.673 1.00 84.25 703 LYS A CA 1
ATOM 5557 C C . LYS A 1 703 ? 15.428 24.669 -15.694 1.00 84.25 703 LYS A C 1
ATOM 5559 O O . LYS A 1 703 ? 14.533 25.233 -16.302 1.00 84.25 703 LYS A O 1
ATOM 5564 N N . TYR A 1 704 ? 16.417 25.329 -15.096 1.00 84.00 704 TYR A N 1
ATOM 5565 C CA . TYR A 1 704 ? 16.538 26.783 -15.129 1.00 84.00 704 TYR A CA 1
ATOM 5566 C C . TYR A 1 704 ? 16.725 27.298 -16.558 1.00 84.00 704 TYR A C 1
ATOM 5568 O O . TYR A 1 704 ? 16.080 28.264 -16.945 1.00 84.00 704 TYR A O 1
ATOM 5576 N N . LEU A 1 705 ? 17.555 26.627 -17.364 1.00 83.12 705 LEU A N 1
ATOM 5577 C CA . LEU A 1 705 ? 17.735 26.965 -18.773 1.00 83.12 705 LEU A CA 1
ATOM 5578 C C . LEU A 1 705 ? 16.448 26.759 -19.583 1.00 83.12 705 LEU A C 1
ATOM 5580 O O . LEU A 1 705 ? 16.105 27.619 -20.383 1.00 83.12 705 LEU A O 1
ATOM 5584 N N . LEU A 1 706 ? 15.730 25.656 -19.354 1.00 79.19 706 LEU A N 1
ATOM 5585 C CA . LEU A 1 706 ? 14.432 25.389 -19.977 1.00 79.19 706 LEU A CA 1
ATOM 5586 C C . LEU A 1 706 ? 13.377 26.414 -19.565 1.00 79.19 706 LEU A C 1
ATOM 5588 O O . LEU A 1 706 ? 12.605 26.827 -20.412 1.00 79.19 706 LEU A O 1
ATOM 5592 N N . LEU A 1 707 ? 13.369 26.873 -18.313 1.00 76.12 707 LEU A N 1
ATOM 5593 C CA . LEU A 1 707 ? 12.472 27.938 -17.859 1.00 76.12 707 LEU A CA 1
ATOM 5594 C C . LEU A 1 707 ? 12.820 29.287 -18.512 1.00 76.12 707 LEU A C 1
ATOM 5596 O O . LEU A 1 707 ? 11.930 30.038 -18.901 1.00 76.12 707 LEU A O 1
ATOM 5600 N N . LEU A 1 708 ? 14.118 29.568 -18.681 1.00 74.00 708 LEU A N 1
ATOM 5601 C CA . LEU A 1 708 ? 14.609 30.762 -19.373 1.00 74.00 708 LEU A CA 1
ATOM 5602 C C . LEU A 1 708 ? 14.286 30.751 -20.876 1.00 74.00 708 LEU A C 1
ATOM 5604 O O . LEU A 1 708 ? 14.052 31.805 -21.458 1.00 74.00 708 LEU A O 1
ATOM 5608 N N . LEU A 1 709 ? 14.328 29.570 -21.502 1.00 71.88 709 LEU A N 1
ATOM 5609 C CA . LEU A 1 709 ? 14.051 29.359 -22.927 1.00 71.88 709 LEU A CA 1
ATOM 5610 C C . LEU A 1 709 ? 12.556 29.179 -23.221 1.00 71.88 709 LEU A C 1
ATOM 5612 O O . LEU A 1 709 ? 12.102 29.568 -24.288 1.00 71.88 709 LEU A O 1
ATOM 5616 N N . GLY A 1 710 ? 11.797 28.621 -22.279 1.00 68.62 710 GLY A N 1
ATOM 5617 C CA . GLY A 1 710 ? 10.368 28.310 -22.381 1.00 68.62 710 GLY A CA 1
ATOM 5618 C C . GLY A 1 710 ? 9.444 29.512 -22.194 1.00 68.62 710 GLY A C 1
ATOM 5619 O O . GLY A 1 710 ? 8.262 29.328 -21.937 1.00 68.62 710 GLY A O 1
ATOM 5620 N N . GLY A 1 711 ? 9.973 30.735 -22.293 1.00 63.97 711 GLY A N 1
ATOM 5621 C CA . GLY A 1 711 ? 9.156 31.944 -22.371 1.00 63.97 711 GLY A CA 1
ATOM 5622 C C . GLY A 1 711 ? 8.495 32.387 -21.064 1.00 63.97 711 GLY A C 1
ATOM 5623 O O . GLY A 1 711 ? 7.559 33.173 -21.123 1.00 63.97 711 GLY A O 1
ATOM 5624 N N . PHE A 1 712 ? 8.968 31.966 -19.882 1.00 57.88 712 PHE A N 1
ATOM 5625 C CA . PHE A 1 712 ? 8.373 32.409 -18.606 1.00 57.88 712 PHE A CA 1
ATOM 5626 C C . PHE A 1 712 ? 8.368 33.944 -18.454 1.00 57.88 712 PHE A C 1
ATOM 5628 O O . PHE A 1 712 ? 7.401 34.512 -17.963 1.00 57.88 712 PHE A O 1
ATOM 5635 N N . GLN A 1 713 ? 9.395 34.623 -18.979 1.00 60.22 713 GLN A N 1
ATOM 5636 C CA . GLN A 1 713 ? 9.429 36.088 -19.078 1.00 60.22 713 GLN A CA 1
ATOM 5637 C C . GLN A 1 713 ? 8.366 36.660 -20.027 1.00 60.22 713 GLN A C 1
ATOM 5639 O O . GLN A 1 713 ? 7.845 37.734 -19.764 1.00 60.22 713 GLN A O 1
ATOM 5644 N N . GLU A 1 714 ? 8.020 35.959 -21.111 1.00 58.81 714 GLU A N 1
ATOM 5645 C CA . GLU A 1 714 ? 6.985 36.411 -22.048 1.00 58.81 714 GLU A CA 1
ATOM 5646 C C . GLU A 1 714 ? 5.580 36.209 -21.466 1.00 58.81 714 GLU A C 1
ATOM 5648 O O . GLU A 1 714 ? 4.716 37.050 -21.682 1.00 58.81 714 GLU A O 1
ATOM 5653 N N . CYS A 1 715 ? 5.358 35.154 -20.673 1.00 55.72 715 CYS A N 1
ATOM 5654 C CA . CYS A 1 715 ? 4.115 34.967 -19.919 1.00 55.72 715 CYS A CA 1
ATOM 5655 C C . CYS A 1 715 ? 3.963 35.991 -18.781 1.00 55.72 715 CYS A C 1
ATOM 5657 O O . CYS A 1 715 ? 2.873 36.528 -18.599 1.00 55.72 715 CYS A O 1
ATOM 5659 N N . GLU A 1 716 ? 5.034 36.298 -18.042 1.00 63.78 716 GLU A N 1
ATOM 5660 C CA . GLU A 1 716 ? 5.059 37.347 -17.010 1.00 63.78 716 GLU A CA 1
ATOM 5661 C C . GLU A 1 716 ? 4.791 38.733 -17.625 1.00 63.78 716 GLU A C 1
ATOM 5663 O O . GLU A 1 716 ? 3.896 39.447 -17.178 1.00 63.78 716 GLU A O 1
ATOM 5668 N N . GLU A 1 717 ? 5.474 39.084 -18.720 1.00 62.19 717 GLU A N 1
ATOM 5669 C CA . GLU A 1 717 ? 5.273 40.351 -19.440 1.00 62.19 717 GLU A CA 1
ATOM 5670 C C . GLU A 1 717 ? 3.888 40.439 -20.113 1.00 62.19 717 GLU A C 1
ATOM 5672 O O . GLU A 1 717 ? 3.262 41.502 -20.101 1.00 62.19 717 GLU A O 1
ATOM 5677 N N . ALA A 1 718 ? 3.357 39.338 -20.659 1.00 62.59 718 ALA A N 1
ATOM 5678 C CA . ALA A 1 718 ? 2.001 39.281 -21.215 1.00 62.59 718 ALA A CA 1
ATOM 5679 C C . ALA A 1 718 ? 0.927 39.437 -20.127 1.00 62.59 718 ALA A C 1
ATOM 5681 O O . ALA A 1 718 ? -0.058 40.145 -20.324 1.00 62.59 718 ALA A O 1
ATOM 5682 N N . THR A 1 719 ? 1.137 38.834 -18.955 1.00 67.06 719 THR A N 1
ATOM 5683 C CA . THR A 1 719 ? 0.210 38.947 -17.821 1.00 67.06 719 THR A CA 1
ATOM 5684 C C . THR A 1 719 ? 0.233 40.362 -17.240 1.00 67.06 719 THR A C 1
ATOM 5686 O O . THR A 1 719 ? -0.820 40.969 -17.060 1.00 67.06 719 THR A O 1
ATOM 5689 N N . LEU A 1 720 ? 1.420 40.945 -17.036 1.00 66.62 720 LEU A N 1
ATOM 5690 C CA . LEU A 1 720 ? 1.572 42.323 -16.554 1.00 66.62 720 LEU A CA 1
ATOM 5691 C C . LEU A 1 720 ? 1.027 43.360 -17.553 1.00 66.62 720 LEU A C 1
ATOM 5693 O O . LEU A 1 720 ? 0.413 44.344 -17.142 1.00 66.62 720 LEU A O 1
ATOM 5697 N N . SER A 1 721 ? 1.192 43.141 -18.862 1.00 63.09 721 SER A N 1
ATOM 5698 C CA . SER A 1 721 ? 0.630 44.025 -19.899 1.00 63.09 721 SER A CA 1
ATOM 5699 C C . SER A 1 721 ? -0.890 43.901 -20.041 1.00 63.09 721 SER A C 1
ATOM 5701 O O . SER A 1 721 ? -1.562 44.903 -20.295 1.00 63.09 721 SER A O 1
ATOM 5703 N N . LEU A 1 722 ? -1.454 42.711 -19.819 1.00 68.50 722 LEU A N 1
ATOM 5704 C CA . LEU A 1 722 ? -2.900 42.500 -19.765 1.00 68.50 722 LEU A CA 1
ATOM 5705 C C . LEU A 1 722 ? -3.526 43.175 -18.533 1.00 68.50 722 LEU A C 1
ATOM 5707 O O . LEU A 1 722 ? -4.534 43.865 -18.670 1.00 68.50 722 LEU A O 1
ATOM 5711 N N . ILE A 1 723 ? -2.896 43.058 -17.357 1.00 70.31 723 ILE A N 1
ATOM 5712 C CA . ILE A 1 723 ? -3.315 43.749 -16.123 1.00 70.31 723 ILE A CA 1
ATOM 5713 C C . ILE A 1 723 ? -3.240 45.273 -16.303 1.00 70.31 723 ILE A C 1
ATOM 5715 O O . ILE A 1 723 ? -4.187 45.984 -15.967 1.00 70.31 723 ILE A O 1
ATOM 5719 N N . ALA A 1 724 ? -2.171 45.784 -16.922 1.00 64.06 724 ALA A N 1
ATOM 5720 C CA . ALA A 1 724 ? -2.037 47.209 -17.226 1.00 64.06 724 ALA A CA 1
ATOM 5721 C C . ALA A 1 724 ? -3.120 47.726 -18.200 1.00 64.06 724 ALA A C 1
ATOM 5723 O O . ALA A 1 724 ? -3.557 48.870 -18.074 1.00 64.06 724 ALA A O 1
ATOM 5724 N N . ARG A 1 725 ? -3.595 46.887 -19.138 1.00 64.94 725 ARG A N 1
ATOM 5725 C CA . ARG A 1 725 ? -4.713 47.198 -20.056 1.00 64.94 725 ARG A CA 1
ATOM 5726 C C . ARG A 1 725 ? -6.082 47.201 -19.374 1.00 64.94 725 ARG A C 1
ATOM 5728 O O . ARG A 1 725 ? -6.954 47.958 -19.789 1.00 64.94 725 ARG A O 1
ATOM 5735 N N . MET A 1 726 ? -6.273 46.380 -18.344 1.00 59.88 726 MET A N 1
ATOM 5736 C CA . MET A 1 726 ? -7.526 46.301 -17.579 1.00 59.88 726 MET A CA 1
ATOM 5737 C C . MET A 1 726 ? -7.762 47.545 -16.697 1.00 59.88 726 MET A C 1
ATOM 5739 O O . MET A 1 726 ? -8.900 47.839 -16.353 1.00 59.88 726 MET A O 1
ATOM 5743 N N . GLY A 1 727 ? -6.714 48.317 -16.381 1.00 61.66 727 GLY A N 1
ATOM 5744 C CA . GLY A 1 727 ? -6.778 49.552 -15.581 1.00 61.66 727 GLY A CA 1
ATOM 5745 C C . GLY A 1 727 ? -7.257 50.819 -16.312 1.00 61.66 727 GLY A C 1
ATOM 5746 O O . GLY A 1 727 ? -7.063 51.920 -15.800 1.00 61.66 727 GLY A O 1
ATOM 5747 N N . GLY A 1 728 ? -7.847 50.708 -17.508 1.00 52.09 728 GLY A N 1
ATOM 5748 C CA . GLY A 1 728 ? -8.603 51.802 -18.139 1.00 52.09 728 GLY A CA 1
ATOM 5749 C C . GLY A 1 728 ? -7.808 53.018 -18.646 1.00 52.09 728 GLY A C 1
ATOM 5750 O O . GLY A 1 728 ? -8.411 54.056 -18.911 1.00 52.09 728 GLY A O 1
ATOM 5751 N N . ARG A 1 729 ? -6.481 52.933 -18.821 1.00 47.81 729 ARG A N 1
ATOM 5752 C CA . ARG A 1 729 ? -5.698 53.978 -19.515 1.00 47.81 729 ARG A CA 1
ATOM 5753 C C . ARG A 1 729 ? -5.480 53.623 -20.990 1.00 47.81 729 ARG A C 1
ATOM 5755 O O . ARG A 1 729 ? -4.818 52.620 -21.260 1.00 47.81 729 ARG A O 1
ATOM 5762 N N . PRO A 1 730 ? -5.938 54.446 -21.951 1.00 55.34 730 PRO A N 1
ATOM 5763 C CA . PRO A 1 730 ? -5.501 54.322 -23.332 1.00 55.34 730 PRO A CA 1
ATOM 5764 C C . PRO A 1 730 ? -4.087 54.899 -23.421 1.00 55.34 730 PRO A C 1
ATOM 5766 O O . PRO A 1 730 ? -3.847 56.027 -22.993 1.00 55.34 730 PRO A O 1
ATOM 5769 N N . LEU A 1 731 ? -3.127 54.133 -23.934 1.00 42.31 731 LEU A N 1
ATOM 5770 C CA . LEU A 1 731 ? -1.765 54.627 -24.107 1.00 42.31 731 LEU A CA 1
ATOM 5771 C C . LEU A 1 731 ? -1.309 54.479 -25.552 1.00 42.31 731 LEU A C 1
ATOM 5773 O O . LEU A 1 731 ? -1.425 53.428 -26.175 1.00 42.31 731 LEU A O 1
ATOM 5777 N N . HIS A 1 732 ? -0.786 55.599 -26.033 1.00 40.28 732 HIS A N 1
ATOM 5778 C CA . HIS A 1 732 ? -0.162 55.823 -27.319 1.00 40.28 732 HIS A CA 1
ATOM 5779 C C . HIS A 1 732 ? 0.879 54.748 -27.672 1.00 40.28 732 HIS A C 1
ATOM 5781 O O . HIS A 1 732 ? 1.620 54.253 -26.820 1.00 40.28 732 HIS A O 1
ATOM 5787 N N . SER A 1 733 ? 0.979 54.487 -28.973 1.00 44.69 733 SER A N 1
ATOM 5788 C CA . SER A 1 733 ? 1.887 53.607 -29.729 1.00 44.69 733 SER A CA 1
ATOM 5789 C C . SER A 1 733 ? 3.392 53.669 -29.382 1.00 44.69 733 SER A C 1
ATOM 5791 O O . SER A 1 733 ? 4.183 52.895 -29.912 1.00 44.69 733 SER A O 1
ATOM 5793 N N . GLY A 1 734 ? 3.817 54.542 -28.464 1.00 43.50 734 GLY A N 1
ATOM 5794 C CA . GLY A 1 734 ? 5.209 54.698 -28.029 1.00 43.50 734 GLY A CA 1
ATOM 5795 C C . GLY A 1 734 ? 5.693 53.694 -26.972 1.00 43.50 734 GLY A C 1
ATOM 5796 O O . GLY A 1 734 ? 6.901 53.498 -26.835 1.00 43.50 734 GLY A O 1
ATOM 5797 N N . LEU A 1 735 ? 4.800 53.010 -26.242 1.00 44.41 735 LEU A N 1
ATOM 5798 C CA . LEU A 1 735 ? 5.224 51.966 -25.291 1.00 44.41 735 LEU A CA 1
ATOM 5799 C C . LEU A 1 735 ? 5.659 50.667 -25.990 1.00 44.41 735 LEU A C 1
ATOM 5801 O O . LEU A 1 735 ? 6.489 49.930 -25.455 1.00 44.41 735 LEU A O 1
ATOM 5805 N N . GLU A 1 736 ? 5.162 50.411 -27.201 1.00 46.75 736 GLU A N 1
ATOM 5806 C CA . GLU A 1 736 ? 5.492 49.220 -27.991 1.00 46.75 736 GLU A CA 1
ATOM 5807 C C . GLU A 1 736 ? 6.932 49.263 -28.519 1.00 46.75 736 GLU A C 1
ATOM 5809 O O . GLU A 1 736 ? 7.631 48.254 -28.492 1.00 46.75 736 GLU A O 1
ATOM 5814 N N . ALA A 1 737 ? 7.431 50.445 -28.890 1.00 45.75 737 ALA A N 1
ATOM 5815 C CA . ALA A 1 737 ? 8.816 50.633 -29.321 1.00 45.75 737 ALA A CA 1
ATOM 5816 C C . ALA A 1 737 ? 9.820 50.497 -28.158 1.00 45.75 737 ALA A C 1
ATOM 5818 O O . ALA A 1 737 ? 10.873 49.869 -28.305 1.00 45.75 737 ALA A O 1
ATOM 5819 N N . ILE A 1 738 ? 9.481 51.013 -26.967 1.00 47.69 738 ILE A N 1
ATOM 5820 C CA . ILE A 1 738 ? 10.295 50.830 -25.751 1.00 47.69 738 ILE A CA 1
ATOM 5821 C C . ILE A 1 738 ? 10.270 49.355 -25.310 1.00 47.69 738 ILE A C 1
ATOM 5823 O O . ILE A 1 738 ? 11.300 48.821 -24.888 1.00 47.69 738 ILE A O 1
ATOM 5827 N N . SER A 1 739 ? 9.131 48.676 -25.478 1.00 47.19 739 SER A N 1
ATOM 5828 C CA . SER A 1 739 ? 8.979 47.227 -25.295 1.00 47.19 739 SER A CA 1
ATOM 5829 C C . SER A 1 739 ? 9.851 46.429 -26.277 1.00 47.19 739 SER A C 1
ATOM 5831 O O . SER A 1 739 ? 10.638 45.590 -25.844 1.00 47.19 739 SER A O 1
ATOM 5833 N N . GLN A 1 740 ? 9.835 46.748 -27.576 1.00 54.62 740 GLN A N 1
ATOM 5834 C CA . GLN A 1 740 ? 10.628 46.072 -28.618 1.00 54.62 740 GLN A CA 1
ATOM 5835 C C . GLN A 1 740 ? 12.144 46.226 -28.399 1.00 54.62 740 GLN A C 1
ATOM 5837 O O . GLN A 1 740 ? 12.895 45.251 -28.505 1.00 54.62 740 GLN A O 1
ATOM 5842 N N . ARG A 1 741 ? 12.607 47.426 -28.011 1.00 52.94 741 ARG A N 1
ATOM 5843 C CA . ARG A 1 741 ? 14.027 47.685 -27.703 1.00 52.94 741 ARG A CA 1
ATOM 5844 C C . ARG A 1 741 ? 14.484 46.939 -26.445 1.00 52.94 741 ARG A C 1
ATOM 5846 O O . ARG A 1 741 ? 15.592 46.399 -26.414 1.00 52.94 741 ARG A O 1
ATOM 5853 N N . ARG A 1 742 ? 13.615 46.830 -25.431 1.00 55.66 742 ARG A N 1
ATOM 5854 C CA . ARG A 1 742 ? 13.849 45.962 -24.264 1.00 55.66 742 ARG A CA 1
ATOM 5855 C C . ARG A 1 742 ? 13.834 44.479 -24.651 1.00 55.66 742 ARG A C 1
ATOM 5857 O O . ARG A 1 742 ? 14.665 43.741 -24.132 1.00 55.66 742 ARG A O 1
ATOM 5864 N N . ARG A 1 743 ? 13.014 44.068 -25.627 1.00 61.16 743 ARG A N 1
ATOM 5865 C CA . ARG A 1 743 ? 12.891 42.684 -26.127 1.00 61.16 743 ARG A CA 1
ATOM 5866 C C . ARG A 1 743 ? 14.142 42.180 -26.854 1.00 61.16 743 ARG A C 1
ATOM 5868 O O . ARG A 1 743 ? 14.513 41.015 -26.728 1.00 61.16 743 ARG A O 1
ATOM 5875 N N . GLY A 1 744 ? 14.841 43.054 -27.581 1.00 64.69 744 GLY A N 1
ATOM 5876 C CA . GLY A 1 744 ? 16.145 42.734 -28.179 1.00 64.69 744 GLY A CA 1
ATOM 5877 C C . GLY A 1 744 ? 17.240 42.533 -27.126 1.00 64.69 744 GLY A C 1
ATOM 5878 O O . GLY A 1 744 ? 17.978 41.545 -27.157 1.00 64.69 744 GLY A O 1
ATOM 5879 N N . PHE A 1 745 ? 17.300 43.428 -26.136 1.00 63.91 745 PHE A N 1
ATOM 5880 C CA . PHE A 1 745 ? 18.256 43.331 -25.032 1.00 63.91 745 PHE A CA 1
ATOM 5881 C C . PHE A 1 745 ? 17.983 42.124 -24.121 1.00 63.91 745 PHE A C 1
ATOM 5883 O O . PHE A 1 745 ? 18.927 41.449 -23.708 1.00 63.91 745 PHE A O 1
ATOM 5890 N N . THR A 1 746 ? 16.719 41.785 -23.842 1.00 65.00 746 THR A N 1
ATOM 5891 C CA . THR A 1 746 ? 16.369 40.569 -23.091 1.00 65.00 746 THR A CA 1
ATOM 5892 C C . THR A 1 746 ? 16.724 39.311 -23.874 1.00 65.00 746 THR A C 1
ATOM 5894 O O . THR A 1 746 ? 17.340 38.422 -23.296 1.00 65.00 746 THR A O 1
ATOM 5897 N N . ARG A 1 747 ? 16.486 39.255 -25.193 1.00 73.25 747 ARG A N 1
ATOM 5898 C CA . ARG A 1 747 ? 16.918 38.130 -26.048 1.00 73.25 747 ARG A CA 1
ATOM 5899 C C . ARG A 1 747 ? 18.435 37.960 -26.086 1.00 73.25 747 ARG A C 1
ATOM 5901 O O . ARG A 1 747 ? 18.917 36.837 -25.950 1.00 73.25 747 ARG A O 1
ATOM 5908 N N . PHE A 1 748 ? 19.195 39.053 -26.188 1.00 76.38 748 PHE A N 1
ATOM 5909 C CA . PHE A 1 748 ? 20.658 39.006 -26.111 1.00 76.38 748 PHE A CA 1
ATOM 5910 C C . PHE A 1 748 ? 21.137 38.520 -24.737 1.00 76.38 748 PHE A C 1
ATOM 5912 O O . PHE A 1 748 ? 21.964 37.612 -24.646 1.00 76.38 748 PHE A O 1
ATOM 5919 N N . ARG A 1 749 ? 20.566 39.045 -23.644 1.00 76.31 749 ARG A N 1
ATOM 5920 C CA . ARG A 1 749 ? 20.877 38.568 -22.286 1.00 76.31 749 ARG A CA 1
ATOM 5921 C C . ARG A 1 749 ? 20.509 37.102 -22.096 1.00 76.31 749 ARG A C 1
ATOM 5923 O O . ARG A 1 749 ? 21.264 36.382 -21.445 1.00 76.31 749 ARG A O 1
ATOM 5930 N N . SER A 1 750 ? 19.400 36.649 -22.668 1.00 74.81 750 SER A N 1
ATOM 5931 C CA . SER A 1 750 ? 18.995 35.246 -22.650 1.00 74.81 750 SER A CA 1
ATOM 5932 C C . SER A 1 750 ? 19.978 34.381 -23.435 1.00 74.81 750 SER A C 1
ATOM 5934 O O . SER A 1 750 ? 20.451 33.392 -22.889 1.00 74.81 750 SER A O 1
ATOM 5936 N N . ALA A 1 751 ? 20.416 34.787 -24.630 1.00 79.81 751 ALA A N 1
ATOM 5937 C CA . ALA A 1 751 ? 21.431 34.069 -25.409 1.00 79.81 751 ALA A CA 1
ATOM 5938 C C . ALA A 1 751 ? 22.794 33.978 -24.689 1.00 79.81 751 ALA A C 1
ATOM 5940 O O . ALA A 1 751 ? 23.436 32.921 -24.673 1.00 79.81 751 ALA A O 1
ATOM 5941 N N . VAL A 1 752 ? 23.219 35.056 -24.019 1.00 82.88 752 VAL A N 1
ATOM 5942 C CA . VAL A 1 752 ? 24.437 35.065 -23.191 1.00 82.88 752 VAL A CA 1
ATOM 5943 C C . VAL A 1 752 ? 24.277 34.140 -21.980 1.00 82.88 752 VAL A C 1
ATOM 5945 O O . VAL A 1 752 ? 25.159 33.325 -21.704 1.00 82.88 752 VAL A O 1
ATOM 5948 N N . ARG A 1 753 ? 23.137 34.191 -21.276 1.00 80.94 753 ARG A N 1
ATOM 5949 C CA . ARG A 1 753 ? 22.837 33.282 -20.154 1.00 80.94 753 ARG A CA 1
ATOM 5950 C C . ARG A 1 753 ? 22.779 31.820 -20.601 1.00 80.94 753 ARG A C 1
ATOM 5952 O O . ARG A 1 753 ? 23.297 30.969 -19.884 1.00 80.94 753 ARG A O 1
ATOM 5959 N N . VAL A 1 754 ? 22.238 31.535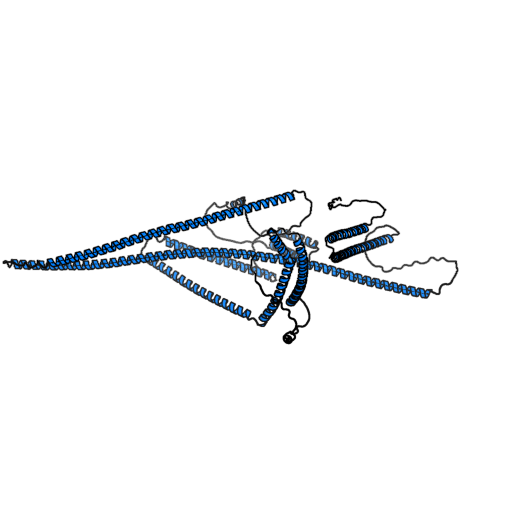 -21.787 1.00 83.12 754 VAL A N 1
ATOM 5960 C CA . VAL A 1 754 ? 22.220 30.196 -22.402 1.00 83.12 754 VAL A CA 1
ATOM 5961 C C . VAL A 1 754 ? 23.644 29.718 -22.683 1.00 83.12 754 VAL A C 1
ATOM 5963 O O . VAL A 1 754 ? 24.006 28.610 -22.292 1.00 83.12 754 VAL A O 1
ATOM 5966 N N . SER A 1 755 ? 24.494 30.569 -23.258 1.00 84.75 755 SER A N 1
ATOM 5967 C CA . SER A 1 755 ? 25.906 30.246 -23.516 1.00 84.75 755 SER A CA 1
ATOM 5968 C C . SER A 1 755 ? 26.688 29.951 -22.223 1.00 84.75 755 SER A C 1
ATOM 5970 O O . SER A 1 755 ? 27.439 28.972 -22.140 1.00 84.75 755 SER A O 1
ATOM 5972 N N . ILE A 1 756 ? 26.469 30.741 -21.166 1.00 83.62 756 ILE A N 1
ATOM 5973 C CA . ILE A 1 756 ? 27.075 30.515 -19.842 1.00 83.62 756 ILE A CA 1
ATOM 5974 C C . ILE A 1 756 ? 26.522 29.236 -19.191 1.00 83.62 756 ILE A C 1
ATOM 5976 O O . ILE A 1 756 ? 27.270 28.469 -18.583 1.00 83.62 756 ILE A O 1
ATOM 5980 N N . ALA A 1 757 ? 25.225 28.966 -19.326 1.00 85.75 757 ALA A N 1
ATOM 5981 C CA . ALA A 1 757 ? 24.613 27.756 -18.791 1.00 85.75 757 ALA A CA 1
ATOM 5982 C C . ALA A 1 757 ? 25.157 26.502 -19.494 1.00 85.75 757 ALA A C 1
ATOM 5984 O O . ALA A 1 757 ? 25.539 25.548 -18.823 1.00 85.75 757 ALA A O 1
ATOM 5985 N N . LEU A 1 758 ? 25.298 26.511 -20.824 1.00 85.38 758 LEU A N 1
ATOM 5986 C CA . LEU A 1 758 ? 25.849 25.383 -21.585 1.00 85.38 758 LEU A CA 1
ATOM 5987 C C . LEU A 1 758 ? 27.314 25.093 -21.228 1.00 85.38 758 LEU A C 1
ATOM 5989 O O . LEU A 1 758 ? 27.692 23.929 -21.073 1.00 85.38 758 LEU A O 1
ATOM 5993 N N . THR A 1 759 ? 28.139 26.126 -21.038 1.00 88.75 759 THR A N 1
ATOM 5994 C CA . THR A 1 759 ? 29.534 25.946 -20.592 1.00 88.75 759 THR A CA 1
ATOM 5995 C C . THR A 1 759 ? 29.609 25.380 -19.169 1.00 88.75 759 THR A C 1
ATOM 5997 O O . THR A 1 759 ? 30.366 24.435 -18.926 1.00 88.75 759 THR A O 1
ATOM 6000 N N . ARG A 1 760 ? 28.761 25.852 -18.243 1.00 86.75 760 ARG A N 1
ATOM 6001 C CA . ARG A 1 760 ? 28.643 25.301 -16.876 1.00 86.75 760 ARG A CA 1
ATOM 6002 C C . ARG A 1 760 ? 28.108 23.869 -16.853 1.00 86.75 760 ARG A C 1
ATOM 6004 O O . ARG A 1 760 ? 28.629 23.039 -16.111 1.00 86.75 760 ARG A O 1
ATOM 6011 N N . MET A 1 761 ? 27.120 23.545 -17.685 1.00 88.25 761 MET A N 1
ATOM 6012 C CA . MET A 1 761 ? 26.586 22.187 -17.805 1.00 88.25 761 MET A CA 1
ATOM 6013 C C . MET A 1 761 ? 27.634 21.217 -18.350 1.00 88.25 761 MET A C 1
ATOM 6015 O O . MET A 1 761 ? 27.821 20.150 -17.773 1.00 88.25 761 MET A O 1
ATOM 6019 N N . ARG A 1 762 ? 28.383 21.596 -19.395 1.00 86.38 762 ARG A N 1
ATOM 6020 C CA . ARG A 1 762 ? 29.503 20.787 -19.913 1.00 86.38 762 ARG A CA 1
ATOM 6021 C C . ARG A 1 762 ? 30.559 20.522 -18.834 1.00 86.38 762 ARG A C 1
ATOM 6023 O O . ARG A 1 762 ? 31.066 19.407 -18.739 1.00 86.38 762 ARG A O 1
ATOM 6030 N N . PHE A 1 763 ? 30.854 21.509 -17.987 1.00 88.94 763 PHE A N 1
ATOM 6031 C CA . PHE A 1 763 ? 31.754 21.335 -16.845 1.00 88.94 763 PHE A CA 1
ATOM 6032 C C . PHE A 1 763 ? 31.196 20.363 -15.790 1.00 88.94 763 PHE A C 1
ATOM 6034 O O . PHE A 1 763 ? 31.911 19.459 -15.352 1.00 88.94 763 PHE A O 1
ATOM 6041 N N . LEU A 1 764 ? 29.920 20.502 -15.413 1.00 88.81 764 LEU A N 1
ATOM 6042 C CA . LEU A 1 764 ? 29.261 19.607 -14.455 1.00 88.81 764 LEU A CA 1
ATOM 6043 C C . LEU A 1 764 ? 29.202 18.161 -14.965 1.00 88.81 764 LEU A C 1
ATOM 6045 O O . LEU A 1 764 ? 29.477 17.250 -14.190 1.00 88.81 764 LEU A O 1
ATOM 6049 N N . VAL A 1 765 ? 28.936 17.947 -16.259 1.00 84.56 765 VAL A N 1
ATOM 6050 C CA . VAL A 1 765 ? 28.941 16.613 -16.888 1.00 84.56 765 VAL A CA 1
ATOM 6051 C C . VAL A 1 765 ? 30.328 15.977 -16.821 1.00 84.56 765 VAL A C 1
ATOM 6053 O O . VAL A 1 765 ? 30.451 14.854 -16.341 1.00 84.56 765 VAL A O 1
ATOM 6056 N N . ARG A 1 766 ? 31.389 16.703 -17.204 1.00 85.44 766 ARG A N 1
ATOM 6057 C CA . ARG A 1 766 ? 32.771 16.191 -17.124 1.00 85.44 766 ARG A CA 1
ATOM 6058 C C . ARG A 1 766 ? 33.166 15.829 -15.690 1.00 85.44 766 ARG A C 1
ATOM 6060 O O . ARG A 1 766 ? 33.858 14.838 -15.459 1.00 85.44 766 ARG A O 1
ATOM 6067 N N . ARG A 1 767 ? 32.731 16.624 -14.707 1.00 80.88 767 ARG A N 1
ATOM 6068 C CA . ARG A 1 767 ? 33.038 16.379 -13.290 1.00 80.88 767 ARG A CA 1
ATOM 6069 C C . ARG A 1 767 ? 32.210 15.239 -12.696 1.00 80.88 767 ARG A C 1
ATOM 6071 O O . ARG A 1 767 ? 32.731 14.490 -11.875 1.00 80.88 767 ARG A O 1
ATOM 6078 N N . TRP A 1 768 ? 30.969 15.073 -13.146 1.00 82.06 768 TRP A N 1
ATOM 6079 C CA . TRP A 1 768 ? 30.110 13.939 -12.808 1.00 82.06 768 TRP A CA 1
ATOM 6080 C C . TRP A 1 768 ? 30.649 12.621 -13.383 1.00 82.06 768 TRP A C 1
ATOM 6082 O O . TRP A 1 768 ? 30.780 11.654 -12.638 1.00 82.06 768 TRP A O 1
ATOM 6092 N N . GLN A 1 769 ? 31.073 12.602 -14.650 1.00 79.44 769 GLN A N 1
ATOM 6093 C CA . GLN A 1 769 ? 31.707 11.438 -15.293 1.00 79.44 769 GLN A CA 1
ATOM 6094 C C . GLN A 1 769 ? 32.995 11.008 -14.570 1.00 79.44 769 GLN A C 1
ATOM 6096 O O . GLN A 1 769 ? 33.225 9.828 -14.324 1.00 79.44 769 GLN A O 1
ATOM 6101 N N . ARG A 1 770 ? 33.807 11.975 -14.123 1.00 78.69 770 ARG A N 1
ATOM 6102 C CA . ARG A 1 770 ? 35.009 11.698 -13.317 1.00 78.69 770 ARG A CA 1
ATOM 6103 C C . ARG A 1 770 ? 34.690 11.178 -11.907 1.00 78.69 770 ARG A C 1
ATOM 6105 O O . ARG A 1 770 ? 35.476 10.418 -11.354 1.00 78.69 770 ARG A O 1
ATOM 6112 N N . ALA A 1 771 ? 33.564 11.580 -11.316 1.00 73.38 771 ALA A N 1
ATOM 6113 C CA . ALA A 1 771 ? 33.122 11.098 -10.003 1.00 73.38 771 ALA A CA 1
ATOM 6114 C C . ALA A 1 771 ? 32.459 9.707 -10.058 1.00 73.38 771 ALA A C 1
ATOM 6116 O O . ALA A 1 771 ? 32.461 9.005 -9.049 1.00 73.38 771 ALA A O 1
ATOM 6117 N N . THR A 1 772 ? 31.921 9.319 -11.218 1.00 69.12 772 THR A N 1
ATOM 6118 C CA . THR A 1 772 ? 31.235 8.036 -11.468 1.00 69.12 772 THR A CA 1
ATOM 6119 C C . THR A 1 772 ? 32.151 6.949 -12.039 1.00 69.12 772 THR A C 1
ATOM 6121 O O . THR A 1 772 ? 31.762 5.790 -12.071 1.00 69.12 772 THR A O 1
ATOM 6124 N N . GLY A 1 773 ? 33.394 7.282 -12.410 1.00 62.69 773 GLY A N 1
ATOM 6125 C CA . GLY A 1 773 ? 34.427 6.305 -12.777 1.00 62.69 773 GLY A CA 1
ATOM 6126 C C . GLY A 1 773 ? 34.331 5.749 -14.203 1.00 62.69 773 GLY A C 1
ATOM 6127 O O . GLY A 1 773 ? 35.171 4.943 -14.585 1.00 62.69 773 GLY A O 1
ATOM 6128 N N . SER A 1 774 ? 33.375 6.202 -15.016 1.00 50.03 774 SER A N 1
ATOM 6129 C CA . SER A 1 774 ? 33.114 5.687 -16.373 1.00 50.03 774 SER A CA 1
ATOM 6130 C C . SER A 1 774 ? 34.069 6.221 -17.458 1.00 50.03 774 SER A C 1
ATOM 6132 O O . SER A 1 774 ? 33.651 6.490 -18.579 1.00 50.03 774 SER A O 1
ATOM 6134 N N . GLY A 1 775 ? 35.353 6.395 -17.135 1.00 47.12 775 GLY A N 1
ATOM 6135 C CA . GLY A 1 775 ? 36.398 6.762 -18.095 1.00 47.12 775 GLY A CA 1
ATOM 6136 C C . GLY A 1 775 ? 37.693 5.998 -17.827 1.00 47.12 775 GLY A C 1
ATOM 6137 O O . GLY A 1 775 ? 38.518 6.443 -17.035 1.00 47.12 775 GLY A O 1
ATOM 6138 N N . SER A 1 776 ? 37.862 4.849 -18.475 1.00 41.81 776 SER A N 1
ATOM 6139 C CA . SER A 1 776 ? 39.132 4.131 -18.682 1.00 41.81 776 SER A CA 1
ATOM 6140 C C . SER A 1 776 ? 40.033 4.957 -19.628 1.00 41.81 776 SER A C 1
ATOM 6142 O O . SER A 1 776 ? 39.524 5.438 -20.634 1.00 41.81 776 SER A O 1
ATOM 6144 N N . SER A 1 777 ? 41.330 5.237 -19.425 1.00 39.69 777 SER A N 1
ATOM 6145 C CA . SER A 1 777 ? 42.387 4.651 -18.583 1.00 39.69 777 SER A CA 1
ATOM 6146 C C . SER A 1 777 ? 43.552 5.651 -18.339 1.00 39.69 777 SER A C 1
ATOM 6148 O O . SER A 1 777 ? 43.647 6.683 -18.997 1.00 39.69 777 SER A O 1
ATOM 6150 N N . SER A 1 778 ? 44.463 5.266 -17.427 1.00 34.88 778 SER A N 1
ATOM 6151 C CA . SER A 1 778 ? 45.897 5.631 -17.294 1.00 34.88 778 SER A CA 1
ATOM 6152 C C . SER A 1 778 ? 46.326 7.053 -16.870 1.00 34.88 778 SER A C 1
ATOM 6154 O O . SER A 1 778 ? 46.518 7.942 -17.695 1.00 34.88 778 SER A O 1
ATOM 6156 N N . SER A 1 779 ? 46.627 7.215 -15.573 1.00 33.97 779 SER A N 1
ATOM 6157 C CA . SER A 1 779 ? 47.951 7.612 -15.024 1.00 33.97 779 SER A CA 1
ATOM 6158 C C . SER A 1 779 ? 47.846 8.418 -13.715 1.00 33.97 779 SER A C 1
ATOM 6160 O O . SER A 1 779 ? 47.113 9.397 -13.603 1.00 33.97 779 SER A O 1
ATOM 6162 N N . SER A 1 780 ? 48.644 8.006 -12.725 1.00 29.83 780 SER A N 1
ATOM 6163 C CA . SER A 1 780 ? 48.941 8.674 -11.445 1.00 29.83 780 SER A CA 1
ATOM 6164 C C . SER A 1 780 ? 47.839 8.718 -10.373 1.00 29.83 780 SER A C 1
ATOM 6166 O O . SER A 1 780 ? 47.238 9.743 -10.056 1.00 29.83 780 SER A O 1
ATOM 6168 N N . SER A 1 781 ? 47.709 7.603 -9.652 1.00 39.62 781 SER A N 1
ATOM 6169 C CA . SER A 1 781 ? 47.531 7.670 -8.202 1.00 39.62 781 SER A CA 1
ATOM 6170 C C . SER A 1 781 ? 48.825 8.210 -7.575 1.00 39.62 781 SER A C 1
ATOM 6172 O O . SER A 1 781 ? 49.668 7.446 -7.115 1.00 39.62 781 SER A O 1
ATOM 6174 N N . VAL A 1 782 ? 49.017 9.529 -7.590 1.00 33.62 782 VAL A N 1
ATOM 6175 C CA . VAL A 1 782 ? 50.026 10.175 -6.745 1.00 33.62 782 VAL A CA 1
ATOM 6176 C C . VAL A 1 782 ? 49.299 11.028 -5.720 1.00 33.62 782 VAL A C 1
ATOM 6178 O O . VAL A 1 782 ? 48.628 12.011 -6.029 1.00 33.62 782 VAL A O 1
ATOM 6181 N N . ASN A 1 783 ? 49.399 10.525 -4.496 1.00 41.75 783 ASN A N 1
ATOM 6182 C CA . ASN A 1 783 ? 49.236 11.172 -3.209 1.00 41.75 783 ASN A CA 1
ATOM 6183 C C . ASN A 1 783 ? 49.060 12.703 -3.276 1.00 41.75 783 ASN A C 1
ATOM 6185 O O . ASN A 1 783 ? 49.987 13.435 -3.616 1.00 41.75 783 ASN A O 1
ATOM 6189 N N . ARG A 1 784 ? 47.871 13.198 -2.910 1.00 35.94 784 ARG A N 1
ATOM 6190 C CA . ARG A 1 784 ? 47.592 14.638 -2.774 1.00 35.94 784 ARG A CA 1
ATOM 6191 C C . ARG A 1 784 ? 47.207 15.011 -1.341 1.00 35.94 784 ARG A C 1
ATOM 6193 O O . ARG A 1 784 ? 46.293 15.795 -1.120 1.00 35.94 784 ARG A O 1
ATOM 6200 N N . ASN A 1 785 ? 47.955 14.474 -0.383 1.00 36.94 785 ASN A N 1
ATOM 6201 C CA . ASN A 1 785 ? 48.092 15.040 0.956 1.00 36.94 785 ASN A CA 1
ATOM 6202 C C . ASN A 1 785 ? 49.417 15.819 0.972 1.00 36.94 785 ASN A C 1
ATOM 6204 O O . ASN A 1 785 ? 50.467 15.212 1.142 1.00 36.94 785 ASN A O 1
ATOM 6208 N N . GLY A 1 786 ? 49.401 17.132 0.708 1.00 33.69 786 GLY A N 1
ATOM 6209 C CA . GLY A 1 786 ? 50.657 17.906 0.717 1.00 33.69 786 GLY A CA 1
ATOM 6210 C C . GLY A 1 786 ? 50.669 19.336 0.164 1.00 33.69 786 GLY A C 1
ATOM 6211 O O . GLY A 1 786 ? 51.741 19.913 0.079 1.00 33.69 786 GLY A O 1
ATOM 6212 N N . LEU A 1 787 ? 49.538 19.947 -0.210 1.00 32.78 787 LEU A N 1
ATOM 6213 C CA . LEU A 1 787 ? 49.519 21.332 -0.736 1.00 32.78 787 LEU A CA 1
ATOM 6214 C C . LEU A 1 787 ? 48.514 22.244 -0.008 1.00 32.78 787 LEU A C 1
ATOM 6216 O O . LEU A 1 787 ? 47.878 23.099 -0.615 1.00 32.78 787 LEU A O 1
ATOM 6220 N N . ALA A 1 788 ? 48.353 22.045 1.304 1.00 33.34 788 ALA A N 1
ATOM 6221 C CA . ALA A 1 788 ? 47.558 22.919 2.178 1.00 33.34 788 ALA A CA 1
ATOM 6222 C C . ALA A 1 788 ? 48.399 23.984 2.916 1.00 33.34 788 ALA A C 1
ATOM 6224 O O . ALA A 1 788 ? 47.869 24.744 3.720 1.00 33.34 788 ALA A O 1
ATOM 6225 N N . GLN A 1 789 ? 49.698 24.075 2.643 1.00 35.66 789 GLN A N 1
ATOM 6226 C CA . GLN A 1 789 ? 50.577 25.127 3.150 1.00 35.66 789 GLN A CA 1
ATOM 6227 C C . GLN A 1 789 ? 51.336 25.691 1.946 1.00 35.66 789 GLN A C 1
ATOM 6229 O O . GLN A 1 789 ? 51.668 24.936 1.041 1.00 35.66 789 GLN A O 1
ATOM 6234 N N . ILE A 1 790 ? 51.592 27.000 1.917 1.00 34.59 790 ILE A N 1
ATOM 6235 C CA . ILE A 1 790 ? 52.051 27.797 0.756 1.00 34.59 790 ILE A CA 1
ATOM 6236 C C . ILE A 1 790 ? 50.896 28.317 -0.131 1.00 34.59 790 ILE A C 1
ATOM 6238 O O . ILE A 1 790 ? 50.837 28.120 -1.338 1.00 34.59 790 ILE A O 1
ATOM 6242 N N . ALA A 1 791 ? 49.964 29.043 0.490 1.00 31.94 791 ALA A N 1
ATOM 6243 C CA . ALA A 1 791 ? 49.224 30.134 -0.161 1.00 31.94 791 ALA A CA 1
ATOM 6244 C C . ALA A 1 791 ? 48.849 31.227 0.862 1.00 31.94 791 ALA A C 1
ATOM 6246 O O .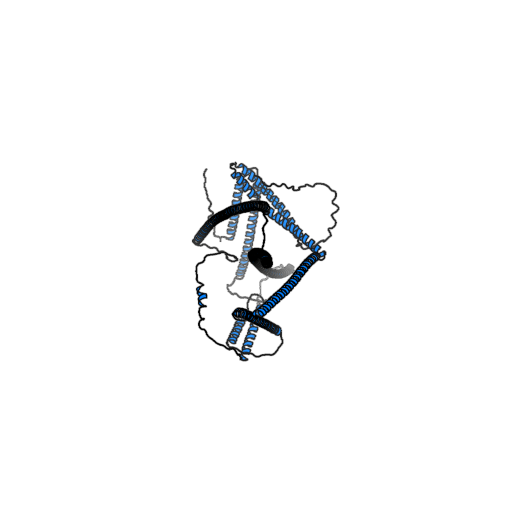 ALA A 1 791 ? 47.784 31.837 0.804 1.00 31.94 791 ALA A O 1
ATOM 6247 N N . GLY A 1 792 ? 49.729 31.449 1.843 1.00 32.97 792 GLY A N 1
ATOM 6248 C CA . GLY A 1 792 ? 49.737 32.657 2.656 1.00 32.97 792 GLY A CA 1
ATOM 6249 C C . GLY A 1 792 ? 50.713 33.646 2.026 1.00 32.97 792 GLY A C 1
ATOM 6250 O O . GLY A 1 792 ? 51.871 33.295 1.839 1.00 32.97 792 GLY A O 1
ATOM 6251 N N . LYS A 1 793 ? 50.234 34.865 1.750 1.00 34.66 793 LYS A N 1
ATOM 6252 C CA . LYS A 1 793 ? 50.952 36.035 1.199 1.00 34.66 793 LYS A CA 1
ATOM 6253 C C . LYS A 1 793 ? 51.131 36.085 -0.327 1.00 34.66 793 LYS A C 1
ATOM 6255 O O . LYS A 1 793 ? 52.210 35.853 -0.847 1.00 34.66 793 LYS A O 1
ATOM 6260 N N . ALA A 1 794 ? 50.087 36.549 -1.011 1.00 29.67 794 ALA A N 1
ATOM 6261 C CA . ALA A 1 794 ? 50.177 37.719 -1.893 1.00 29.67 794 ALA A CA 1
ATOM 6262 C C . ALA A 1 794 ? 48.755 38.231 -2.165 1.00 29.67 794 ALA A C 1
ATOM 6264 O O . ALA A 1 794 ? 47.896 37.513 -2.672 1.00 29.67 794 ALA A O 1
ATOM 6265 N N . ALA A 1 795 ? 48.492 39.449 -1.708 1.00 32.72 795 ALA A N 1
ATOM 6266 C CA . ALA A 1 795 ? 47.222 40.142 -1.810 1.00 32.72 795 ALA A CA 1
ATOM 6267 C C . ALA A 1 795 ? 46.998 40.706 -3.224 1.00 32.72 795 ALA A C 1
ATOM 6269 O O . ALA A 1 795 ? 47.954 41.067 -3.903 1.00 32.72 795 ALA A O 1
ATOM 6270 N N . GLY A 1 796 ? 45.727 40.846 -3.614 1.00 32.72 796 GLY A N 1
ATOM 6271 C CA . GLY A 1 796 ? 45.312 41.661 -4.759 1.00 32.72 796 GLY A CA 1
ATOM 6272 C C . GLY A 1 796 ? 44.105 41.098 -5.507 1.00 32.72 796 GLY A C 1
ATOM 6273 O O . GLY A 1 796 ? 44.245 40.179 -6.298 1.00 32.72 796 GLY A O 1
ATOM 6274 N N . ASN A 1 797 ? 42.936 41.707 -5.289 1.00 30.66 797 ASN A N 1
ATOM 6275 C CA . ASN A 1 797 ? 41.685 41.576 -6.055 1.00 30.66 797 ASN A CA 1
ATOM 6276 C C . ASN A 1 797 ? 40.773 40.366 -5.774 1.00 30.66 797 ASN A C 1
ATOM 6278 O O . ASN A 1 797 ? 40.545 39.488 -6.604 1.00 30.66 797 ASN A O 1
ATOM 6282 N N . ARG A 1 798 ? 40.111 40.427 -4.608 1.00 32.09 798 ARG A N 1
ATOM 6283 C CA . ARG A 1 798 ? 38.764 39.868 -4.405 1.00 32.09 798 ARG A CA 1
ATOM 6284 C C . ARG A 1 798 ? 37.723 40.895 -4.859 1.00 32.09 798 ARG A C 1
ATOM 6286 O O . ARG A 1 798 ? 37.649 41.967 -4.269 1.00 32.09 798 ARG A O 1
ATOM 6293 N N . ILE A 1 799 ? 36.857 40.530 -5.803 1.00 31.20 799 ILE A N 1
ATOM 6294 C CA . ILE A 1 799 ? 35.520 41.128 -5.916 1.00 31.20 799 ILE A CA 1
ATOM 6295 C C . ILE A 1 799 ? 34.540 40.137 -5.282 1.00 31.20 799 ILE A C 1
ATOM 6297 O O . ILE A 1 799 ? 34.331 39.028 -5.771 1.00 31.20 799 ILE A O 1
ATOM 6301 N N . ASN A 1 800 ? 34.010 40.540 -4.128 1.00 30.75 800 ASN A N 1
ATOM 6302 C CA . ASN A 1 800 ? 32.931 39.893 -3.388 1.00 30.75 800 ASN A CA 1
ATOM 6303 C C . ASN A 1 800 ? 31.600 40.100 -4.117 1.00 30.75 800 ASN A C 1
ATOM 6305 O O . ASN A 1 800 ? 31.250 41.241 -4.389 1.00 30.75 800 ASN A O 1
ATOM 6309 N N . LEU A 1 801 ? 30.801 39.045 -4.278 1.00 29.09 801 LEU A N 1
ATOM 6310 C CA . LEU A 1 801 ? 29.339 39.164 -4.306 1.00 29.09 801 LEU A CA 1
ATOM 6311 C C . LEU A 1 801 ? 28.737 38.010 -3.493 1.00 29.09 801 LEU A C 1
ATOM 6313 O O . LEU A 1 801 ? 28.443 36.934 -4.011 1.00 29.09 801 LEU A O 1
ATOM 6317 N N . ARG A 1 802 ? 28.595 38.247 -2.181 1.00 30.41 802 ARG A N 1
ATOM 6318 C CA . ARG A 1 802 ? 27.666 37.515 -1.311 1.00 30.41 802 ARG A CA 1
ATOM 6319 C C . ARG A 1 802 ? 26.248 37.978 -1.646 1.00 30.41 802 ARG A C 1
ATOM 6321 O O . ARG A 1 802 ? 25.970 39.172 -1.590 1.00 30.41 802 ARG A O 1
ATOM 6328 N N . LEU A 1 803 ? 25.367 37.023 -1.938 1.00 28.25 803 LEU A N 1
ATOM 6329 C CA . LEU A 1 803 ? 23.922 37.190 -1.798 1.00 28.25 803 LEU A CA 1
ATOM 6330 C C . LEU A 1 803 ? 23.609 37.533 -0.331 1.00 28.25 803 LEU A C 1
ATOM 6332 O O . LEU A 1 803 ? 24.031 36.807 0.570 1.00 28.25 803 LEU A O 1
ATOM 6336 N N . ARG A 1 804 ? 22.864 38.618 -0.108 1.00 28.89 804 ARG A N 1
ATOM 6337 C CA . ARG A 1 804 ? 22.051 38.841 1.093 1.00 28.89 804 ARG A CA 1
ATOM 6338 C C . ARG A 1 804 ? 20.590 38.664 0.689 1.00 28.89 804 ARG A C 1
ATOM 6340 O O . ARG A 1 804 ? 20.176 39.191 -0.341 1.00 28.89 804 ARG A O 1
ATOM 6347 N N . GLU A 1 805 ? 19.868 37.896 1.490 1.00 35.03 805 GLU A N 1
ATOM 6348 C CA . GLU A 1 805 ? 18.416 37.742 1.455 1.00 35.03 805 GLU A CA 1
ATOM 6349 C C . GLU A 1 805 ? 17.715 39.095 1.626 1.00 35.03 805 GLU A C 1
ATOM 6351 O O . GLU A 1 805 ? 18.128 39.902 2.459 1.00 35.03 805 GLU A O 1
ATOM 6356 N N . VAL A 1 806 ? 16.624 39.301 0.886 1.00 28.33 806 VAL A N 1
ATOM 6357 C CA . VAL A 1 806 ? 15.505 40.152 1.304 1.00 28.33 806 VAL A CA 1
ATOM 6358 C C . VAL A 1 806 ? 14.225 39.410 0.930 1.00 28.33 806 VAL A C 1
ATOM 6360 O O . VAL A 1 806 ? 13.914 39.232 -0.246 1.00 28.33 806 VAL A O 1
ATOM 6363 N N . SER A 1 807 ? 13.522 38.936 1.957 1.00 36.72 807 SER A N 1
ATOM 6364 C CA . SER A 1 807 ? 12.126 38.509 1.909 1.00 36.72 807 SER A CA 1
ATOM 6365 C C . SER A 1 807 ? 11.238 39.651 1.435 1.00 36.72 807 SER A C 1
ATOM 6367 O O . SER A 1 807 ? 11.318 40.726 2.018 1.00 36.72 807 SER A O 1
ATOM 6369 N N . LEU A 1 808 ? 10.326 39.405 0.493 1.00 28.61 808 LEU A N 1
ATOM 6370 C CA . LEU A 1 808 ? 9.103 40.200 0.359 1.00 28.61 808 LEU A CA 1
ATOM 6371 C C . LEU A 1 808 ? 7.929 39.287 -0.006 1.00 28.61 808 LEU A C 1
ATOM 6373 O O . LEU A 1 808 ? 7.668 38.963 -1.161 1.00 28.61 808 LEU A O 1
ATOM 6377 N N . SER A 1 809 ? 7.247 38.866 1.057 1.00 30.33 809 SER A N 1
ATOM 6378 C CA . SER A 1 809 ? 5.820 38.575 1.065 1.00 30.33 809 SER A CA 1
ATOM 6379 C C . SER A 1 809 ? 5.047 39.858 0.734 1.00 30.33 809 SER A C 1
ATOM 6381 O O . SER A 1 809 ? 5.249 40.863 1.406 1.00 30.33 809 SER A O 1
ATOM 6383 N N . GLY A 1 810 ? 4.178 39.767 -0.276 1.00 32.88 810 GLY A N 1
ATOM 6384 C CA . GLY A 1 810 ? 2.941 40.520 -0.535 1.00 32.88 810 GLY A CA 1
ATOM 6385 C C . GLY A 1 810 ? 2.824 42.006 -0.170 1.00 32.88 810 GLY A C 1
ATOM 6386 O O . GLY A 1 810 ? 2.789 42.354 1.006 1.00 32.88 810 GLY A O 1
ATOM 6387 N N . ARG A 1 811 ? 2.543 42.840 -1.179 1.00 31.28 811 ARG A N 1
ATOM 6388 C CA . ARG A 1 811 ? 1.342 43.697 -1.267 1.00 31.28 811 ARG A CA 1
ATOM 6389 C C . ARG A 1 811 ? 1.315 44.441 -2.609 1.00 31.28 811 ARG A C 1
ATOM 6391 O O . ARG A 1 811 ? 2.352 44.940 -3.032 1.00 31.28 811 ARG A O 1
ATOM 6398 N N . GLU A 1 812 ? 0.091 44.515 -3.136 1.00 31.53 812 GLU A N 1
ATOM 6399 C CA . GLU A 1 812 ? -0.428 45.260 -4.304 1.00 31.53 812 GLU A CA 1
ATOM 6400 C C . GLU A 1 812 ? -0.134 44.714 -5.705 1.00 31.53 812 GLU A C 1
ATOM 6402 O O . GLU A 1 812 ? 1.037 44.681 -6.143 1.00 31.53 812 GLU A O 1
#

pLDDT: mean 72.49, std 23.1, range [25.72, 98.44]